Protein AF-0000000072124567 (afdb_homodimer)

Radius of gyration: 34.64 Å; Cα contacts (8 Å, |Δi|>4): 2192; chains: 2; bounding box: 107×87×100 Å

Sequence (1128 aa):
MELLCFTRHCIKFMCKLLLFLLVLCLWIPREVVGRTGTTTISNSTDSYSRPSVLRIGALFTFNSVIGRSARPAIMAAIDDVNANTTILPGTKLEVILHDTNCSGFLGTVEALQLMENDVVVAIGPQSSGIAHIISHVVNELHVPLLSFGATDPSLSSLQHPYFIRTTQNDYFQMHAIADLVEYYRWSEVIAIFVDDDNGRNGVSALGDALAKKRAKISYKAAFTPGATKSDISDLLNGVNLMESRVYVLHVNPDSGLEIFSVAKKLGMMTSGYVWISSDWLPSVLDSLENVDTDSGVMNLLQGVITFRHHTPDTNLKKSFISRLKSLKDKDTKNFNSYALYAYDSVWLAAHALDVFLNEGGNTSFSSDPVLHNRNGSMLHLSSLRVSNGGQQFLQTILRTNFTGISGQIQFDMDKNLIHPAYDILNIGGFGSRRIGYWSNHSGLSVIAPEVLYQKPPNTSTSNQQLYSVIWPGETTKIPRGWVFPNNGKPLRIAVPNRVSYLEFVSKDKNPPGVKGYCIDVFEAAINLLPYPVPRQYILFGNGDTNPDYNDLAYQVSQNVSFKVMELLCFTRHCIKFMCKLLLFLLVLCLWIPREVVGRTGTTTISNSTDSYSRPSVLRIGALFTFNSVIGRSARPAIMAAIDDVNANTTILPGTKLEVILHDTNCSGFLGTVEALQLMENDVVVAIGPQSSGIAHIISHVVNELHVPLLSFGATDPSLSSLQHPYFIRTTQNDYFQMHAIADLVEYYRWSEVIAIFVDDDNGRNGVSALGDALAKKRAKISYKAAFTPGATKSDISDLLNGVNLMESRVYVLHVNPDSGLEIFSVAKKLGMMTSGYVWISSDWLPSVLDSLENVDTDSGVMNLLQGVITFRHHTPDTNLKKSFISRLKSLKDKDTKNFNSYALYAYDSVWLAAHALDVFLNEGGNTSFSSDPVLHNRNGSMLHLSSLRVSNGGQQFLQTILRTNFTGISGQIQFDMDKNLIHPAYDILNIGGFGSRRIGYWSNHSGLSVIAPEVLYQKPPNTSTSNQQLYSVIWPGETTKIPRGWVFPNNGKPLRIAVPNRVSYLEFVSKDKNPPGVKGYCIDVFEAAINLLPYPVPRQYILFGNGDTNPDYNDLAYQVSQNVSFKV

Solvent-accessible surface area (backbone atoms only — not comparable to full-atom values): 60325 Å² total; per-residue (Å²): 141,83,65,103,68,93,72,96,79,89,94,85,76,96,81,84,92,93,82,86,94,90,71,96,77,82,89,67,86,81,65,90,69,79,82,73,77,72,72,75,70,73,72,68,70,69,68,80,72,76,57,58,64,45,43,32,31,35,39,31,32,52,94,40,80,59,25,37,23,22,52,62,26,38,54,51,32,48,52,52,47,61,68,35,74,82,50,40,62,79,32,40,71,40,77,47,80,38,65,21,72,84,29,58,42,43,27,47,53,42,46,55,52,49,43,53,66,62,38,66,34,35,38,33,25,49,43,37,65,41,38,61,58,41,38,35,50,28,48,75,27,30,26,31,28,40,14,27,44,38,30,33,52,74,77,35,39,82,81,27,70,35,51,36,38,54,37,68,50,39,52,55,54,25,41,47,50,32,50,51,36,47,73,68,41,38,51,42,29,31,38,37,27,33,60,46,65,39,27,49,43,39,51,50,42,27,40,56,36,16,49,78,62,73,21,39,65,75,39,82,47,68,41,54,81,84,59,49,72,67,55,50,46,55,50,50,55,56,51,68,62,43,36,47,30,24,36,39,40,42,49,54,59,84,58,46,62,56,52,35,52,47,32,49,76,70,61,58,54,29,70,50,34,41,46,38,35,39,46,34,56,48,40,49,54,39,35,40,75,48,50,63,74,39,49,70,62,37,65,53,38,41,21,29,32,32,34,31,78,50,51,61,93,43,69,64,32,52,53,48,53,54,52,58,56,65,48,79,95,57,85,45,69,31,60,28,70,44,16,38,23,27,23,37,48,49,49,48,49,46,57,23,48,36,54,33,53,74,70,65,54,50,88,53,70,41,77,41,69,83,43,46,77,51,70,87,40,75,37,40,57,52,63,43,42,26,38,73,24,22,68,62,46,43,52,39,44,57,66,39,70,52,76,49,51,49,32,76,46,38,48,44,97,69,42,36,48,72,75,50,38,28,34,33,30,35,25,44,74,59,44,70,42,75,30,28,29,33,29,88,49,42,33,39,21,73,60,59,62,80,67,50,68,78,46,79,75,50,65,52,75,87,64,51,41,64,54,85,59,52,29,15,60,79,35,67,69,79,54,61,26,59,46,79,34,92,82,59,78,54,39,32,30,58,36,59,19,36,65,62,62,47,66,40,34,21,80,34,92,49,90,69,36,55,38,30,50,56,49,50,52,45,51,53,50,48,67,65,40,61,52,90,70,55,62,37,68,37,73,34,55,85,46,78,46,68,56,61,60,70,57,48,53,47,47,30,68,69,36,79,60,33,48,123,142,88,68,94,67,89,78,81,80,91,85,76,74,86,63,65,83,69,70,82,86,67,90,78,82,73,93,70,70,81,82,70,89,58,86,66,73,73,71,76,67,74,68,66,66,65,62,80,68,75,55,58,65,45,42,32,31,35,39,31,32,50,93,40,80,60,25,37,22,21,52,60,27,39,53,50,32,48,52,50,47,60,69,37,74,83,53,40,62,79,33,40,71,40,78,49,80,37,65,20,71,83,29,59,41,43,28,48,52,43,47,56,52,49,45,54,66,63,37,68,35,34,37,35,25,51,43,36,63,41,36,60,57,42,38,34,49,27,48,74,28,30,25,31,27,39,14,27,43,38,30,33,52,75,78,35,39,82,82,27,69,35,49,37,40,54,36,67,51,38,52,56,53,24,40,47,52,33,51,51,37,48,74,67,43,38,49,43,29,30,39,36,26,33,61,45,64,37,27,50,40,38,50,50,43,28,38,56,37,15,50,77,62,72,21,38,66,75,39,81,47,66,43,52,82,85,59,49,71,66,56,50,45,54,51,50,56,57,51,68,64,43,36,47,29,25,34,37,41,42,53,54,61,85,58,47,62,56,52,35,53,49,33,48,76,71,62,57,54,28,70,51,32,40,46,38,35,39,48,34,56,48,38,50,55,38,35,39,76,49,49,64,74,39,48,70,62,35,64,54,38,42,20,30,32,32,35,33,82,50,52,64,94,43,72,64,31,52,54,48,53,53,51,59,55,64,49,83,95,56,85,46,69,31,59,28,71,43,17,39,23,27,24,38,46,50,48,48,52,46,56,22,47,36,54,34,53,75,71,65,55,50,88,53,69,41,77,40,70,83,42,48,77,52,72,86,42,75,39,40,60,51,61,43,45,26,40,74,24,20,67,62,46,45,53,39,46,57,66,40,70,51,76,48,52,50,32,76,45,37,49,45,98,67,42,37,49,72,74,50,37,29,33,32,31,36,24,43,76,59,45,71,40,75,32,28,29,32,30,89,48,43,34,40,22,71,58,59,63,81,69,50,70,78,45,80,75,49,64,52,76,88,66,50,41,64,53,86,57,51,29,13,60,77,35,67,70,79,53,61,26,58,45,79,35,92,82,62,77,54,40,31,28,60,36,59,19,37,64,61,64,46,65,40,35,22,81,32,93,51,90,70,36,56,39,31,50,56,48,50,52,46,50,53,50,47,67,65,40,63,52,91,69,55,63,37,67,38,73,34,55,85,44,78,46,68,55,60,60,70,57,48,54,48,49,32,70,69,35,79,59,35,48,122

Foldseek 3Di:
DDDDDDDDDDDDDDDDDDDDDDDDDDDDDDDDPPDPPPPVPPCPVPVLDQDQEAEEEEEEACPDLLNLQAVLLLVVLLVVQQVDCPFSHNYHYHYDYYHCNPDLVSLLVRLLVRLLVLHQAYEDYQDQSSCVSSLVVCQVQLHAYEHLHNQQQVCWCVVRVSYFYLYHHLLVVLLLVLLVCLLLQPAEEAEEEEPDRRGVRSQVSNQVNNVVSNHHYPYYQYDYVVDDLVRLLVSCVVCVLFWFQAYEYYYALVCVLSNLVSCVVVVSLAPQHAAEYEARVQSNCQQAQFLLVPQVSLVSQAQYKYKHWDFDDDPQLVVVQVVSCPDDPGPTNGHGPSNQSSNVSSVLLRNLVRVCVVVVAASDWAFDPVQCVVVVDPVCSRSRTHGPRSVVSSVSSQCDWDAGRRGTRHQDPRSRGPWTKIFMWTRHDSGIDTFFMATPQERTGNDDSVVCVVDHGHPDSVHHDTHFTQHRNRDRDRRLRTDPNPPHDAQEEEFELALPDQQAWHADPDPLGIDHDVVVVVVVVCVVNSHHRRYHYDYDDPNPHTDDVVVVVVVCVVVVSYDD/DDDPPPPDDDDDPPPDPPDDPDDDDDDDDDDDPCPPPPPVPVCPVVVLPQDQEAEEEEEEACPDLANLFAVLLLVVLLVVQQVDCPFSHNYHYHYDYYHCNPDLVSLLVRLLVRLLVLHQAYEDYQDQSSCVSSLVVCQVQLHAYEHLHNQQQVCWCVVRVSYFYLYHHLLVVLLLVLLVCLLLQHAEEAEEEEPDRRGVRSQVSNQVNNVVSNHHYPYYQYDYVVDDLVRLLVSCVVCVLFWFQAYEYYYALVCVLSNLVSCVVVVSLAPQHAAEYEARVQSNCQQAQFLLVPQVSLVSQAQYKYKHWDFDDDPQLVVVQVVSCPDDPGPTNGHGPSNQSSNVSSVLLRNLVRVCVVVVAASDWAFDPVQCVVVVDPVCSRSRTHGPRSVVSSVSSQCDWDAGRRGTRHQDPRSRGPWTKIFMWTRHDSGIDTFFMATPQEGTGNDDSVVCVVDHGHPDSVHHDTHFTQHRNRDRDRRLRTDPNPPDDAQEEEFELALPPVQAWHADPDPLGIDHDVVVVVVVVCVVNSHHRRYHYDYDDPNPHTDDVVVVVVVCVVVVSYDD

Structure (mmCIF, N/CA/C/O backbone):
data_AF-0000000072124567-model_v1
#
loop_
_entity.id
_entity.type
_entity.pdbx_description
1 polymer 'Receptor ligand binding region domain-containing protein'
#
loop_
_atom_site.group_PDB
_atom_site.id
_atom_site.type_symbol
_atom_site.label_atom_id
_atom_site.label_alt_id
_atom_site.label_comp_id
_atom_site.label_asym_id
_atom_site.label_entity_id
_atom_site.label_seq_id
_atom_site.pdbx_PDB_ins_code
_atom_site.Cartn_x
_atom_site.Cartn_y
_atom_site.Cartn_z
_atom_site.occupancy
_atom_site.B_iso_or_equiv
_atom_site.auth_seq_id
_atom_site.auth_comp_id
_atom_site.auth_asym_id
_atom_site.auth_atom_id
_atom_site.pdbx_PDB_model_num
ATOM 1 N N . MET A 1 1 ? 46.89 -39.138 -3.639 1 16.43 1 MET A N 1
ATOM 2 C CA . MET A 1 1 ? 47.393 -39.684 -2.382 1 16.43 1 MET A CA 1
ATOM 3 C C . MET A 1 1 ? 47.116 -38.73 -1.224 1 16.43 1 MET A C 1
ATOM 5 O O . MET A 1 1 ? 46.472 -39.107 -0.244 1 16.43 1 MET A O 1
ATOM 9 N N . GLU A 1 2 ? 48.194 -38.157 -0.522 1 16.54 2 GLU A N 1
ATOM 10 C CA . GLU A 1 2 ? 48.633 -38.026 0.864 1 16.54 2 GLU A CA 1
ATOM 11 C C . GLU A 1 2 ? 48.093 -36.747 1.496 1 16.54 2 GLU A C 1
ATOM 13 O O . GLU A 1 2 ? 47.553 -36.775 2.604 1 16.54 2 GLU A O 1
ATOM 18 N N . LEU A 1 3 ? 48.699 -35.616 1.32 1 15.12 3 LEU A N 1
ATOM 19 C CA . LEU A 1 3 ? 49.259 -34.847 2.426 1 15.12 3 LEU A CA 1
ATOM 20 C C . LEU A 1 3 ? 48.177 -34.029 3.122 1 15.12 3 LEU A C 1
ATOM 22 O O . LEU A 1 3 ? 48.172 -33.916 4.35 1 15.12 3 LEU A O 1
ATOM 26 N N . LEU A 1 4 ? 47.629 -3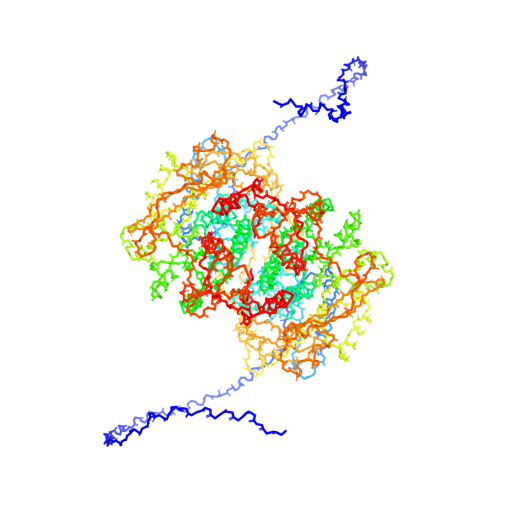2.968 2.535 1 17.35 4 LEU A N 1
ATOM 27 C CA . LEU A 1 4 ? 47.739 -31.829 3.44 1 17.35 4 LEU A CA 1
ATOM 28 C C . LEU A 1 4 ? 46.756 -31.958 4.599 1 17.35 4 LEU A C 1
ATOM 30 O O . LEU A 1 4 ? 45.541 -31.916 4.395 1 17.35 4 LEU A O 1
ATOM 34 N N . CYS A 1 5 ? 47.017 -32.64 5.953 1 16.54 5 CYS A N 1
ATOM 35 C CA . CYS A 1 5 ? 46.976 -33.235 7.284 1 16.54 5 CYS A CA 1
ATOM 36 C C . CYS A 1 5 ? 46.584 -32.2 8.332 1 16.54 5 CYS A C 1
ATOM 38 O O . CYS A 1 5 ? 46.611 -32.483 9.531 1 16.54 5 CYS A O 1
ATOM 40 N N . PHE A 1 6 ? 46.841 -30.904 8.171 1 16.57 6 PHE A N 1
ATOM 41 C CA . PHE A 1 6 ? 47.163 -30.209 9.412 1 16.57 6 PHE A CA 1
ATOM 42 C C . PHE A 1 6 ? 46.03 -30.35 10.421 1 16.57 6 PHE A C 1
ATOM 44 O O . PHE A 1 6 ? 44.859 -30.18 10.075 1 16.57 6 PHE A O 1
ATOM 51 N N . THR A 1 7 ? 46.134 -30.816 11.907 1 15.72 7 THR A N 1
ATOM 52 C CA . THR A 1 7 ? 46.004 -31.362 13.253 1 15.72 7 THR A CA 1
ATOM 53 C C . THR A 1 7 ? 45.479 -30.303 14.219 1 15.72 7 THR A C 1
ATOM 55 O O . THR A 1 7 ? 45.523 -30.49 15.437 1 15.72 7 THR A O 1
ATOM 58 N N . ARG A 1 8 ? 45.104 -29.106 13.975 1 15.57 8 ARG A N 1
ATOM 59 C CA . ARG A 1 8 ? 45.133 -28.245 15.152 1 15.57 8 ARG A CA 1
ATOM 60 C C . ARG A 1 8 ? 44.343 -28.862 16.302 1 15.57 8 ARG A C 1
ATOM 62 O O . ARG A 1 8 ? 43.242 -29.377 16.099 1 15.57 8 ARG A O 1
ATOM 69 N N . HIS A 1 9 ? 44.602 -28.89 17.898 1 15.75 9 HIS A N 1
ATOM 70 C CA . HIS A 1 9 ? 44.976 -29.188 19.276 1 15.75 9 HIS A CA 1
ATOM 71 C C . HIS A 1 9 ? 43.856 -28.818 20.243 1 15.75 9 HIS A C 1
ATOM 73 O O . HIS A 1 9 ? 43.607 -29.534 21.215 1 15.75 9 HIS A O 1
ATOM 79 N N . CYS A 1 10 ? 43.401 -27.52 20.552 1 15.09 10 CYS A N 1
ATOM 80 C CA . CYS A 1 10 ? 43.382 -27.044 21.931 1 15.09 10 CYS A CA 1
ATOM 81 C C . CYS A 1 10 ? 42.261 -27.709 22.722 1 15.09 10 CYS A C 1
ATOM 83 O O . CYS A 1 10 ? 41.368 -28.328 22.14 1 15.09 10 CYS A O 1
ATOM 85 N N . ILE A 1 11 ? 41.317 -26.816 23.547 1 16.1 11 ILE A N 1
ATOM 86 C CA . ILE A 1 11 ? 41.094 -26.662 24.981 1 16.1 11 ILE A CA 1
ATOM 87 C C . ILE A 1 11 ? 40.031 -27.654 25.447 1 16.1 11 ILE A C 1
ATOM 89 O O . ILE A 1 11 ? 38.938 -27.714 24.881 1 16.1 11 ILE A O 1
ATOM 93 N N . LYS A 1 12 ? 40.13 -28.522 26.633 1 16.34 12 LYS A N 1
ATOM 94 C CA . LYS A 1 12 ? 40.015 -29.647 27.557 1 16.34 12 LYS A CA 1
ATOM 95 C C . LYS A 1 12 ? 38.877 -29.428 28.55 1 16.34 12 LYS A C 1
ATOM 97 O O . LYS A 1 12 ? 38.172 -30.372 28.911 1 16.34 12 LYS A O 1
ATOM 102 N N . PHE A 1 13 ? 38.777 -28.305 29.531 1 15.36 13 PHE A N 1
ATOM 103 C CA . PHE A 1 13 ? 38.77 -28.509 30.974 1 15.36 13 PHE A CA 1
ATOM 104 C C . PHE A 1 13 ? 37.391 -28.948 31.452 1 15.36 13 PHE A C 1
ATOM 106 O O . PHE A 1 13 ? 37.275 -29.865 32.268 1 15.36 13 PHE A O 1
ATOM 113 N N . MET A 1 14 ? 36.361 -27.925 31.814 1 16.5 14 MET A N 1
ATOM 114 C CA . MET A 1 14 ? 35.71 -27.863 33.12 1 16.5 14 MET A CA 1
ATOM 115 C C . MET A 1 14 ? 34.815 -29.078 33.34 1 16.5 14 MET A C 1
ATOM 117 O O . MET A 1 14 ? 33.867 -29.3 32.585 1 16.5 14 MET A O 1
ATOM 121 N N . CYS A 1 15 ? 35.113 -29.982 34.264 1 15.76 15 CYS A N 1
ATOM 122 C CA . CYS A 1 15 ? 35.055 -31.296 34.895 1 15.76 15 CYS A CA 1
ATOM 123 C C . CYS A 1 15 ? 33.717 -31.508 35.593 1 15.76 15 CYS A C 1
ATOM 125 O O . CYS A 1 15 ? 32.672 -31.114 35.072 1 15.76 15 CYS A O 1
ATOM 127 N N . LYS A 1 16 ? 33.679 -31.789 37.093 1 15.43 16 LYS A N 1
ATOM 128 C CA . LYS A 1 16 ? 33.516 -32.931 37.988 1 15.43 16 LYS A CA 1
ATOM 129 C C . LYS A 1 16 ? 32.213 -32.832 38.775 1 15.43 16 LYS A C 1
ATOM 131 O O . LYS A 1 16 ? 31.596 -33.85 39.095 1 15.43 16 LYS A O 1
ATOM 136 N N . LEU A 1 17 ? 32.076 -31.732 39.706 1 16.52 17 LEU A N 1
ATOM 137 C CA . LEU A 1 17 ? 31.865 -31.948 41.134 1 16.52 17 LEU A CA 1
ATOM 138 C C . LEU A 1 17 ? 30.569 -32.711 41.383 1 16.52 17 LEU A C 1
ATOM 140 O O . LEU A 1 17 ? 29.566 -32.478 40.704 1 16.52 17 LEU A O 1
ATOM 144 N N . LEU A 1 18 ? 30.272 -33.335 42.796 1 16.7 18 LEU A N 1
ATOM 145 C CA . LEU A 1 18 ? 30.085 -34.442 43.729 1 16.7 18 LEU A CA 1
ATOM 146 C C . LEU A 1 18 ? 28.616 -34.585 44.114 1 16.7 18 LEU A C 1
ATOM 148 O O . LEU A 1 18 ? 27.817 -33.676 43.88 1 16.7 18 LEU A O 1
ATOM 152 N N . LEU A 1 19 ? 28.236 -34.934 45.582 1 16 19 LEU A N 1
ATOM 153 C CA . LEU A 1 19 ? 27.745 -35.986 46.465 1 16 19 LEU A CA 1
ATOM 154 C C . LEU A 1 19 ? 26.337 -35.668 46.959 1 16 19 LEU A C 1
ATOM 156 O O . LEU A 1 19 ? 25.464 -36.539 46.959 1 16 19 LEU A O 1
ATOM 160 N N . PHE A 1 20 ? 26.117 -34.748 47.967 1 16.13 20 PHE A N 1
ATOM 161 C CA . PHE A 1 20 ? 25.648 -35.085 49.306 1 16.13 20 PHE A CA 1
ATOM 162 C C . PHE A 1 20 ? 24.145 -35.342 49.304 1 16.13 20 PHE A C 1
ATOM 164 O O . PHE A 1 20 ? 23.443 -34.938 48.375 1 16.13 20 PHE A O 1
ATOM 171 N N . LEU A 1 21 ? 23.345 -34.743 50.429 1 17.23 21 LEU A N 1
ATOM 172 C CA . LEU A 1 21 ? 22.664 -35.198 51.636 1 17.23 21 LEU A CA 1
ATOM 173 C C . LEU A 1 21 ? 21.204 -35.53 51.345 1 17.23 21 LEU A C 1
ATOM 175 O O . LEU A 1 21 ? 20.622 -35.005 50.394 1 17.23 21 LEU A O 1
ATOM 179 N N . LEU A 1 22 ? 20.346 -36.079 52.492 1 16.52 22 LEU A N 1
ATOM 180 C CA . LEU A 1 22 ? 19.524 -37.082 53.16 1 16.52 22 LEU A CA 1
ATOM 181 C C . LEU A 1 22 ? 18.041 -36.774 52.986 1 16.52 22 LEU A C 1
ATOM 183 O O . LEU A 1 22 ? 17.273 -37.628 52.536 1 16.52 22 LEU A O 1
ATOM 187 N N . VAL A 1 23 ? 17.246 -36.321 54.159 1 16.61 23 VAL A N 1
ATOM 188 C CA . VAL A 1 23 ? 16.284 -37.016 55.008 1 16.61 23 VAL A CA 1
ATOM 189 C C . VAL A 1 23 ? 14.864 -36.608 54.622 1 16.61 23 VAL A C 1
ATOM 191 O O . VAL A 1 23 ? 13.929 -37.404 54.739 1 16.61 23 VAL A O 1
ATOM 194 N N . LEU A 1 24 ? 14.506 -35.325 54.433 1 17.84 24 LEU A N 1
ATOM 195 C CA . LEU A 1 24 ? 13.343 -34.981 55.242 1 17.84 24 LEU A CA 1
ATOM 196 C C . LEU A 1 24 ? 12.092 -35.681 54.721 1 17.84 24 LEU A C 1
ATOM 198 O O . LEU A 1 24 ? 11.709 -35.496 53.563 1 17.84 24 LEU A O 1
ATOM 202 N N . CYS A 1 25 ? 11.501 -36.696 55.526 1 16.86 25 CYS A N 1
ATOM 203 C CA . CYS A 1 25 ? 10.602 -37.837 55.661 1 16.86 25 CYS A CA 1
ATOM 204 C C . CYS A 1 25 ? 9.192 -37.476 55.21 1 16.86 25 CYS A C 1
ATOM 206 O O . CYS A 1 25 ? 8.604 -38.172 54.381 1 16.86 25 CYS A O 1
ATOM 208 N N . LEU A 1 26 ? 8.254 -37.021 56.247 1 17.19 26 LEU A N 1
ATOM 209 C CA . LEU A 1 26 ? 7.193 -37.834 56.831 1 17.19 26 LEU A CA 1
ATOM 210 C C . LEU A 1 26 ? 5.894 -37.675 56.047 1 17.19 26 LEU A C 1
ATOM 212 O O . LEU A 1 26 ? 5.277 -38.668 55.653 1 17.19 26 LEU A O 1
ATOM 216 N N . TRP A 1 27 ? 4.92 -36.728 56.596 1 19.31 27 TRP A N 1
ATOM 217 C CA . TRP A 1 27 ? 3.6 -37.092 57.1 1 19.31 27 TRP A CA 1
ATOM 218 C C . TRP A 1 27 ? 2.593 -37.204 55.959 1 19.31 27 TRP A C 1
ATOM 220 O O . TRP A 1 27 ? 2.642 -36.428 55.002 1 19.31 27 TRP A O 1
ATOM 230 N N . ILE A 1 28 ? 1.787 -38.368 55.957 1 20.28 28 ILE A N 1
ATOM 231 C CA . ILE A 1 28 ? 0.811 -39.223 55.291 1 20.28 28 ILE A CA 1
ATOM 232 C C . ILE A 1 28 ? -0.52 -38.486 55.165 1 20.28 28 ILE A C 1
ATOM 234 O O . ILE A 1 28 ? -1.494 -39.034 54.643 1 20.28 28 ILE A O 1
ATOM 238 N N . PRO A 1 29 ? -0.691 -37.139 55.367 1 20.97 29 PRO A N 1
ATOM 239 C CA . PRO A 1 29 ? -2.066 -37.186 55.87 1 20.97 29 PRO A CA 1
ATOM 240 C C . PRO A 1 29 ? -3.01 -37.942 54.938 1 20.97 29 PRO A C 1
ATOM 242 O O . PRO A 1 29 ? -2.804 -37.954 53.722 1 20.97 29 PRO A O 1
ATOM 245 N N . ARG A 1 30 ? -3.866 -38.753 55.635 1 17.59 30 ARG A N 1
ATOM 246 C CA . ARG A 1 30 ? -4.845 -39.809 55.398 1 17.59 30 ARG A CA 1
ATOM 247 C C . ARG A 1 30 ? -5.845 -39.398 54.322 1 17.59 30 ARG A C 1
ATOM 249 O O . ARG A 1 30 ? -5.98 -40.076 53.302 1 17.59 30 ARG A O 1
ATOM 256 N N . GLU A 1 31 ? -7.107 -39.346 54.794 1 18.64 31 GLU A N 1
ATOM 257 C CA . GLU A 1 31 ? -8.261 -40.211 54.566 1 18.64 31 GLU A CA 1
ATOM 258 C C . GLU A 1 31 ? -9.208 -39.607 53.533 1 18.64 31 GLU A C 1
ATOM 260 O O . GLU A 1 31 ? -10.051 -40.309 52.971 1 18.64 31 GLU A O 1
ATOM 265 N N . VAL A 1 32 ? -9.316 -38.24 53.348 1 19.5 32 VAL A N 1
ATOM 266 C CA . VAL A 1 32 ? -10.744 -37.964 53.24 1 19.5 32 VAL A CA 1
ATOM 267 C C . VAL A 1 32 ? -11.334 -38.739 52.064 1 19.5 32 VAL A C 1
ATOM 269 O O . VAL A 1 32 ? -10.816 -38.673 50.947 1 19.5 32 VAL A O 1
ATOM 272 N N . VAL A 1 33 ? -12.198 -39.753 52.328 1 20.56 33 VAL A N 1
ATOM 273 C CA . VAL A 1 33 ? -13.028 -40.77 51.691 1 20.56 33 VAL A CA 1
ATOM 274 C C . VAL A 1 33 ? -13.997 -40.109 50.713 1 20.56 33 VAL A C 1
ATOM 276 O O . VAL A 1 33 ? -14.874 -40.771 50.154 1 20.56 33 VAL A O 1
ATOM 279 N N . GLY A 1 34 ? -13.927 -38.754 50.492 1 19.98 34 GLY A N 1
ATOM 280 C CA . GLY A 1 34 ? -15.254 -38.382 50.029 1 19.98 34 GLY A CA 1
ATOM 281 C C . GLY A 1 34 ? -15.786 -39.299 48.943 1 19.98 34 GLY A C 1
ATOM 282 O O . GLY A 1 34 ? -15.012 -39.954 48.242 1 19.98 34 GLY A O 1
ATOM 283 N N . ARG A 1 35 ? -17.178 -39.565 49.024 1 18.65 35 ARG A N 1
ATOM 284 C CA . ARG A 1 35 ? -18.243 -40.329 48.381 1 18.65 35 ARG A CA 1
ATOM 285 C C . ARG A 1 35 ? -18.203 -40.155 46.866 1 18.65 35 ARG A C 1
ATOM 287 O O . ARG A 1 35 ? -18.198 -39.028 46.366 1 18.65 35 ARG A O 1
ATOM 294 N N . THR A 1 36 ? -17.886 -41.225 46.175 1 20.73 36 THR A N 1
ATOM 295 C CA . THR A 1 36 ? -17.746 -41.637 44.782 1 20.73 36 THR A CA 1
ATOM 296 C C . THR A 1 36 ? -19.074 -41.507 44.043 1 20.73 36 THR A C 1
ATOM 298 O O . THR A 1 36 ? -19.809 -42.486 43.899 1 20.73 36 THR A O 1
ATOM 301 N N . GLY A 1 37 ? -20.069 -40.615 44.64 1 22.98 37 GLY A N 1
ATOM 302 C CA . GLY A 1 37 ? -21.248 -40.985 43.874 1 22.98 37 GLY A CA 1
ATOM 303 C C . GLY A 1 37 ? -20.999 -41.03 42.378 1 22.98 37 GLY A C 1
ATOM 304 O O . GLY A 1 37 ? -20.312 -40.165 41.832 1 22.98 37 GLY A O 1
ATOM 305 N N . THR A 1 38 ? -21.003 -42.229 41.897 1 20.98 38 THR A N 1
ATOM 306 C CA . THR A 1 38 ? -20.822 -42.648 40.512 1 20.98 38 THR A CA 1
ATOM 307 C C . THR A 1 38 ? -21.862 -41.993 39.608 1 20.98 38 THR A C 1
ATOM 309 O O . THR A 1 38 ? -23.037 -42.365 39.634 1 20.98 38 THR A O 1
ATOM 312 N N . THR A 1 39 ? -22.191 -40.653 39.77 1 25.35 39 THR A N 1
ATOM 313 C CA . THR A 1 39 ? -23.138 -40.299 38.719 1 25.35 39 THR A CA 1
ATOM 314 C C . THR A 1 39 ? -22.646 -40.788 37.36 1 25.35 39 THR A C 1
ATOM 316 O O . THR A 1 39 ? -21.528 -40.473 36.948 1 25.35 39 THR A O 1
ATOM 319 N N . THR A 1 40 ? -23.15 -41.948 37.013 1 23.88 40 THR A N 1
ATOM 320 C CA . THR A 1 40 ? -23.005 -42.465 35.656 1 23.88 40 THR A CA 1
ATOM 321 C C . THR A 1 40 ? -23.238 -41.361 34.629 1 23.88 40 THR A C 1
ATOM 323 O O . THR A 1 40 ? -24.345 -40.829 34.522 1 23.88 40 THR A O 1
ATOM 326 N N . ILE A 1 41 ? -22.3 -40.517 34.429 1 24.31 41 ILE A N 1
ATOM 327 C CA . ILE A 1 41 ? -22.335 -39.66 33.249 1 24.31 41 ILE A CA 1
ATOM 328 C C . ILE A 1 41 ? -22.575 -40.508 32.003 1 24.31 41 ILE A C 1
ATOM 330 O O . ILE A 1 41 ? -21.751 -41.357 31.654 1 24.31 41 ILE A O 1
ATOM 334 N N . SER A 1 42 ? -23.842 -40.932 31.859 1 26.33 42 SER A N 1
ATOM 335 C CA . SER A 1 42 ? -24.108 -41.465 30.526 1 26.33 42 SER A CA 1
ATOM 336 C C . SER A 1 42 ? -23.357 -40.678 29.457 1 26.33 42 SER A C 1
ATOM 338 O O . SER A 1 42 ? -23.458 -39.451 29.397 1 26.33 42 SER A O 1
ATOM 340 N N . ASN A 1 43 ? -22.184 -41.067 29.21 1 28.28 43 ASN A N 1
ATOM 341 C CA . ASN A 1 43 ? -21.418 -40.7 28.025 1 28.28 43 ASN A CA 1
ATOM 342 C C . ASN A 1 43 ? -22.279 -40.739 26.765 1 28.28 43 ASN A C 1
ATOM 344 O O . ASN A 1 43 ? -22.449 -41.798 26.158 1 28.28 43 ASN A O 1
ATOM 348 N N . SER A 1 44 ? -23.54 -40.246 26.818 1 29.91 44 SER A N 1
ATOM 349 C CA . SER A 1 44 ? -24.064 -40.074 25.467 1 29.91 44 SER A CA 1
ATOM 350 C C . SER A 1 44 ? -22.971 -39.623 24.504 1 29.91 44 SER A C 1
ATOM 352 O O . SER A 1 44 ? -22.346 -38.58 24.709 1 29.91 44 SER A O 1
ATOM 354 N N . THR A 1 45 ? -22.105 -40.511 24.202 1 32.98 45 THR A N 1
ATOM 355 C CA . THR A 1 45 ? -21.38 -40.255 22.962 1 32.98 45 THR A CA 1
ATOM 356 C C . THR A 1 45 ? -22.229 -39.43 21.999 1 32.98 45 THR A C 1
ATOM 358 O O . THR A 1 45 ? -23.156 -39.953 21.377 1 32.98 45 THR A O 1
ATOM 361 N N . ASP A 1 46 ? -22.828 -38.402 22.382 1 35.85 46 ASP A N 1
ATOM 362 C CA . ASP A 1 46 ? -23.332 -37.492 21.358 1 35.85 46 ASP A CA 1
ATOM 363 C C . ASP A 1 46 ? -22.51 -37.6 20.075 1 35.85 46 ASP A C 1
ATOM 365 O O . ASP A 1 46 ? -21.333 -37.234 20.053 1 35.85 46 ASP A O 1
ATOM 369 N N . SER A 1 47 ? -22.459 -38.694 19.446 1 41.01 47 SER A N 1
ATOM 370 C CA . SER A 1 47 ? -22.001 -38.817 18.067 1 41.01 47 SER A CA 1
ATOM 371 C C . SER A 1 47 ? -22.111 -37.488 17.326 1 41.01 47 SER A C 1
ATOM 373 O O . SER A 1 47 ? -23.211 -36.959 17.152 1 41.01 47 SER A O 1
ATOM 375 N N . TYR A 1 48 ? -21.371 -36.528 17.576 1 49.51 48 TYR A N 1
ATOM 376 C CA . TYR A 1 48 ? -21.304 -35.308 16.78 1 49.51 48 TYR A CA 1
ATOM 377 C C . TYR A 1 48 ? -21.585 -35.599 15.311 1 49.51 48 TYR A C 1
ATOM 379 O O . TYR A 1 48 ? -20.794 -36.267 14.641 1 49.51 48 TYR A O 1
ATOM 387 N N . SER A 1 49 ? -22.857 -35.964 14.909 1 65.93 49 SER A N 1
ATOM 388 C CA . SER A 1 49 ? -23.376 -36.276 13.582 1 65.93 49 SER A CA 1
ATOM 389 C C . SER A 1 49 ? -22.941 -35.233 12.558 1 65.93 49 SER A C 1
ATOM 391 O O . SER A 1 49 ? -23.014 -34.031 12.82 1 65.93 49 SER A O 1
ATOM 393 N N . ARG A 1 50 ? -22.055 -35.596 11.585 1 85.57 50 ARG A N 1
ATOM 394 C CA . ARG A 1 50 ? -21.654 -34.797 10.432 1 85.57 50 ARG A CA 1
ATOM 395 C C . ARG A 1 50 ? -22.86 -34.119 9.789 1 85.57 50 ARG A C 1
ATOM 397 O O . ARG A 1 50 ? -23.916 -34.736 9.636 1 85.57 50 ARG A O 1
ATOM 404 N N . PRO A 1 51 ? -22.802 -32.821 9.629 1 92.85 51 PRO A N 1
ATOM 405 C CA . PRO A 1 51 ? -23.901 -32.167 8.915 1 92.85 51 PRO A CA 1
ATOM 406 C C . PRO A 1 51 ? -24.145 -32.765 7.531 1 92.85 51 PRO A C 1
ATOM 408 O O . PRO A 1 51 ? -23.2 -33.196 6.865 1 92.85 51 PRO A O 1
ATOM 411 N N . SER A 1 52 ? -25.349 -32.791 7.169 1 94.6 52 SER A N 1
ATOM 412 C CA . SER A 1 52 ? -25.696 -33.336 5.861 1 94.6 52 SER A CA 1
ATOM 413 C C . SER A 1 52 ? -25.28 -32.39 4.74 1 94.6 52 SER A C 1
ATOM 415 O O . SER A 1 52 ? -24.997 -32.829 3.623 1 94.6 52 SER A O 1
ATOM 417 N N . VAL A 1 53 ? -25.293 -31.069 5.065 1 96.24 53 VAL A N 1
ATOM 418 C CA . VAL A 1 53 ? -24.928 -30.067 4.068 1 96.24 53 VAL A CA 1
ATOM 419 C C . VAL A 1 53 ? -23.985 -29.039 4.69 1 96.24 53 VAL A C 1
ATOM 421 O O . VAL A 1 53 ? -24.17 -28.634 5.84 1 96.24 53 VAL A O 1
ATOM 424 N N . LEU A 1 54 ? -22.998 -28.739 4.035 1 96.73 54 LEU A N 1
ATOM 425 C CA . LEU A 1 54 ? -22.118 -27.621 4.359 1 96.73 54 LEU A CA 1
ATOM 426 C C . LEU A 1 54 ? -22.093 -26.603 3.224 1 96.73 54 LEU A C 1
ATOM 428 O O . LEU A 1 54 ? -22.079 -26.977 2.049 1 96.73 54 LEU A O 1
ATOM 432 N N . ARG A 1 55 ? -22.18 -25.342 3.577 1 97.37 55 ARG A N 1
ATOM 433 C CA . ARG A 1 55 ? -22.172 -24.268 2.589 1 97.37 55 ARG A CA 1
ATOM 434 C C . ARG A 1 55 ? -20.805 -23.595 2.524 1 97.37 55 ARG A C 1
ATOM 436 O O . ARG A 1 55 ? -20.217 -23.27 3.558 1 97.37 55 ARG A O 1
ATOM 443 N N . ILE A 1 56 ? -20.293 -23.461 1.321 1 97.94 56 ILE A N 1
ATOM 444 C CA . ILE A 1 56 ? -19.102 -22.654 1.078 1 97.94 56 ILE A CA 1
ATOM 445 C C . ILE A 1 56 ? -19.456 -21.468 0.185 1 97.94 56 ILE A C 1
ATOM 447 O O . ILE A 1 56 ? -20.43 -21.52 -0.57 1 97.94 56 ILE A O 1
ATOM 451 N N . GLY A 1 57 ? -18.785 -20.426 0.411 1 98.03 57 GLY A N 1
ATOM 452 C CA . GLY A 1 57 ? -18.989 -19.244 -0.411 1 98.03 57 GLY A CA 1
ATOM 453 C C . GLY A 1 57 ? -17.913 -19.056 -1.464 1 98.03 57 GLY A C 1
ATOM 454 O O . GLY A 1 57 ? -16.751 -19.404 -1.24 1 98.03 57 GLY A O 1
ATOM 455 N N . ALA A 1 58 ? -18.279 -18.576 -2.616 1 98.02 58 ALA A N 1
ATOM 456 C CA . ALA A 1 58 ? -17.347 -18.126 -3.647 1 98.02 58 ALA A CA 1
ATOM 457 C C . ALA A 1 58 ? -17.665 -16.701 -4.091 1 98.02 58 ALA A C 1
ATOM 459 O O . ALA A 1 58 ? -18.805 -16.396 -4.449 1 98.02 58 ALA A O 1
ATOM 460 N N . LEU A 1 59 ? -16.736 -15.876 -3.973 1 96.91 59 LEU A N 1
ATOM 461 C CA . LEU A 1 59 ? -16.917 -14.462 -4.283 1 96.91 59 LEU A CA 1
ATOM 462 C C . LEU A 1 59 ? -15.768 -13.942 -5.14 1 96.91 59 LEU A C 1
ATOM 464 O O . LEU A 1 59 ? -14.63 -13.853 -4.673 1 96.91 59 LEU A O 1
ATOM 468 N N . PHE A 1 60 ? -15.998 -13.645 -6.381 1 96.66 60 PHE A N 1
ATOM 469 C CA . PHE A 1 60 ? -15.004 -13.157 -7.329 1 96.66 60 PHE A CA 1
ATOM 470 C C . PHE A 1 60 ? -15.676 -12.523 -8.54 1 96.66 60 PHE A C 1
ATOM 472 O O . PHE A 1 60 ? -16.905 -12.47 -8.618 1 96.66 60 PHE A O 1
ATOM 479 N N . THR A 1 61 ? -14.939 -11.889 -9.392 1 94.93 61 THR A N 1
ATOM 480 C CA . THR A 1 61 ? -15.478 -11.263 -10.595 1 94.93 61 THR A CA 1
ATOM 481 C C . THR A 1 61 ? -15.667 -12.295 -11.703 1 94.93 61 THR A C 1
ATOM 483 O O . THR A 1 61 ? -14.691 -12.805 -12.257 1 94.93 61 THR A O 1
ATOM 486 N N . PHE A 1 62 ? -16.911 -12.509 -12.086 1 94.49 62 PHE A N 1
ATOM 487 C CA . PHE A 1 62 ? -17.217 -13.577 -13.031 1 94.49 62 PHE A CA 1
ATOM 488 C C . PHE A 1 62 ? -16.717 -13.224 -14.427 1 94.49 62 PHE A C 1
ATOM 490 O O . PHE A 1 62 ? -16.068 -14.04 -15.084 1 94.49 62 PHE A O 1
ATOM 497 N N . ASN A 1 63 ? -17.068 -11.988 -14.841 1 91.43 63 ASN A N 1
ATOM 498 C CA . ASN A 1 63 ? -16.725 -11.574 -16.197 1 91.43 63 ASN A CA 1
ATOM 499 C C . ASN A 1 63 ? -15.357 -10.9 -16.249 1 91.43 63 ASN A C 1
ATOM 501 O O . ASN A 1 63 ? -15.266 -9.686 -16.438 1 91.43 63 ASN A O 1
ATOM 505 N N . SER A 1 64 ? -14.349 -11.622 -16.059 1 91.41 64 SER A N 1
ATOM 506 C CA . SER A 1 64 ? -12.943 -11.241 -16.143 1 91.41 64 SER A CA 1
ATOM 507 C C . SER A 1 64 ? -12.098 -12.372 -16.719 1 91.41 64 SER A C 1
ATOM 509 O O . SER A 1 64 ? -12.557 -13.512 -16.814 1 91.41 64 SER A O 1
ATOM 511 N N . VAL A 1 65 ? -10.933 -12.04 -17.128 1 90.74 65 VAL A N 1
ATOM 512 C CA . VAL A 1 65 ? -10.015 -13.035 -17.671 1 90.74 65 VAL A CA 1
ATOM 513 C C . VAL A 1 65 ? -9.831 -14.171 -16.667 1 90.74 65 VAL A C 1
ATOM 515 O O . VAL A 1 65 ? -9.904 -15.347 -17.03 1 90.74 65 VAL A O 1
ATOM 518 N N . ILE A 1 66 ? -9.667 -13.863 -15.421 1 93.41 66 ILE A N 1
ATOM 519 C CA . ILE A 1 66 ? -9.412 -14.853 -14.381 1 93.41 66 ILE A CA 1
ATOM 520 C C . ILE A 1 66 ? -10.723 -15.524 -13.976 1 93.41 66 ILE A C 1
ATOM 522 O O . ILE A 1 66 ? -10.777 -16.745 -13.81 1 93.41 66 ILE A O 1
ATOM 526 N N . GLY A 1 67 ? -11.799 -14.737 -13.844 1 94.35 67 GLY A N 1
ATOM 527 C CA . GLY A 1 67 ? -13.079 -15.26 -13.392 1 94.35 67 GLY A CA 1
ATOM 528 C C . GLY A 1 67 ? -13.679 -16.275 -14.345 1 94.35 67 GLY A C 1
ATOM 529 O O . GLY A 1 67 ? -14.259 -17.274 -13.912 1 94.35 67 GLY A O 1
ATOM 530 N N . ARG A 1 68 ? -13.523 -16.095 -15.642 1 93.6 68 ARG A N 1
ATOM 531 C CA . ARG A 1 68 ? -14.068 -16.992 -16.656 1 93.6 68 ARG A CA 1
ATOM 532 C C . ARG A 1 68 ? -13.384 -18.354 -16.607 1 93.6 68 ARG A C 1
ATOM 534 O O . ARG A 1 68 ? -13.979 -19.367 -16.978 1 93.6 68 ARG A O 1
ATOM 541 N N . SER A 1 69 ? -12.176 -18.322 -16.122 1 94.31 69 SER A N 1
ATOM 542 C CA . SER A 1 69 ? -11.436 -19.57 -15.965 1 94.31 69 SER A CA 1
ATOM 543 C C . SER A 1 69 ? -11.74 -20.228 -14.623 1 94.31 69 SER A C 1
ATOM 545 O O . SER A 1 69 ? -11.849 -21.453 -14.537 1 94.31 69 SER A O 1
ATOM 547 N N . ALA A 1 70 ? -11.899 -19.433 -13.623 1 96.08 70 ALA A N 1
ATOM 548 C CA . ALA A 1 70 ? -12.014 -19.929 -12.254 1 96.08 70 ALA A CA 1
ATOM 549 C C . ALA A 1 70 ? -13.394 -20.532 -12.004 1 96.08 70 ALA A C 1
ATOM 551 O O . ALA A 1 70 ? -13.523 -21.523 -11.281 1 96.08 70 ALA A O 1
ATOM 552 N N . ARG A 1 71 ? -14.437 -19.96 -12.572 1 96.5 71 ARG A N 1
ATOM 553 C CA . ARG A 1 71 ? -15.802 -20.359 -12.242 1 96.5 71 ARG A CA 1
ATOM 554 C C . ARG A 1 71 ? -16.054 -21.814 -12.62 1 96.5 71 ARG A C 1
ATOM 556 O O . ARG A 1 71 ? -16.469 -22.616 -11.781 1 96.5 71 ARG A O 1
ATOM 563 N N . PRO A 1 72 ? -15.766 -22.24 -13.883 1 95.98 72 PRO A N 1
ATOM 564 C CA . PRO A 1 72 ? -15.972 -23.653 -14.21 1 95.98 72 PRO A CA 1
ATOM 565 C C . PRO A 1 72 ? -15.099 -24.586 -13.374 1 95.98 72 PRO A C 1
ATOM 567 O O . PRO A 1 72 ? -15.505 -25.71 -13.07 1 95.98 72 PRO A O 1
ATOM 570 N N . ALA A 1 73 ? -13.934 -24.122 -12.995 1 96.96 73 ALA A N 1
ATOM 571 C CA . ALA A 1 73 ? -13.034 -24.941 -12.188 1 96.96 73 ALA A CA 1
ATOM 572 C C . ALA A 1 73 ? -13.603 -25.167 -10.79 1 96.96 73 ALA A C 1
ATOM 574 O O . ALA A 1 73 ? -13.527 -26.275 -10.254 1 96.96 73 ALA A O 1
ATOM 575 N N . ILE A 1 74 ? -14.16 -24.117 -10.196 1 97.77 74 ILE A N 1
ATOM 576 C CA . ILE A 1 74 ? -14.767 -24.212 -8.873 1 97.77 74 ILE A CA 1
ATOM 577 C C . ILE A 1 74 ? -15.959 -25.165 -8.92 1 97.77 74 ILE A C 1
ATOM 579 O O . ILE A 1 74 ? -16.092 -26.046 -8.067 1 97.77 74 ILE A O 1
ATOM 583 N N . MET A 1 75 ? -16.775 -25.036 -9.909 1 96.82 75 MET A N 1
ATOM 584 C CA . MET A 1 75 ? -17.952 -25.89 -10.04 1 96.82 75 MET A CA 1
ATOM 585 C C . MET A 1 75 ? -17.548 -27.345 -10.254 1 96.82 75 MET A C 1
ATOM 587 O O . MET A 1 75 ? -18.148 -28.252 -9.675 1 96.82 75 MET A O 1
ATOM 591 N N . ALA A 1 76 ? -16.55 -27.536 -11.097 1 96.48 76 ALA A N 1
ATOM 592 C CA . ALA A 1 76 ? -16.054 -28.891 -11.327 1 96.48 76 ALA A CA 1
ATOM 593 C C . ALA A 1 76 ? -15.534 -29.511 -10.033 1 96.48 76 ALA A C 1
ATOM 595 O O . ALA A 1 76 ? -15.738 -30.702 -9.783 1 96.48 76 ALA A O 1
ATOM 596 N N . ALA A 1 77 ? -14.821 -28.708 -9.253 1 98.02 77 ALA A N 1
ATOM 597 C CA . ALA A 1 77 ? -14.28 -29.209 -7.992 1 98.02 77 ALA A CA 1
ATOM 598 C C . ALA A 1 77 ? -15.4 -29.604 -7.034 1 98.02 77 ALA A C 1
ATOM 600 O O . ALA A 1 77 ? -15.309 -30.627 -6.352 1 98.02 77 ALA A O 1
ATOM 601 N N . ILE A 1 78 ? -16.459 -28.793 -6.948 1 98.06 78 ILE A N 1
ATOM 602 C CA . ILE A 1 78 ? -17.602 -29.09 -6.092 1 98.06 78 ILE A CA 1
ATOM 603 C C . ILE A 1 78 ? -18.224 -30.422 -6.507 1 98.06 78 ILE A C 1
ATOM 605 O O . ILE A 1 78 ? -18.514 -31.269 -5.659 1 98.06 78 ILE A O 1
ATOM 609 N N . ASP A 1 79 ? -18.385 -30.625 -7.775 1 97.02 79 ASP A N 1
ATOM 610 C CA . ASP A 1 79 ? -18.941 -31.868 -8.299 1 97.02 79 ASP A CA 1
ATOM 611 C C . ASP A 1 79 ? -18.049 -33.058 -7.951 1 97.02 79 ASP A C 1
ATOM 613 O O . ASP A 1 79 ? -18.543 -34.115 -7.552 1 97.02 79 ASP A O 1
ATOM 617 N N . ASP A 1 80 ? -16.807 -32.849 -8.132 1 97.33 80 ASP A N 1
ATOM 618 C CA . ASP A 1 80 ? -15.862 -33.929 -7.861 1 97.33 80 ASP A CA 1
ATOM 619 C C . ASP A 1 80 ? -15.868 -34.305 -6.382 1 97.33 80 ASP A C 1
ATOM 621 O O . ASP A 1 80 ? -15.819 -35.488 -6.037 1 97.33 80 ASP A O 1
ATOM 625 N N . VAL A 1 81 ? -15.875 -33.319 -5.523 1 97.92 81 VAL A N 1
ATOM 626 C CA . VAL A 1 81 ? -15.904 -33.57 -4.086 1 97.92 81 VAL A CA 1
ATOM 627 C C . VAL A 1 81 ? -17.178 -34.329 -3.721 1 97.92 81 VAL A C 1
ATOM 629 O O . VAL A 1 81 ? -17.132 -35.307 -2.97 1 97.92 81 VAL A O 1
ATOM 632 N N . ASN A 1 82 ? -18.309 -33.915 -4.219 1 98.05 82 ASN A N 1
ATOM 633 C CA . ASN A 1 82 ? -19.596 -34.522 -3.898 1 98.05 82 ASN A CA 1
ATOM 634 C C . ASN A 1 82 ? -19.708 -35.933 -4.468 1 98.05 82 ASN A C 1
ATOM 636 O O . ASN A 1 82 ? -20.488 -36.748 -3.972 1 98.05 82 ASN A O 1
ATOM 640 N N . ALA A 1 83 ? -18.935 -36.207 -5.51 1 97.01 83 ALA A N 1
ATOM 641 C CA . ALA A 1 83 ? -18.925 -37.538 -6.112 1 97.01 83 ALA A CA 1
ATOM 642 C C . ALA A 1 83 ? -17.938 -38.456 -5.396 1 97.01 83 ALA A C 1
ATOM 644 O O . ALA A 1 83 ? -17.989 -39.677 -5.555 1 97.01 83 ALA A O 1
ATOM 645 N N . ASN A 1 84 ? -17.033 -37.835 -4.678 1 95.33 84 ASN A N 1
ATOM 646 C CA . ASN A 1 84 ? -16.011 -38.597 -3.968 1 95.33 84 ASN A CA 1
ATOM 647 C C . ASN A 1 84 ? -16.579 -39.273 -2.724 1 95.33 84 ASN A C 1
ATOM 649 O O . ASN A 1 84 ? -17.289 -38.643 -1.938 1 95.33 84 ASN A O 1
ATOM 653 N N . THR A 1 85 ? -16.296 -40.498 -2.47 1 93.54 85 THR A N 1
ATOM 654 C CA . THR A 1 85 ? -16.883 -41.247 -1.364 1 93.54 85 THR A CA 1
ATOM 655 C C . THR A 1 85 ? -15.941 -41.267 -0.164 1 93.54 85 THR A C 1
ATOM 657 O O . THR A 1 85 ? -16.33 -41.683 0.93 1 93.54 85 THR A O 1
ATOM 660 N N . THR A 1 86 ? -14.749 -40.802 -0.365 1 95.61 86 THR A N 1
ATOM 661 C CA . THR A 1 86 ? -13.757 -40.893 0.701 1 95.61 86 THR A CA 1
ATOM 662 C C . THR A 1 86 ? -13.63 -39.562 1.436 1 95.61 86 THR A C 1
ATOM 664 O O . THR A 1 86 ? -13.266 -39.529 2.613 1 95.61 86 THR A O 1
ATOM 667 N N . ILE A 1 87 ? -13.933 -38.505 0.753 1 96.04 87 ILE A N 1
ATOM 668 C CA . ILE A 1 87 ? -13.85 -37.175 1.345 1 96.04 87 ILE A CA 1
ATOM 669 C C . ILE A 1 87 ? -15.256 -36.639 1.608 1 96.04 87 ILE A C 1
ATOM 671 O O . ILE A 1 87 ? -16.081 -36.569 0.694 1 96.04 87 ILE A O 1
ATOM 675 N N . LEU A 1 88 ? -15.519 -36.271 2.882 1 96.11 88 LEU A N 1
ATOM 676 C CA . LEU A 1 88 ? -16.794 -35.717 3.325 1 96.11 88 LEU A CA 1
ATOM 677 C C . LEU A 1 88 ? -17.933 -36.698 3.066 1 96.11 88 LEU A C 1
ATOM 679 O O . LEU A 1 88 ? -18.944 -36.337 2.459 1 96.11 88 LEU A O 1
ATOM 683 N N . PRO A 1 89 ? -17.632 -37.909 3.497 1 93.94 89 PRO A N 1
ATOM 684 C CA . PRO A 1 89 ? -18.726 -38.861 3.293 1 93.94 89 PRO A CA 1
ATOM 685 C C . PRO A 1 89 ? -20.016 -38.435 3.99 1 93.94 89 PRO A C 1
ATOM 687 O O . PRO A 1 89 ? -19.996 -38.076 5.17 1 93.94 89 PRO A O 1
ATOM 690 N N . GLY A 1 90 ? -21.093 -38.46 3.223 1 92.52 90 GLY A N 1
ATOM 691 C CA . GLY A 1 90 ? -22.395 -38.165 3.8 1 92.52 90 GLY A CA 1
ATOM 692 C C . GLY A 1 90 ? -22.677 -36.679 3.909 1 92.52 90 GLY A C 1
ATOM 693 O O . GLY A 1 90 ? -23.737 -36.276 4.393 1 92.52 90 GLY A O 1
ATOM 694 N N . THR A 1 91 ? -21.75 -35.89 3.627 1 95.43 91 THR A N 1
ATOM 695 C CA . THR A 1 91 ? -21.921 -34.442 3.66 1 95.43 91 THR A CA 1
ATOM 696 C C . THR A 1 91 ? -21.836 -33.855 2.254 1 95.43 91 THR A C 1
ATOM 698 O O . THR A 1 91 ? -20.864 -34.093 1.534 1 95.43 91 THR A O 1
ATOM 701 N N . LYS A 1 92 ? -22.82 -33.135 1.842 1 97.09 92 LYS A N 1
ATOM 702 C CA . LYS A 1 92 ? -22.829 -32.461 0.546 1 97.09 92 LYS A CA 1
ATOM 703 C C . LYS A 1 92 ? -22.293 -31.038 0.663 1 97.09 92 LYS A C 1
ATOM 705 O O . LYS A 1 92 ? -22.657 -30.305 1.586 1 97.09 92 LYS A O 1
ATOM 710 N N . LEU A 1 93 ? -21.446 -30.689 -0.259 1 97.17 93 LEU A N 1
ATOM 711 C CA . LEU A 1 93 ? -20.943 -29.321 -0.328 1 97.17 93 LEU A CA 1
ATOM 712 C C . LEU A 1 93 ? -21.802 -28.473 -1.261 1 97.17 93 LEU A C 1
ATOM 714 O O . LEU A 1 93 ? -22.027 -28.845 -2.414 1 97.17 93 LEU A O 1
ATOM 718 N N . GLU A 1 94 ? -22.306 -27.403 -0.763 1 97.61 94 GLU A N 1
ATOM 719 C CA . GLU A 1 94 ? -23.06 -26.435 -1.554 1 97.61 94 GLU A CA 1
ATOM 720 C C . GLU A 1 94 ? -22.301 -25.118 -1.685 1 97.61 94 GLU A C 1
ATOM 722 O O . GLU A 1 94 ? -21.725 -24.628 -0.711 1 97.61 94 GLU A O 1
ATOM 727 N N . VAL A 1 95 ? -22.309 -24.586 -2.921 1 97.91 95 VAL A N 1
ATOM 728 C CA . VAL A 1 95 ? -21.562 -23.352 -3.138 1 97.91 95 VAL A CA 1
ATOM 729 C C . VAL A 1 95 ? -22.53 -22.199 -3.39 1 97.91 95 VAL A C 1
ATOM 731 O O . VAL A 1 95 ? -23.523 -22.358 -4.105 1 97.91 95 VAL A O 1
ATOM 734 N N . ILE A 1 96 ? -22.384 -21.134 -2.686 1 97.01 96 ILE A N 1
ATOM 735 C CA . ILE A 1 96 ? -23.081 -19.877 -2.935 1 97.01 96 ILE A CA 1
ATOM 736 C C . ILE A 1 96 ? -22.164 -18.92 -3.693 1 97.01 96 ILE A C 1
ATOM 738 O O . ILE A 1 96 ? -21.099 -18.546 -3.195 1 97.01 96 ILE A O 1
ATOM 742 N N . LEU A 1 97 ? -22.589 -18.538 -4.899 1 96.34 97 LEU A N 1
ATOM 743 C CA . LEU A 1 97 ? -21.76 -17.729 -5.786 1 96.34 97 LEU A CA 1
ATOM 744 C C . LEU A 1 97 ? -22.175 -16.263 -5.731 1 96.34 97 LEU A C 1
ATOM 746 O O . LEU A 1 97 ? -23.365 -15.947 -5.8 1 96.34 97 LEU A O 1
ATOM 750 N N . HIS A 1 98 ? -21.204 -15.387 -5.529 1 94.46 98 HIS A N 1
ATOM 751 C CA . HIS A 1 98 ? -21.431 -13.948 -5.587 1 94.46 98 HIS A CA 1
ATOM 752 C C . HIS A 1 98 ? -20.441 -13.271 -6.528 1 94.46 98 HIS A C 1
ATOM 754 O O . HIS A 1 98 ? -19.253 -13.599 -6.527 1 94.46 98 HIS A O 1
ATOM 760 N N . ASP A 1 99 ? -20.917 -12.369 -7.356 1 94.21 99 ASP A N 1
ATOM 761 C CA . ASP A 1 99 ? -20.106 -11.606 -8.3 1 94.21 99 ASP A CA 1
ATOM 762 C C . ASP A 1 99 ? -19.728 -10.244 -7.723 1 94.21 99 ASP A C 1
ATOM 764 O O . ASP A 1 99 ? -20.601 -9.428 -7.421 1 94.21 99 ASP A O 1
ATOM 768 N N . THR A 1 100 ? -18.47 -9.978 -7.644 1 92.61 100 THR A N 1
ATOM 769 C CA . THR A 1 100 ? -18.019 -8.711 -7.079 1 92.61 100 THR A CA 1
ATOM 770 C C . THR A 1 100 ? -18.012 -7.616 -8.142 1 92.61 100 THR A C 1
ATOM 772 O O . THR A 1 100 ? -17.911 -6.431 -7.819 1 92.61 100 THR A O 1
ATOM 775 N N . ASN A 1 101 ? -18.023 -8.045 -9.44 1 88.18 101 ASN A N 1
ATOM 776 C CA . ASN A 1 101 ? -18.031 -7.13 -10.577 1 88.18 101 ASN A CA 1
ATOM 777 C C . ASN A 1 101 ? -16.861 -6.153 -10.518 1 88.18 101 ASN A C 1
ATOM 779 O O . ASN A 1 101 ? -17.019 -4.969 -10.821 1 88.18 101 ASN A O 1
ATOM 783 N N . CYS A 1 102 ? -15.792 -6.582 -9.891 1 81.9 102 CYS A N 1
ATOM 784 C CA . CYS A 1 102 ? -14.534 -5.854 -9.775 1 81.9 102 CYS A CA 1
ATOM 785 C C . CYS A 1 102 ? -14.744 -4.505 -9.097 1 81.9 102 CYS A C 1
ATOM 787 O O . CYS A 1 102 ? -14.09 -3.521 -9.447 1 81.9 102 CYS A O 1
ATOM 789 N N . SER A 1 103 ? -15.71 -4.461 -8.275 1 86.5 103 SER A N 1
ATOM 790 C CA . SER A 1 103 ? -16.032 -3.253 -7.524 1 86.5 103 SER A CA 1
ATOM 791 C C . SER A 1 103 ? -15.756 -3.437 -6.035 1 86.5 103 SER A C 1
ATOM 793 O O . SER A 1 103 ? -16.202 -4.415 -5.432 1 86.5 103 SER A O 1
ATOM 795 N N . GLY A 1 104 ? -15.031 -2.474 -5.551 1 86.75 104 GLY A N 1
ATOM 796 C CA . GLY A 1 104 ? -14.805 -2.523 -4.115 1 86.75 104 GLY A CA 1
ATOM 797 C C . GLY A 1 104 ? -16.086 -2.453 -3.306 1 86.75 104 GLY A C 1
ATOM 798 O O . GLY A 1 104 ? -16.232 -3.156 -2.304 1 86.75 104 GLY A O 1
ATOM 799 N N . PHE A 1 105 ? -17.04 -1.649 -3.706 1 88.95 105 PHE A N 1
ATOM 800 C CA . PHE A 1 105 ? -18.318 -1.503 -3.02 1 88.95 105 PHE A CA 1
ATOM 801 C C . PHE A 1 105 ? -19.141 -2.781 -3.129 1 88.95 105 PHE A C 1
ATOM 803 O O . PHE A 1 105 ? -19.625 -3.302 -2.122 1 88.95 105 PHE A O 1
ATOM 810 N N . LEU A 1 106 ? -19.26 -3.304 -4.322 1 89.55 106 LEU A N 1
ATOM 811 C CA . LEU A 1 106 ? -20.032 -4.53 -4.499 1 89.55 106 LEU A CA 1
ATOM 812 C C . LEU A 1 106 ? -19.35 -5.706 -3.808 1 89.55 106 LEU A C 1
ATOM 814 O O . LEU A 1 106 ? -20.022 -6.611 -3.306 1 89.55 106 LEU A O 1
ATOM 818 N N . GLY A 1 107 ? -17.964 -5.649 -3.858 1 91.21 107 GLY A N 1
ATOM 819 C CA . GLY A 1 107 ? -17.244 -6.657 -3.096 1 91.21 107 GLY A CA 1
ATOM 820 C C . GLY A 1 107 ? -17.639 -6.692 -1.632 1 91.21 107 GLY A C 1
ATOM 821 O O . GLY A 1 107 ? -17.82 -7.769 -1.058 1 91.21 107 GLY A O 1
ATOM 822 N N . THR A 1 108 ? -17.788 -5.549 -1.066 1 89.33 108 THR A N 1
ATOM 823 C CA . THR A 1 108 ? -18.205 -5.431 0.327 1 89.33 108 THR A CA 1
ATOM 824 C C . THR A 1 108 ? -19.625 -5.957 0.512 1 89.33 108 THR A C 1
ATOM 826 O O . THR A 1 108 ? -19.876 -6.787 1.388 1 89.33 108 THR A O 1
ATOM 829 N N . VAL A 1 109 ? -20.493 -5.495 -0.304 1 87.64 109 VAL A N 1
ATOM 830 C CA . VAL A 1 109 ? -21.907 -5.844 -0.216 1 87.64 109 VAL A CA 1
ATOM 831 C C . VAL A 1 109 ? -22.08 -7.35 -0.4 1 87.64 109 VAL A C 1
ATOM 833 O O . VAL A 1 109 ? -22.783 -8 0.378 1 87.64 109 VAL A O 1
ATOM 836 N N . GLU A 1 110 ? -21.443 -7.862 -1.401 1 91.1 110 GLU A N 1
ATOM 837 C CA . GLU A 1 110 ? -21.548 -9.288 -1.694 1 91.1 110 GLU A CA 1
ATOM 838 C C . GLU A 1 110 ? -20.922 -10.127 -0.584 1 91.1 110 GLU A C 1
ATOM 840 O O . GLU A 1 110 ? -21.385 -11.233 -0.299 1 91.1 110 GLU A O 1
ATOM 845 N N . ALA A 1 111 ? -19.819 -9.614 -0.02 1 92.12 111 ALA A N 1
ATOM 846 C CA . ALA A 1 111 ? -19.201 -10.325 1.096 1 92.12 111 ALA A CA 1
ATOM 847 C C . ALA A 1 111 ? -20.151 -10.405 2.288 1 92.12 111 ALA A C 1
ATOM 849 O O . ALA A 1 111 ? -20.279 -11.458 2.917 1 92.12 111 ALA A O 1
ATOM 850 N N . LEU A 1 112 ? -20.774 -9.281 2.61 1 89.11 112 LEU A N 1
ATOM 851 C CA . LEU A 1 112 ? -21.72 -9.259 3.72 1 89.11 112 LEU A CA 1
ATOM 852 C C . LEU A 1 112 ? -22.889 -10.203 3.457 1 89.11 112 LEU A C 1
ATOM 854 O O . LEU A 1 112 ? -23.313 -10.937 4.352 1 89.11 112 LEU A O 1
ATOM 858 N N . GLN A 1 113 ? -23.397 -10.204 2.244 1 88.91 113 GL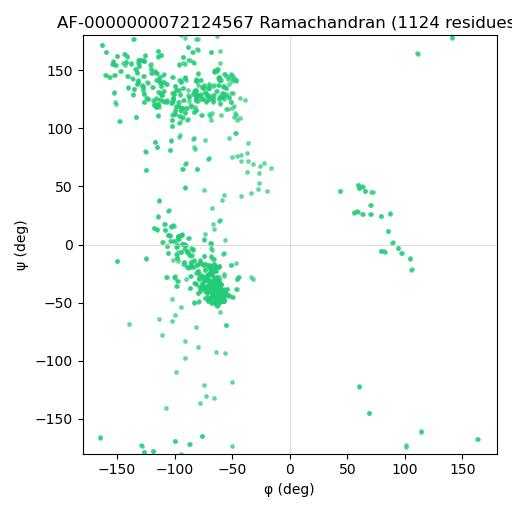N A N 1
ATOM 859 C CA . GLN A 1 113 ? -24.495 -11.095 1.884 1 88.91 113 GLN A CA 1
ATOM 860 C C . GLN A 1 113 ? -24.072 -12.558 1.983 1 88.91 113 GLN A C 1
ATOM 862 O O . GLN A 1 113 ? -24.854 -13.407 2.416 1 88.91 113 GLN A O 1
ATOM 867 N N . LEU A 1 114 ? -22.885 -12.815 1.523 1 92.12 114 LEU A N 1
ATOM 868 C CA . LEU A 1 114 ? -22.36 -14.175 1.583 1 92.12 114 LEU A CA 1
ATOM 869 C C . LEU A 1 114 ? -22.307 -14.674 3.023 1 92.12 114 LEU A C 1
ATOM 871 O O . LEU A 1 114 ? -22.644 -15.828 3.298 1 92.12 114 LEU A O 1
ATOM 875 N N . MET A 1 115 ? -21.92 -13.828 3.941 1 90.77 115 MET A N 1
ATOM 876 C CA . MET A 1 115 ? -21.756 -14.207 5.342 1 90.77 115 MET A CA 1
ATOM 877 C C . MET A 1 115 ? -23.108 -14.465 5.998 1 90.77 115 MET A C 1
ATOM 879 O O . MET A 1 115 ? -23.197 -15.214 6.973 1 90.77 115 MET A O 1
ATOM 883 N N . GLU A 1 116 ? -24.135 -13.844 5.45 1 87.77 116 GLU A N 1
ATOM 884 C CA . GLU A 1 116 ? -25.484 -14.069 5.961 1 87.77 116 GLU A CA 1
ATOM 885 C C . GLU A 1 116 ? -25.92 -15.516 5.75 1 87.77 116 GLU A C 1
ATOM 887 O O . GLU A 1 116 ? -26.814 -16.007 6.442 1 87.77 116 GLU A O 1
ATOM 892 N N . ASN A 1 117 ? -25.302 -16.183 4.864 1 90.62 117 ASN A N 1
ATOM 893 C CA . ASN A 1 117 ? -25.707 -17.538 4.503 1 90.62 117 ASN A CA 1
ATOM 894 C C . ASN A 1 117 ? -24.942 -18.585 5.307 1 90.62 117 ASN A C 1
ATOM 896 O O . ASN A 1 117 ? -24.964 -19.77 4.97 1 90.62 117 ASN A O 1
ATOM 900 N N . ASP A 1 118 ? -24.171 -18.229 6.308 1 91.93 118 ASP A N 1
ATOM 901 C CA . ASP A 1 118 ? -23.459 -19.114 7.225 1 91.93 118 ASP A CA 1
ATOM 902 C C . ASP A 1 118 ? -22.492 -20.024 6.47 1 91.93 118 ASP A C 1
ATOM 904 O O . ASP A 1 118 ? -22.519 -21.245 6.64 1 91.93 118 ASP A O 1
ATOM 908 N N . VAL A 1 119 ? -21.715 -19.472 5.689 1 96.65 119 VAL A N 1
ATOM 909 C CA . VAL A 1 119 ? -20.695 -20.231 4.973 1 96.65 119 VAL A CA 1
ATOM 910 C C . VAL A 1 119 ? -19.53 -20.542 5.91 1 96.65 119 VAL A C 1
ATOM 912 O O . VAL A 1 119 ? -19.155 -19.712 6.741 1 96.65 119 VAL A O 1
ATOM 915 N N . VAL A 1 120 ? -18.991 -21.707 5.785 1 97.48 120 VAL A N 1
ATOM 916 C CA . VAL A 1 120 ? -17.933 -22.133 6.697 1 97.48 120 VAL A CA 1
ATOM 917 C C . VAL A 1 120 ? -16.575 -21.7 6.15 1 97.48 120 VAL A C 1
ATOM 919 O O . VAL A 1 120 ? -15.587 -21.655 6.888 1 97.48 120 VAL A O 1
ATOM 922 N N . VAL A 1 121 ? -16.475 -21.417 4.868 1 98.46 121 VAL A N 1
ATOM 923 C CA . VAL A 1 121 ? -15.266 -20.945 4.201 1 98.46 121 VAL A CA 1
ATOM 924 C C . VAL A 1 121 ? -15.64 -20.192 2.926 1 98.46 121 VAL A C 1
ATOM 926 O O . VAL A 1 121 ? -16.677 -20.467 2.317 1 98.46 121 VAL A O 1
ATOM 929 N N . ALA A 1 122 ? -14.885 -19.173 2.643 1 98.24 122 ALA A N 1
ATOM 930 C CA . ALA A 1 122 ? -15.091 -18.42 1.409 1 98.24 122 ALA A CA 1
ATOM 931 C C . ALA A 1 122 ? -13.915 -18.599 0.453 1 98.24 122 ALA A C 1
ATOM 933 O O . ALA A 1 122 ? -12.759 -18.637 0.882 1 98.24 122 ALA A O 1
ATOM 934 N N . ILE A 1 123 ? -14.196 -18.735 -0.825 1 98.44 123 ILE A N 1
ATOM 935 C CA . ILE A 1 123 ? -13.201 -18.872 -1.883 1 98.44 123 ILE A CA 1
ATOM 936 C C . ILE A 1 123 ? -13.185 -17.609 -2.742 1 98.44 123 ILE A C 1
ATOM 938 O O . ILE A 1 123 ? -14.234 -17.143 -3.192 1 98.44 123 ILE A O 1
ATOM 942 N N . GLY A 1 124 ? -11.988 -17.079 -2.994 1 95.77 124 GLY A N 1
ATOM 943 C CA . GLY A 1 124 ? -11.802 -15.796 -3.653 1 95.77 124 GLY A CA 1
ATOM 944 C C . GLY A 1 124 ? -11.492 -14.669 -2.687 1 95.77 124 GLY A C 1
ATOM 945 O O . GLY A 1 124 ? -11.172 -14.913 -1.521 1 95.77 124 GLY A O 1
ATOM 946 N N . PRO A 1 125 ? -11.424 -13.476 -3.137 1 94.17 125 PRO A N 1
ATOM 947 C CA . PRO A 1 125 ? -11.564 -13.005 -4.517 1 94.17 125 PRO A CA 1
ATOM 948 C C . PRO A 1 125 ? -10.28 -13.167 -5.328 1 94.17 125 PRO A C 1
ATOM 950 O O . PRO A 1 125 ? -9.289 -13.7 -4.823 1 94.17 125 PRO A O 1
ATOM 953 N N . GLN A 1 126 ? -10.341 -12.81 -6.629 1 93.82 126 GLN A N 1
ATOM 954 C CA . GLN A 1 126 ? -9.153 -12.848 -7.476 1 93.82 126 GLN A CA 1
ATOM 955 C C . GLN A 1 126 ? -8.438 -11.5 -7.481 1 93.82 126 GLN A C 1
ATOM 957 O O . GLN A 1 126 ? -7.296 -11.399 -7.934 1 93.82 126 GLN A O 1
ATOM 962 N N . SER A 1 127 ? -9.079 -10.481 -7.038 1 90.91 127 SER A N 1
ATOM 963 C CA . SER A 1 127 ? -8.519 -9.134 -7.005 1 90.91 127 SER A CA 1
ATOM 964 C C . SER A 1 127 ? -7.939 -8.811 -5.632 1 90.91 127 SER A C 1
ATOM 966 O O . SER A 1 127 ? -8.603 -9 -4.611 1 90.91 127 SER A O 1
ATOM 968 N N . SER A 1 128 ? -6.732 -8.277 -5.659 1 92.31 128 SER A N 1
ATOM 969 C CA . SER A 1 128 ? -6.077 -7.917 -4.406 1 92.31 128 SER A CA 1
ATOM 970 C C . SER A 1 128 ? -6.818 -6.787 -3.699 1 92.31 128 SER A C 1
ATOM 972 O O . SER A 1 128 ? -6.953 -6.798 -2.474 1 92.31 128 SER A O 1
ATOM 974 N N . GLY A 1 129 ? -7.251 -5.818 -4.47 1 89.41 129 GLY A N 1
ATOM 975 C CA . GLY A 1 129 ? -8.006 -4.725 -3.878 1 89.41 129 GLY A CA 1
ATOM 976 C C . GLY A 1 129 ? -9.248 -5.188 -3.141 1 89.41 129 GLY A C 1
ATOM 977 O O . GLY A 1 129 ? -9.525 -4.73 -2.031 1 89.41 129 GLY A O 1
ATOM 978 N N . ILE A 1 130 ? -9.973 -6.103 -3.717 1 92.91 130 ILE A N 1
ATOM 979 C CA . ILE A 1 130 ? -11.189 -6.633 -3.111 1 92.91 130 ILE A CA 1
ATOM 980 C C . ILE A 1 130 ? -10.829 -7.527 -1.927 1 92.91 130 ILE A C 1
ATOM 982 O O . ILE A 1 130 ? -11.536 -7.544 -0.917 1 92.91 130 ILE A O 1
ATOM 986 N N . ALA A 1 131 ? -9.744 -8.268 -2.054 1 95.02 131 ALA A N 1
ATOM 987 C CA . ALA A 1 131 ? -9.286 -9.124 -0.963 1 95.02 131 ALA A CA 1
ATOM 988 C C . ALA A 1 131 ? -8.998 -8.306 0.292 1 95.02 131 ALA A C 1
ATOM 990 O O . ALA A 1 131 ? -9.32 -8.729 1.405 1 95.02 131 ALA A O 1
ATOM 991 N N . HIS A 1 132 ? -8.388 -7.153 0.114 1 91.38 132 HIS A N 1
ATOM 992 C CA . HIS A 1 132 ? -8.115 -6.273 1.245 1 91.38 132 HIS A CA 1
ATOM 993 C C . HIS A 1 132 ? -9.4 -5.902 1.977 1 91.38 132 HIS A C 1
ATOM 995 O O . HIS A 1 132 ? -9.453 -5.947 3.208 1 91.38 132 HIS A O 1
ATOM 1001 N N . ILE A 1 133 ? -10.398 -5.627 1.25 1 89.98 133 ILE A N 1
ATOM 1002 C CA . ILE A 1 133 ? -11.66 -5.158 1.812 1 89.98 133 ILE A CA 1
ATOM 1003 C C . ILE A 1 133 ? -12.381 -6.316 2.498 1 89.98 133 ILE A C 1
ATOM 1005 O O . ILE A 1 133 ? -12.806 -6.196 3.65 1 89.98 133 ILE A O 1
ATOM 1009 N N . ILE A 1 134 ? -12.438 -7.447 1.843 1 93.95 134 ILE A N 1
ATOM 1010 C CA . ILE A 1 134 ? -13.203 -8.593 2.321 1 93.95 134 ILE A CA 1
ATOM 1011 C C . ILE A 1 134 ? -12.504 -9.213 3.528 1 93.95 134 ILE A C 1
ATOM 1013 O O . ILE A 1 134 ? -13.152 -9.818 4.386 1 93.95 134 ILE A O 1
ATOM 1017 N N . SER A 1 135 ? -11.216 -9.05 3.609 1 94.43 135 SER A N 1
ATOM 1018 C CA . SER A 1 135 ? -10.448 -9.603 4.72 1 94.43 135 SER A CA 1
ATOM 1019 C C . SER A 1 135 ? -10.904 -9.017 6.052 1 94.43 135 SER A C 1
ATOM 1021 O O . SER A 1 135 ? -10.88 -9.701 7.078 1 94.43 135 SER A O 1
ATOM 1023 N N . HIS A 1 136 ? -11.372 -7.781 6.04 1 90.44 136 HIS A N 1
ATOM 1024 C CA . HIS A 1 136 ? -11.879 -7.177 7.267 1 90.44 136 HIS A CA 1
ATOM 1025 C C . HIS A 1 136 ? -13.186 -7.829 7.704 1 90.44 136 HIS A C 1
ATOM 1027 O O . HIS A 1 136 ? -13.428 -8.004 8.9 1 90.44 136 HIS A O 1
ATOM 1033 N N . VAL A 1 137 ? -13.998 -8.2 6.745 1 91.65 137 VAL A N 1
ATOM 1034 C CA . VAL A 1 137 ? -15.289 -8.822 7.021 1 91.65 137 VAL A CA 1
ATOM 1035 C C . VAL A 1 137 ? -15.077 -10.23 7.571 1 91.65 137 VAL A C 1
ATOM 1037 O O . VAL A 1 137 ? -15.613 -10.578 8.626 1 91.65 137 VAL A O 1
ATOM 1040 N N . VAL A 1 138 ? -14.215 -10.982 6.906 1 95.41 138 VAL A N 1
ATOM 1041 C CA . VAL A 1 138 ? -14.056 -12.387 7.266 1 95.41 138 VAL A CA 1
ATOM 1042 C C . VAL A 1 138 ? -13.277 -12.501 8.574 1 95.41 138 VAL A C 1
ATOM 1044 O O . VAL A 1 138 ? -13.483 -13.439 9.347 1 95.41 138 VAL A O 1
ATOM 1047 N N . ASN A 1 139 ? -12.396 -11.537 8.784 1 92.66 139 ASN A N 1
ATOM 1048 C CA . ASN A 1 139 ? -11.681 -11.518 10.055 1 92.66 139 ASN A CA 1
ATOM 1049 C C . ASN A 1 139 ? -12.635 -11.336 11.232 1 92.66 139 ASN A C 1
ATOM 1051 O O . ASN A 1 139 ? -12.539 -12.052 12.231 1 92.66 139 ASN A O 1
ATOM 1055 N N . GLU A 1 140 ? -13.519 -10.424 11.112 1 90.97 140 GLU A N 1
ATOM 1056 C CA . GLU A 1 140 ? -14.459 -10.128 12.189 1 90.97 140 GLU A CA 1
ATOM 1057 C C . GLU A 1 140 ? -15.43 -11.285 12.408 1 90.97 140 GLU A C 1
ATOM 1059 O O . GLU A 1 140 ? -15.832 -11.558 13.541 1 90.97 140 GLU A O 1
ATOM 1064 N N . LEU A 1 141 ? -15.808 -11.984 11.376 1 93.92 141 LEU A N 1
ATOM 1065 C CA . LEU A 1 141 ? -16.831 -13.021 11.465 1 93.92 141 LEU A CA 1
ATOM 1066 C C . LEU A 1 141 ? -16.197 -14.403 11.572 1 93.92 141 LEU A C 1
ATOM 1068 O O . LEU A 1 141 ? -16.902 -15.414 11.601 1 93.92 141 LEU A O 1
ATOM 1072 N N . HIS A 1 142 ? -14.881 -14.507 11.521 1 95.9 142 HIS A N 1
ATOM 1073 C CA . HIS A 1 142 ? -14.085 -15.707 11.749 1 95.9 142 HIS A CA 1
ATOM 1074 C C . HIS A 1 142 ? -14.356 -16.759 10.678 1 95.9 142 HIS A C 1
ATOM 1076 O O . HIS A 1 142 ? -14.606 -17.924 10.995 1 95.9 142 HIS A O 1
ATOM 1082 N N . VAL A 1 143 ? -14.368 -16.329 9.501 1 97.38 143 VAL A N 1
ATOM 1083 C CA . VAL A 1 143 ? -14.535 -17.221 8.358 1 97.38 143 VAL A CA 1
ATOM 1084 C C . VAL A 1 143 ? -13.266 -17.218 7.51 1 97.38 143 VAL A C 1
ATOM 1086 O O . VAL A 1 143 ? -12.88 -16.183 6.962 1 97.38 143 VAL A O 1
ATOM 1089 N N . PRO A 1 144 ? -12.609 -18.353 7.326 1 98.1 144 PRO A N 1
ATOM 1090 C CA . PRO A 1 144 ? -11.418 -18.384 6.473 1 98.1 144 PRO A CA 1
ATOM 1091 C C . PRO A 1 144 ? -11.719 -17.999 5.026 1 98.1 144 PRO A C 1
ATOM 1093 O O . PRO A 1 144 ? -12.761 -18.379 4.486 1 98.1 144 PRO A O 1
ATOM 1096 N N . LEU A 1 145 ? -10.835 -17.195 4.489 1 98 145 LEU A N 1
ATOM 1097 C CA . LEU A 1 145 ? -10.909 -16.751 3.102 1 98 145 LEU A CA 1
ATOM 1098 C C . LEU A 1 145 ? -9.74 -17.303 2.292 1 98 145 LEU A C 1
ATOM 1100 O O . LEU A 1 145 ? -8.588 -16.932 2.524 1 98 145 LEU A O 1
ATOM 1104 N N . LEU A 1 146 ? -10.027 -18.202 1.374 1 98.28 146 LEU A N 1
ATOM 1105 C CA . LEU A 1 146 ? -9.026 -18.779 0.484 1 98.28 146 LEU A CA 1
ATOM 1106 C C . LEU A 1 146 ? -8.995 -18.041 -0.851 1 98.28 146 LEU A C 1
ATOM 1108 O O . LEU A 1 146 ? -9.935 -18.141 -1.642 1 98.28 146 LEU A O 1
ATOM 1112 N N . SER A 1 147 ? -7.964 -17.357 -1.056 1 97.79 147 SER A N 1
ATOM 1113 C CA . SER A 1 147 ? -7.899 -16.602 -2.303 1 97.79 147 SER A CA 1
ATOM 1114 C C . SER A 1 147 ? -7.016 -17.304 -3.329 1 97.79 147 SER A C 1
ATOM 1116 O O . SER A 1 147 ? -5.825 -17.513 -3.091 1 97.79 147 SER A O 1
ATOM 1118 N N . PHE A 1 148 ? -7.53 -17.55 -4.499 1 98.02 148 PHE A N 1
ATOM 1119 C CA . PHE A 1 148 ? -6.809 -18.236 -5.564 1 98.02 148 PHE A CA 1
ATOM 1120 C C . PHE A 1 148 ? -6.197 -17.235 -6.537 1 98.02 148 PHE A C 1
ATOM 1122 O O . PHE A 1 148 ? -5.592 -17.624 -7.537 1 98.02 148 PHE A O 1
ATOM 1129 N N . GLY A 1 149 ? -6.323 -15.934 -6.19 1 95.95 149 GLY A N 1
ATOM 1130 C CA . GLY A 1 149 ? -5.887 -15.022 -7.236 1 95.95 149 GLY A CA 1
ATOM 1131 C C . GLY A 1 149 ? -5.348 -13.711 -6.698 1 95.95 149 GLY A C 1
ATOM 1132 O O . GLY A 1 149 ? -4.774 -12.916 -7.445 1 95.95 149 GLY A O 1
ATOM 1133 N N . ALA A 1 150 ? -5.56 -13.372 -5.423 1 95.25 150 ALA A N 1
ATOM 1134 C CA . ALA A 1 150 ? -4.987 -12.16 -4.843 1 95.25 150 ALA A CA 1
ATOM 1135 C C . ALA A 1 150 ? -3.504 -12.346 -4.535 1 95.25 150 ALA A C 1
ATOM 1137 O O . ALA A 1 150 ? -3.145 -12.985 -3.544 1 95.25 150 ALA A O 1
ATOM 1138 N N . THR A 1 151 ? -2.646 -11.644 -5.287 1 96.07 151 THR A N 1
ATOM 1139 C CA . THR A 1 151 ? -1.221 -11.952 -5.251 1 96.07 151 THR A CA 1
ATOM 1140 C C . THR A 1 151 ? -0.442 -10.832 -4.567 1 96.07 151 THR A C 1
ATOM 1142 O O . THR A 1 151 ? 0.785 -10.894 -4.466 1 96.07 151 THR A O 1
ATOM 1145 N N . ASP A 1 152 ? -1.146 -9.809 -4.084 1 95.16 152 ASP A N 1
ATOM 1146 C CA . ASP A 1 152 ? -0.532 -8.644 -3.454 1 95.16 152 ASP A CA 1
ATOM 1147 C C . ASP A 1 152 ? 0.31 -9.052 -2.247 1 95.16 152 ASP A C 1
ATOM 1149 O O . ASP A 1 152 ? -0.204 -9.648 -1.298 1 95.16 152 ASP A O 1
ATOM 1153 N N . PRO A 1 153 ? 1.592 -8.638 -2.196 1 93.87 153 PRO A N 1
ATOM 1154 C CA . PRO A 1 153 ? 2.469 -9.043 -1.094 1 93.87 153 PRO A CA 1
ATOM 1155 C C . PRO A 1 153 ? 2.012 -8.495 0.256 1 93.87 153 PRO A C 1
ATOM 1157 O O . PRO A 1 153 ? 2.398 -9.021 1.303 1 93.87 153 PRO A O 1
ATOM 1160 N N . SER A 1 154 ? 1.222 -7.517 0.242 1 91.11 154 SER A N 1
ATOM 1161 C CA . SER A 1 154 ? 0.864 -6.862 1.496 1 91.11 154 SER A CA 1
ATOM 1162 C C . SER A 1 154 ? -0.271 -7.599 2.2 1 91.11 154 SER A C 1
ATOM 1164 O O . SER A 1 154 ? -0.573 -7.32 3.362 1 91.11 154 SER A O 1
ATOM 1166 N N . LEU A 1 155 ? -0.943 -8.482 1.531 1 92.03 155 LEU A N 1
ATOM 1167 C CA . LEU A 1 155 ? -1.938 -9.321 2.189 1 92.03 155 LEU A CA 1
ATOM 1168 C C . LEU A 1 155 ? -1.269 -10.336 3.11 1 92.03 155 LEU A C 1
ATOM 1170 O O . LEU A 1 155 ? -1.16 -11.515 2.765 1 92.03 155 LEU A O 1
ATOM 1174 N N . SER A 1 156 ? -0.785 -9.827 4.251 1 79.91 156 SER A N 1
ATOM 1175 C CA . SER A 1 156 ? 0.024 -10.634 5.158 1 79.91 156 SER A CA 1
ATOM 1176 C C . SER A 1 156 ? -0.849 -11.387 6.156 1 79.91 156 SER A C 1
ATOM 1178 O O . SER A 1 156 ? -1.938 -10.927 6.508 1 79.91 156 SER A O 1
ATOM 1180 N N . SER A 1 157 ? -0.274 -12.374 6.655 1 73.8 157 SER A N 1
ATOM 1181 C CA . SER A 1 157 ? -0.973 -13.239 7.599 1 73.8 157 SER A CA 1
ATOM 1182 C C . SER A 1 157 ? -1.172 -12.546 8.943 1 73.8 157 SER A C 1
ATOM 1184 O O . SER A 1 157 ? -2.123 -12.845 9.667 1 73.8 157 SER A O 1
ATOM 1186 N N . LEU A 1 158 ? -0.355 -11.712 9.182 1 74.34 158 LEU A N 1
ATOM 1187 C CA . LEU A 1 158 ? -0.434 -11.04 10.474 1 74.34 158 LEU A CA 1
ATOM 1188 C C . LEU A 1 158 ? -1.555 -10.007 10.482 1 74.34 158 LEU A C 1
ATOM 1190 O O . LEU A 1 158 ? -2.28 -9.879 11.472 1 74.34 158 LEU A O 1
ATOM 1194 N N . GLN A 1 159 ? -1.729 -9.347 9.391 1 79.19 159 GLN A N 1
ATOM 1195 C CA . GLN A 1 159 ? -2.758 -8.317 9.294 1 79.19 159 GLN A CA 1
ATOM 1196 C C . GLN A 1 159 ? -4.12 -8.929 8.981 1 79.19 159 GLN A C 1
ATOM 1198 O O . GLN A 1 159 ? -5.154 -8.402 9.398 1 79.19 159 GLN A O 1
ATOM 1203 N N . HIS A 1 160 ? -4.032 -9.954 8.257 1 89.81 160 HIS A N 1
ATOM 1204 C CA . HIS A 1 160 ? -5.249 -10.629 7.822 1 89.81 160 HIS A CA 1
ATOM 1205 C C . HIS A 1 160 ? -5.225 -12.106 8.2 1 89.81 160 HIS A C 1
ATOM 1207 O O . HIS A 1 160 ? -5.052 -12.97 7.337 1 89.81 160 HIS A O 1
ATOM 1213 N N . PRO A 1 161 ? -5.531 -12.398 9.407 1 90.53 161 PRO A N 1
ATOM 1214 C CA . PRO A 1 161 ? -5.311 -13.751 9.923 1 90.53 161 PRO A CA 1
ATOM 1215 C C . PRO A 1 161 ? -6.187 -14.795 9.234 1 90.53 161 PRO A C 1
ATOM 1217 O O . PRO A 1 161 ? -5.803 -15.964 9.141 1 90.53 161 PRO A O 1
ATOM 1220 N N . TYR A 1 162 ? -7.344 -14.447 8.793 1 96.2 162 TYR A N 1
ATOM 1221 C CA . TYR A 1 162 ? -8.255 -15.429 8.216 1 96.2 162 TYR A CA 1
ATOM 1222 C C . TYR A 1 162 ? -8.095 -15.5 6.702 1 96.2 162 TYR A C 1
ATOM 1224 O O . TYR A 1 162 ? -8.813 -16.242 6.029 1 96.2 162 TYR A O 1
ATOM 1232 N N . PHE A 1 163 ? -7.165 -14.689 6.167 1 96.43 163 PHE A N 1
ATOM 1233 C CA . PHE A 1 163 ? -6.844 -14.72 4.745 1 96.43 163 PHE A CA 1
ATOM 1234 C C . PHE A 1 163 ? -5.762 -15.754 4.456 1 96.43 163 PHE A C 1
ATOM 1236 O O . PHE A 1 163 ? -4.692 -15.728 5.067 1 96.43 163 PHE A O 1
ATOM 1243 N N . ILE A 1 164 ? -6.009 -16.662 3.515 1 97.07 164 ILE A N 1
ATOM 1244 C CA . ILE A 1 164 ? -5.048 -17.664 3.067 1 97.07 164 ILE A CA 1
ATOM 1245 C C . ILE A 1 164 ? -4.862 -17.562 1.555 1 97.07 164 ILE A C 1
ATOM 1247 O O . ILE A 1 164 ? -5.833 -17.631 0.798 1 97.07 164 ILE A O 1
ATOM 1251 N N . ARG A 1 165 ? -3.654 -17.436 1.19 1 96.35 165 ARG A N 1
ATOM 1252 C CA . ARG A 1 165 ? -3.342 -17.336 -0.232 1 96.35 165 ARG A CA 1
ATOM 1253 C C . ARG A 1 165 ? -3.075 -18.712 -0.832 1 96.35 165 ARG A C 1
ATOM 1255 O O . ARG A 1 165 ? -2.082 -19.36 -0.496 1 96.35 165 ARG A O 1
ATOM 1262 N N . THR A 1 166 ? -3.909 -19.128 -1.696 1 97.37 166 THR A N 1
ATOM 1263 C CA . THR A 1 166 ? -3.766 -20.45 -2.296 1 97.37 166 THR A CA 1
ATOM 1264 C C . THR A 1 166 ? -3.155 -20.348 -3.69 1 97.37 166 THR A C 1
ATOM 1266 O O . THR A 1 166 ? -3.341 -21.238 -4.522 1 97.37 166 THR A O 1
ATOM 1269 N N . THR A 1 167 ? -2.569 -19.243 -3.981 1 96.6 167 THR A N 1
ATOM 1270 C CA . THR A 1 167 ? -1.8 -18.991 -5.194 1 96.6 167 THR A CA 1
ATOM 1271 C C . THR A 1 167 ? -0.43 -18.409 -4.855 1 96.6 167 THR A C 1
ATOM 1273 O O . THR A 1 167 ? -0.02 -18.411 -3.693 1 96.6 167 THR A O 1
ATOM 1276 N N . GLN A 1 168 ? 0.29 -18.01 -5.859 1 95.8 168 GLN A N 1
ATOM 1277 C CA . GLN A 1 168 ? 1.645 -17.52 -5.629 1 95.8 168 GLN A CA 1
ATOM 1278 C C . GLN A 1 168 ? 1.635 -16.062 -5.181 1 95.8 168 GLN A C 1
ATOM 1280 O O . GLN A 1 168 ? 0.841 -15.26 -5.678 1 95.8 168 GLN A O 1
ATOM 1285 N N . ASN A 1 169 ? 2.466 -15.718 -4.264 1 96.48 169 ASN A N 1
ATOM 1286 C CA . ASN A 1 169 ? 2.685 -14.37 -3.751 1 96.48 169 ASN A CA 1
ATOM 1287 C C . ASN A 1 169 ? 3.595 -13.561 -4.672 1 96.48 169 ASN A C 1
ATOM 1289 O O . ASN A 1 169 ? 4.698 -13.999 -5.003 1 96.48 169 ASN A O 1
ATOM 1293 N N . ASP A 1 170 ? 3.169 -12.348 -5.046 1 97 170 ASP A N 1
ATOM 1294 C CA . ASP A 1 170 ? 3.956 -11.499 -5.935 1 97 170 ASP A CA 1
ATOM 1295 C C . ASP A 1 170 ? 5.303 -11.146 -5.309 1 97 170 ASP A C 1
ATOM 1297 O O . ASP A 1 170 ? 6.214 -10.688 -6.001 1 97 170 ASP A O 1
ATOM 1301 N N . TYR A 1 171 ? 5.381 -11.299 -4.032 1 96.56 171 TYR A N 1
ATOM 1302 C CA . TYR A 1 171 ? 6.691 -11.172 -3.404 1 96.56 171 TYR A CA 1
ATOM 1303 C C . TYR A 1 171 ? 7.729 -12.019 -4.131 1 96.56 171 TYR A C 1
ATOM 1305 O O . TYR A 1 171 ? 8.818 -11.537 -4.452 1 96.56 171 TYR A O 1
ATOM 1313 N N . PHE A 1 172 ? 7.376 -13.2 -4.437 1 97.88 172 PHE A N 1
ATOM 1314 C CA . PHE A 1 172 ? 8.292 -14.123 -5.096 1 97.88 172 PHE A CA 1
ATOM 1315 C C . PHE A 1 172 ? 8.447 -13.773 -6.571 1 97.88 172 PHE A C 1
ATOM 1317 O O . PHE A 1 172 ? 9.528 -13.934 -7.142 1 97.88 172 PHE A O 1
ATOM 1324 N N . GLN A 1 173 ? 7.36 -13.326 -7.167 1 98.18 173 GLN A N 1
ATOM 1325 C CA . GLN A 1 173 ? 7.455 -12.932 -8.569 1 98.18 173 GLN A CA 1
ATOM 1326 C C . GLN A 1 173 ? 8.429 -11.771 -8.75 1 98.18 173 GLN A C 1
ATOM 1328 O O . GLN A 1 173 ? 9.199 -11.745 -9.712 1 98.18 173 GLN A O 1
ATOM 1333 N N . MET A 1 174 ? 8.379 -10.832 -7.86 1 98.49 174 MET A N 1
ATOM 1334 C CA . MET A 1 174 ? 9.255 -9.668 -7.952 1 98.49 174 MET A CA 1
ATOM 1335 C C . MET A 1 174 ? 10.706 -10.056 -7.685 1 98.49 174 MET A C 1
ATOM 1337 O O . MET A 1 174 ? 11.625 -9.474 -8.263 1 98.49 174 MET A O 1
ATOM 1341 N N . HIS A 1 175 ? 10.934 -11.057 -6.855 1 97.49 175 HIS A N 1
ATOM 1342 C CA . HIS A 1 175 ? 12.281 -11.59 -6.684 1 97.49 175 HIS A CA 1
ATOM 1343 C C . HIS A 1 175 ? 12.759 -12.297 -7.948 1 97.49 175 HIS A C 1
ATOM 1345 O O . HIS A 1 175 ? 13.939 -12.224 -8.297 1 97.49 175 HIS A O 1
ATOM 1351 N N . ALA A 1 176 ? 11.839 -12.991 -8.582 1 98.43 176 ALA A N 1
ATOM 1352 C CA . ALA A 1 176 ? 12.179 -13.624 -9.854 1 98.43 176 ALA A CA 1
ATOM 1353 C C . ALA A 1 176 ? 12.601 -12.585 -10.888 1 98.43 176 ALA A C 1
ATOM 1355 O O . ALA A 1 176 ? 13.588 -12.776 -11.603 1 98.43 176 ALA A O 1
ATOM 1356 N N . ILE A 1 177 ? 11.861 -11.525 -10.972 1 98.69 177 ILE A N 1
ATOM 1357 C CA . ILE A 1 177 ? 12.17 -10.449 -11.908 1 98.69 177 ILE A CA 1
ATOM 1358 C C . ILE A 1 177 ? 13.517 -9.825 -11.551 1 98.69 177 ILE A C 1
ATOM 1360 O O . ILE A 1 177 ? 14.333 -9.546 -12.433 1 98.69 177 ILE A O 1
ATOM 1364 N N . ALA A 1 178 ? 13.747 -9.594 -10.28 1 97.62 178 ALA A N 1
ATOM 1365 C CA . ALA A 1 178 ? 15.024 -9.037 -9.841 1 97.62 178 ALA A CA 1
ATOM 1366 C C . ALA A 1 178 ? 16.182 -9.956 -10.218 1 97.62 178 ALA A C 1
ATOM 1368 O O . ALA A 1 178 ? 17.248 -9.487 -10.624 1 97.62 178 ALA A O 1
ATOM 1369 N N . ASP A 1 179 ? 15.983 -11.282 -10.079 1 97.15 179 ASP A N 1
ATOM 1370 C CA . ASP A 1 179 ? 17.008 -12.242 -10.476 1 97.15 179 ASP A CA 1
ATOM 1371 C C . ASP A 1 179 ? 17.298 -12.149 -11.973 1 97.15 179 ASP A C 1
ATOM 1373 O O . ASP A 1 179 ? 18.448 -12.28 -12.397 1 97.15 179 ASP A O 1
ATOM 1377 N N . LEU A 1 180 ? 16.242 -11.958 -12.745 1 98.05 180 LEU A N 1
ATOM 1378 C CA . LEU A 1 180 ? 16.416 -11.806 -14.186 1 98.05 180 LEU A CA 1
ATOM 1379 C C . LEU A 1 180 ? 17.212 -10.546 -14.507 1 98.05 180 LEU A C 1
ATOM 1381 O O . LEU A 1 180 ? 18.086 -10.564 -15.378 1 98.05 180 LEU A O 1
ATOM 1385 N N . VAL A 1 181 ? 16.869 -9.477 -13.84 1 96.66 181 VAL A N 1
ATOM 1386 C CA . VAL A 1 181 ? 17.557 -8.204 -14.024 1 96.66 181 VAL A CA 1
ATOM 1387 C C . VAL A 1 181 ? 19.039 -8.364 -13.691 1 96.66 181 VAL A C 1
ATOM 1389 O O . VAL A 1 181 ? 19.903 -7.874 -14.423 1 96.66 181 VAL A O 1
ATOM 1392 N N . GLU A 1 182 ? 19.289 -9.043 -12.62 1 92.95 182 GLU A N 1
ATOM 1393 C CA . GLU A 1 182 ? 20.67 -9.309 -12.228 1 92.95 182 GLU A CA 1
ATOM 1394 C C . GLU A 1 182 ? 21.373 -10.197 -13.25 1 92.95 182 GLU A C 1
ATOM 1396 O O . GLU A 1 182 ? 22.538 -9.969 -13.582 1 92.95 182 GLU A O 1
ATOM 1401 N N . TYR A 1 183 ? 20.707 -11.214 -13.708 1 94.58 183 TYR A N 1
ATOM 1402 C CA . TYR A 1 183 ? 21.248 -12.176 -14.662 1 94.58 183 TYR A CA 1
ATOM 1403 C C . TYR A 1 183 ? 21.776 -11.472 -15.906 1 94.58 183 TYR A C 1
ATOM 1405 O O . TYR A 1 183 ? 22.826 -11.842 -16.437 1 94.58 183 TYR A O 1
ATOM 1413 N N . TYR A 1 184 ? 21.049 -10.422 -16.341 1 94.47 184 TYR A N 1
ATOM 1414 C CA . TYR A 1 184 ? 21.446 -9.707 -17.549 1 94.47 184 TYR A CA 1
ATOM 1415 C C . TYR A 1 184 ? 22.23 -8.447 -17.203 1 94.47 184 TYR A C 1
ATOM 1417 O O . TYR A 1 184 ? 22.519 -7.628 -18.079 1 94.47 184 TYR A O 1
ATOM 1425 N N . ARG A 1 185 ? 22.43 -8.19 -15.929 1 87 185 ARG A N 1
ATOM 1426 C CA . ARG A 1 185 ? 23.308 -7.148 -15.408 1 87 185 ARG A CA 1
ATOM 1427 C C . ARG A 1 185 ? 22.737 -5.761 -15.685 1 87 185 ARG A C 1
ATOM 1429 O O . ARG A 1 185 ? 23.469 -4.848 -16.072 1 87 185 ARG A O 1
ATOM 1436 N N . TRP A 1 186 ? 21.431 -5.688 -15.654 1 91.11 186 TRP A N 1
ATOM 1437 C CA . TRP A 1 186 ? 20.788 -4.379 -15.702 1 91.11 186 TRP A CA 1
ATOM 1438 C C . TRP A 1 186 ? 20.775 -3.728 -14.323 1 91.11 186 TRP A C 1
ATOM 1440 O O . TRP A 1 186 ? 20.579 -4.406 -13.311 1 91.11 186 TRP A O 1
ATOM 1450 N N . SER A 1 187 ? 20.975 -2.448 -14.222 1 83.23 187 SER A N 1
ATOM 1451 C CA . SER A 1 187 ? 21.119 -1.782 -12.931 1 83.23 187 SER A CA 1
ATOM 1452 C C . SER A 1 187 ? 19.88 -0.961 -12.591 1 83.23 187 SER A C 1
ATOM 1454 O O . SER A 1 187 ? 19.631 -0.659 -11.422 1 83.23 187 SER A O 1
ATOM 1456 N N . GLU A 1 188 ? 19.208 -0.519 -13.672 1 88.72 188 GLU A N 1
ATOM 1457 C CA . GLU A 1 188 ? 18.048 0.343 -13.466 1 88.72 188 GLU A CA 1
ATOM 1458 C C . GLU A 1 188 ? 16.857 -0.125 -14.298 1 88.72 188 GLU A C 1
ATOM 1460 O O . GLU A 1 188 ? 17.022 -0.549 -15.444 1 88.72 188 GLU A O 1
ATOM 1465 N N . VAL A 1 189 ? 15.766 -0.081 -13.681 1 96.08 189 VAL A N 1
ATOM 1466 C CA . VAL A 1 189 ? 14.557 -0.443 -14.414 1 96.08 189 VAL A CA 1
ATOM 1467 C C . VAL A 1 189 ? 13.486 0.625 -14.204 1 96.08 189 VAL A C 1
ATOM 1469 O O . VAL A 1 189 ? 13.564 1.414 -13.26 1 96.08 189 VAL A O 1
ATOM 1472 N N . ILE A 1 190 ? 12.601 0.747 -15.15 1 96.69 190 ILE A N 1
ATOM 1473 C CA . ILE A 1 190 ? 11.395 1.553 -15.006 1 96.69 190 ILE A CA 1
ATOM 1474 C C . ILE A 1 190 ? 10.197 0.646 -14.733 1 96.69 190 ILE A C 1
ATOM 1476 O O . ILE A 1 190 ? 9.971 -0.328 -15.455 1 96.69 190 ILE A O 1
ATOM 1480 N N . ALA A 1 191 ? 9.497 0.882 -13.64 1 98.16 191 ALA A N 1
ATOM 1481 C CA . ALA A 1 191 ? 8.301 0.108 -13.316 1 98.16 191 ALA A CA 1
ATOM 1482 C C . ALA A 1 191 ? 7.042 0.809 -13.819 1 98.16 191 ALA A C 1
ATOM 1484 O O . ALA A 1 191 ? 6.773 1.955 -13.451 1 98.16 191 ALA A O 1
ATOM 1485 N N . ILE A 1 192 ? 6.345 0.209 -14.69 1 97.83 192 ILE A N 1
ATOM 1486 C CA . ILE A 1 192 ? 5.042 0.676 -15.151 1 97.83 192 ILE A CA 1
ATOM 1487 C C . ILE A 1 192 ? 3.936 -0.144 -14.49 1 97.83 192 ILE A C 1
ATOM 1489 O O . ILE A 1 192 ? 3.906 -1.371 -14.614 1 97.83 192 ILE A O 1
ATOM 1493 N N . PHE A 1 193 ? 3.01 0.504 -13.759 1 96.11 193 PHE A N 1
ATOM 1494 C CA . PHE A 1 193 ? 2.056 -0.264 -12.969 1 96.11 193 PHE A CA 1
ATOM 1495 C C . PHE A 1 193 ? 0.762 0.518 -12.773 1 96.11 193 PHE A C 1
ATOM 1497 O O . PHE A 1 193 ? 0.725 1.731 -12.987 1 96.11 193 PHE A O 1
ATOM 1504 N N . VAL A 1 194 ? -0.253 -0.213 -12.509 1 92.49 194 VAL A N 1
ATOM 1505 C CA . VAL A 1 194 ? -1.522 0.406 -12.142 1 92.49 194 VAL A CA 1
ATOM 1506 C C . VAL A 1 194 ? -1.455 0.907 -10.701 1 92.49 194 VAL A C 1
ATOM 1508 O O . VAL A 1 194 ? -0.969 0.202 -9.813 1 92.49 194 VAL A O 1
ATOM 1511 N N . ASP A 1 195 ? -1.951 2.111 -10.509 1 88.78 195 ASP A N 1
ATOM 1512 C CA . ASP A 1 195 ? -1.853 2.743 -9.197 1 88.78 195 ASP A CA 1
ATOM 1513 C C . ASP A 1 195 ? -2.945 2.233 -8.259 1 88.78 195 ASP A C 1
ATOM 1515 O O . ASP A 1 195 ? -3.767 3.012 -7.772 1 88.78 195 ASP A O 1
ATOM 1519 N N . ASP A 1 196 ? -2.969 1.054 -7.899 1 87.94 196 ASP A N 1
ATOM 1520 C CA . ASP A 1 196 ? -3.793 0.415 -6.878 1 87.94 196 ASP A CA 1
ATOM 1521 C C . ASP A 1 196 ? -2.932 -0.355 -5.879 1 87.94 196 ASP A C 1
ATOM 1523 O O . ASP A 1 196 ? -1.702 -0.276 -5.922 1 87.94 196 ASP A O 1
ATOM 1527 N N . ASP A 1 197 ? -3.549 -0.995 -4.933 1 86.63 197 ASP A N 1
ATOM 1528 C CA . ASP A 1 197 ? -2.806 -1.671 -3.874 1 86.63 197 ASP A CA 1
ATOM 1529 C C . ASP A 1 197 ? -1.847 -2.71 -4.452 1 86.63 197 ASP A C 1
ATOM 1531 O O . ASP A 1 197 ? -0.685 -2.783 -4.046 1 86.63 197 ASP A O 1
ATOM 1535 N N . ASN A 1 198 ? -2.338 -3.478 -5.306 1 91.47 198 ASN A N 1
ATOM 1536 C CA . ASN A 1 198 ? -1.516 -4.525 -5.903 1 91.47 198 ASN A CA 1
ATOM 1537 C C . ASN A 1 198 ? -0.312 -3.941 -6.638 1 91.47 198 ASN A C 1
ATOM 1539 O O . ASN A 1 198 ? 0.803 -4.449 -6.513 1 91.47 198 ASN A O 1
ATOM 1543 N N . GLY A 1 199 ? -0.58 -2.946 -7.466 1 93.32 199 GLY A N 1
ATOM 1544 C CA . GLY A 1 199 ? 0.499 -2.304 -8.2 1 93.32 199 GLY A CA 1
ATOM 1545 C C . GLY A 1 199 ? 1.541 -1.672 -7.298 1 93.32 199 GLY A C 1
ATOM 1546 O O . GLY A 1 199 ? 2.74 -1.911 -7.462 1 93.32 199 GLY A O 1
ATOM 1547 N N . ARG A 1 200 ? 1.14 -0.906 -6.346 1 91.64 200 ARG A N 1
ATOM 1548 C CA . ARG A 1 200 ? 2.051 -0.195 -5.454 1 91.64 200 ARG A CA 1
ATOM 1549 C C . ARG A 1 200 ? 2.88 -1.172 -4.627 1 91.64 200 ARG A C 1
ATOM 1551 O O . ARG A 1 200 ? 4.098 -1.018 -4.513 1 91.64 200 ARG A O 1
ATOM 1558 N N . ASN A 1 201 ? 2.187 -2.126 -4.079 1 93.88 201 ASN A N 1
ATOM 1559 C CA . ASN A 1 201 ? 2.883 -3.063 -3.203 1 93.88 201 ASN A CA 1
ATOM 1560 C C . ASN A 1 201 ? 3.798 -3.995 -3.992 1 93.88 201 ASN A C 1
ATOM 1562 O O . ASN A 1 201 ? 4.86 -4.387 -3.505 1 93.88 201 ASN A O 1
ATOM 1566 N N . GLY A 1 202 ? 3.336 -4.338 -5.188 1 96.22 202 GLY A N 1
ATOM 1567 C CA . GLY A 1 202 ? 4.223 -5.089 -6.062 1 96.22 202 GLY A CA 1
ATOM 1568 C C . GLY A 1 202 ? 5.496 -4.339 -6.408 1 96.22 202 GLY A C 1
ATOM 1569 O O . GLY A 1 202 ? 6.592 -4.896 -6.325 1 96.22 202 GLY A O 1
ATOM 1570 N N . VAL A 1 203 ? 5.366 -3.111 -6.757 1 95.99 203 VAL A N 1
ATOM 1571 C CA . VAL A 1 203 ? 6.508 -2.289 -7.142 1 95.99 203 VAL A CA 1
ATOM 1572 C C . VAL A 1 203 ? 7.413 -2.062 -5.933 1 95.99 203 VAL A C 1
ATOM 1574 O O . VAL A 1 203 ? 8.638 -2.009 -6.068 1 95.99 203 VAL A O 1
ATOM 1577 N N . SER A 1 204 ? 6.794 -1.896 -4.775 1 92.84 204 SER A N 1
ATOM 1578 C CA . SER A 1 204 ? 7.592 -1.787 -3.558 1 92.84 204 SER A CA 1
ATOM 1579 C C . SER A 1 204 ? 8.423 -3.045 -3.328 1 92.84 204 SER A C 1
ATOM 1581 O O . SER A 1 204 ? 9.61 -2.96 -3.004 1 92.84 204 SER A O 1
ATOM 1583 N N . ALA A 1 205 ? 7.828 -4.188 -3.483 1 94.84 205 ALA A N 1
ATOM 1584 C CA . ALA A 1 205 ? 8.544 -5.453 -3.335 1 94.84 205 ALA A CA 1
ATOM 1585 C C . ALA A 1 205 ? 9.665 -5.572 -4.363 1 94.84 205 ALA A C 1
ATOM 1587 O O . ALA A 1 205 ? 10.744 -6.085 -4.058 1 94.84 205 ALA A O 1
ATOM 1588 N N . LEU A 1 206 ? 9.365 -5.11 -5.56 1 97.66 206 LEU A N 1
ATOM 1589 C CA . LEU A 1 206 ? 10.393 -5.119 -6.594 1 97.66 206 LEU A CA 1
ATOM 1590 C C . LEU A 1 206 ? 11.576 -4.245 -6.192 1 97.66 206 LEU A C 1
ATOM 1592 O O . LEU A 1 206 ? 12.731 -4.647 -6.348 1 97.66 206 LEU A O 1
ATOM 1596 N N . GLY A 1 207 ? 11.223 -3.059 -5.781 1 93.61 207 GLY A N 1
ATOM 1597 C CA . GLY A 1 207 ? 12.282 -2.173 -5.324 1 93.61 207 GLY A CA 1
ATOM 1598 C C . GLY A 1 207 ? 13.17 -2.802 -4.267 1 93.61 207 GLY A C 1
ATOM 1599 O O . GLY A 1 207 ? 14.397 -2.696 -4.336 1 93.61 207 GLY A O 1
ATOM 1600 N N . ASP A 1 208 ? 12.583 -3.475 -3.306 1 89.5 208 ASP A N 1
ATOM 1601 C CA . ASP A 1 208 ? 13.327 -4.137 -2.239 1 89.5 208 ASP A CA 1
ATOM 1602 C C . ASP A 1 208 ? 14.191 -5.268 -2.792 1 89.5 208 ASP A C 1
ATOM 1604 O O . ASP A 1 208 ? 15.339 -5.44 -2.377 1 89.5 208 ASP A O 1
ATOM 1608 N N . ALA A 1 209 ? 13.615 -5.999 -3.671 1 94.63 209 ALA A N 1
ATOM 1609 C CA . ALA A 1 209 ? 14.344 -7.118 -4.263 1 94.63 209 ALA A CA 1
ATOM 1610 C C . ALA A 1 209 ? 15.538 -6.626 -5.076 1 94.63 209 ALA A C 1
ATOM 1612 O O . ALA A 1 209 ? 16.621 -7.213 -5.017 1 94.63 209 ALA A O 1
ATOM 1613 N N . LEU A 1 210 ? 15.317 -5.564 -5.835 1 92.95 210 LEU A N 1
ATOM 1614 C CA . LEU A 1 210 ? 16.374 -5.001 -6.669 1 92.95 210 LEU A CA 1
ATOM 1615 C C . LEU A 1 210 ? 17.507 -4.45 -5.811 1 92.95 210 LEU A C 1
ATOM 1617 O O . LEU A 1 210 ? 18.68 -4.572 -6.172 1 92.95 210 LEU A O 1
ATOM 1621 N N . ALA A 1 211 ? 17.092 -3.889 -4.73 1 82.89 211 ALA A N 1
ATOM 1622 C CA . ALA A 1 211 ? 18.096 -3.316 -3.837 1 82.89 211 ALA A CA 1
ATOM 1623 C C . ALA A 1 211 ? 19.074 -4.384 -3.354 1 82.89 211 ALA A C 1
ATOM 1625 O O . ALA A 1 211 ? 20.268 -4.116 -3.198 1 82.89 211 ALA A O 1
ATOM 1626 N N . LYS A 1 212 ? 18.603 -5.549 -3.171 1 81.38 212 LYS A N 1
ATOM 1627 C CA . LYS A 1 212 ? 19.437 -6.661 -2.723 1 81.38 212 LYS A CA 1
ATOM 1628 C C . LYS A 1 212 ? 20.399 -7.104 -3.821 1 81.38 212 LYS A C 1
ATOM 1630 O O . LYS A 1 212 ? 21.377 -7.804 -3.552 1 81.38 212 LYS A O 1
ATOM 1635 N N . LYS A 1 213 ? 20.056 -6.689 -5.044 1 82.33 213 LYS A N 1
ATOM 1636 C CA . LYS A 1 213 ? 20.855 -7.065 -6.207 1 82.33 213 LYS A CA 1
ATOM 1637 C C . LYS A 1 213 ? 21.637 -5.871 -6.746 1 82.33 213 LYS A C 1
ATOM 1639 O O . LYS A 1 213 ? 22.085 -5.883 -7.895 1 82.33 213 LYS A O 1
ATOM 1644 N N . ARG A 1 214 ? 21.693 -4.835 -6.018 1 75.72 214 ARG A N 1
ATOM 1645 C CA . ARG A 1 214 ? 22.398 -3.61 -6.384 1 75.72 214 ARG A CA 1
ATOM 1646 C C . ARG A 1 214 ? 21.782 -2.974 -7.626 1 75.72 214 ARG A C 1
ATOM 1648 O O . ARG A 1 214 ? 22.498 -2.451 -8.482 1 75.72 214 ARG A O 1
ATOM 1655 N N . ALA A 1 215 ? 20.564 -3.21 -7.872 1 86.33 215 ALA A N 1
ATOM 1656 C CA . ALA A 1 215 ? 19.748 -2.564 -8.897 1 86.33 215 ALA A CA 1
ATOM 1657 C C . ALA A 1 215 ? 18.63 -1.738 -8.269 1 86.33 215 ALA A C 1
ATOM 1659 O O . ALA A 1 215 ? 18.421 -1.786 -7.054 1 86.33 215 ALA A O 1
ATOM 1660 N N . LYS A 1 216 ? 18.004 -0.891 -9.095 1 87.87 216 LYS A N 1
ATOM 1661 C CA . LYS A 1 216 ? 16.97 -0.036 -8.519 1 87.87 216 LYS A CA 1
ATOM 1662 C C . LYS A 1 216 ? 15.899 0.303 -9.551 1 87.87 216 LYS A C 1
ATOM 1664 O O . LYS A 1 216 ? 16.104 0.113 -10.752 1 87.87 216 LYS A O 1
ATOM 1669 N N . ILE A 1 217 ? 14.804 0.738 -9.039 1 93.1 217 ILE A N 1
ATOM 1670 C CA . ILE A 1 217 ? 13.798 1.372 -9.884 1 93.1 217 ILE A CA 1
ATOM 1671 C C . ILE A 1 217 ? 14.154 2.842 -10.097 1 93.1 217 ILE A C 1
ATOM 1673 O O . ILE A 1 217 ? 14.179 3.625 -9.145 1 93.1 217 ILE A O 1
ATOM 1677 N N . SER A 1 218 ? 14.451 3.141 -11.334 1 86.94 218 SER A N 1
ATOM 1678 C CA . SER A 1 218 ? 14.849 4.516 -11.617 1 86.94 218 SER A CA 1
ATOM 1679 C C . SER A 1 218 ? 13.636 5.437 -11.7 1 86.94 218 SER A C 1
ATOM 1681 O O . SER A 1 218 ? 13.743 6.638 -11.443 1 86.94 218 SER A O 1
ATOM 1683 N N . TYR A 1 219 ? 12.523 4.826 -12.112 1 91.46 219 TYR A N 1
ATOM 1684 C CA . TYR A 1 219 ? 11.3 5.613 -12.228 1 91.46 219 TYR A CA 1
ATOM 1685 C C . TYR A 1 219 ? 10.067 4.735 -12.047 1 91.46 219 TYR A C 1
ATOM 1687 O O . TYR A 1 219 ? 10.005 3.624 -12.579 1 91.46 219 TYR A O 1
ATOM 1695 N N . LYS A 1 220 ? 9.202 5.204 -11.193 1 94.62 220 LYS A N 1
ATOM 1696 C CA . LYS A 1 220 ? 7.906 4.559 -11.007 1 94.62 220 LYS A CA 1
ATOM 1697 C C . LYS A 1 220 ? 6.829 5.235 -11.851 1 94.62 220 LYS A C 1
ATOM 1699 O O . LYS A 1 220 ? 6.348 6.316 -11.505 1 94.62 220 LYS A O 1
ATOM 1704 N N . ALA A 1 221 ? 6.425 4.592 -12.932 1 95.61 221 ALA A N 1
ATOM 1705 C CA . ALA A 1 221 ? 5.425 5.12 -13.857 1 95.61 221 ALA A CA 1
ATOM 1706 C C . ALA A 1 221 ? 4.039 4.566 -13.541 1 95.61 221 ALA A C 1
ATOM 1708 O O . ALA A 1 221 ? 3.626 3.551 -14.106 1 95.61 221 ALA A O 1
ATOM 1709 N N . ALA A 1 222 ? 3.319 5.273 -12.76 1 92.78 222 ALA A N 1
ATOM 1710 C CA . ALA A 1 222 ? 1.993 4.835 -12.334 1 92.78 222 ALA A CA 1
ATOM 1711 C C . ALA A 1 222 ? 0.907 5.418 -13.233 1 92.78 222 ALA A C 1
ATOM 1713 O O . ALA A 1 222 ? 1.016 6.559 -13.688 1 92.78 222 ALA A O 1
ATOM 1714 N N . PHE A 1 223 ? -0.097 4.626 -13.514 1 91.42 223 PHE A N 1
ATOM 1715 C CA . PHE A 1 223 ? -1.297 5.167 -14.143 1 91.42 223 PHE A CA 1
ATOM 1716 C C . PHE A 1 223 ? -2.549 4.703 -13.408 1 91.42 223 PHE A C 1
ATOM 1718 O O . PHE A 1 223 ? -2.523 3.692 -12.703 1 91.42 223 PHE A O 1
ATOM 1725 N N . THR A 1 224 ? -3.626 5.377 -13.541 1 85.86 224 THR A N 1
ATOM 1726 C CA . THR A 1 224 ? -4.854 5.114 -12.798 1 85.86 224 THR A CA 1
ATOM 1727 C C . THR A 1 224 ? -5.617 3.943 -13.412 1 85.86 224 THR A C 1
ATOM 1729 O O . THR A 1 224 ? -5.553 3.72 -14.622 1 85.86 224 THR A O 1
ATOM 1732 N N . PRO A 1 225 ? -6.296 3.203 -12.477 1 80.11 225 PRO A N 1
ATOM 1733 C CA . PRO A 1 225 ? -7.192 2.195 -13.05 1 80.11 225 PRO A CA 1
ATOM 1734 C C . PRO A 1 225 ? -8.194 2.79 -14.036 1 80.11 225 PRO A C 1
ATOM 1736 O O . PRO A 1 225 ? -8.801 3.827 -13.755 1 80.11 225 PRO A O 1
ATOM 1739 N N . GLY A 1 226 ? -8.324 2.269 -15.209 1 79.27 226 GLY A N 1
ATOM 1740 C CA . GLY A 1 226 ? -9.245 2.777 -16.212 1 79.27 226 GLY A CA 1
ATOM 1741 C C . GLY A 1 226 ? -8.663 3.907 -17.04 1 79.27 226 GLY A C 1
ATOM 1742 O O . GLY A 1 226 ? -9.389 4.595 -17.76 1 79.27 226 GLY A O 1
ATOM 1743 N N . ALA A 1 227 ? -7.41 4.081 -16.903 1 87.05 227 ALA A N 1
ATOM 1744 C CA . ALA A 1 227 ? -6.741 5.129 -17.669 1 87.05 227 ALA A CA 1
ATOM 1745 C C . ALA A 1 227 ? -7.081 5.026 -19.153 1 87.05 227 ALA A C 1
ATOM 1747 O O . ALA A 1 227 ? -7.202 3.924 -19.693 1 87.05 227 ALA A O 1
ATOM 1748 N N . THR A 1 228 ? -7.173 6.173 -19.811 1 89.3 228 THR A N 1
ATOM 1749 C CA . THR A 1 228 ? -7.45 6.228 -21.242 1 89.3 228 THR A CA 1
ATOM 1750 C C . THR A 1 228 ? -6.183 5.953 -22.049 1 89.3 228 THR A C 1
ATOM 1752 O O . THR A 1 228 ? -5.079 5.955 -21.501 1 89.3 228 THR A O 1
ATOM 1755 N N . LYS A 1 229 ? -6.391 5.741 -23.291 1 91.01 229 LYS A N 1
ATOM 1756 C CA . LYS A 1 229 ? -5.26 5.536 -24.192 1 91.01 229 LYS A CA 1
ATOM 1757 C C . LYS A 1 229 ? -4.353 6.763 -24.224 1 91.01 229 LYS A C 1
ATOM 1759 O O . LYS A 1 229 ? -3.132 6.635 -24.333 1 91.01 229 LYS A O 1
ATOM 1764 N N . SER A 1 230 ? -4.998 7.91 -24.136 1 92.37 230 SER A N 1
ATOM 1765 C CA . SER A 1 230 ? -4.229 9.15 -24.133 1 92.37 230 SER A CA 1
ATOM 1766 C C . SER A 1 230 ? -3.357 9.257 -22.886 1 92.37 230 SER A C 1
ATOM 1768 O O . SER A 1 230 ? -2.202 9.68 -22.964 1 92.37 230 SER A O 1
ATOM 1770 N N . ASP A 1 231 ? -3.894 8.86 -21.764 1 92.59 231 ASP A N 1
ATOM 1771 C CA . ASP A 1 231 ? -3.125 8.855 -20.523 1 92.59 231 ASP A CA 1
ATOM 1772 C C . ASP A 1 231 ? -1.913 7.932 -20.632 1 92.59 231 ASP A C 1
ATOM 1774 O O . ASP A 1 231 ? -0.818 8.282 -20.186 1 92.59 231 ASP A O 1
ATOM 1778 N N . ILE A 1 232 ? -2.137 6.802 -21.211 1 94.4 232 ILE A N 1
ATOM 1779 C CA . ILE A 1 232 ? -1.085 5.804 -21.371 1 94.4 232 ILE A CA 1
ATOM 1780 C C . ILE A 1 232 ? -0.021 6.326 -22.333 1 94.4 232 ILE A C 1
ATOM 1782 O O . ILE A 1 232 ? 1.177 6.161 -22.092 1 94.4 232 ILE A O 1
ATOM 1786 N N . SER A 1 233 ? -0.471 6.953 -23.416 1 94.85 233 SER A N 1
ATOM 1787 C CA . SER A 1 233 ? 0.461 7.519 -24.387 1 94.85 233 SER A CA 1
ATOM 1788 C C . SER A 1 233 ? 1.357 8.572 -23.744 1 94.85 233 SER A C 1
ATOM 1790 O O . SER A 1 233 ? 2.569 8.584 -23.968 1 94.85 233 SER A O 1
ATOM 1792 N N . ASP A 1 234 ? 0.728 9.444 -22.97 1 94.24 234 ASP A N 1
ATOM 1793 C CA . ASP A 1 234 ? 1.495 10.484 -22.291 1 94.24 234 ASP A CA 1
ATOM 1794 C C . ASP A 1 234 ? 2.521 9.876 -21.338 1 94.24 234 ASP A C 1
ATOM 1796 O O . ASP A 1 234 ? 3.662 10.338 -21.268 1 94.24 234 ASP A O 1
ATOM 1800 N N . LEU A 1 235 ? 2.097 8.886 -20.665 1 95.43 235 LEU A N 1
ATOM 1801 C CA . LEU A 1 235 ? 2.977 8.206 -19.721 1 95.43 235 LEU A CA 1
ATOM 1802 C C . LEU A 1 235 ? 4.165 7.578 -20.441 1 95.43 235 LEU A C 1
ATOM 1804 O O . LEU A 1 235 ? 5.311 7.738 -20.014 1 95.43 235 LEU A O 1
ATOM 1808 N N . LEU A 1 236 ? 3.949 6.846 -21.526 1 96.66 236 LEU A N 1
ATOM 1809 C CA . LEU A 1 236 ? 5.001 6.145 -22.254 1 96.66 236 LEU A CA 1
ATOM 1810 C C . LEU A 1 236 ? 5.941 7.133 -22.936 1 96.66 236 LEU A C 1
ATOM 1812 O O . LEU A 1 236 ? 7.142 6.876 -23.049 1 96.66 236 LEU A O 1
ATOM 1816 N N . ASN A 1 237 ? 5.401 8.257 -23.397 1 92.6 237 ASN A N 1
ATOM 1817 C CA . ASN A 1 237 ? 6.265 9.305 -23.93 1 92.6 237 ASN A CA 1
ATOM 1818 C C . ASN A 1 237 ? 7.25 9.809 -22.879 1 92.6 237 ASN A C 1
ATOM 1820 O O . ASN A 1 237 ? 8.422 10.039 -23.18 1 92.6 237 ASN A O 1
ATOM 1824 N N . GLY A 1 238 ? 6.71 9.955 -21.701 1 91.32 238 GLY A N 1
ATOM 1825 C CA . GLY A 1 238 ? 7.558 10.409 -20.609 1 91.32 238 GLY A CA 1
ATOM 1826 C C . GLY A 1 238 ? 8.68 9.441 -20.283 1 91.32 238 GLY A C 1
ATOM 1827 O O . GLY A 1 238 ? 9.829 9.851 -20.109 1 91.32 238 GLY A O 1
ATOM 1828 N N . VAL A 1 239 ? 8.34 8.157 -20.214 1 94.01 239 VAL A N 1
ATOM 1829 C CA . VAL A 1 239 ? 9.346 7.182 -19.808 1 94.01 239 VAL A CA 1
ATOM 1830 C C . VAL A 1 239 ? 10.312 6.926 -20.963 1 94.01 239 VAL A C 1
ATOM 1832 O O . VAL A 1 239 ? 11.466 6.547 -20.743 1 94.01 239 VAL A O 1
ATOM 1835 N N . ASN A 1 240 ? 9.84 7.105 -22.197 1 91.02 240 ASN A N 1
ATOM 1836 C CA . ASN A 1 240 ? 10.691 6.911 -23.367 1 91.02 240 ASN A CA 1
ATOM 1837 C C . ASN A 1 240 ? 11.811 7.945 -23.423 1 91.02 240 ASN A C 1
ATOM 1839 O O . ASN A 1 240 ? 12.794 7.765 -24.145 1 91.02 240 ASN A O 1
ATOM 1843 N N . LEU A 1 241 ? 11.704 9.046 -22.681 1 85.7 241 LEU A N 1
ATOM 1844 C CA . LEU A 1 241 ? 12.711 10.101 -22.646 1 85.7 241 LEU A CA 1
ATOM 1845 C C . LEU A 1 241 ? 13.762 9.813 -21.579 1 85.7 241 LEU A C 1
ATOM 1847 O O . LEU A 1 241 ? 14.795 10.485 -21.522 1 85.7 241 LEU A O 1
ATOM 1851 N N . MET A 1 242 ? 13.496 8.771 -20.825 1 84.84 242 MET A N 1
ATOM 1852 C CA . MET A 1 242 ? 14.428 8.437 -19.752 1 84.84 242 MET A CA 1
ATOM 1853 C C . MET A 1 242 ? 15.535 7.518 -20.258 1 84.84 242 MET A C 1
ATOM 1855 O O . MET A 1 242 ? 15.44 6.975 -21.36 1 84.84 242 MET A O 1
ATOM 1859 N N . GLU A 1 243 ? 16.515 7.317 -19.482 1 81.19 243 GLU A N 1
ATOM 1860 C CA . GLU A 1 243 ? 17.703 6.576 -19.894 1 81.19 243 GLU A CA 1
ATOM 1861 C C . GLU A 1 243 ? 17.448 5.072 -19.881 1 81.19 243 GLU A C 1
ATOM 1863 O O . GLU A 1 243 ? 17.899 4.352 -20.774 1 81.19 243 GLU A O 1
ATOM 1868 N N . SER A 1 244 ? 16.76 4.644 -18.906 1 90.21 244 SER A N 1
ATOM 1869 C CA . SER A 1 244 ? 16.552 3.206 -18.762 1 90.21 244 SER A CA 1
ATOM 1870 C C . SER A 1 244 ? 15.614 2.672 -19.839 1 90.21 244 SER A C 1
ATOM 1872 O O . SER A 1 244 ? 14.619 3.316 -20.178 1 90.21 244 SER A O 1
ATOM 1874 N N . ARG A 1 245 ? 15.984 1.538 -20.443 1 93.83 245 ARG A N 1
ATOM 1875 C CA . ARG A 1 245 ? 15.175 0.895 -21.473 1 93.83 245 ARG A CA 1
ATOM 1876 C C . ARG A 1 245 ? 14.676 -0.469 -21.006 1 93.83 245 ARG A C 1
ATOM 1878 O O . ARG A 1 245 ? 14.284 -1.305 -21.822 1 93.83 245 ARG A O 1
ATOM 1885 N N . VAL A 1 246 ? 14.803 -0.737 -19.723 1 97.24 246 VAL A N 1
ATOM 1886 C CA . VAL A 1 246 ? 14.26 -1.96 -19.139 1 97.24 246 VAL A CA 1
ATOM 1887 C C . VAL A 1 246 ? 12.956 -1.65 -18.409 1 97.24 246 VAL A C 1
ATOM 1889 O O . VAL A 1 246 ? 12.959 -0.967 -17.382 1 97.24 246 VAL A O 1
ATOM 1892 N N . TYR A 1 247 ? 11.877 -2.14 -18.942 1 98.38 247 TYR A N 1
ATOM 1893 C CA . TYR A 1 247 ? 10.552 -1.841 -18.412 1 98.38 247 TYR A CA 1
ATOM 1894 C C . TYR A 1 247 ? 9.94 -3.07 -17.749 1 98.38 247 TYR A C 1
ATOM 1896 O O . TYR A 1 247 ? 9.843 -4.133 -18.367 1 98.38 247 TYR A O 1
ATOM 1904 N N . VAL A 1 248 ? 9.574 -2.963 -16.512 1 98.65 248 VAL A N 1
ATOM 1905 C CA . VAL A 1 248 ? 8.798 -3.983 -15.814 1 98.65 248 VAL A CA 1
ATOM 1906 C C . VAL A 1 248 ? 7.327 -3.576 -15.774 1 98.65 248 VAL A C 1
ATOM 1908 O O . VAL A 1 248 ? 6.978 -2.541 -15.202 1 98.65 248 VAL A O 1
ATOM 1911 N N . LEU A 1 249 ? 6.522 -4.339 -16.417 1 98.18 249 LEU A N 1
ATOM 1912 C CA . LEU A 1 249 ? 5.101 -4.035 -16.541 1 98.18 249 LEU A CA 1
ATOM 1913 C C . LEU A 1 249 ? 4.277 -4.887 -15.581 1 98.18 249 LEU A C 1
ATOM 1915 O O . LEU A 1 249 ? 4.149 -6.098 -15.772 1 98.18 249 LEU A O 1
ATOM 1919 N N . HIS A 1 250 ? 3.744 -4.288 -14.497 1 97.38 250 HIS A N 1
ATOM 1920 C CA . HIS A 1 250 ? 2.918 -4.93 -13.481 1 97.38 250 HIS A CA 1
ATOM 1921 C C . HIS A 1 250 ? 1.519 -4.326 -13.444 1 97.38 250 HIS A C 1
ATOM 1923 O O . HIS A 1 250 ? 1.26 -3.394 -12.68 1 97.38 250 HIS A O 1
ATOM 1929 N N . VAL A 1 251 ? 0.647 -4.903 -14.279 1 94.28 251 VAL A N 1
ATOM 1930 C CA . VAL A 1 251 ? -0.679 -4.332 -14.49 1 94.28 251 VAL A CA 1
ATOM 1931 C C . VAL A 1 251 ? -1.728 -5.441 -14.469 1 94.28 251 VAL A C 1
ATOM 1933 O O . VAL A 1 251 ? -1.412 -6.598 -14.183 1 94.28 251 VAL A O 1
ATOM 1936 N N . ASN A 1 252 ? -2.944 -5.064 -14.577 1 85.57 252 ASN A N 1
ATOM 1937 C CA . ASN A 1 252 ? -4.026 -6.029 -14.742 1 85.57 252 ASN A CA 1
ATOM 1938 C C . ASN A 1 252 ? -4.189 -6.443 -16.202 1 85.57 252 ASN A C 1
ATOM 1940 O O . ASN A 1 252 ? -3.815 -5.698 -17.108 1 85.57 252 ASN A O 1
ATOM 1944 N N . PRO A 1 253 ? -4.747 -7.544 -16.438 1 79.78 253 PRO A N 1
ATOM 1945 C CA . PRO A 1 253 ? -4.89 -8.064 -17.799 1 79.78 253 PRO A CA 1
ATOM 1946 C C . PRO A 1 253 ? -5.637 -7.104 -18.722 1 79.78 253 PRO A C 1
ATOM 1948 O O . PRO A 1 253 ? -5.35 -7.044 -19.921 1 79.78 253 PRO A O 1
ATOM 1951 N N . ASP A 1 254 ? -6.495 -6.266 -18.278 1 73.63 254 ASP A N 1
ATOM 1952 C CA . ASP A 1 254 ? -7.336 -5.419 -19.118 1 73.63 254 ASP A CA 1
ATOM 1953 C C . ASP A 1 254 ? -6.539 -4.249 -19.691 1 73.63 254 ASP A C 1
ATOM 1955 O O . ASP A 1 254 ? -6.769 -3.833 -20.828 1 73.63 254 ASP A O 1
ATOM 1959 N N . SER A 1 255 ? -5.571 -3.756 -18.942 1 80.56 255 SER A N 1
ATOM 1960 C CA . SER A 1 255 ? -4.849 -2.554 -19.347 1 80.56 255 SER A CA 1
ATOM 1961 C C . SER A 1 255 ? -3.536 -2.905 -20.039 1 80.56 255 SER A C 1
ATOM 1963 O O . SER A 1 255 ? -2.96 -2.074 -20.745 1 80.56 255 SER A O 1
ATOM 1965 N N . GLY A 1 256 ? -3.059 -4.095 -19.96 1 89.19 256 GLY A N 1
ATOM 1966 C CA . GLY A 1 256 ? -1.707 -4.441 -20.368 1 89.19 256 GLY A CA 1
ATOM 1967 C C . GLY A 1 256 ? -1.512 -4.418 -21.872 1 89.19 256 GLY A C 1
ATOM 1968 O O . GLY A 1 256 ? -0.53 -3.862 -22.368 1 89.19 256 GLY A O 1
ATOM 1969 N N . LEU A 1 257 ? -2.441 -4.927 -22.636 1 89.9 257 LEU A N 1
ATOM 1970 C CA . LEU A 1 257 ? -2.307 -5.016 -24.086 1 89.9 257 LEU A CA 1
ATOM 1971 C C . LEU A 1 257 ? -2.349 -3.631 -24.722 1 89.9 257 LEU A C 1
ATOM 1973 O O . LEU A 1 257 ? -1.69 -3.389 -25.736 1 89.9 257 LEU A O 1
ATOM 1977 N N . GLU A 1 258 ? -3.106 -2.727 -24.092 1 91.81 258 GLU A N 1
ATOM 1978 C CA . GLU A 1 258 ? -3.151 -1.352 -24.58 1 91.81 258 GLU A CA 1
ATOM 1979 C C . GLU A 1 258 ? -1.79 -0.674 -24.449 1 91.81 258 GLU A C 1
ATOM 1981 O O . GLU A 1 258 ? -1.396 0.112 -25.313 1 91.81 258 GLU A O 1
ATOM 1986 N N . ILE A 1 259 ? -1.12 -0.995 -23.436 1 95.53 259 ILE A N 1
ATOM 1987 C CA . ILE A 1 259 ? 0.209 -0.432 -23.224 1 95.53 259 ILE A CA 1
ATOM 1988 C C . ILE A 1 259 ? 1.139 -0.866 -24.355 1 95.53 259 ILE A C 1
ATOM 1990 O O . ILE A 1 259 ? 1.865 -0.045 -24.92 1 95.53 259 ILE A O 1
ATOM 1994 N N . PHE A 1 260 ? 1.118 -2.101 -24.725 1 94.92 260 PHE A N 1
ATOM 1995 C CA . PHE A 1 260 ? 1.982 -2.606 -25.785 1 94.92 260 PHE A CA 1
ATOM 1996 C C . PHE A 1 260 ? 1.583 -2.021 -27.135 1 94.92 260 PHE A C 1
ATOM 1998 O O . PHE A 1 260 ? 2.437 -1.785 -27.992 1 94.92 260 PHE A O 1
ATOM 2005 N N . SER A 1 261 ? 0.255 -1.835 -27.329 1 93.54 261 SER A N 1
ATOM 2006 C CA . SER A 1 261 ? -0.205 -1.196 -28.557 1 93.54 261 SER A CA 1
ATOM 2007 C C . SER A 1 261 ? 0.37 0.209 -28.698 1 93.54 261 SER A C 1
ATOM 2009 O O . SER A 1 261 ? 0.868 0.578 -29.764 1 93.54 261 SER A O 1
ATOM 2011 N N . VAL A 1 262 ? 0.301 0.95 -27.646 1 95.64 262 VAL A N 1
ATOM 2012 C CA . VAL A 1 262 ? 0.829 2.311 -27.655 1 95.64 262 VAL A CA 1
ATOM 2013 C C . VAL A 1 262 ? 2.351 2.274 -27.774 1 95.64 262 VAL A C 1
ATOM 2015 O O . VAL A 1 262 ? 2.942 3.077 -28.499 1 95.64 262 VAL A O 1
ATOM 2018 N N . ALA A 1 263 ? 3.02 1.34 -27.064 1 96.46 263 ALA A N 1
ATOM 2019 C CA . ALA A 1 263 ? 4.473 1.202 -27.117 1 96.46 263 ALA A CA 1
ATOM 2020 C C . ALA A 1 263 ? 4.947 0.93 -28.542 1 96.46 263 ALA A C 1
ATOM 2022 O O . ALA A 1 263 ? 5.966 1.471 -28.978 1 96.46 263 ALA A O 1
ATOM 2023 N N . LYS A 1 264 ? 4.253 0.096 -29.241 1 94.9 264 LYS A N 1
ATOM 2024 C CA . LYS A 1 264 ? 4.589 -0.213 -30.628 1 94.9 264 LYS A CA 1
ATOM 2025 C C . LYS A 1 264 ? 4.488 1.029 -31.508 1 94.9 264 LYS A C 1
ATOM 2027 O O . LYS A 1 264 ? 5.381 1.3 -32.314 1 94.9 264 LYS A O 1
ATOM 2032 N N . LYS A 1 265 ? 3.448 1.782 -31.303 1 94.64 265 LYS A N 1
ATOM 2033 C CA . LYS A 1 265 ? 3.232 3.002 -32.074 1 94.64 265 LYS A CA 1
ATOM 2034 C C . LYS A 1 265 ? 4.333 4.024 -31.806 1 94.64 265 LYS A C 1
ATOM 2036 O O . LYS A 1 265 ? 4.711 4.786 -32.699 1 94.64 265 LYS A O 1
ATOM 2041 N N . LEU A 1 266 ? 4.865 3.983 -30.614 1 95.35 266 LEU A N 1
ATOM 2042 C CA . LEU A 1 266 ? 5.878 4.953 -30.215 1 95.35 266 LEU A CA 1
ATOM 2043 C C . LEU A 1 266 ? 7.278 4.442 -30.537 1 95.35 266 LEU A C 1
ATOM 2045 O O . LEU A 1 266 ? 8.273 5.073 -30.174 1 95.35 266 LEU A O 1
ATOM 2049 N N . GLY A 1 267 ? 7.394 3.21 -31.113 1 93.91 267 GLY A N 1
ATOM 2050 C CA . GLY A 1 267 ? 8.682 2.657 -31.498 1 93.91 267 GLY A CA 1
ATOM 2051 C C . GLY A 1 267 ? 9.457 2.079 -30.329 1 93.91 267 GLY A C 1
ATOM 2052 O O . GLY A 1 267 ? 10.687 2 -30.371 1 93.91 267 GLY A O 1
ATOM 2053 N N . MET A 1 268 ? 8.697 1.684 -29.274 1 95.79 268 MET A N 1
ATOM 2054 C CA . MET A 1 268 ? 9.35 1.196 -28.062 1 95.79 268 MET A CA 1
ATOM 2055 C C . MET A 1 268 ? 9.459 -0.325 -28.078 1 95.79 268 MET A C 1
ATOM 2057 O O . MET A 1 268 ? 9.811 -0.937 -27.067 1 95.79 268 MET A O 1
ATOM 2061 N N . MET A 1 269 ? 9.113 -0.939 -29.22 1 95.92 269 MET A N 1
ATOM 2062 C CA . MET A 1 269 ? 9.187 -2.391 -29.35 1 95.92 269 MET A CA 1
ATOM 2063 C C . MET A 1 269 ? 10.254 -2.794 -30.362 1 95.92 269 MET A C 1
ATOM 2065 O O . MET A 1 269 ? 10.061 -3.736 -31.132 1 95.92 269 MET A O 1
ATOM 2069 N N . THR A 1 270 ? 11.353 -2.076 -30.381 1 94.12 270 THR A N 1
ATOM 2070 C CA . THR A 1 270 ? 12.467 -2.326 -31.289 1 94.12 270 THR A CA 1
ATOM 2071 C C . THR A 1 270 ? 13.734 -2.664 -30.509 1 94.12 270 THR A C 1
ATOM 2073 O O . THR A 1 270 ? 13.71 -2.745 -29.28 1 94.12 270 THR A O 1
ATOM 2076 N N . SER A 1 271 ? 14.804 -2.857 -31.209 1 92.37 271 SER A N 1
ATOM 2077 C CA . SER A 1 271 ? 16.073 -3.253 -30.608 1 92.37 271 SER A CA 1
ATOM 2078 C C . SER A 1 271 ? 16.499 -2.275 -29.519 1 92.37 271 SER A C 1
ATOM 2080 O O . SER A 1 271 ? 16.337 -1.062 -29.669 1 92.37 271 SER A O 1
ATOM 2082 N N . GLY A 1 272 ? 16.918 -2.785 -28.451 1 90.1 272 GLY A N 1
ATOM 2083 C CA . GLY A 1 272 ? 17.402 -1.966 -27.351 1 90.1 272 GLY A CA 1
ATOM 2084 C C . GLY A 1 272 ? 16.429 -1.891 -26.19 1 90.1 272 GLY A C 1
ATOM 2085 O O . GLY A 1 272 ? 16.81 -1.524 -25.077 1 90.1 272 GLY A O 1
ATOM 2086 N N . TYR A 1 273 ? 15.214 -2.159 -26.506 1 95.54 273 TYR A N 1
ATOM 2087 C CA . TYR A 1 273 ? 14.193 -2.131 -25.465 1 95.54 273 TYR A CA 1
ATOM 2088 C C . TYR A 1 273 ? 14.034 -3.503 -24.82 1 95.54 273 TYR A C 1
ATOM 2090 O O . TYR A 1 273 ? 14.166 -4.53 -25.49 1 95.54 273 TYR A O 1
ATOM 2098 N N . VAL A 1 274 ? 13.784 -3.516 -23.543 1 97.85 274 VAL A N 1
ATOM 2099 C CA . VAL A 1 274 ? 13.482 -4.729 -22.79 1 97.85 274 VAL A CA 1
ATOM 2100 C C . VAL A 1 274 ? 12.13 -4.584 -22.097 1 97.85 274 VAL A C 1
ATOM 2102 O O . VAL A 1 274 ? 11.893 -3.608 -21.381 1 97.85 274 VAL A O 1
ATOM 2105 N N . TRP A 1 275 ? 11.268 -5.506 -22.351 1 98.47 275 TRP A N 1
ATOM 2106 C CA . TRP A 1 275 ? 9.969 -5.543 -21.687 1 98.47 275 TRP A CA 1
ATOM 2107 C C . TRP A 1 275 ? 9.811 -6.823 -20.872 1 98.47 275 TRP A C 1
ATOM 2109 O O . TRP A 1 275 ? 9.89 -7.927 -21.416 1 98.47 275 TRP A O 1
ATOM 2119 N N . ILE A 1 276 ? 9.614 -6.658 -19.586 1 98.71 276 ILE A N 1
ATOM 2120 C CA . ILE A 1 276 ? 9.367 -7.751 -18.652 1 98.71 276 ILE A CA 1
ATOM 2121 C C . ILE A 1 276 ? 7.966 -7.615 -18.058 1 98.71 276 ILE A C 1
ATOM 2123 O O . ILE A 1 276 ? 7.648 -6.606 -17.426 1 98.71 276 ILE A O 1
ATOM 2127 N N . SER A 1 277 ? 7.141 -8.551 -18.279 1 97.95 277 SER A N 1
ATOM 2128 C CA . SER A 1 277 ? 5.776 -8.493 -17.767 1 97.95 277 SER A CA 1
ATOM 2129 C C . SER A 1 277 ? 5.563 -9.506 -16.646 1 97.95 277 SER A C 1
ATOM 2131 O O . SER A 1 277 ? 6.155 -10.587 -16.659 1 97.95 277 SER A O 1
ATOM 2133 N N . SER A 1 278 ? 4.718 -9.135 -15.685 1 97.14 278 SER A N 1
ATOM 2134 C CA . SER A 1 278 ? 4.319 -10.067 -14.636 1 97.14 278 SER A CA 1
ATOM 2135 C C . SER A 1 278 ? 3.298 -11.075 -15.151 1 97.14 278 SER A C 1
ATOM 2137 O O . SER A 1 278 ? 3.163 -11.266 -16.362 1 97.14 278 SER A O 1
ATOM 2139 N N . ASP A 1 279 ? 2.656 -11.742 -14.313 1 96.04 279 ASP A N 1
ATOM 2140 C CA . ASP A 1 279 ? 1.866 -12.929 -14.629 1 96.04 279 ASP A CA 1
ATOM 2141 C C . ASP A 1 279 ? 0.565 -12.551 -15.333 1 96.04 279 ASP A C 1
ATOM 2143 O O . ASP A 1 279 ? -0.117 -13.412 -15.892 1 96.04 279 ASP A O 1
ATOM 2147 N N . TRP A 1 280 ? 0.223 -11.271 -15.385 1 94.7 280 TRP A N 1
ATOM 2148 C CA . TRP A 1 280 ? -1.016 -10.887 -16.053 1 94.7 280 TRP A CA 1
ATOM 2149 C C . TRP A 1 280 ? -0.988 -11.286 -17.525 1 94.7 280 TRP A C 1
ATOM 2151 O O . TRP A 1 280 ? -2.013 -11.678 -18.088 1 94.7 280 TRP A O 1
ATOM 2161 N N . LEU A 1 281 ? 0.114 -11.184 -18.201 1 95.51 281 LEU A N 1
ATOM 2162 C CA . LEU A 1 281 ? 0.21 -11.411 -19.639 1 95.51 281 LEU A CA 1
ATOM 2163 C C . LEU A 1 281 ? -0.032 -12.879 -19.974 1 95.51 281 LEU A C 1
ATOM 2165 O O . LEU A 1 281 ? -0.882 -13.197 -20.808 1 95.51 281 LEU A O 1
ATOM 2169 N N . PRO A 1 282 ? 0.647 -13.798 -19.307 1 94.65 282 PRO A N 1
ATOM 2170 C CA . PRO A 1 282 ? 0.316 -15.196 -19.596 1 94.65 282 PRO A CA 1
ATOM 2171 C C . PRO A 1 282 ? -1.133 -15.541 -19.26 1 94.65 282 PRO A C 1
ATOM 2173 O O . PRO A 1 282 ? -1.737 -16.393 -19.916 1 94.65 282 PRO A O 1
ATOM 2176 N N . SER A 1 283 ? -1.709 -14.929 -18.259 1 93.41 283 SER A N 1
ATOM 2177 C CA . SER A 1 283 ? -3.115 -15.174 -17.952 1 93.41 283 SER A CA 1
ATOM 2178 C C . SER A 1 283 ? -4.009 -14.815 -19.133 1 93.41 283 SER A C 1
ATOM 2180 O O . SER A 1 283 ? -4.975 -15.523 -19.426 1 93.41 283 SER A O 1
ATOM 2182 N N . VAL A 1 284 ? -3.692 -13.735 -19.81 1 91.81 284 VAL A N 1
ATOM 2183 C CA . VAL A 1 284 ? -4.436 -13.318 -20.993 1 91.81 284 VAL A CA 1
ATOM 2184 C C . VAL A 1 284 ? -4.144 -14.271 -22.15 1 91.81 284 VAL A C 1
ATOM 2186 O O . VAL A 1 284 ? -5.066 -14.757 -22.81 1 91.81 284 VAL A O 1
ATOM 2189 N N . LEU A 1 285 ? -2.899 -14.583 -22.359 1 91.24 285 LEU A N 1
ATOM 2190 C CA . LEU A 1 285 ? -2.49 -15.404 -23.493 1 91.24 285 LEU A CA 1
ATOM 2191 C C . LEU A 1 285 ? -3.055 -16.815 -23.375 1 91.24 285 LEU A C 1
ATOM 2193 O O . LEU A 1 285 ? -3.502 -17.394 -24.367 1 91.24 285 LEU A O 1
ATOM 2197 N N . ASP A 1 286 ? -3 -17.342 -22.163 1 90.98 286 ASP A N 1
ATOM 2198 C CA . ASP A 1 286 ? -3.495 -18.697 -21.938 1 90.98 286 ASP A CA 1
ATOM 2199 C C . ASP A 1 286 ? -5.008 -18.768 -22.127 1 90.98 286 ASP A C 1
ATOM 2201 O O . ASP A 1 286 ? -5.561 -19.846 -22.356 1 90.98 286 ASP A O 1
ATOM 2205 N N . SER A 1 287 ? -5.663 -17.633 -21.966 1 88.71 287 SER A N 1
ATOM 2206 C CA . SER A 1 287 ? -7.119 -17.606 -22.061 1 88.71 287 SER A CA 1
ATOM 2207 C C . SER A 1 287 ? -7.576 -17.399 -23.501 1 88.71 287 SER A C 1
ATOM 2209 O O . SER A 1 287 ? -8.769 -17.493 -23.799 1 88.71 287 SER A O 1
ATOM 2211 N N . LEU A 1 288 ? -6.619 -17.123 -24.32 1 83.34 288 LEU A N 1
ATOM 2212 C CA . LEU A 1 288 ? -6.958 -16.884 -25.719 1 83.34 288 LEU A CA 1
ATOM 2213 C C . LEU A 1 288 ? -7.116 -18.201 -26.472 1 83.34 288 LEU A C 1
ATOM 2215 O O . LEU A 1 288 ? -6.451 -19.188 -26.152 1 83.34 288 LEU A O 1
ATOM 2219 N N . GLU A 1 289 ? -8.166 -18.439 -27.285 1 67.21 289 GLU A N 1
ATOM 2220 C CA . GLU A 1 289 ? -8.468 -19.651 -28.041 1 67.21 289 GLU A CA 1
ATOM 2221 C C . GLU A 1 289 ? -7.303 -20.042 -28.945 1 67.21 289 GLU A C 1
ATOM 2223 O O . GLU A 1 289 ? -6.86 -21.193 -28.933 1 67.21 289 GLU A O 1
ATOM 2228 N N . ASN A 1 290 ? -7.017 -19.251 -30.011 1 61.5 290 ASN A N 1
ATOM 2229 C CA . ASN A 1 290 ? -5.972 -19.552 -30.984 1 61.5 290 ASN A CA 1
ATOM 2230 C C . ASN A 1 290 ? -4.859 -18.507 -30.952 1 61.5 290 ASN A C 1
ATOM 2232 O O . ASN A 1 290 ? -5.023 -17.404 -31.475 1 61.5 290 ASN A O 1
ATOM 2236 N N . VAL A 1 291 ? -3.941 -18.742 -29.993 1 53.88 291 VAL A N 1
ATOM 2237 C CA . VAL A 1 291 ? -2.833 -17.793 -29.954 1 53.88 291 VAL A CA 1
ATOM 2238 C C . VAL A 1 291 ? -2.299 -17.564 -31.366 1 53.88 291 VAL A C 1
ATOM 2240 O O . VAL A 1 291 ? -1.933 -16.442 -31.724 1 53.88 291 VAL A O 1
ATOM 2243 N N . ASP A 1 292 ? -2.271 -18.704 -32.139 1 50.16 292 ASP A N 1
ATOM 2244 C CA . ASP A 1 292 ? -1.781 -18.605 -33.51 1 50.16 292 ASP A CA 1
ATOM 2245 C C . ASP A 1 292 ? -2.627 -17.63 -34.327 1 50.16 292 ASP A C 1
ATOM 2247 O O . ASP A 1 292 ? -2.107 -16.924 -35.193 1 50.16 292 ASP A O 1
ATOM 2251 N N . THR A 1 293 ? -3.907 -17.675 -34.097 1 48.82 293 THR A N 1
ATOM 2252 C CA . THR A 1 293 ? -4.802 -16.918 -34.965 1 48.82 293 THR A CA 1
ATOM 2253 C C . THR A 1 293 ? -4.935 -15.477 -34.48 1 48.82 293 THR A C 1
ATOM 2255 O O . THR A 1 293 ? -5.44 -14.617 -35.205 1 48.82 293 THR A O 1
ATOM 2258 N N . ASP A 1 294 ? -4.525 -15.324 -33.175 1 62.5 294 ASP A N 1
ATOM 2259 C CA . ASP A 1 294 ? -4.694 -13.95 -32.713 1 62.5 294 ASP A CA 1
ATOM 2260 C C . ASP A 1 294 ? -3.437 -13.124 -32.974 1 62.5 294 ASP A C 1
ATOM 2262 O O . ASP A 1 294 ? -2.847 -12.57 -32.044 1 62.5 294 ASP A O 1
ATOM 2266 N N . SER A 1 295 ? -3.029 -13.261 -34.219 1 64.72 295 SER A N 1
ATOM 2267 C CA . SER A 1 295 ? -1.825 -12.688 -34.811 1 64.72 295 SER A CA 1
ATOM 2268 C C . SER A 1 295 ? -1.65 -11.229 -34.405 1 64.72 295 SER A C 1
ATOM 2270 O O . SER A 1 295 ? -0.527 -10.769 -34.189 1 64.72 295 SER A O 1
ATOM 2272 N N . GLY A 1 296 ? -2.76 -10.621 -34.143 1 78.45 296 GLY A N 1
ATOM 2273 C CA . GLY A 1 296 ? -2.662 -9.211 -33.801 1 78.45 296 GLY A CA 1
ATOM 2274 C C . GLY A 1 296 ? -2.053 -8.97 -32.432 1 78.45 296 GLY A C 1
ATOM 2275 O O . GLY A 1 296 ? -1.175 -8.118 -32.279 1 78.45 296 GLY A O 1
ATOM 2276 N N . VAL A 1 297 ? -2.42 -9.817 -31.465 1 84.54 297 VAL A N 1
ATOM 2277 C CA . VAL A 1 297 ? -1.914 -9.669 -30.104 1 84.54 297 VAL A CA 1
ATOM 2278 C C . VAL A 1 297 ? -0.45 -10.098 -30.048 1 84.54 297 VAL A C 1
ATOM 2280 O O . VAL A 1 297 ? 0.382 -9.41 -29.45 1 84.54 297 VAL A O 1
ATOM 2283 N N . MET A 1 298 ? -0.121 -11.136 -30.741 1 87.6 298 MET A N 1
ATOM 2284 C CA . MET A 1 298 ? 1.24 -11.664 -30.708 1 87.6 298 MET A CA 1
ATOM 2285 C C . MET A 1 298 ? 2.216 -10.696 -31.368 1 87.6 298 MET A C 1
ATOM 2287 O O . MET A 1 298 ? 3.372 -10.593 -30.952 1 87.6 298 MET A O 1
ATOM 2291 N N . ASN A 1 299 ? 1.725 -10.044 -32.338 1 88.68 299 ASN A N 1
ATOM 2292 C CA . ASN A 1 299 ? 2.568 -9.072 -33.026 1 88.68 299 ASN A CA 1
ATOM 2293 C C . ASN A 1 299 ? 2.96 -7.92 -32.105 1 88.68 299 ASN A C 1
ATOM 2295 O O . ASN A 1 299 ? 4.034 -7.336 -32.257 1 88.68 299 ASN A O 1
ATOM 2299 N N . LEU A 1 300 ? 2.119 -7.656 -31.172 1 90.33 300 LEU A N 1
ATOM 2300 C CA . LEU A 1 300 ? 2.37 -6.566 -30.235 1 90.33 300 LEU A CA 1
ATOM 2301 C C . LEU A 1 300 ? 3.418 -6.967 -29.203 1 90.33 300 LEU A C 1
ATOM 2303 O O . LEU A 1 300 ? 4.052 -6.106 -28.59 1 90.33 300 LEU A O 1
ATOM 2307 N N . LEU A 1 301 ? 3.681 -8.279 -29.073 1 94.8 301 LEU A N 1
ATOM 2308 C CA . LEU A 1 301 ? 4.347 -8.761 -27.868 1 94.8 301 LEU A CA 1
ATOM 2309 C C . LEU A 1 301 ? 5.691 -9.397 -28.207 1 94.8 301 LEU A C 1
ATOM 2311 O O . LEU A 1 301 ? 6.291 -10.075 -27.37 1 94.8 301 LEU A O 1
ATOM 2315 N N . GLN A 1 302 ? 6.17 -9.157 -29.456 1 94.88 302 GLN A N 1
ATOM 2316 C CA . GLN A 1 302 ? 7.408 -9.794 -29.892 1 94.88 302 GLN A CA 1
ATOM 2317 C C . GLN A 1 302 ? 8.579 -9.39 -29.001 1 94.88 302 GLN A C 1
ATOM 2319 O O . GLN A 1 302 ? 8.891 -8.204 -28.877 1 94.88 302 GLN A O 1
ATOM 2324 N N . GLY A 1 303 ? 9.188 -10.379 -28.411 1 97.2 303 GLY A N 1
ATOM 2325 C CA . GLY A 1 303 ? 10.396 -10.144 -27.638 1 97.2 303 GLY A CA 1
ATOM 2326 C C . GLY A 1 303 ? 10.127 -9.932 -26.16 1 97.2 303 GLY A C 1
ATOM 2327 O O . GLY A 1 303 ? 11.061 -9.816 -25.364 1 97.2 303 GLY A O 1
ATOM 2328 N N . VAL A 1 304 ? 8.845 -9.925 -25.727 1 97.77 304 VAL A N 1
ATOM 2329 C CA . VAL A 1 304 ? 8.487 -9.689 -24.332 1 97.77 304 VAL A CA 1
ATOM 2330 C C . VAL A 1 304 ? 8.8 -10.931 -23.5 1 97.77 304 VAL A C 1
ATOM 2332 O O . VAL A 1 304 ? 8.609 -12.059 -23.961 1 97.77 304 VAL A O 1
ATOM 2335 N N . ILE A 1 305 ? 9.372 -10.697 -22.344 1 98.54 305 ILE A N 1
ATOM 2336 C CA . ILE A 1 305 ? 9.559 -11.761 -21.364 1 98.54 305 ILE A CA 1
ATOM 2337 C C . ILE A 1 305 ? 8.459 -11.688 -20.307 1 98.54 305 ILE A C 1
ATOM 2339 O O . ILE A 1 305 ? 8.091 -10.599 -19.86 1 98.54 305 ILE A O 1
ATOM 2343 N N . THR A 1 306 ? 7.9 -12.817 -19.944 1 98.12 306 THR A N 1
ATOM 2344 C CA . THR A 1 306 ? 6.832 -12.818 -18.951 1 98.12 306 THR A CA 1
ATOM 2345 C C . THR A 1 306 ? 6.96 -14.02 -18.02 1 98.12 306 THR A C 1
ATOM 2347 O O . THR A 1 306 ? 7.727 -14.945 -18.294 1 98.12 306 THR A O 1
ATOM 2350 N N . PHE A 1 307 ? 6.307 -13.941 -16.881 1 98.37 307 PHE A N 1
ATOM 2351 C CA . PHE A 1 307 ? 6.381 -14.953 -15.833 1 98.37 307 PHE A CA 1
ATOM 2352 C C . PHE A 1 307 ? 5.03 -15.631 -15.638 1 98.37 307 PHE A C 1
ATOM 2354 O O . PHE A 1 307 ? 4.038 -14.97 -15.323 1 98.37 307 PHE A O 1
ATOM 2361 N N . ARG A 1 308 ? 5.003 -16.866 -15.833 1 97.39 308 ARG A N 1
ATOM 2362 C CA . ARG A 1 308 ? 3.801 -17.67 -15.636 1 97.39 308 ARG A CA 1
ATOM 2363 C C . ARG A 1 308 ? 3.918 -18.532 -14.383 1 97.39 308 ARG A C 1
ATOM 2365 O O . ARG A 1 308 ? 4.969 -19.121 -14.124 1 97.39 308 ARG A O 1
ATOM 2372 N N . HIS A 1 309 ? 2.857 -18.623 -13.608 1 97.52 309 HIS A N 1
ATOM 2373 C CA . HIS A 1 309 ? 2.87 -19.569 -12.498 1 97.52 309 HIS A CA 1
ATOM 2374 C C . HIS A 1 309 ? 3.25 -20.968 -12.971 1 97.52 309 HIS A C 1
ATOM 2376 O O . HIS A 1 309 ? 2.644 -21.499 -13.904 1 97.52 309 HIS A O 1
ATOM 2382 N N . HIS A 1 310 ? 4.229 -21.485 -12.313 1 97.73 310 HIS A N 1
ATOM 2383 C CA . HIS A 1 310 ? 4.607 -22.846 -12.675 1 97.73 310 HIS A CA 1
ATOM 2384 C C . HIS A 1 310 ? 3.698 -23.868 -12.001 1 97.73 310 HIS A C 1
ATOM 2386 O O . HIS A 1 310 ? 3.516 -23.835 -10.782 1 97.73 310 HIS A O 1
ATOM 2392 N N . THR A 1 311 ? 3.139 -24.733 -12.758 1 96.56 311 THR A N 1
ATOM 2393 C CA . THR A 1 311 ? 2.419 -25.914 -12.293 1 96.56 311 THR A CA 1
ATOM 2394 C C . THR A 1 311 ? 2.967 -27.176 -12.954 1 96.56 311 THR A C 1
ATOM 2396 O O . THR A 1 311 ? 3.19 -27.202 -14.166 1 96.56 311 THR A O 1
ATOM 2399 N N . PRO A 1 312 ? 3.281 -28.168 -12.156 1 95.71 312 PRO A N 1
ATOM 2400 C CA . PRO A 1 312 ? 3.862 -29.383 -12.732 1 95.71 312 PRO A CA 1
ATOM 2401 C C . PRO A 1 312 ? 2.972 -30.014 -13.8 1 95.71 312 PRO A C 1
ATOM 2403 O O . PRO A 1 312 ? 1.744 -29.972 -13.689 1 95.71 312 PRO A O 1
ATOM 2406 N N . ASP A 1 313 ? 3.622 -30.608 -14.783 1 93.52 313 ASP A N 1
ATOM 2407 C CA . ASP A 1 313 ? 2.902 -31.308 -15.843 1 93.52 313 ASP A CA 1
ATOM 2408 C C . ASP A 1 313 ? 2.543 -32.73 -15.417 1 93.52 313 ASP A C 1
ATOM 2410 O O . ASP A 1 313 ? 3.279 -33.675 -15.708 1 93.52 313 ASP A O 1
ATOM 2414 N N . THR A 1 314 ? 1.385 -32.9 -14.852 1 95.23 314 THR A N 1
ATOM 2415 C CA . THR A 1 314 ? 0.925 -34.194 -14.363 1 95.23 314 THR A CA 1
ATOM 2416 C C . THR A 1 314 ? -0.243 -34.706 -15.202 1 95.23 314 THR A C 1
ATOM 2418 O O . THR A 1 314 ? -0.881 -33.935 -15.921 1 95.23 314 THR A O 1
ATOM 2421 N N . ASN A 1 315 ? -0.493 -35.968 -15.084 1 94.85 315 ASN A N 1
ATOM 2422 C CA . ASN A 1 315 ? -1.641 -36.55 -15.77 1 94.85 315 ASN A CA 1
ATOM 2423 C C . ASN A 1 315 ? -2.957 -36.02 -15.208 1 94.85 315 ASN A C 1
ATOM 2425 O O . ASN A 1 315 ? -3.926 -35.842 -15.948 1 94.85 315 ASN A O 1
ATOM 2429 N N . LEU A 1 316 ? -2.936 -35.786 -13.957 1 94.12 316 LEU A N 1
ATOM 2430 C CA . LEU A 1 316 ? -4.116 -35.229 -13.304 1 94.12 316 LEU A CA 1
ATOM 2431 C C . LEU A 1 316 ? -4.461 -33.86 -13.88 1 94.12 316 LEU A C 1
ATOM 2433 O O . LEU A 1 316 ? -5.627 -33.577 -14.162 1 94.12 316 LEU A O 1
ATOM 2437 N N . LYS A 1 317 ? -3.487 -33.03 -13.995 1 95.76 317 LYS A N 1
ATOM 2438 C CA . LYS A 1 317 ? -3.681 -31.694 -14.552 1 95.76 317 LYS A CA 1
ATOM 2439 C C . LYS A 1 317 ? -4.161 -31.765 -15.998 1 95.76 317 LYS A C 1
ATOM 2441 O O . LYS A 1 317 ? -5.108 -31.074 -16.378 1 95.76 317 LYS A O 1
ATOM 2446 N N . LYS A 1 318 ? -3.539 -32.606 -16.807 1 94.58 318 LYS A N 1
ATOM 2447 C CA . LYS A 1 318 ? -3.892 -32.74 -18.218 1 94.58 318 LYS A CA 1
ATOM 2448 C C . LYS A 1 318 ? -5.335 -33.21 -18.381 1 94.58 318 LYS A C 1
ATOM 2450 O O . LYS A 1 318 ? -6.071 -32.689 -19.221 1 94.58 318 LYS A O 1
ATOM 2455 N N . SER A 1 319 ? -5.652 -34.215 -17.59 1 95.06 319 SER A N 1
ATOM 2456 C CA . SER A 1 319 ? -7.011 -34.745 -17.64 1 95.06 319 SER A CA 1
ATOM 2457 C C . SER A 1 319 ? -8.033 -33.683 -17.249 1 95.06 319 SER A C 1
ATOM 2459 O O . SER A 1 319 ? -9.111 -33.603 -17.842 1 95.06 319 SER A O 1
ATOM 2461 N N . PHE A 1 320 ? -7.692 -32.983 -16.256 1 95.06 320 PHE A N 1
ATOM 2462 C CA . PHE A 1 320 ? -8.597 -31.943 -15.779 1 95.06 320 PHE A CA 1
ATOM 2463 C C . PHE A 1 320 ? -8.783 -30.861 -16.836 1 95.06 320 PHE A C 1
ATOM 2465 O O . PHE A 1 320 ? -9.909 -30.443 -17.113 1 95.06 320 PHE A O 1
ATOM 2472 N N . ILE A 1 321 ? -7.703 -30.35 -17.394 1 92.66 321 ILE A N 1
ATOM 2473 C CA . ILE A 1 321 ? -7.759 -29.298 -18.403 1 92.66 321 ILE A CA 1
ATOM 2474 C C . ILE A 1 321 ? -8.58 -29.774 -19.599 1 92.66 321 ILE A C 1
ATOM 2476 O O . ILE A 1 321 ? -9.38 -29.015 -20.153 1 92.66 321 ILE A O 1
ATOM 2480 N N . SER A 1 322 ? -8.381 -31.005 -19.995 1 91.98 322 SER A N 1
ATOM 2481 C CA . SER A 1 322 ? -9.142 -31.571 -21.104 1 91.98 322 SER A CA 1
ATOM 2482 C C . SER A 1 322 ? -10.634 -31.603 -20.792 1 91.98 322 SER A C 1
ATOM 2484 O O . SER A 1 322 ? -11.462 -31.319 -21.661 1 91.98 322 SER A O 1
ATOM 2486 N N . ARG A 1 323 ? -10.918 -31.936 -19.599 1 93.43 323 ARG A N 1
ATOM 2487 C CA . ARG A 1 323 ? -12.31 -31.97 -19.161 1 93.43 323 ARG A CA 1
ATOM 2488 C C . ARG A 1 323 ? -12.933 -30.579 -19.212 1 93.43 323 ARG A C 1
ATOM 2490 O O . ARG A 1 323 ? -14.064 -30.417 -19.676 1 93.43 323 ARG A O 1
ATOM 2497 N N . LEU A 1 324 ? -12.243 -29.635 -18.71 1 91.9 324 LEU A N 1
ATOM 2498 C CA . LEU A 1 324 ? -12.762 -28.271 -18.717 1 91.9 324 LEU A CA 1
ATOM 2499 C C . LEU A 1 324 ? -12.989 -27.783 -20.143 1 91.9 324 LEU A C 1
ATOM 2501 O O . LEU A 1 324 ? -13.966 -27.082 -20.416 1 91.9 324 LEU A O 1
ATOM 2505 N N . LYS A 1 325 ? -12.051 -28.118 -20.983 1 88.22 325 LYS A N 1
ATOM 2506 C CA . LYS A 1 325 ? -12.14 -27.685 -22.374 1 88.22 325 LYS A CA 1
ATOM 2507 C C . LYS A 1 325 ? -13.352 -28.304 -23.066 1 88.22 325 LYS A C 1
ATOM 2509 O O . LYS A 1 325 ? -13.9 -27.723 -24.005 1 88.22 325 LYS A O 1
ATOM 2514 N N . SER A 1 326 ? -13.817 -29.399 -22.545 1 88.37 326 SER A N 1
ATOM 2515 C CA . SER A 1 326 ? -14.915 -30.127 -23.171 1 88.37 326 SER A CA 1
ATOM 2516 C C . SER A 1 326 ? -16.266 -29.635 -22.663 1 88.37 326 SER A C 1
ATOM 2518 O O . SER A 1 326 ? -17.31 -29.998 -23.208 1 88.37 326 SER A O 1
ATOM 2520 N N . LEU A 1 327 ? -16.156 -28.78 -21.696 1 87.78 327 LEU A N 1
ATOM 2521 C CA . LEU A 1 327 ? -17.408 -28.243 -21.174 1 87.78 327 LEU A CA 1
ATOM 2522 C C . LEU A 1 327 ? -18.118 -27.398 -22.226 1 87.78 327 LEU A C 1
ATOM 2524 O O . LEU A 1 327 ? -17.471 -26.665 -22.979 1 87.78 327 LEU A O 1
ATOM 2528 N N . LYS A 1 328 ? -19.4 -27.503 -22.392 1 78.2 328 LYS A N 1
ATOM 2529 C CA . LYS A 1 328 ? -20.172 -26.802 -23.415 1 78.2 328 LYS A CA 1
ATOM 2530 C C . LYS A 1 328 ? -20.458 -25.363 -22.997 1 78.2 328 LYS A C 1
ATOM 2532 O O . LYS A 1 328 ? -20.349 -24.442 -23.809 1 78.2 328 LYS A O 1
ATOM 2537 N N . ASP A 1 329 ? -20.957 -25.164 -21.786 1 72.72 329 ASP A N 1
ATOM 2538 C CA . ASP A 1 329 ? -21.416 -23.851 -21.344 1 72.72 329 ASP A CA 1
ATOM 2539 C C . ASP A 1 329 ? -20.302 -23.093 -20.625 1 72.72 329 ASP A C 1
ATOM 2541 O O . ASP A 1 329 ? -20.341 -22.934 -19.403 1 72.72 329 ASP A O 1
ATOM 2545 N N . LYS A 1 330 ? -19.245 -22.798 -21.514 1 74.59 330 LYS A N 1
ATOM 2546 C CA . LYS A 1 330 ? -18.153 -22.085 -20.857 1 74.59 330 LYS A CA 1
ATOM 2547 C C . LYS A 1 330 ? -17.968 -20.693 -21.454 1 74.59 330 LYS A C 1
ATOM 2549 O O . LYS A 1 330 ? -18.256 -20.473 -22.632 1 74.59 330 LYS A O 1
ATOM 2554 N N . ASP A 1 331 ? -17.527 -19.8 -20.588 1 78.36 331 ASP A N 1
ATOM 2555 C CA . ASP A 1 331 ? -17.343 -18.401 -20.96 1 78.36 331 ASP A CA 1
ATOM 2556 C C . ASP A 1 331 ? -15.975 -18.177 -21.599 1 78.36 331 ASP A C 1
ATOM 2558 O O . ASP A 1 331 ? -15.673 -17.076 -22.064 1 78.36 331 ASP A O 1
ATOM 2562 N N . THR A 1 332 ? -15.092 -19.264 -21.537 1 80.44 332 THR A N 1
ATOM 2563 C CA . THR A 1 332 ? -13.769 -19.175 -22.146 1 80.44 332 THR A CA 1
ATOM 2564 C C . THR A 1 332 ? -13.387 -20.497 -22.806 1 80.44 332 THR A C 1
ATOM 2566 O O . THR A 1 332 ? -13.792 -21.567 -22.345 1 80.44 332 THR A O 1
ATOM 2569 N N . LYS A 1 333 ? -12.693 -20.387 -23.874 1 80.39 333 LYS A N 1
ATOM 2570 C CA . LYS A 1 333 ? -12.311 -21.583 -24.62 1 80.39 333 LYS A CA 1
ATOM 2571 C C . LYS A 1 333 ? -11.087 -22.25 -24 1 80.39 333 LYS A C 1
ATOM 2573 O O . LYS A 1 333 ? -10.937 -23.472 -24.072 1 80.39 333 LYS A O 1
ATOM 2578 N N . ASN A 1 334 ? -10.203 -21.43 -23.46 1 88.59 334 ASN A N 1
ATOM 2579 C CA . ASN A 1 334 ? -9.001 -21.923 -22.796 1 88.59 334 ASN A CA 1
ATOM 2580 C C . ASN A 1 334 ? -8.878 -21.372 -21.378 1 88.59 334 ASN A C 1
ATOM 2582 O O . ASN A 1 334 ? -9.578 -20.426 -21.012 1 88.59 334 ASN A O 1
ATOM 2586 N N . PHE A 1 335 ? -8.038 -22.049 -20.598 1 92.47 335 PHE A N 1
ATOM 2587 C CA . PHE A 1 335 ? -8.001 -21.745 -19.172 1 92.47 335 PHE A CA 1
ATOM 2588 C C . PHE A 1 335 ? -6.594 -21.352 -18.738 1 92.47 335 PHE A C 1
ATOM 2590 O O . PHE A 1 335 ? -5.61 -21.916 -19.221 1 92.47 335 PHE A O 1
ATOM 2597 N N . ASN A 1 336 ? -6.529 -20.357 -17.889 1 93.56 336 ASN A N 1
ATOM 2598 C CA . ASN A 1 336 ? -5.243 -19.946 -17.335 1 93.56 336 ASN A CA 1
ATOM 2599 C C . ASN A 1 336 ? -4.97 -20.618 -15.993 1 93.56 336 ASN A C 1
ATOM 2601 O O . ASN A 1 336 ? -5.784 -21.409 -15.513 1 93.56 336 ASN A O 1
ATOM 2605 N N . SER A 1 337 ? -3.856 -20.328 -15.4 1 94.81 337 SER A N 1
ATOM 2606 C CA . SER A 1 337 ? -3.357 -21.056 -14.239 1 94.81 337 SER A CA 1
ATOM 2607 C C . SER A 1 337 ? -4.256 -20.845 -13.025 1 94.81 337 SER A C 1
ATOM 2609 O O . SER A 1 337 ? -4.29 -21.679 -12.118 1 94.81 337 SER A O 1
ATOM 2611 N N . TYR A 1 338 ? -5.021 -19.786 -12.992 1 96.67 338 TYR A N 1
ATOM 2612 C CA . TYR A 1 338 ? -5.863 -19.494 -11.838 1 96.67 338 TYR A CA 1
ATOM 2613 C C . TYR A 1 338 ? -7.004 -20.498 -11.727 1 96.67 338 TYR A C 1
ATOM 2615 O O . TYR A 1 338 ? -7.553 -20.706 -10.642 1 96.67 338 TYR A O 1
ATOM 2623 N N . ALA A 1 339 ? -7.363 -21.102 -12.843 1 96.93 339 ALA A N 1
ATOM 2624 C CA . ALA A 1 339 ? -8.35 -22.177 -12.797 1 96.93 339 ALA A CA 1
ATOM 2625 C C . ALA A 1 339 ? -7.852 -23.343 -11.948 1 96.93 339 ALA A C 1
ATOM 2627 O O . ALA A 1 339 ? -8.623 -23.949 -11.201 1 96.93 339 ALA A O 1
ATOM 2628 N N . LEU A 1 340 ? -6.587 -23.64 -12.094 1 98.12 340 LEU A N 1
ATOM 2629 C CA . LEU A 1 340 ? -5.992 -24.736 -11.337 1 98.12 340 LEU A CA 1
ATOM 2630 C C . LEU A 1 340 ? -5.99 -24.428 -9.844 1 98.12 340 LEU A C 1
ATOM 2632 O O . LEU A 1 340 ? -6.331 -25.288 -9.028 1 98.12 340 LEU A O 1
ATOM 2636 N N . TYR A 1 341 ? -5.641 -23.193 -9.52 1 98.32 341 TYR A N 1
ATOM 2637 C CA . TYR A 1 341 ? -5.613 -22.782 -8.121 1 98.32 341 TYR A CA 1
ATOM 2638 C C . TYR A 1 341 ? -7.02 -22.733 -7.538 1 98.32 341 TYR A C 1
ATOM 2640 O O . TYR A 1 341 ? -7.224 -23.052 -6.364 1 98.32 341 TYR A O 1
ATOM 2648 N N . ALA A 1 342 ? -7.945 -22.28 -8.347 1 98.51 342 ALA A N 1
ATOM 2649 C CA . ALA A 1 342 ? -9.331 -22.252 -7.888 1 98.51 342 ALA A CA 1
ATOM 2650 C C . ALA A 1 342 ? -9.836 -23.659 -7.583 1 98.51 342 ALA A C 1
ATOM 2652 O O . ALA A 1 342 ? -10.455 -23.891 -6.541 1 98.51 342 ALA A O 1
ATOM 2653 N N . TYR A 1 343 ? -9.582 -24.612 -8.474 1 98.44 343 TYR A N 1
ATOM 2654 C CA . TYR A 1 343 ? -9.947 -26.013 -8.296 1 98.44 343 TYR A CA 1
ATOM 2655 C C . TYR A 1 343 ? -9.339 -26.577 -7.017 1 98.44 343 TYR A C 1
ATOM 2657 O O . TYR A 1 343 ? -10.035 -27.201 -6.214 1 98.44 343 TYR A O 1
ATOM 2665 N N . ASP A 1 344 ? -8.107 -26.324 -6.821 1 98.65 344 ASP A N 1
ATOM 2666 C CA . ASP A 1 344 ? -7.388 -26.866 -5.673 1 98.65 344 ASP A CA 1
ATOM 2667 C C . ASP A 1 344 ? -7.837 -26.195 -4.377 1 98.65 344 ASP A C 1
ATOM 2669 O O . ASP A 1 344 ? -7.762 -26.795 -3.303 1 98.65 344 ASP A O 1
ATOM 2673 N N . SER A 1 345 ? -8.27 -24.933 -4.447 1 98.72 345 SER A N 1
ATOM 2674 C CA . SER A 1 345 ? -8.779 -24.258 -3.258 1 98.72 345 SER A CA 1
ATOM 2675 C C . SER A 1 345 ? -10.021 -24.957 -2.715 1 98.72 345 SER A C 1
ATOM 2677 O O . SER A 1 345 ? -10.193 -25.072 -1.5 1 98.72 345 SER A O 1
ATOM 2679 N N . VAL A 1 346 ? -10.879 -25.41 -3.602 1 98.75 346 VAL A N 1
ATOM 2680 C CA . VAL A 1 346 ? -12.062 -26.154 -3.183 1 98.75 346 VAL A CA 1
ATOM 2681 C C . VAL A 1 346 ? -11.643 -27.479 -2.551 1 98.75 346 VAL A C 1
ATOM 2683 O O . VAL A 1 346 ? -12.165 -27.867 -1.503 1 98.75 346 VAL A O 1
ATOM 2686 N N . TRP A 1 347 ? -10.724 -28.125 -3.146 1 98.62 347 TRP A N 1
ATOM 2687 C CA . TRP A 1 347 ? -10.255 -29.402 -2.617 1 98.62 347 TRP A CA 1
ATOM 2688 C C . TRP A 1 347 ? -9.556 -29.212 -1.275 1 98.62 347 TRP A C 1
ATOM 2690 O O . TRP A 1 347 ? -9.659 -30.064 -0.389 1 98.62 347 TRP A O 1
ATOM 2700 N N . LEU A 1 348 ? -8.792 -28.128 -1.16 1 98.69 348 LEU A N 1
ATOM 2701 C CA . LEU A 1 348 ? -8.186 -27.809 0.128 1 98.69 348 LEU A CA 1
ATOM 2702 C C . LEU A 1 348 ? -9.251 -27.671 1.211 1 98.69 348 LEU A C 1
ATOM 2704 O O . LEU A 1 348 ? -9.113 -28.235 2.299 1 98.69 348 LEU A O 1
ATOM 2708 N N . ALA A 1 349 ? -10.273 -26.93 0.935 1 98.58 349 ALA A N 1
ATOM 2709 C CA . ALA A 1 349 ? -11.382 -26.766 1.87 1 98.58 349 ALA A CA 1
ATOM 2710 C C . ALA A 1 349 ? -12.008 -28.113 2.22 1 98.58 349 ALA A C 1
ATOM 2712 O O . ALA A 1 349 ? -12.289 -28.389 3.389 1 98.58 349 ALA A O 1
ATOM 2713 N N . ALA A 1 350 ? -12.221 -28.983 1.232 1 98.46 350 ALA A N 1
ATOM 2714 C CA . ALA A 1 350 ? -12.863 -30.28 1.434 1 98.46 350 ALA A CA 1
ATOM 2715 C C . ALA A 1 350 ? -12.021 -31.173 2.342 1 98.46 350 ALA A C 1
ATOM 2717 O O . ALA A 1 350 ? -12.54 -31.771 3.287 1 98.46 350 ALA A O 1
ATOM 2718 N N . HIS A 1 351 ? -10.714 -31.254 2.021 1 98.42 351 HIS A N 1
ATOM 2719 C CA . HIS A 1 351 ? -9.819 -32.051 2.852 1 98.42 351 HIS A CA 1
ATOM 2720 C C . HIS A 1 351 ? -9.794 -31.537 4.287 1 98.42 351 HIS A C 1
ATOM 2722 O O . HIS A 1 351 ? -9.871 -32.322 5.235 1 98.42 351 HIS A O 1
ATOM 2728 N N . ALA A 1 352 ? -9.712 -30.241 4.427 1 98.52 352 ALA A N 1
ATOM 2729 C CA . ALA A 1 352 ? -9.64 -29.634 5.753 1 98.52 352 ALA A CA 1
ATOM 2730 C C . ALA A 1 352 ? -10.948 -29.828 6.516 1 98.52 352 ALA A C 1
ATOM 2732 O O . ALA A 1 352 ? -10.938 -30.095 7.72 1 98.52 352 ALA A O 1
ATOM 2733 N N . LEU A 1 353 ? -12.075 -29.662 5.821 1 98.09 353 LEU A N 1
ATOM 2734 C CA . LEU A 1 353 ? -13.377 -29.853 6.45 1 98.09 353 LEU A CA 1
ATOM 2735 C C . LEU A 1 353 ? -13.547 -31.293 6.922 1 98.09 353 LEU A C 1
ATOM 2737 O O . LEU A 1 353 ? -14.127 -31.54 7.981 1 98.09 353 LEU A O 1
ATOM 2741 N N . ASP A 1 354 ? -13.099 -32.229 6.126 1 97.68 354 ASP A N 1
ATOM 2742 C CA . ASP A 1 354 ? -13.187 -33.637 6.501 1 97.68 354 ASP A CA 1
ATOM 2743 C C . ASP A 1 354 ? -12.462 -33.9 7.819 1 97.68 354 ASP A C 1
ATOM 2745 O O . ASP A 1 354 ? -13.023 -34.513 8.73 1 97.68 354 ASP A O 1
ATOM 2749 N N . VAL A 1 355 ? -11.249 -33.423 7.94 1 97.35 355 VAL A N 1
ATOM 2750 C CA . VAL A 1 355 ? -10.453 -33.581 9.152 1 97.35 355 VAL A CA 1
ATOM 2751 C C . VAL A 1 355 ? -11.114 -32.83 10.306 1 97.35 355 VAL A C 1
ATOM 2753 O O . VAL A 1 355 ? -11.213 -33.353 11.419 1 97.35 355 VAL A O 1
ATOM 2756 N N . PHE A 1 356 ? -11.559 -31.652 10.043 1 97.53 356 PHE A N 1
ATOM 2757 C CA . PHE A 1 356 ? -12.182 -30.777 11.029 1 97.53 356 PHE A CA 1
ATOM 2758 C C . PHE A 1 356 ? -13.41 -31.441 11.641 1 97.53 356 PHE A C 1
ATOM 2760 O O . PHE A 1 356 ? -13.573 -31.45 12.863 1 97.53 356 PHE A O 1
ATOM 2767 N N . LEU A 1 357 ? -14.244 -32.047 10.815 1 96.62 357 LEU A N 1
ATOM 2768 C CA . LEU A 1 357 ? -15.459 -32.708 11.28 1 96.62 357 LEU A CA 1
ATOM 2769 C C . LEU A 1 357 ? -15.125 -33.989 12.037 1 96.62 357 LEU A C 1
ATOM 2771 O O . LEU A 1 357 ? -15.768 -34.308 13.04 1 96.62 357 LEU A O 1
ATOM 2775 N N . ASN A 1 358 ? -14.15 -34.659 11.603 1 95.54 358 ASN A N 1
ATOM 2776 C CA . ASN A 1 358 ? -13.728 -35.889 12.264 1 95.54 358 ASN A CA 1
ATOM 2777 C C . ASN A 1 358 ? -13.152 -35.611 13.65 1 95.54 358 ASN A C 1
ATOM 2779 O O . ASN A 1 358 ? -13.222 -36.463 14.538 1 95.54 358 ASN A O 1
ATOM 2783 N N . GLU A 1 359 ? -12.694 -34.36 13.825 1 95.18 359 GLU A N 1
ATOM 2784 C CA . GLU A 1 359 ? -12.113 -33.979 15.109 1 95.18 359 GLU A CA 1
ATOM 2785 C C . GLU A 1 359 ? -13.139 -33.276 15.993 1 95.18 359 GLU A C 1
ATOM 2787 O O . GLU A 1 359 ? -12.791 -32.721 17.037 1 95.18 359 GLU A O 1
ATOM 2792 N N . GLY A 1 360 ? -14.345 -33.233 15.57 1 92.86 360 GLY A N 1
ATOM 2793 C CA . GLY A 1 360 ? -15.412 -32.654 16.371 1 92.86 360 GLY A CA 1
ATOM 2794 C C . GLY A 1 360 ? -15.561 -31.157 16.175 1 92.86 360 GLY A C 1
ATOM 2795 O O . GLY A 1 360 ? -16.022 -30.451 17.074 1 92.86 360 GLY A O 1
ATOM 2796 N N . GLY A 1 361 ? -15.153 -30.703 15.017 1 93.95 361 GLY A N 1
ATOM 2797 C CA . GLY A 1 361 ? -15.239 -29.28 14.729 1 93.95 361 GLY A CA 1
ATOM 2798 C C . GLY A 1 361 ? -16.657 -28.744 14.788 1 93.95 361 GLY A C 1
ATOM 2799 O O . GLY A 1 361 ? -17.601 -29.425 14.382 1 93.95 361 GLY A O 1
ATOM 2800 N N . ASN A 1 362 ? -16.812 -27.52 15.316 1 92.31 362 ASN A N 1
ATOM 2801 C CA . ASN A 1 362 ? -18.095 -26.842 15.466 1 92.31 362 ASN A CA 1
ATOM 2802 C C . ASN A 1 362 ? -18.438 -26.012 14.232 1 92.31 362 ASN A C 1
ATOM 2804 O O . ASN A 1 362 ? -17.736 -25.052 13.909 1 92.31 362 ASN A O 1
ATOM 2808 N N . THR A 1 363 ? -19.508 -26.333 13.548 1 93.72 363 THR A N 1
ATOM 2809 C CA . THR A 1 363 ? -19.883 -25.624 12.329 1 93.72 363 THR A CA 1
ATOM 2810 C C . THR A 1 363 ? -21.031 -24.656 12.599 1 93.72 363 THR A C 1
ATOM 2812 O O . THR A 1 363 ? -21.686 -24.186 11.666 1 93.72 363 THR A O 1
ATOM 2815 N N . SER A 1 364 ? -21.311 -24.356 13.854 1 93.41 364 SER A N 1
ATOM 2816 C CA . SER A 1 364 ? -22.406 -23.463 14.219 1 93.41 364 SER A CA 1
ATOM 2817 C C . SER A 1 364 ? -21.975 -22.002 14.148 1 93.41 364 SER A C 1
ATOM 2819 O O . SER A 1 364 ? -20.789 -21.706 13.994 1 93.41 364 SER A O 1
ATOM 2821 N N . PHE A 1 365 ? -22.917 -21.094 14.169 1 93.76 365 PHE A N 1
ATOM 2822 C CA . PHE A 1 365 ? -22.727 -19.649 14.136 1 93.76 365 PHE A CA 1
ATOM 2823 C C . PHE A 1 365 ? -23.469 -18.979 15.287 1 93.76 365 PHE A C 1
ATOM 2825 O O . PHE A 1 365 ? -24.516 -19.462 15.722 1 93.76 365 PHE A O 1
ATOM 2832 N N . SER A 1 366 ? -22.888 -17.887 15.839 1 92.54 366 SER A N 1
ATOM 2833 C CA . SER A 1 366 ? -23.513 -17.126 16.916 1 92.54 366 SER A CA 1
ATOM 2834 C C . SER A 1 366 ? -23.595 -15.643 16.569 1 92.54 366 SER A C 1
ATOM 2836 O O . SER A 1 366 ? -22.857 -15.16 15.708 1 92.54 366 SER A O 1
ATOM 2838 N N . SER A 1 367 ? -24.496 -14.998 17.231 1 84.89 367 SER A N 1
ATOM 2839 C CA . SER A 1 367 ? -24.652 -13.562 17.024 1 84.89 367 SER A CA 1
ATOM 2840 C C . SER A 1 367 ? -23.464 -12.79 17.59 1 84.89 367 SER A C 1
ATOM 2842 O O . SER A 1 367 ? -22.919 -13.156 18.633 1 84.89 367 SER A O 1
ATOM 2844 N N . ASP A 1 368 ? -23.024 -11.826 16.846 1 77.92 368 ASP A N 1
ATOM 2845 C CA . ASP A 1 368 ? -21.969 -10.926 17.301 1 77.92 368 ASP A CA 1
ATOM 2846 C C . ASP A 1 368 ? -22.547 -9.763 18.105 1 77.92 368 ASP A C 1
ATOM 2848 O O . ASP A 1 368 ? -23.383 -9.01 17.602 1 77.92 368 ASP A O 1
ATOM 2852 N N . PRO A 1 369 ? -22.19 -9.595 19.306 1 69.78 369 PRO A N 1
ATOM 2853 C CA . PRO A 1 369 ? -22.745 -8.526 20.139 1 69.78 369 PRO A CA 1
ATOM 2854 C C . PRO A 1 369 ? -22.473 -7.135 19.571 1 69.78 369 PRO A C 1
ATOM 2856 O O . PRO A 1 369 ? -23.296 -6.229 19.727 1 69.78 369 PRO A O 1
ATOM 2859 N N . VAL A 1 370 ? -21.378 -6.954 18.962 1 70.71 370 VAL A N 1
ATOM 2860 C CA . VAL A 1 370 ? -21.011 -5.653 18.412 1 70.71 370 VAL A CA 1
ATOM 2861 C C . VAL A 1 370 ? -21.994 -5.262 17.312 1 70.71 370 VAL A C 1
ATOM 2863 O O . VAL A 1 370 ? -22.345 -4.087 17.173 1 70.71 370 VAL A O 1
ATOM 2866 N N . LEU A 1 371 ? -22.471 -6.206 16.602 1 72.99 371 LEU A N 1
ATOM 2867 C CA . LEU A 1 371 ? -23.381 -5.975 15.485 1 72.99 371 LEU A CA 1
ATOM 2868 C C . LEU A 1 371 ? -24.825 -5.891 15.969 1 72.99 371 LEU A C 1
ATOM 2870 O O . LEU A 1 371 ? -25.665 -5.258 15.325 1 72.99 371 LEU A O 1
ATOM 2874 N N . HIS A 1 372 ? -25.16 -6.491 17.011 1 62.27 372 HIS A N 1
ATOM 2875 C CA . HIS A 1 372 ? -26.525 -6.565 17.52 1 62.27 372 HIS A CA 1
ATOM 2876 C C . HIS A 1 372 ? -26.987 -5.215 18.056 1 62.27 372 HIS A C 1
ATOM 2878 O O . HIS A 1 372 ? -28.176 -4.891 17.993 1 62.27 372 HIS A O 1
ATOM 2884 N N . ASN A 1 373 ? -26.133 -4.534 18.594 1 56.68 373 ASN A N 1
ATOM 2885 C CA . ASN A 1 373 ? -26.509 -3.266 19.21 1 56.68 373 ASN A CA 1
ATOM 2886 C C . ASN A 1 373 ? -26.785 -2.193 18.16 1 56.68 373 ASN A C 1
ATOM 2888 O O . ASN A 1 373 ? -27.105 -1.053 18.501 1 56.68 373 ASN A O 1
ATOM 2892 N N . ARG A 1 374 ? -26.725 -2.579 16.907 1 56.6 374 ARG A N 1
ATOM 2893 C CA . ARG A 1 374 ? -26.917 -1.584 15.857 1 56.6 374 ARG A CA 1
ATOM 2894 C C . ARG A 1 374 ? -28.297 -1.719 15.222 1 56.6 374 ARG A C 1
ATOM 2896 O O . ARG A 1 374 ? -28.459 -1.485 14.022 1 56.6 374 ARG A O 1
ATOM 2903 N N . ASN A 1 375 ? -29.321 -2.19 15.952 1 48.73 375 ASN A N 1
ATOM 2904 C CA . ASN A 1 375 ? -30.707 -2.508 15.623 1 48.73 375 ASN A CA 1
ATOM 2905 C C . ASN A 1 375 ? -31.394 -1.348 14.908 1 48.73 375 ASN A C 1
ATOM 2907 O O . ASN A 1 375 ? -32.363 -1.552 14.174 1 48.73 375 ASN A O 1
ATOM 2911 N N . GLY A 1 376 ? -30.934 -0.201 14.937 1 50.91 376 GLY A N 1
ATOM 2912 C CA . GLY A 1 376 ? -31.719 0.85 14.311 1 50.91 376 GLY A CA 1
ATOM 2913 C C . GLY A 1 376 ? -31.414 1.023 12.835 1 50.91 376 GLY A C 1
ATOM 2914 O O . GLY A 1 376 ? -32.022 1.86 12.164 1 50.91 376 GLY A O 1
ATOM 2915 N N . SER A 1 377 ? -30.562 0.115 12.305 1 58.41 377 SER A N 1
ATOM 2916 C CA . SER A 1 377 ? -30.181 0.315 10.911 1 58.41 377 SER A CA 1
ATOM 2917 C C . SER A 1 377 ? -31.063 -0.503 9.973 1 58.41 377 SER A C 1
ATOM 2919 O O . SER A 1 377 ? -31.524 -1.587 10.335 1 58.41 377 SER A O 1
ATOM 2921 N N . MET A 1 378 ? -31.574 0.138 9.028 1 59.29 378 MET A N 1
ATOM 2922 C CA . MET A 1 378 ? -32.335 -0.526 7.973 1 59.29 378 MET A CA 1
ATOM 2923 C C . MET A 1 378 ? -31.492 -1.594 7.285 1 59.29 378 MET A C 1
ATOM 2925 O O . MET A 1 378 ? -32.024 -2.443 6.567 1 59.29 378 MET A O 1
ATOM 2929 N N . LEU A 1 379 ? -30.23 -1.677 7.585 1 64.69 379 LEU A N 1
ATOM 2930 C CA . LEU A 1 379 ? -29.355 -2.611 6.886 1 64.69 379 LEU A CA 1
ATOM 2931 C C . LEU A 1 379 ? -29.405 -3.991 7.534 1 64.69 379 LEU A C 1
ATOM 2933 O O . LEU A 1 379 ? -28.988 -4.981 6.928 1 64.69 379 LEU A O 1
ATOM 2937 N N . HIS A 1 380 ? -30.125 -4.192 8.623 1 70.87 380 HIS A N 1
ATOM 2938 C CA . HIS A 1 380 ? -30.303 -5.45 9.339 1 70.87 380 HIS A CA 1
ATOM 2939 C C . HIS A 1 380 ? -28.979 -6.192 9.486 1 70.87 380 HIS A C 1
ATOM 2941 O O . HIS A 1 380 ? -28.893 -7.383 9.179 1 70.87 380 HIS A O 1
ATOM 2947 N N . LEU A 1 381 ? -27.968 -5.564 9.849 1 72.3 381 LEU A N 1
ATOM 2948 C CA . LEU A 1 381 ? -26.633 -6.133 9.995 1 72.3 381 LEU A CA 1
ATOM 2949 C C . LEU A 1 381 ? -26.583 -7.108 11.166 1 72.3 381 LEU A C 1
ATOM 2951 O O . LEU A 1 381 ? -25.642 -7.897 11.283 1 72.3 381 LEU A O 1
ATOM 2955 N N . SER A 1 382 ? -27.635 -7.126 11.972 1 71.21 382 SER A N 1
ATOM 2956 C CA . SER A 1 382 ? -27.768 -8.061 13.084 1 71.21 382 SER A CA 1
ATOM 2957 C C . SER A 1 382 ? -27.886 -9.498 12.587 1 71.21 382 SER A C 1
ATOM 2959 O O . SER A 1 382 ? -27.725 -10.443 13.362 1 71.21 382 SER A O 1
ATOM 2961 N N . SER A 1 383 ? -28.109 -9.649 11.315 1 76.03 383 SER A N 1
ATOM 2962 C CA . SER A 1 383 ? -28.224 -10.98 10.727 1 76.03 383 SER A CA 1
ATOM 2963 C C . SER A 1 383 ? -26.853 -11.615 10.525 1 76.03 383 SER A C 1
ATOM 2965 O O . SER A 1 383 ? -26.749 -12.823 10.302 1 76.03 383 SER A O 1
ATOM 2967 N N . LEU A 1 384 ? -25.849 -10.817 10.589 1 85.57 384 LEU A N 1
ATOM 2968 C CA . LEU A 1 384 ? -24.501 -11.357 10.45 1 85.57 384 LEU A CA 1
ATOM 2969 C C . LEU A 1 384 ? -24.086 -12.114 11.707 1 85.57 384 LEU A C 1
ATOM 2971 O O . LEU A 1 384 ? -24.335 -11.655 12.824 1 85.57 384 LEU A O 1
ATOM 2975 N N . ARG A 1 385 ? -23.565 -13.351 11.544 1 90.42 385 ARG A N 1
ATOM 2976 C CA . ARG A 1 385 ? -23.176 -14.212 12.656 1 90.42 385 ARG A CA 1
ATOM 2977 C C . ARG A 1 385 ? -21.7 -14.585 12.57 1 90.42 385 ARG A C 1
ATOM 2979 O O . ARG A 1 385 ? -21.09 -14.485 11.503 1 90.42 385 ARG A O 1
ATOM 2986 N N . VAL A 1 386 ? -21.134 -14.89 13.686 1 93.55 386 VAL A N 1
ATOM 2987 C CA . VAL A 1 386 ? -19.724 -15.246 13.807 1 93.55 386 VAL A CA 1
ATOM 2988 C C . VAL A 1 386 ? -19.576 -16.765 13.849 1 93.55 386 VAL A C 1
ATOM 2990 O O . VAL A 1 386 ? -20.352 -17.453 14.517 1 93.55 386 VAL A O 1
ATOM 2993 N N . SER A 1 387 ? -18.669 -17.27 13.077 1 96.12 387 SER A N 1
ATOM 2994 C CA . SER A 1 387 ? -18.407 -18.705 13.089 1 96.12 387 SER A CA 1
ATOM 2995 C C . SER A 1 387 ? -17.758 -19.138 14.399 1 96.12 387 SER A C 1
ATOM 2997 O O . SER A 1 387 ? -16.703 -18.624 14.775 1 96.12 387 SER A O 1
ATOM 2999 N N . ASN A 1 388 ? -18.316 -20.141 15.07 1 95.47 388 ASN A N 1
ATOM 3000 C CA . ASN A 1 388 ? -17.787 -20.609 16.347 1 95.47 388 ASN A CA 1
ATOM 3001 C C . ASN A 1 388 ? -16.56 -21.496 16.154 1 95.47 388 ASN A C 1
ATOM 3003 O O . ASN A 1 388 ? -15.709 -21.586 17.04 1 95.47 388 ASN A O 1
ATOM 3007 N N . GLY A 1 389 ? -16.461 -22.116 15.04 1 96.54 389 GLY A N 1
ATOM 3008 C CA . GLY A 1 389 ? -15.345 -23.011 14.779 1 96.54 389 GLY A CA 1
ATOM 3009 C C . GLY A 1 389 ? -14.323 -22.427 13.822 1 96.54 389 GLY A C 1
ATOM 3010 O O . GLY A 1 389 ? -13.406 -23.124 13.384 1 96.54 389 GLY A O 1
ATOM 3011 N N . GLY A 1 390 ? -14.467 -21.159 13.482 1 97.1 390 GLY A N 1
ATOM 3012 C CA . GLY A 1 390 ? -13.661 -20.55 12.436 1 97.1 390 GLY A CA 1
ATOM 3013 C C . GLY A 1 390 ? -12.171 -20.619 12.713 1 97.1 390 GLY A C 1
ATOM 3014 O O . GLY A 1 390 ? -11.382 -20.928 11.818 1 97.1 390 GLY A O 1
ATOM 3015 N N . GLN A 1 391 ? -11.74 -20.384 13.896 1 96.45 391 GLN A N 1
ATOM 3016 C CA . GLN A 1 391 ? -10.327 -20.381 14.26 1 96.45 391 GLN A CA 1
ATOM 3017 C C . GLN A 1 391 ? -9.734 -21.784 14.178 1 96.45 391 GLN A C 1
ATOM 3019 O O . GLN A 1 391 ? -8.631 -21.969 13.659 1 96.45 391 GLN A O 1
ATOM 3024 N N . GLN A 1 392 ? -10.451 -22.72 14.708 1 97.61 392 GLN A N 1
ATOM 3025 C CA . GLN A 1 392 ? -9.99 -24.102 14.636 1 97.61 392 GLN A CA 1
ATOM 3026 C C . GLN A 1 392 ? -9.917 -24.583 13.19 1 97.61 392 GLN A C 1
ATOM 3028 O O . GLN A 1 392 ? -8.983 -25.295 12.813 1 97.61 392 GLN A O 1
ATOM 3033 N N . PHE A 1 393 ? -10.947 -24.28 12.483 1 98.24 393 PHE A N 1
ATOM 3034 C CA . PHE A 1 393 ? -10.958 -24.678 11.08 1 98.24 393 PHE A CA 1
ATOM 3035 C C . PHE A 1 393 ? -9.785 -24.057 10.332 1 98.24 393 PHE A C 1
ATOM 3037 O O . PHE A 1 393 ? -9.145 -24.718 9.512 1 98.24 393 PHE A O 1
ATOM 3044 N N . LEU A 1 394 ? -9.5 -22.753 10.595 1 97.86 394 LEU A N 1
ATOM 3045 C CA . LEU A 1 394 ? -8.351 -22.075 10.004 1 97.86 394 LEU A CA 1
ATOM 3046 C C . LEU A 1 394 ? -7.064 -22.846 10.278 1 97.86 394 LEU A C 1
ATOM 3048 O O . LEU A 1 394 ? -6.254 -23.051 9.372 1 97.86 394 LEU A O 1
ATOM 3052 N N . GLN A 1 395 ? -6.865 -23.315 11.438 1 97.31 395 GLN A N 1
ATOM 3053 C CA . GLN A 1 395 ? -5.676 -24.078 11.805 1 97.31 395 GLN A CA 1
ATOM 3054 C C . GLN A 1 395 ? -5.615 -25.401 11.047 1 97.31 395 GLN A C 1
ATOM 3056 O O . GLN A 1 395 ? -4.538 -25.841 10.642 1 97.31 395 GLN A O 1
ATOM 3061 N N . THR A 1 396 ? -6.767 -25.98 10.905 1 98.44 396 THR A N 1
ATOM 3062 C CA . THR A 1 396 ? -6.821 -27.232 10.157 1 98.44 396 THR A CA 1
ATOM 3063 C C . THR A 1 396 ? -6.421 -27.011 8.701 1 98.44 396 THR A C 1
ATOM 3065 O O . THR A 1 396 ? -5.703 -27.826 8.119 1 98.44 396 THR A O 1
ATOM 3068 N N . ILE A 1 397 ? -6.893 -25.906 8.113 1 98.28 397 ILE A N 1
ATOM 3069 C CA . ILE A 1 397 ? -6.533 -25.575 6.739 1 98.28 397 ILE A CA 1
ATOM 3070 C C . ILE A 1 397 ? -5.018 -25.429 6.622 1 98.28 397 ILE A C 1
ATOM 3072 O O . ILE A 1 397 ? -4.402 -25.985 5.71 1 98.28 397 ILE A O 1
ATOM 3076 N N . LEU A 1 398 ? -4.392 -24.757 7.54 1 97.16 398 LEU A N 1
ATOM 3077 C CA . LEU A 1 398 ? -2.972 -24.43 7.483 1 97.16 398 LEU A CA 1
ATOM 3078 C C . LEU A 1 398 ? -2.118 -25.68 7.663 1 97.16 398 LEU A C 1
ATOM 3080 O O . LEU A 1 398 ? -0.978 -25.731 7.196 1 97.16 398 LEU A O 1
ATOM 3084 N N . ARG A 1 399 ? -2.733 -26.719 8.211 1 97.18 399 ARG A N 1
ATOM 3085 C CA . ARG A 1 399 ? -2.002 -27.964 8.423 1 97.18 399 ARG A CA 1
ATOM 3086 C C . ARG A 1 399 ? -2.283 -28.961 7.305 1 97.18 399 ARG A C 1
ATOM 3088 O O . ARG A 1 399 ? -1.605 -29.985 7.194 1 97.18 399 ARG A O 1
ATOM 3095 N N . THR A 1 400 ? -3.215 -28.674 6.551 1 97.53 400 THR A N 1
ATOM 3096 C CA . THR A 1 400 ? -3.592 -29.586 5.476 1 97.53 400 THR A CA 1
ATOM 3097 C C . THR A 1 400 ? -2.519 -29.616 4.392 1 97.53 400 THR A C 1
ATOM 3099 O O . THR A 1 400 ? -1.978 -28.573 4.018 1 97.53 400 THR A O 1
ATOM 3102 N N . ASN A 1 401 ? -2.203 -30.785 3.974 1 95.87 401 ASN A N 1
ATOM 3103 C CA . ASN A 1 401 ? -1.232 -31.008 2.909 1 95.87 401 ASN A CA 1
ATOM 3104 C C . ASN A 1 401 ? -1.716 -32.064 1.92 1 95.87 401 ASN A C 1
ATOM 3106 O O . ASN A 1 401 ? -2.188 -33.129 2.324 1 95.87 401 ASN A O 1
ATOM 3110 N N . PHE A 1 402 ? -1.702 -31.8 0.646 1 96.33 402 PHE A N 1
ATOM 3111 C CA . PHE A 1 402 ? -2.037 -32.758 -0.401 1 96.33 402 PHE A CA 1
ATOM 3112 C C . PHE A 1 402 ? -1.459 -32.319 -1.741 1 96.33 402 PHE A C 1
ATOM 3114 O O . PHE A 1 402 ? -0.982 -31.19 -1.878 1 96.33 402 PHE A O 1
ATOM 3121 N N . THR A 1 403 ? -1.435 -33.175 -2.665 1 95.7 403 THR A N 1
ATOM 3122 C CA . THR A 1 403 ? -1.004 -32.856 -4.021 1 95.7 403 THR A CA 1
ATOM 3123 C C . THR A 1 403 ? -2.208 -32.632 -4.932 1 95.7 403 THR A C 1
ATOM 3125 O O . THR A 1 403 ? -2.985 -33.557 -5.181 1 95.7 403 THR A O 1
ATOM 3128 N N . GLY A 1 404 ? -2.394 -31.423 -5.371 1 96.54 404 GLY A N 1
ATOM 3129 C CA . GLY A 1 404 ? -3.464 -31.081 -6.295 1 96.54 404 GLY A CA 1
ATOM 3130 C C . GLY A 1 404 ? -2.996 -30.964 -7.733 1 96.54 404 GLY A C 1
ATOM 3131 O O . GLY A 1 404 ? -1.902 -31.417 -8.074 1 96.54 404 GLY A O 1
ATOM 3132 N N . ILE A 1 405 ? -3.836 -30.451 -8.59 1 97.17 405 ILE A N 1
ATOM 3133 C CA . ILE A 1 405 ? -3.542 -30.325 -10.013 1 97.17 405 ILE A CA 1
ATOM 3134 C C . ILE A 1 405 ? -2.534 -29.199 -10.234 1 97.17 405 ILE A C 1
ATOM 3136 O O . ILE A 1 405 ? -1.856 -29.158 -11.264 1 97.17 405 ILE A O 1
ATOM 3140 N N . SER A 1 406 ? -2.406 -28.222 -9.26 1 96.96 406 SER A N 1
ATOM 3141 C CA . SER A 1 406 ? -1.438 -27.135 -9.367 1 96.96 406 SER A CA 1
ATOM 3142 C C . SER A 1 406 ? -0.121 -27.5 -8.691 1 96.96 406 SER A C 1
ATOM 3144 O O . SER A 1 406 ? 0.821 -26.705 -8.685 1 96.96 406 SER A O 1
ATOM 3146 N N . GLY A 1 407 ? -0.033 -28.678 -8.139 1 94.82 407 GLY A N 1
ATOM 3147 C CA . GLY A 1 407 ? 1.149 -29.108 -7.409 1 94.82 407 GLY A CA 1
ATOM 3148 C C . GLY A 1 407 ? 0.893 -29.319 -5.929 1 94.82 407 GLY A C 1
ATOM 3149 O O . GLY A 1 407 ? -0.244 -29.557 -5.518 1 94.82 407 GLY A O 1
ATOM 3150 N N . GLN A 1 408 ? 1.939 -29.329 -5.133 1 95.27 408 GLN A N 1
ATOM 3151 C CA . GLN A 1 408 ? 1.835 -29.543 -3.693 1 95.27 408 GLN A CA 1
ATOM 3152 C C . GLN A 1 408 ? 1.192 -28.343 -3.004 1 95.27 408 GLN A C 1
ATOM 3154 O O . GLN A 1 408 ? 1.626 -27.205 -3.195 1 95.27 408 GLN A O 1
ATOM 3159 N N . ILE A 1 409 ? 0.111 -28.602 -2.255 1 97.46 409 ILE A N 1
ATOM 3160 C CA . ILE A 1 409 ? -0.571 -27.579 -1.47 1 97.46 409 ILE A CA 1
ATOM 3161 C C . ILE A 1 409 ? -0.19 -27.719 0.002 1 97.46 409 ILE A C 1
ATOM 3163 O O . ILE A 1 409 ? -0.649 -28.637 0.684 1 97.46 409 ILE A O 1
ATOM 3167 N N . GLN A 1 410 ? 0.664 -26.908 0.435 1 97.28 410 GLN A N 1
ATOM 3168 C CA . GLN A 1 410 ? 1.159 -26.784 1.802 1 97.28 410 GLN A CA 1
ATOM 3169 C C . GLN A 1 410 ? 1.608 -25.356 2.098 1 97.28 410 GLN A C 1
ATOM 3171 O O . GLN A 1 410 ? 2.139 -24.672 1.22 1 97.28 410 GLN A O 1
ATOM 3176 N N . PHE A 1 411 ? 1.41 -24.947 3.325 1 96.66 411 PHE A N 1
ATOM 3177 C CA . PHE A 1 411 ? 1.65 -23.545 3.647 1 96.66 411 PHE A CA 1
ATOM 3178 C C . PHE A 1 411 ? 2.838 -23.403 4.591 1 96.66 411 PHE A C 1
ATOM 3180 O O . PHE A 1 411 ? 3.09 -24.282 5.417 1 96.66 411 PHE A O 1
ATOM 3187 N N . ASP A 1 412 ? 3.56 -22.373 4.401 1 93.46 412 ASP A N 1
ATOM 3188 C CA . ASP A 1 412 ? 4.606 -22.027 5.359 1 93.46 412 ASP A CA 1
ATOM 3189 C C . ASP A 1 412 ? 4.05 -21.166 6.491 1 93.46 412 ASP A C 1
ATOM 3191 O O . ASP A 1 412 ? 2.834 -20.999 6.612 1 93.46 412 ASP A O 1
ATOM 3195 N N . MET A 1 413 ? 4.863 -20.652 7.304 1 87.14 413 MET A N 1
ATOM 3196 C CA . MET A 1 413 ? 4.445 -19.922 8.498 1 87.14 413 MET A CA 1
ATOM 3197 C C . MET A 1 413 ? 3.787 -18.598 8.124 1 87.14 413 MET A C 1
ATOM 3199 O O . MET A 1 413 ? 2.994 -18.054 8.895 1 87.14 413 MET A O 1
ATOM 3203 N N . ASP A 1 414 ? 4.07 -18.102 6.955 1 87.76 414 ASP A N 1
ATOM 3204 C CA . ASP A 1 414 ? 3.496 -16.839 6.499 1 87.76 414 ASP A CA 1
ATOM 3205 C C . ASP A 1 414 ? 2.263 -17.078 5.631 1 87.76 414 ASP A C 1
ATOM 3207 O O . ASP A 1 414 ? 1.747 -16.149 5.006 1 87.76 414 ASP A O 1
ATOM 3211 N N . LYS A 1 415 ? 1.76 -18.376 5.512 1 93.08 415 LYS A N 1
ATOM 3212 C CA . LYS A 1 415 ? 0.551 -18.801 4.814 1 93.08 415 LYS A CA 1
ATOM 3213 C C . LYS A 1 415 ? 0.716 -18.676 3.302 1 93.08 415 LYS A C 1
ATOM 3215 O O . LYS A 1 415 ? -0.24 -18.357 2.592 1 93.08 415 LYS A O 1
ATOM 3220 N N . ASN A 1 416 ? 1.998 -18.765 2.887 1 94.35 416 ASN A N 1
ATOM 3221 C CA . ASN A 1 416 ? 2.278 -18.909 1.463 1 94.35 416 ASN A CA 1
ATOM 3222 C C . ASN A 1 416 ? 2.475 -20.372 1.076 1 94.35 416 ASN A C 1
ATOM 3224 O O . ASN A 1 416 ? 2.839 -21.197 1.915 1 94.35 416 ASN A O 1
ATOM 3228 N N . LEU A 1 417 ? 2.231 -20.64 -0.16 1 95.72 417 LEU A N 1
ATOM 3229 C CA . LEU A 1 417 ? 2.593 -21.961 -0.663 1 95.72 417 LEU A CA 1
ATOM 3230 C C . LEU A 1 417 ? 4.098 -22.188 -0.562 1 95.72 417 LEU A C 1
ATOM 3232 O O . LEU A 1 417 ? 4.886 -21.273 -0.812 1 95.72 417 LEU A O 1
ATOM 3236 N N . ILE A 1 418 ? 4.572 -23.313 -0.272 1 94.21 418 ILE A N 1
ATOM 3237 C CA . ILE A 1 418 ? 5.95 -23.591 0.118 1 94.21 418 ILE A CA 1
ATOM 3238 C C . ILE A 1 418 ? 6.834 -23.666 -1.125 1 94.21 418 ILE A C 1
ATOM 3240 O O . ILE A 1 418 ? 8.061 -23.591 -1.028 1 94.21 418 ILE A O 1
ATOM 3244 N N . HIS A 1 419 ? 6.292 -23.839 -2.335 1 94.17 419 HIS A N 1
ATOM 3245 C CA . HIS A 1 419 ? 7.089 -23.998 -3.545 1 94.17 419 HIS A CA 1
ATOM 3246 C C . HIS A 1 419 ? 6.697 -22.972 -4.603 1 94.17 419 HIS A C 1
ATOM 3248 O O . HIS A 1 419 ? 6.243 -23.337 -5.69 1 94.17 419 HIS A O 1
ATOM 3254 N N . PRO A 1 420 ? 6.916 -21.717 -4.278 1 96.33 420 PRO A N 1
ATOM 3255 C CA . PRO A 1 420 ? 6.644 -20.736 -5.332 1 96.33 420 PRO A CA 1
ATOM 3256 C C . PRO A 1 420 ? 7.595 -20.868 -6.519 1 96.33 420 PRO A C 1
ATOM 3258 O O . PRO A 1 420 ? 8.808 -20.992 -6.332 1 96.33 420 PRO A O 1
ATOM 3261 N N . ALA A 1 421 ? 7.102 -20.942 -7.696 1 98.09 421 ALA A N 1
ATOM 3262 C CA . ALA A 1 421 ? 7.902 -21.1 -8.908 1 98.09 421 ALA A CA 1
ATOM 3263 C C . ALA A 1 421 ? 7.199 -20.483 -10.114 1 98.09 421 ALA A C 1
ATOM 3265 O O . ALA A 1 421 ? 5.973 -20.347 -10.123 1 98.09 421 ALA A O 1
ATOM 3266 N N . TYR A 1 422 ? 7.978 -20.102 -11.093 1 98.56 422 TYR A N 1
ATOM 3267 C CA . TYR A 1 422 ? 7.472 -19.469 -12.306 1 98.56 422 TYR A CA 1
ATOM 3268 C C . TYR A 1 422 ? 8.152 -20.041 -13.544 1 98.56 422 TYR A C 1
ATOM 3270 O O . TYR A 1 422 ? 9.343 -20.358 -13.515 1 98.56 422 TYR A O 1
ATOM 3278 N N . ASP A 1 423 ? 7.373 -20.171 -14.599 1 98.46 423 ASP A N 1
ATOM 3279 C CA . ASP A 1 423 ? 7.933 -20.334 -15.938 1 98.46 423 ASP A CA 1
ATOM 3280 C C . ASP A 1 423 ? 8.325 -18.985 -16.536 1 98.46 423 ASP A C 1
ATOM 3282 O O . ASP A 1 423 ? 7.576 -18.011 -16.429 1 98.46 423 ASP A O 1
ATOM 3286 N N . ILE A 1 424 ? 9.47 -18.941 -17.048 1 98.77 424 ILE A N 1
ATOM 3287 C CA . ILE A 1 424 ? 9.874 -17.737 -17.766 1 98.77 424 ILE A CA 1
ATOM 3288 C C . ILE A 1 424 ? 9.644 -17.928 -19.264 1 98.77 424 ILE A C 1
ATOM 3290 O O . ILE A 1 424 ? 10.242 -18.81 -19.883 1 98.77 424 ILE A O 1
ATOM 3294 N N . LEU A 1 425 ? 8.781 -17.058 -19.82 1 98.07 425 LEU A N 1
ATOM 3295 C CA . LEU A 1 425 ? 8.386 -17.199 -21.218 1 98.07 425 LEU A CA 1
ATOM 3296 C C . LEU A 1 425 ? 8.898 -16.026 -22.048 1 98.07 425 LEU A C 1
ATOM 3298 O O . LEU A 1 425 ? 8.954 -14.894 -21.562 1 98.07 425 LEU A O 1
ATOM 3302 N N . ASN A 1 426 ? 9.3 -16.279 -23.173 1 98.02 426 ASN A N 1
ATOM 3303 C CA . ASN A 1 426 ? 9.665 -15.3 -24.192 1 98.02 426 ASN A CA 1
ATOM 3304 C C . ASN A 1 426 ? 8.727 -15.365 -25.394 1 98.02 426 ASN A C 1
ATOM 3306 O O . ASN A 1 426 ? 8.583 -16.418 -26.018 1 98.02 426 ASN A O 1
ATOM 3310 N N . ILE A 1 427 ? 8.088 -14.23 -25.638 1 95.63 427 ILE A N 1
ATOM 3311 C CA . ILE A 1 427 ? 7.101 -14.205 -26.712 1 95.63 427 ILE A CA 1
ATOM 3312 C C . ILE A 1 427 ? 7.8 -13.974 -28.05 1 95.63 427 ILE A C 1
ATOM 3314 O O . ILE A 1 427 ? 8.632 -13.072 -28.176 1 95.63 427 ILE A O 1
ATOM 3318 N N . GLY A 1 428 ? 7.497 -14.815 -29.003 1 89.98 428 GLY A N 1
ATOM 3319 C CA . GLY A 1 428 ? 8.063 -14.716 -30.339 1 89.98 428 GLY A CA 1
ATOM 3320 C C . GLY A 1 428 ? 7.248 -15.449 -31.388 1 89.98 428 GLY A C 1
ATOM 3321 O O . GLY A 1 428 ? 6.682 -16.509 -31.113 1 89.98 428 GLY A O 1
ATOM 3322 N N . GLY A 1 429 ? 7.281 -14.866 -32.471 1 83.68 429 GLY A N 1
ATOM 3323 C CA . GLY A 1 429 ? 6.482 -15.477 -33.521 1 83.68 429 GLY A CA 1
ATOM 3324 C C . GLY A 1 429 ? 5.007 -15.557 -33.179 1 83.68 429 GLY A C 1
ATOM 3325 O O . GLY A 1 429 ? 4.392 -14.549 -32.822 1 83.68 429 GLY A O 1
ATOM 3326 N N . PHE A 1 430 ? 4.453 -16.814 -33.195 1 81.34 430 P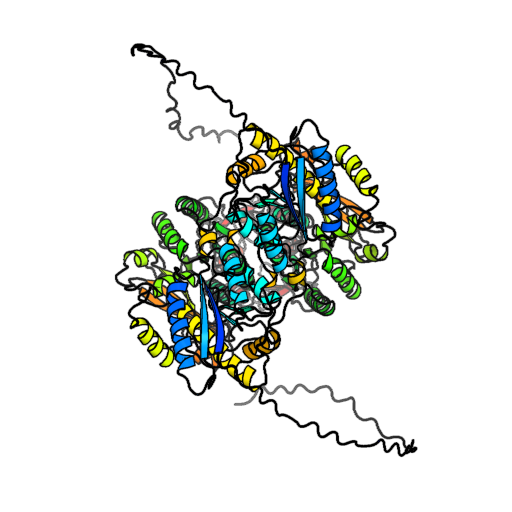HE A N 1
ATOM 3327 C CA . PHE A 1 430 ? 3.025 -16.973 -32.949 1 81.34 430 PHE A CA 1
ATOM 3328 C C . PHE A 1 430 ? 2.778 -17.607 -31.586 1 81.34 430 PHE A C 1
ATOM 3330 O O . PHE A 1 430 ? 1.674 -18.078 -31.305 1 81.34 430 PHE A O 1
ATOM 3337 N N . GLY A 1 431 ? 3.83 -17.521 -30.795 1 87.04 431 GLY A N 1
ATOM 3338 C CA . GLY A 1 431 ? 3.62 -18.12 -29.486 1 87.04 431 GLY A CA 1
ATOM 3339 C C . GLY A 1 431 ? 4.668 -17.712 -28.468 1 87.04 431 GLY A C 1
ATOM 3340 O O . GLY A 1 431 ? 5.259 -16.636 -28.575 1 87.04 431 GLY A O 1
ATOM 3341 N N . SER A 1 432 ? 4.614 -18.494 -27.407 1 91.81 432 SER A N 1
ATOM 3342 C CA . SER A 1 432 ? 5.594 -18.264 -26.351 1 91.81 432 SER A CA 1
ATOM 3343 C C . SER A 1 432 ? 6.525 -19.461 -26.19 1 91.81 432 SER A C 1
ATOM 3345 O O . SER A 1 432 ? 6.136 -20.598 -26.467 1 91.81 432 SER A O 1
ATOM 3347 N N . ARG A 1 433 ? 7.72 -19.178 -25.957 1 94.6 433 ARG A N 1
ATOM 3348 C CA . ARG A 1 433 ? 8.726 -20.198 -25.682 1 94.6 433 ARG A CA 1
ATOM 3349 C C . ARG A 1 433 ? 9.238 -20.091 -24.25 1 94.6 433 ARG A C 1
ATOM 3351 O O . ARG A 1 433 ? 9.558 -18.997 -23.78 1 94.6 433 ARG A O 1
ATOM 3358 N N . ARG A 1 434 ? 9.262 -21.208 -23.596 1 97.17 434 ARG A N 1
ATOM 3359 C CA . ARG A 1 434 ? 9.83 -21.214 -22.252 1 97.17 434 ARG A CA 1
ATOM 3360 C C . ARG A 1 434 ? 11.353 -21.151 -22.301 1 97.17 434 ARG A C 1
ATOM 3362 O O . ARG A 1 434 ? 11.994 -21.987 -22.942 1 97.17 434 ARG A O 1
ATOM 3369 N N . ILE A 1 435 ? 11.954 -20.234 -21.666 1 98.23 435 ILE A N 1
ATOM 3370 C CA . ILE A 1 435 ? 13.405 -20.088 -21.706 1 98.23 435 ILE A CA 1
ATOM 3371 C C . ILE A 1 435 ? 14.008 -20.561 -20.385 1 98.23 435 ILE A C 1
ATOM 3373 O O . ILE A 1 435 ? 15.232 -20.625 -20.242 1 98.23 435 ILE A O 1
ATOM 3377 N N . GLY A 1 436 ? 13.17 -20.864 -19.419 1 98.46 436 GLY A N 1
ATOM 3378 C CA . GLY A 1 436 ? 13.623 -21.393 -18.143 1 98.46 436 GLY A CA 1
ATOM 3379 C C . GLY A 1 436 ? 12.576 -21.291 -17.049 1 98.46 436 GLY A C 1
ATOM 3380 O O . GLY A 1 436 ? 11.386 -21.141 -17.334 1 98.46 436 GLY A O 1
ATOM 3381 N N . TYR A 1 437 ? 13.06 -21.512 -15.813 1 98.43 437 TYR A N 1
ATOM 3382 C CA . TYR A 1 437 ? 12.24 -21.471 -14.608 1 98.43 437 TYR A CA 1
ATOM 3383 C C . TYR A 1 437 ? 12.878 -20.586 -13.544 1 98.43 437 TYR A C 1
ATOM 3385 O O . TYR A 1 437 ? 14.056 -20.234 -13.646 1 98.43 437 TYR A O 1
ATOM 3393 N N . TRP A 1 438 ? 12.052 -20.165 -12.68 1 98.25 438 TRP A N 1
ATOM 3394 C CA . TRP A 1 438 ? 12.521 -19.603 -11.418 1 98.25 438 TRP A CA 1
ATOM 3395 C C . TRP A 1 438 ? 11.838 -20.279 -10.233 1 98.25 438 TRP A C 1
ATOM 3397 O O . TRP A 1 438 ? 10.637 -20.558 -10.278 1 98.25 438 TRP A O 1
ATOM 3407 N N . SER A 1 439 ? 12.554 -20.614 -9.187 1 97.44 439 SER A N 1
ATOM 3408 C CA . SER A 1 439 ? 11.998 -21.023 -7.901 1 97.44 439 SER A CA 1
ATOM 3409 C C . SER A 1 439 ? 12.758 -20.386 -6.742 1 97.44 439 SER A C 1
ATOM 3411 O O . SER A 1 439 ? 13.898 -19.947 -6.907 1 97.44 439 SER A O 1
ATOM 3413 N N . ASN A 1 440 ? 12.034 -20.285 -5.647 1 93.98 440 ASN A N 1
ATOM 3414 C CA . ASN A 1 440 ? 12.702 -19.749 -4.466 1 93.98 440 ASN A CA 1
ATOM 3415 C C . ASN A 1 440 ? 13.78 -20.698 -3.951 1 93.98 440 ASN A C 1
ATOM 3417 O O . ASN A 1 440 ? 14.618 -20.308 -3.136 1 93.98 440 ASN A O 1
ATOM 3421 N N . HIS A 1 441 ? 13.873 -21.87 -4.578 1 93.69 441 HIS A N 1
ATOM 3422 C CA . HIS A 1 441 ? 14.803 -22.917 -4.168 1 93.69 441 HIS A CA 1
ATOM 3423 C C . HIS A 1 441 ? 16.07 -22.892 -5.016 1 93.69 441 HIS A C 1
ATOM 3425 O O . HIS A 1 441 ? 17.171 -23.101 -4.502 1 93.69 441 HIS A O 1
ATOM 3431 N N . SER A 1 442 ? 15.967 -22.577 -6.277 1 93.9 442 SER A N 1
ATOM 3432 C CA . SER A 1 442 ? 17.087 -22.762 -7.193 1 93.9 442 SER A CA 1
ATOM 3433 C C . SER A 1 442 ? 17.43 -21.464 -7.916 1 93.9 442 SER A C 1
ATOM 3435 O O . SER A 1 442 ? 18.489 -21.355 -8.538 1 93.9 442 SER A O 1
ATOM 3437 N N . GLY A 1 443 ? 16.563 -20.455 -7.81 1 95.51 443 GLY A N 1
ATOM 3438 C CA . GLY A 1 443 ? 16.739 -19.316 -8.697 1 95.51 443 GLY A CA 1
ATOM 3439 C C . GLY A 1 443 ? 16.451 -19.641 -10.15 1 95.51 443 GLY A C 1
ATOM 3440 O O . GLY A 1 443 ? 15.52 -20.39 -10.451 1 95.51 443 GLY A O 1
ATOM 3441 N N . LEU A 1 444 ? 17.177 -19.049 -11.076 1 97.9 444 LEU A N 1
ATOM 3442 C CA . LEU A 1 444 ? 16.976 -19.262 -12.505 1 97.9 444 LEU A CA 1
ATOM 3443 C C . LEU A 1 444 ? 17.584 -20.59 -12.947 1 97.9 444 LEU A C 1
ATOM 3445 O O . LEU A 1 444 ? 18.74 -20.882 -12.635 1 97.9 444 LEU A O 1
ATOM 3449 N N . SER A 1 445 ? 16.752 -21.383 -13.652 1 97.52 445 SER A N 1
ATOM 3450 C CA . SER A 1 445 ? 17.225 -22.691 -14.092 1 97.52 445 SER A CA 1
ATOM 3451 C C . SER A 1 445 ? 16.485 -23.155 -15.343 1 97.52 445 SER A C 1
ATOM 3453 O O . SER A 1 445 ? 15.348 -22.745 -15.585 1 97.52 445 SER A O 1
ATOM 3455 N N . VAL A 1 446 ? 17.081 -24.03 -16.137 1 97.25 446 VAL A N 1
ATOM 3456 C CA . VAL A 1 446 ? 16.43 -24.632 -17.296 1 97.25 446 VAL A CA 1
ATOM 3457 C C . VAL A 1 446 ? 15.817 -25.975 -16.905 1 97.25 446 VAL A C 1
ATOM 3459 O O . VAL A 1 446 ? 15.127 -26.606 -17.708 1 97.25 446 VAL A O 1
ATOM 3462 N N . ILE A 1 447 ? 16.124 -26.354 -15.644 1 96.01 447 ILE A N 1
ATOM 3463 C CA . ILE A 1 447 ? 15.576 -27.598 -15.114 1 96.01 447 ILE A CA 1
ATOM 3464 C C . ILE A 1 447 ? 14.294 -27.307 -14.336 1 96.01 447 ILE A C 1
ATOM 3466 O O . ILE A 1 447 ? 14.227 -26.335 -13.58 1 96.01 447 ILE A O 1
ATOM 3470 N N . ALA A 1 448 ? 13.354 -28.136 -14.483 1 96.23 448 ALA A N 1
ATOM 3471 C CA . ALA A 1 448 ? 12.061 -27.959 -13.827 1 96.23 448 ALA A CA 1
ATOM 3472 C C . ALA A 1 448 ? 12.212 -27.954 -12.309 1 96.23 448 ALA A C 1
ATOM 3474 O O . ALA A 1 448 ? 13.009 -28.715 -11.755 1 96.23 448 ALA A O 1
ATOM 3475 N N . PRO A 1 449 ? 11.408 -27.127 -11.644 1 96.52 449 PRO A N 1
ATOM 3476 C CA . PRO A 1 449 ? 11.542 -26.966 -10.195 1 96.52 449 PRO A CA 1
ATOM 3477 C C . PRO A 1 449 ? 11.355 -28.277 -9.435 1 96.52 449 PRO A C 1
ATOM 3479 O O . PRO A 1 449 ? 12.06 -28.534 -8.456 1 96.52 449 PRO A O 1
ATOM 3482 N N . GLU A 1 450 ? 10.37 -29.143 -9.845 1 94.58 450 GLU A N 1
ATOM 3483 C CA . GLU A 1 450 ? 10.058 -30.353 -9.091 1 94.58 450 GLU A CA 1
ATOM 3484 C C . GLU A 1 450 ? 11.242 -31.315 -9.076 1 94.58 450 GLU A C 1
ATOM 3486 O O . GLU A 1 450 ? 11.394 -32.107 -8.144 1 94.58 450 GLU A O 1
ATOM 3491 N N . VAL A 1 451 ? 12.098 -31.258 -10.121 1 94.38 451 VAL A N 1
ATOM 3492 C CA . VAL A 1 451 ? 13.319 -32.057 -10.162 1 94.38 451 VAL A CA 1
ATOM 3493 C C . VAL A 1 451 ? 14.338 -31.496 -9.173 1 94.38 451 VAL A C 1
ATOM 3495 O O . VAL A 1 451 ? 15.009 -32.253 -8.468 1 94.38 451 VAL A O 1
ATOM 3498 N N . LEU A 1 452 ? 14.415 -30.212 -9.038 1 92.37 452 LEU A N 1
ATOM 3499 C CA . LEU A 1 452 ? 15.433 -29.545 -8.234 1 92.37 452 LEU A CA 1
ATOM 3500 C C . LEU A 1 452 ? 15.066 -29.581 -6.754 1 92.37 452 LEU A C 1
ATOM 3502 O O . LEU A 1 452 ? 15.939 -29.463 -5.891 1 92.37 452 LEU A O 1
ATOM 3506 N N . TYR A 1 453 ? 13.805 -29.731 -6.439 1 91.97 453 TYR A N 1
ATOM 3507 C CA . TYR A 1 453 ? 13.365 -29.816 -5.051 1 91.97 453 TYR A CA 1
ATOM 3508 C C . TYR A 1 453 ? 13.976 -31.029 -4.359 1 91.97 453 TYR A C 1
ATOM 3510 O O . TYR A 1 453 ? 14.013 -31.096 -3.128 1 91.97 453 TYR A O 1
ATOM 3518 N N . GLN A 1 454 ? 14.427 -31.975 -5.143 1 90.8 454 GLN A N 1
ATOM 3519 C CA . GLN A 1 454 ? 15.019 -33.196 -4.605 1 90.8 454 GLN A CA 1
ATOM 3520 C C . GLN A 1 454 ? 16.494 -32.992 -4.272 1 90.8 454 GLN A C 1
ATOM 3522 O O . GLN A 1 454 ? 17.129 -33.867 -3.679 1 90.8 454 GLN A O 1
ATOM 3527 N N . LYS A 1 455 ? 16.998 -31.861 -4.578 1 89.9 455 LYS A N 1
ATOM 3528 C CA . LYS A 1 455 ? 18.39 -31.504 -4.321 1 89.9 455 LYS A CA 1
ATOM 3529 C C . LYS A 1 455 ? 18.489 -30.377 -3.297 1 89.9 455 LYS A C 1
ATOM 3531 O O . LYS A 1 455 ? 17.5 -29.697 -3.018 1 89.9 455 LYS A O 1
ATOM 3536 N N . PRO A 1 456 ? 19.644 -30.164 -2.68 1 86.56 456 PRO A N 1
ATOM 3537 C CA . PRO A 1 456 ? 19.795 -29.025 -1.771 1 86.56 456 PRO A CA 1
ATOM 3538 C C . PRO A 1 456 ? 19.595 -27.682 -2.47 1 86.56 456 PRO A C 1
ATOM 3540 O O . PRO A 1 456 ? 19.988 -27.52 -3.628 1 86.56 456 PRO A O 1
ATOM 3543 N N . PRO A 1 457 ? 18.967 -26.83 -1.732 1 86.24 457 PRO A N 1
ATOM 3544 C CA . PRO A 1 457 ? 18.746 -25.505 -2.315 1 86.24 457 PRO A CA 1
ATOM 3545 C C . PRO A 1 457 ? 20.046 -24.818 -2.729 1 86.24 457 PRO A C 1
ATOM 3547 O O . PRO A 1 457 ? 21.059 -24.938 -2.036 1 86.24 457 PRO A O 1
ATOM 3550 N N . ASN A 1 458 ? 20.136 -24.176 -3.925 1 82.33 458 ASN A N 1
ATOM 3551 C CA . ASN A 1 458 ? 21.288 -23.463 -4.468 1 82.33 458 ASN A CA 1
ATOM 3552 C C . ASN A 1 458 ? 20.859 -22.288 -5.342 1 82.33 458 ASN A C 1
ATOM 3554 O O . ASN A 1 458 ? 20.436 -22.48 -6.483 1 82.33 458 ASN A O 1
ATOM 3558 N N . THR A 1 459 ? 21.034 -21.092 -4.803 1 81.7 459 THR A N 1
ATOM 3559 C CA . THR A 1 459 ? 20.631 -19.904 -5.546 1 81.7 459 THR A CA 1
ATOM 3560 C C . THR A 1 459 ? 21.846 -19.055 -5.91 1 81.7 459 THR A C 1
ATOM 3562 O O . THR A 1 459 ? 21.721 -17.852 -6.147 1 81.7 459 THR A O 1
ATOM 3565 N N . SER A 1 460 ? 22.95 -19.731 -5.954 1 78.18 460 SER A N 1
ATOM 3566 C CA . SER A 1 460 ? 24.181 -19.018 -6.278 1 78.18 460 SER A CA 1
ATOM 3567 C C . SER A 1 460 ? 24.149 -18.481 -7.705 1 78.18 460 SER A C 1
ATOM 3569 O O . SER A 1 460 ? 23.57 -19.105 -8.596 1 78.18 460 SER A O 1
ATOM 3571 N N . THR A 1 461 ? 24.78 -17.424 -7.916 1 77.37 461 THR A N 1
ATOM 3572 C CA . THR A 1 461 ? 24.791 -16.741 -9.205 1 77.37 461 THR A CA 1
ATOM 3573 C C . THR A 1 461 ? 25.44 -17.614 -10.275 1 77.37 461 THR A C 1
ATOM 3575 O O . THR A 1 461 ? 25.063 -17.552 -11.447 1 77.37 461 THR A O 1
ATOM 3578 N N . SER A 1 462 ? 26.319 -18.419 -9.929 1 73.66 462 SER A N 1
ATOM 3579 C CA . SER A 1 462 ? 27.055 -19.246 -10.881 1 73.66 462 SER A CA 1
ATOM 3580 C C . SER A 1 462 ? 26.183 -20.373 -11.423 1 73.66 462 SER A C 1
ATOM 3582 O O . SER A 1 462 ? 26.467 -20.929 -12.486 1 73.66 462 SER A O 1
ATOM 3584 N N . ASN A 1 463 ? 25.163 -20.638 -10.809 1 83.56 463 ASN A N 1
ATOM 3585 C CA . ASN A 1 463 ? 24.312 -21.759 -11.193 1 83.56 463 ASN A CA 1
ATOM 3586 C C . ASN A 1 463 ? 23.099 -21.292 -11.993 1 83.56 463 ASN A C 1
ATOM 3588 O O . ASN A 1 463 ? 22.284 -22.109 -12.426 1 83.56 463 ASN A O 1
ATOM 3592 N N . GLN A 1 464 ? 23.059 -19.988 -12.245 1 90.12 464 GLN A N 1
ATOM 3593 C CA . GLN A 1 464 ? 21.897 -19.451 -12.945 1 90.12 464 GLN A CA 1
ATOM 3594 C C . GLN A 1 464 ? 22.016 -19.662 -14.452 1 90.12 464 GLN A C 1
ATOM 3596 O O . GLN A 1 464 ? 23.058 -19.373 -15.044 1 90.12 464 GLN A O 1
ATOM 3601 N N . GLN A 1 465 ? 21.017 -20.275 -15.054 1 94.13 465 GLN A N 1
ATOM 3602 C CA . GLN A 1 465 ? 21.038 -20.564 -16.484 1 94.13 465 GLN A CA 1
ATOM 3603 C C . GLN A 1 465 ? 19.665 -20.339 -17.111 1 94.13 465 GLN A C 1
ATOM 3605 O O . GLN A 1 465 ? 18.642 -20.703 -16.527 1 94.13 465 GLN A O 1
ATOM 3610 N N . LEU A 1 466 ? 19.618 -19.691 -18.259 1 97.72 466 LEU A N 1
ATOM 3611 C CA . LEU A 1 466 ? 18.436 -19.537 -19.1 1 97.72 466 LEU A CA 1
ATOM 3612 C C . LEU A 1 466 ? 18.77 -19.812 -20.562 1 97.72 466 LEU A C 1
ATOM 3614 O O . LEU A 1 466 ? 19.923 -19.674 -20.977 1 97.72 466 LEU A O 1
ATOM 3618 N N . TYR A 1 467 ? 17.806 -20.282 -21.309 1 97.26 467 TYR A N 1
ATOM 3619 C CA . TYR A 1 467 ? 17.974 -20.343 -22.757 1 97.26 467 TYR A CA 1
ATOM 3620 C C . TYR A 1 467 ? 18.003 -18.945 -23.362 1 97.26 467 TYR A C 1
ATOM 3622 O O . TYR A 1 467 ? 17.627 -17.97 -22.706 1 97.26 467 TYR A O 1
ATOM 3630 N N . SER A 1 468 ? 18.419 -18.901 -24.54 1 95.82 468 SER A N 1
ATOM 3631 C CA . SER A 1 468 ? 18.57 -17.621 -25.225 1 95.82 468 SER A CA 1
ATOM 3632 C C . SER A 1 468 ? 17.221 -16.941 -25.429 1 95.82 468 SER A C 1
ATOM 3634 O O . SER A 1 468 ? 16.198 -17.612 -25.578 1 95.82 468 SER A O 1
ATOM 3636 N N . VAL A 1 469 ? 17.256 -15.634 -25.44 1 97.27 469 VAL A N 1
ATOM 3637 C CA . VAL A 1 469 ? 16.059 -14.809 -25.571 1 97.27 469 VAL A CA 1
ATOM 3638 C C . VAL A 1 469 ? 16.046 -14.13 -26.938 1 97.27 469 VAL A C 1
ATOM 3640 O O . VAL A 1 469 ? 17.096 -13.748 -27.459 1 97.27 469 VAL A O 1
ATOM 3643 N N . ILE A 1 470 ? 14.918 -14.077 -27.525 1 96.51 470 ILE A N 1
ATOM 3644 C CA . ILE A 1 470 ? 14.684 -13.177 -28.65 1 96.51 470 ILE A CA 1
ATOM 3645 C C . ILE A 1 470 ? 14.105 -11.858 -28.144 1 96.51 470 ILE A C 1
ATOM 3647 O O . ILE A 1 470 ? 13.01 -11.831 -27.577 1 96.51 470 ILE A O 1
ATOM 3651 N N . TRP A 1 471 ? 14.85 -10.841 -28.366 1 96.7 471 TRP A N 1
ATOM 3652 C CA . TRP A 1 471 ? 14.476 -9.53 -27.846 1 96.7 471 TRP A CA 1
ATOM 3653 C C . TRP A 1 471 ? 13.671 -8.745 -28.877 1 96.7 471 TRP A C 1
ATOM 3655 O O . TRP A 1 471 ? 13.619 -9.121 -30.051 1 96.7 471 TRP A O 1
ATOM 3665 N N . PRO A 1 472 ? 12.921 -7.66 -28.366 1 95.96 472 PRO A N 1
ATOM 3666 C CA . PRO A 1 472 ? 12.282 -6.793 -29.358 1 95.96 472 PRO A CA 1
ATOM 3667 C C . PRO A 1 472 ? 13.228 -6.391 -30.487 1 95.96 472 PRO A C 1
ATOM 3669 O O . PRO A 1 472 ? 14.412 -6.142 -30.246 1 95.96 472 PRO A O 1
ATOM 3672 N N . GLY A 1 473 ? 12.683 -6.343 -31.69 1 93.07 473 GLY A N 1
ATOM 3673 C CA . GLY A 1 473 ? 13.515 -6.135 -32.864 1 93.07 473 GLY A CA 1
ATOM 3674 C C . GLY A 1 473 ? 14.04 -7.428 -33.46 1 93.07 473 GLY A C 1
ATOM 3675 O O . GLY A 1 473 ? 14.85 -7.405 -34.389 1 93.07 473 GLY A O 1
ATOM 3676 N N . GLU A 1 474 ? 13.661 -8.531 -32.876 1 92.27 474 GLU A N 1
ATOM 3677 C CA . GLU A 1 474 ? 13.973 -9.87 -33.367 1 92.27 474 GLU A CA 1
ATOM 3678 C C . GLU A 1 474 ? 15.478 -10.124 -33.36 1 92.27 474 GLU A C 1
ATOM 3680 O O . GLU A 1 474 ? 16.044 -10.56 -34.364 1 92.27 474 GLU A O 1
ATOM 3685 N N . THR A 1 475 ? 16.093 -9.864 -32.309 1 92.82 475 THR A N 1
ATOM 3686 C CA . THR A 1 475 ? 17.529 -10.062 -32.143 1 92.82 475 THR A CA 1
ATOM 3687 C C . THR A 1 475 ? 17.817 -10.918 -30.912 1 92.82 475 THR A C 1
ATOM 3689 O O . THR A 1 475 ? 16.991 -11.003 -30.001 1 92.82 475 THR A O 1
ATOM 3692 N N . THR A 1 476 ? 18.932 -11.5 -30.902 1 93.84 476 THR A N 1
ATOM 3693 C CA . THR A 1 476 ? 19.351 -12.304 -29.76 1 93.84 476 THR A CA 1
ATOM 3694 C C . THR A 1 476 ? 20.435 -11.585 -28.961 1 93.84 476 THR A C 1
ATOM 3696 O O . THR A 1 476 ? 20.883 -12.082 -27.926 1 93.84 476 THR A O 1
ATOM 3699 N N . LYS A 1 477 ? 20.752 -10.428 -29.496 1 91.15 477 LYS A N 1
ATOM 3700 C CA . LYS A 1 477 ? 21.722 -9.622 -28.761 1 91.15 477 LYS A CA 1
ATOM 3701 C C . LYS A 1 477 ? 21.104 -9.036 -27.495 1 91.15 477 LYS A C 1
ATOM 3703 O O . LYS A 1 477 ? 20.066 -8.374 -27.553 1 91.15 477 LYS A O 1
ATOM 3708 N N . ILE A 1 478 ? 21.744 -9.252 -26.426 1 92.5 478 ILE A N 1
ATOM 3709 C CA . ILE A 1 478 ? 21.234 -8.785 -25.142 1 92.5 478 ILE A CA 1
ATOM 3710 C C . ILE A 1 478 ? 21.241 -7.258 -25.108 1 92.5 478 ILE A C 1
ATOM 3712 O O . ILE A 1 478 ? 22.284 -6.632 -25.311 1 92.5 478 ILE A O 1
ATOM 3716 N N . PRO A 1 479 ? 20.103 -6.678 -24.876 1 92.62 479 PRO A N 1
ATOM 3717 C CA . PRO A 1 479 ? 20.092 -5.219 -24.749 1 92.62 479 PRO A CA 1
ATOM 3718 C C . PRO A 1 479 ? 20.924 -4.723 -23.569 1 92.62 479 PRO A C 1
ATOM 3720 O O . PRO A 1 479 ? 20.961 -5.37 -22.519 1 92.62 479 PRO A O 1
ATOM 3723 N N . ARG A 1 480 ? 21.464 -3.561 -23.635 1 82.57 480 ARG A N 1
ATOM 3724 C CA . ARG A 1 480 ? 22.28 -2.973 -22.577 1 82.57 480 ARG A CA 1
ATOM 3725 C C . ARG A 1 480 ? 21.414 -2.509 -21.411 1 82.57 480 ARG A C 1
ATOM 3727 O O . ARG A 1 480 ? 21.877 -2.455 -20.27 1 82.57 480 ARG A O 1
ATOM 3734 N N . GLY A 1 481 ? 20.194 -2.114 -21.718 1 84.34 481 GLY A N 1
ATOM 3735 C CA . GLY A 1 481 ? 19.262 -1.711 -20.676 1 84.34 481 GLY A CA 1
ATOM 3736 C C . GLY A 1 481 ? 19.204 -0.209 -20.475 1 84.34 481 GLY A C 1
ATOM 3737 O O . GLY A 1 481 ? 18.47 0.279 -19.614 1 84.34 481 GLY A O 1
ATOM 3738 N N . TRP A 1 482 ? 20.072 0.586 -21.119 1 74.39 482 TRP A N 1
ATOM 3739 C CA . TRP A 1 482 ? 20.055 2.042 -21.026 1 74.39 482 TRP A CA 1
ATOM 3740 C C . TRP A 1 482 ? 20.516 2.677 -22.333 1 74.39 482 TRP A C 1
ATOM 3742 O O . TRP A 1 482 ? 21.132 2.013 -23.17 1 74.39 482 TRP A O 1
ATOM 3752 N N . VAL A 1 483 ? 19.948 3.807 -22.508 1 66.99 483 VAL A N 1
ATOM 3753 C CA . VAL A 1 483 ? 20.434 4.627 -23.613 1 66.99 483 VAL A CA 1
ATOM 3754 C C . VAL A 1 483 ? 20.78 6.025 -23.106 1 66.99 483 VAL A C 1
ATOM 3756 O O . VAL A 1 483 ? 20.263 6.464 -22.076 1 66.99 483 VAL A O 1
ATOM 3759 N N . PHE A 1 484 ? 21.872 6.609 -23.429 1 55.85 484 PHE A N 1
ATOM 3760 C CA . PHE A 1 484 ? 22.185 7.993 -23.097 1 55.85 484 PHE A CA 1
ATOM 3761 C C . PHE A 1 484 ? 21.096 8.931 -23.603 1 55.85 484 PHE A C 1
ATOM 3763 O O . PHE A 1 484 ? 20.69 8.849 -24.764 1 55.85 484 PHE A O 1
ATOM 3770 N N . PRO A 1 485 ? 20.543 9.513 -22.527 1 48.7 485 PRO A N 1
ATOM 3771 C CA . PRO A 1 485 ? 19.535 10.434 -23.06 1 48.7 485 PRO A CA 1
ATOM 3772 C C . PRO A 1 485 ? 20.121 11.447 -24.041 1 48.7 485 PRO A C 1
ATOM 3774 O O . PRO A 1 485 ? 21.301 11.792 -23.946 1 48.7 485 PRO A O 1
ATOM 3777 N N . ASN A 1 486 ? 19.656 11.538 -25.132 1 43.55 486 ASN A N 1
ATOM 3778 C CA . ASN A 1 486 ? 20.13 12.555 -26.065 1 43.55 486 ASN A CA 1
ATOM 3779 C C . ASN A 1 486 ? 20.584 13.816 -25.335 1 43.55 486 ASN A C 1
ATOM 3781 O O . ASN A 1 486 ? 21.516 14.492 -25.775 1 43.55 486 ASN A O 1
ATOM 3785 N N . ASN A 1 487 ? 19.998 14.142 -24.145 1 39 487 ASN A N 1
ATOM 3786 C CA . ASN A 1 487 ? 20.302 15.362 -23.405 1 39 487 ASN A CA 1
ATOM 3787 C C . ASN A 1 487 ? 21.215 15.083 -22.214 1 39 487 ASN A C 1
ATOM 3789 O O . ASN A 1 487 ? 21.377 15.935 -21.338 1 39 487 ASN A O 1
ATOM 3793 N N . GLY A 1 488 ? 21.693 13.937 -21.959 1 46.87 488 GLY A N 1
ATOM 3794 C CA . GLY A 1 488 ? 22.454 13.668 -20.75 1 46.87 488 GLY A CA 1
ATOM 3795 C C . GLY A 1 488 ? 23.898 14.124 -20.84 1 46.87 488 GLY A C 1
ATOM 3796 O O . GLY A 1 488 ? 24.467 14.19 -21.932 1 46.87 488 GLY A O 1
ATOM 3797 N N . LYS A 1 489 ? 24.524 14.763 -19.805 1 50.67 489 LYS A N 1
ATOM 3798 C CA . LYS A 1 489 ? 25.903 15.241 -19.755 1 50.67 489 LYS A CA 1
ATOM 3799 C C . LYS A 1 489 ? 26.864 14.11 -19.397 1 50.67 489 LYS A C 1
ATOM 3801 O O . LYS A 1 489 ? 26.624 13.362 -18.448 1 50.67 489 LYS A O 1
ATOM 3806 N N 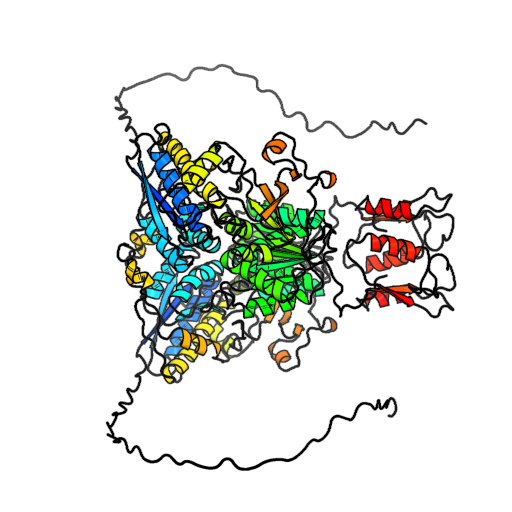. PRO A 1 490 ? 27.717 13.871 -20.308 1 55.58 490 PRO A N 1
ATOM 3807 C CA . PRO A 1 490 ? 28.73 12.852 -20.023 1 55.58 490 PRO A CA 1
ATOM 3808 C C . PRO A 1 490 ? 29.429 13.073 -18.683 1 55.58 490 PRO A C 1
ATOM 3810 O O . PRO A 1 490 ? 29.509 14.207 -18.204 1 55.58 490 PRO A O 1
ATOM 3813 N N . LEU A 1 491 ? 29.709 12.025 -17.937 1 61.91 491 LEU A N 1
ATOM 3814 C CA . LEU A 1 491 ? 30.561 12.097 -16.756 1 61.91 491 LEU A CA 1
ATOM 3815 C C . LEU A 1 491 ? 31.85 12.853 -17.06 1 61.91 491 LEU A C 1
ATOM 3817 O O . LEU A 1 491 ? 32.563 12.517 -18.009 1 61.91 491 LEU A O 1
ATOM 3821 N N . ARG A 1 492 ? 32.157 13.994 -16.393 1 63.69 492 ARG A N 1
ATOM 3822 C CA . ARG A 1 492 ? 33.394 14.747 -16.573 1 63.69 492 ARG A CA 1
ATOM 3823 C C . ARG A 1 492 ? 34.48 14.251 -15.624 1 63.69 492 ARG A C 1
ATOM 3825 O O . ARG A 1 492 ? 34.334 14.34 -14.403 1 63.69 492 ARG A O 1
ATOM 3832 N N . ILE A 1 493 ? 35.361 13.625 -16.07 1 68.46 493 ILE A N 1
ATOM 3833 C CA . ILE A 1 493 ? 36.488 13.096 -15.31 1 68.46 493 ILE A CA 1
ATOM 3834 C C . ILE A 1 493 ? 37.659 14.075 -15.376 1 68.46 493 ILE A C 1
ATOM 3836 O O . ILE A 1 493 ? 38.22 14.31 -16.449 1 68.46 493 ILE A O 1
ATOM 3840 N N . ALA A 1 494 ? 38.011 14.625 -14.238 1 71.38 494 ALA A N 1
ATOM 3841 C CA . ALA A 1 494 ? 39.144 15.545 -14.197 1 71.38 494 ALA A CA 1
ATOM 3842 C C . ALA A 1 494 ? 40.466 14.785 -14.132 1 71.38 494 ALA A C 1
ATOM 3844 O O . ALA A 1 494 ? 40.654 13.928 -13.266 1 71.38 494 ALA A O 1
ATOM 3845 N N . VAL A 1 495 ? 41.217 15.049 -15.001 1 73.01 495 VAL A N 1
ATOM 3846 C CA . VAL A 1 495 ? 42.551 14.465 -15.096 1 73.01 495 VAL A CA 1
ATOM 3847 C C . VAL A 1 495 ? 43.605 15.55 -14.892 1 73.01 495 VAL A C 1
ATOM 3849 O O . VAL A 1 495 ? 43.585 16.581 -15.569 1 73.01 495 VAL A O 1
ATOM 3852 N N . PRO A 1 496 ? 44.382 15.324 -13.814 1 71.45 496 PRO A N 1
ATOM 3853 C CA . PRO A 1 496 ? 45.429 16.335 -13.647 1 71.45 496 PRO A CA 1
ATOM 3854 C C . PRO A 1 496 ? 46.377 16.405 -14.842 1 71.45 496 PRO A C 1
ATOM 3856 O O . PRO A 1 496 ? 46.852 15.372 -15.32 1 71.45 496 PRO A O 1
ATOM 3859 N N . ASN A 1 497 ? 46.466 17.555 -15.286 1 77.89 497 ASN A N 1
ATOM 3860 C CA . ASN A 1 497 ? 47.477 17.83 -16.301 1 77.89 497 ASN A CA 1
ATOM 3861 C C . ASN A 1 497 ? 48.847 18.077 -15.675 1 77.89 497 ASN A C 1
ATOM 3863 O O . ASN A 1 497 ? 49.234 19.225 -15.45 1 77.89 497 ASN A O 1
ATOM 3867 N N . ARG A 1 498 ? 49.453 17.011 -15.41 1 72.82 498 ARG A N 1
ATOM 3868 C CA . ARG A 1 498 ? 50.693 17.071 -14.643 1 72.82 498 ARG A CA 1
ATOM 3869 C C . ARG A 1 498 ? 51.902 17.186 -15.565 1 72.82 498 ARG A C 1
ATOM 3871 O O . ARG A 1 498 ? 51.831 16.818 -16.739 1 72.82 498 ARG A O 1
ATOM 3878 N N . VAL A 1 499 ? 53.027 17.794 -14.942 1 72.19 499 VAL A N 1
ATOM 3879 C CA . VAL A 1 499 ? 54.296 17.89 -15.656 1 72.19 499 VAL A CA 1
ATOM 3880 C C . VAL A 1 499 ? 55.151 16.661 -15.356 1 72.19 499 VAL A C 1
ATOM 3882 O O . VAL A 1 499 ? 56.097 16.362 -16.089 1 72.19 499 VAL A O 1
ATOM 3885 N N . SER A 1 500 ? 54.791 15.949 -14.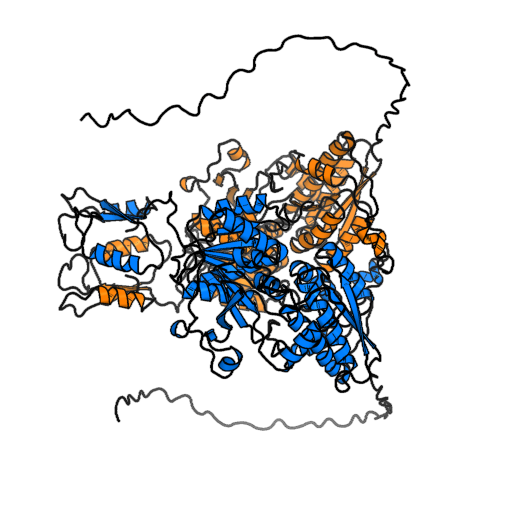286 1 65.69 500 SER A N 1
ATOM 3886 C CA . SER A 1 500 ? 55.543 14.755 -13.911 1 65.69 500 SER A CA 1
ATOM 3887 C C . SER A 1 500 ? 54.653 13.517 -13.914 1 65.69 500 SER A C 1
ATOM 3889 O O . SER A 1 500 ? 53.425 13.629 -13.915 1 65.69 500 SER A O 1
ATOM 3891 N N . TYR A 1 501 ? 55.097 12.365 -14.147 1 64.87 501 TYR A N 1
ATOM 3892 C CA . TYR A 1 501 ? 54.466 11.051 -14.084 1 64.87 501 TYR A CA 1
ATOM 3893 C C . TYR A 1 501 ? 53.479 10.865 -15.231 1 64.87 501 TYR A C 1
ATOM 3895 O O . TYR A 1 501 ? 52.347 10.425 -15.018 1 64.87 501 TYR A O 1
ATOM 3903 N N . LEU A 1 502 ? 53.902 11.211 -16.235 1 71.2 502 LEU A N 1
ATOM 3904 C CA . LEU A 1 502 ? 53.079 11.273 -17.438 1 71.2 502 LEU A CA 1
ATOM 3905 C C . LEU A 1 502 ? 52.614 9.88 -17.851 1 71.2 502 LEU A C 1
ATOM 3907 O O . LEU A 1 502 ? 51.616 9.739 -18.561 1 71.2 502 LEU A O 1
ATOM 3911 N N . GLU A 1 503 ? 53.289 8.921 -17.38 1 68.77 503 GLU A N 1
ATOM 3912 C CA . GLU A 1 503 ? 52.879 7.557 -17.703 1 68.77 503 GLU A CA 1
ATOM 3913 C C . GLU A 1 503 ? 51.578 7.189 -16.995 1 68.77 503 GLU A C 1
ATOM 3915 O O . GLU A 1 503 ? 50.834 6.325 -17.462 1 68.77 503 GLU A O 1
ATOM 3920 N N . PHE A 1 504 ? 51.318 7.771 -15.978 1 71.23 504 PHE A N 1
ATOM 3921 C CA . PHE A 1 504 ? 50.112 7.475 -15.214 1 71.23 504 PHE A CA 1
ATOM 3922 C C . PHE A 1 504 ? 48.913 8.224 -15.783 1 71.23 504 PHE A C 1
ATOM 3924 O O . PHE A 1 504 ? 47.821 7.663 -15.897 1 71.23 504 PHE A O 1
ATOM 3931 N N . VAL A 1 505 ? 49.15 9.497 -15.958 1 75.88 505 VAL A N 1
ATOM 3932 C CA . VAL A 1 505 ? 48.106 10.3 -16.587 1 75.88 505 VAL A CA 1
ATOM 3933 C C . VAL A 1 505 ? 48.736 11.467 -17.344 1 75.88 505 VAL A C 1
ATOM 3935 O O . VAL A 1 505 ? 49.61 12.158 -16.816 1 75.88 505 VAL A O 1
ATOM 3938 N N . SER A 1 506 ? 48.485 11.512 -18.582 1 77.29 506 SER A N 1
ATOM 3939 C CA . SER A 1 506 ? 48.998 12.615 -19.388 1 77.29 506 SER A CA 1
ATOM 3940 C C . SER A 1 506 ? 47.996 13.027 -20.462 1 77.29 506 SER A C 1
ATOM 3942 O O . SER A 1 506 ? 47.083 12.267 -20.791 1 77.29 506 SER A O 1
ATOM 3944 N N . LYS A 1 507 ? 48.136 14.219 -20.828 1 80.84 507 LYS A N 1
ATOM 3945 C CA . LYS A 1 507 ? 47.343 14.71 -21.951 1 80.84 507 LYS A CA 1
ATOM 3946 C C . LYS A 1 507 ? 47.687 13.962 -23.236 1 80.84 507 LYS A C 1
ATOM 3948 O O . LYS A 1 507 ? 48.849 13.625 -23.471 1 80.84 507 LYS A O 1
ATOM 3953 N N . ASP A 1 508 ? 46.591 13.541 -23.915 1 79.78 508 ASP A N 1
ATOM 3954 C CA . ASP A 1 508 ? 46.749 12.871 -25.203 1 79.78 508 ASP A CA 1
ATOM 3955 C C . ASP A 1 508 ? 46.038 13.641 -26.313 1 79.78 508 ASP A C 1
ATOM 3957 O O . ASP A 1 508 ? 45.008 14.275 -26.075 1 79.78 508 ASP A O 1
ATOM 3961 N N . LYS A 1 509 ? 46.611 13.581 -27.573 1 77.79 509 LYS A N 1
ATOM 3962 C CA . LYS A 1 509 ? 46.02 14.27 -28.717 1 77.79 509 LYS A CA 1
ATOM 3963 C C . LYS A 1 509 ? 44.876 13.457 -29.317 1 77.79 509 LYS A C 1
ATOM 3965 O O . LYS A 1 509 ? 43.973 14.015 -29.944 1 77.79 509 LYS A O 1
ATOM 3970 N N . ASN A 1 510 ? 44.943 12.259 -29.101 1 69.09 510 ASN A N 1
ATOM 3971 C CA . ASN A 1 510 ? 43.893 11.383 -29.611 1 69.09 510 ASN A CA 1
ATOM 3972 C C . ASN A 1 510 ? 42.763 11.215 -28.6 1 69.09 510 ASN A C 1
ATOM 3974 O O . ASN A 1 510 ? 42.985 11.315 -27.392 1 69.09 510 ASN A O 1
ATOM 3978 N N . PRO A 1 511 ? 41.539 11.176 -29.181 1 69.3 511 PRO A N 1
ATOM 3979 C CA . PRO A 1 511 ? 40.487 10.807 -28.231 1 69.3 511 PRO A CA 1
ATOM 3980 C C . PRO A 1 511 ? 40.834 9.558 -27.424 1 69.3 511 PRO A C 1
ATOM 3982 O O . PRO A 1 511 ? 41.437 8.622 -27.956 1 69.3 511 PRO A O 1
ATOM 3985 N N . PRO A 1 512 ? 40.627 9.824 -26.074 1 71.97 512 PRO A N 1
ATOM 3986 C CA . PRO A 1 512 ? 39.719 10.75 -25.393 1 71.97 512 PRO A CA 1
ATOM 3987 C C . PRO A 1 512 ? 40.432 11.992 -24.863 1 71.97 512 PRO A C 1
ATOM 3989 O O . PRO A 1 512 ? 39.852 12.758 -24.09 1 71.97 512 PRO A O 1
ATOM 3992 N N . GLY A 1 513 ? 41.655 12.185 -25.168 1 77.41 513 GLY A N 1
ATOM 3993 C CA . GLY A 1 513 ? 42.41 13.378 -24.819 1 77.41 513 GLY A CA 1
ATOM 3994 C C . GLY A 1 513 ? 43.376 13.159 -23.671 1 77.41 513 GLY A C 1
ATOM 3995 O O . GLY A 1 513 ? 44.128 14.064 -23.304 1 77.41 513 GLY A O 1
ATOM 3996 N N . VAL A 1 514 ? 43.171 12.023 -23.055 1 80.53 514 VAL A N 1
ATOM 3997 C CA . VAL A 1 514 ? 44.044 11.654 -21.946 1 80.53 514 VAL A CA 1
ATOM 3998 C C . VAL A 1 514 ? 44.505 10.207 -22.11 1 80.53 514 VAL A C 1
ATOM 4000 O O . VAL A 1 514 ? 43.838 9.408 -22.772 1 80.53 514 VAL A O 1
ATOM 4003 N N . LYS A 1 515 ? 45.694 10.019 -21.633 1 79.49 515 LYS A N 1
ATOM 4004 C CA . LYS A 1 515 ? 46.241 8.666 -21.677 1 79.49 515 LYS A CA 1
ATOM 4005 C C . LYS A 1 515 ? 47.045 8.356 -20.418 1 79.49 515 LYS A C 1
ATOM 4007 O O . LYS A 1 515 ? 47.351 9.257 -19.633 1 79.49 515 LYS A O 1
ATOM 4012 N N . GLY A 1 516 ? 47.181 7.057 -20.126 1 75.87 516 GLY A N 1
ATOM 4013 C CA . GLY A 1 516 ? 47.996 6.601 -19.012 1 75.87 516 GLY A CA 1
ATOM 4014 C C . GLY A 1 516 ? 47.381 5.437 -18.259 1 75.87 516 GLY A C 1
ATOM 4015 O O . GLY A 1 516 ? 46.272 5.002 -18.576 1 75.87 516 GLY A O 1
ATOM 4016 N N . TYR A 1 517 ? 48.133 5.096 -17.374 1 68.93 517 TYR A N 1
ATOM 4017 C CA . TYR A 1 517 ? 47.765 3.918 -16.596 1 68.93 517 TYR A CA 1
ATOM 4018 C C . TYR A 1 517 ? 46.438 4.133 -15.877 1 68.93 517 TYR A C 1
ATOM 4020 O O . TYR A 1 517 ? 45.584 3.244 -15.859 1 68.93 517 TYR A O 1
ATOM 4028 N N . CYS A 1 518 ? 46.283 5.227 -15.303 1 70.85 518 CYS A N 1
ATOM 4029 C CA . CYS A 1 518 ? 45.071 5.52 -14.546 1 70.85 518 CYS A CA 1
ATOM 4030 C C . CYS A 1 518 ? 43.85 5.532 -15.457 1 70.85 518 CYS A C 1
ATOM 4032 O O . CYS A 1 518 ? 42.772 5.083 -15.063 1 70.85 518 CYS A O 1
ATOM 4034 N N . ILE A 1 519 ? 44.096 5.993 -16.563 1 71.92 519 ILE A N 1
ATOM 4035 C CA . ILE A 1 519 ? 43.005 6.061 -17.53 1 71.92 519 ILE A CA 1
ATOM 4036 C C . ILE A 1 519 ? 42.646 4.654 -18.003 1 71.92 519 ILE A C 1
ATOM 4038 O O . ILE A 1 519 ? 41.467 4.304 -18.09 1 71.92 519 ILE A O 1
ATOM 4042 N N . ASP A 1 520 ? 43.649 3.904 -18.194 1 69.05 520 ASP A N 1
ATOM 4043 C CA . ASP A 1 520 ? 43.424 2.53 -18.632 1 69.05 520 ASP A CA 1
ATOM 4044 C C . ASP A 1 520 ? 42.64 1.741 -17.587 1 69.05 520 ASP A C 1
ATOM 4046 O O . ASP A 1 520 ? 41.711 1.004 -17.925 1 69.05 520 ASP A O 1
ATOM 4050 N N . VAL A 1 521 ? 43.118 1.912 -16.396 1 65.04 521 VAL A N 1
ATOM 4051 C CA . VAL A 1 521 ? 42.43 1.216 -15.314 1 65.04 521 VAL A CA 1
ATOM 4052 C C . VAL A 1 521 ? 40.983 1.696 -15.227 1 65.04 521 VAL A C 1
ATOM 4054 O O . VAL A 1 521 ? 40.066 0.892 -15.044 1 65.04 521 VAL A O 1
ATOM 4057 N N . PHE A 1 522 ? 40.839 2.975 -15.331 1 69.63 522 PHE A N 1
ATOM 4058 C CA . PHE A 1 522 ? 39.5 3.548 -15.264 1 69.63 522 PHE A CA 1
ATOM 4059 C C . PHE A 1 522 ? 38.628 3.019 -16.396 1 69.63 522 PHE A C 1
ATOM 4061 O O . PHE A 1 522 ? 37.489 2.606 -16.169 1 69.63 522 PHE A O 1
ATOM 4068 N N . GLU A 1 523 ? 39.19 3.091 -17.48 1 69.1 523 GLU A N 1
ATOM 4069 C CA . GLU A 1 523 ? 38.44 2.617 -18.639 1 69.1 523 GLU A CA 1
ATOM 4070 C C . GLU A 1 523 ? 38.116 1.13 -18.517 1 69.1 523 GLU A C 1
ATOM 4072 O O . GLU A 1 523 ? 37.02 0.697 -18.878 1 69.1 523 GLU A O 1
ATOM 4077 N N . ALA A 1 524 ? 39.096 0.434 -18.03 1 63.43 524 ALA A N 1
ATOM 4078 C CA . ALA A 1 524 ? 38.848 -0.986 -17.799 1 63.43 524 ALA A CA 1
ATOM 4079 C C . ALA A 1 524 ? 37.738 -1.19 -16.771 1 63.43 524 ALA A C 1
ATOM 4081 O O . ALA A 1 524 ? 36.879 -2.059 -16.939 1 63.43 524 ALA A O 1
ATOM 4082 N N . ALA A 1 525 ? 37.833 -0.343 -15.827 1 62.3 525 ALA A N 1
ATOM 4083 C CA . ALA A 1 525 ? 36.823 -0.436 -14.776 1 62.3 525 ALA A CA 1
ATOM 4084 C C . ALA A 1 525 ? 35.44 -0.079 -15.311 1 62.3 525 ALA A C 1
ATOM 4086 O O . ALA A 1 525 ? 34.452 -0.743 -14.987 1 62.3 525 ALA A O 1
ATOM 4087 N N . ILE A 1 526 ? 35.41 0.988 -16.07 1 62.17 526 ILE A N 1
ATOM 4088 C CA . ILE A 1 526 ? 34.146 1.455 -16.63 1 62.17 526 ILE A CA 1
ATOM 4089 C C . ILE A 1 526 ? 33.553 0.377 -17.534 1 62.17 526 ILE A C 1
ATOM 4091 O O . ILE A 1 526 ? 32.335 0.187 -17.568 1 62.17 526 ILE A O 1
ATOM 4095 N N . ASN A 1 527 ? 34.407 -0.226 -18.173 1 57.68 527 ASN A N 1
ATOM 4096 C CA . ASN A 1 527 ? 33.958 -1.253 -19.107 1 57.68 527 ASN A CA 1
ATOM 4097 C C . ASN A 1 527 ? 33.362 -2.453 -18.377 1 57.68 527 ASN A C 1
ATOM 4099 O O . ASN A 1 527 ? 32.692 -3.287 -18.988 1 57.68 527 ASN A O 1
ATOM 4103 N N . LEU A 1 528 ? 33.739 -2.438 -17.15 1 50.73 528 LEU A N 1
ATOM 4104 C CA . LEU A 1 528 ? 33.179 -3.52 -16.347 1 50.73 528 LEU A CA 1
ATOM 4105 C C . LEU A 1 528 ? 31.807 -3.138 -15.802 1 50.73 528 LEU A C 1
ATOM 4107 O O . LEU A 1 528 ? 31.093 -3.985 -15.26 1 50.73 528 LEU A O 1
ATOM 4111 N N . LEU A 1 529 ? 31.66 -1.867 -15.927 1 51.87 529 LEU A N 1
ATOM 4112 C CA . LEU A 1 529 ? 30.356 -1.406 -15.464 1 51.87 529 LEU A CA 1
ATOM 4113 C C . LEU A 1 529 ? 29.254 -1.832 -16.429 1 51.87 529 LEU A C 1
ATOM 4115 O O . LEU A 1 529 ? 29.462 -1.853 -17.644 1 51.87 529 LEU A O 1
ATOM 4119 N N . PRO A 1 530 ? 28.333 -2.366 -15.918 1 43.48 530 PRO A N 1
ATOM 4120 C CA . PRO A 1 530 ? 27.274 -2.893 -16.782 1 43.48 530 PRO A CA 1
ATOM 4121 C C . PRO A 1 530 ? 26.475 -1.792 -17.475 1 43.48 530 PRO A C 1
ATOM 4123 O O . PRO A 1 530 ? 25.465 -2.073 -18.125 1 43.48 530 PRO A O 1
ATOM 4126 N N . TYR A 1 531 ? 26.863 -0.532 -17.222 1 46.3 531 TYR A N 1
ATOM 4127 C CA . TYR A 1 531 ? 26.181 0.58 -17.875 1 46.3 531 TYR A CA 1
ATOM 4128 C C . TYR A 1 531 ? 27.184 1.561 -18.47 1 46.3 531 TYR A C 1
ATOM 4130 O O . TYR A 1 531 ? 28.315 1.671 -17.989 1 46.3 531 TYR A O 1
ATOM 4138 N N . PRO A 1 532 ? 26.802 2.076 -19.759 1 48.91 532 PRO A N 1
ATOM 4139 C CA . PRO A 1 532 ? 27.735 3.039 -20.347 1 48.91 532 PRO A CA 1
ATOM 4140 C C . PRO A 1 532 ? 27.901 4.296 -19.495 1 48.91 532 PRO A C 1
ATOM 4142 O O . PRO A 1 532 ? 26.939 4.758 -18.877 1 48.91 532 PRO A O 1
ATOM 4145 N N . VAL A 1 533 ? 29.026 4.617 -19.17 1 55.33 533 VAL A N 1
ATOM 4146 C CA . VAL A 1 533 ? 29.366 5.86 -18.485 1 55.33 533 VAL A CA 1
ATOM 4147 C C . VAL A 1 533 ? 30.002 6.836 -19.472 1 55.33 533 VAL A C 1
ATOM 4149 O O . VAL A 1 533 ? 31.216 6.808 -19.688 1 55.33 533 VAL A O 1
ATOM 4152 N N . PRO A 1 534 ? 28.997 7.546 -20.278 1 59.42 534 PRO A N 1
ATOM 4153 C CA . PRO A 1 534 ? 29.647 8.597 -21.064 1 59.42 534 PRO A CA 1
ATOM 4154 C C . PRO A 1 534 ? 30.533 9.507 -20.216 1 59.42 534 PRO A C 1
ATOM 4156 O O . PRO A 1 534 ? 30.153 9.881 -19.103 1 59.42 534 PRO A O 1
ATOM 4159 N N . ARG A 1 535 ? 31.706 9.545 -20.601 1 63.21 535 ARG A N 1
ATOM 4160 C CA . ARG A 1 535 ? 32.647 10.338 -19.817 1 63.21 535 ARG A CA 1
ATOM 4161 C C . ARG A 1 535 ? 33.48 11.246 -20.716 1 63.21 535 ARG A C 1
ATOM 4163 O O . ARG A 1 535 ? 33.626 10.98 -21.911 1 63.21 535 ARG A O 1
ATOM 4170 N N . GLN A 1 536 ? 33.657 12.373 -20.175 1 70.8 536 GLN A N 1
ATOM 4171 C CA . GLN A 1 536 ? 34.602 13.316 -20.764 1 70.8 536 GLN A CA 1
ATOM 4172 C C . GLN A 1 536 ? 35.742 13.627 -19.799 1 70.8 536 GLN A C 1
ATOM 4174 O O . GLN A 1 536 ? 35.513 13.839 -18.606 1 70.8 536 GLN A O 1
ATOM 4179 N N . TYR A 1 537 ? 36.884 13.368 -20.284 1 74.14 537 TYR A N 1
ATOM 4180 C CA . TYR A 1 537 ? 38.059 13.724 -19.496 1 74.14 537 TYR A CA 1
ATOM 4181 C C . TYR A 1 537 ? 38.371 15.21 -19.622 1 74.14 537 TYR A C 1
ATOM 4183 O O . TYR A 1 537 ? 38.397 15.754 -20.729 1 74.14 537 TYR A O 1
ATOM 4191 N N . ILE A 1 538 ? 38.508 15.818 -18.47 1 75.43 538 ILE A N 1
ATOM 4192 C CA . ILE A 1 538 ? 38.855 17.234 -18.419 1 75.43 538 ILE A CA 1
ATOM 4193 C C . ILE A 1 538 ? 40.22 17.408 -17.756 1 75.43 538 ILE A C 1
ATOM 4195 O O . ILE A 1 538 ? 40.436 16.942 -16.635 1 75.43 538 ILE A O 1
ATOM 4199 N N . LEU A 1 539 ? 41.102 18.055 -18.413 1 75.11 539 LEU A N 1
ATOM 4200 C CA . LEU A 1 539 ? 42.438 18.294 -17.879 1 75.11 539 LEU A CA 1
ATOM 4201 C C . LEU A 1 539 ? 42.416 19.409 -16.839 1 75.11 539 LEU A C 1
ATOM 4203 O O . LEU A 1 539 ? 41.801 20.455 -17.058 1 75.11 539 LEU A O 1
ATOM 4207 N N . PHE A 1 540 ? 42.916 19.054 -15.741 1 76.23 540 PHE A N 1
ATOM 4208 C CA . PHE A 1 540 ? 43.003 20.01 -14.644 1 76.23 540 PHE A CA 1
ATOM 4209 C C . PHE A 1 540 ? 44.443 20.462 -14.431 1 76.23 540 PHE A C 1
ATOM 4211 O O . PHE A 1 540 ? 45.321 19.643 -14.151 1 76.23 540 PHE A O 1
ATOM 4218 N N . GLY A 1 541 ? 44.59 21.695 -14.516 1 75.24 541 GLY A N 1
ATOM 4219 C CA . GLY A 1 541 ? 45.923 22.261 -14.389 1 75.24 541 GLY A CA 1
ATOM 4220 C C . GLY A 1 541 ? 46.444 22.856 -15.684 1 75.24 541 GLY A C 1
ATOM 4221 O O . GLY A 1 541 ? 45.875 22.625 -16.753 1 75.24 541 GLY A O 1
ATOM 4222 N N . ASN A 1 542 ? 47.479 23.672 -15.649 1 74.24 542 ASN A N 1
ATOM 4223 C CA . ASN A 1 542 ? 48.01 24.404 -16.794 1 74.24 542 ASN A CA 1
ATOM 4224 C C . ASN A 1 542 ? 49.097 23.61 -17.513 1 74.24 542 ASN A C 1
ATOM 4226 O O . ASN A 1 542 ? 49.588 24.031 -18.562 1 74.24 542 ASN A O 1
ATOM 4230 N N . GLY A 1 543 ? 49.467 22.402 -16.973 1 73.15 543 GLY A N 1
ATOM 4231 C CA . GLY A 1 543 ? 50.477 21.572 -17.609 1 73.15 543 GLY A CA 1
ATOM 4232 C C . GLY A 1 543 ? 51.894 22.035 -17.328 1 73.15 543 GLY A C 1
ATOM 4233 O O . GLY A 1 543 ? 52.858 21.382 -17.733 1 73.15 543 GLY A O 1
ATOM 4234 N N . ASP A 1 544 ? 52.047 23.169 -16.651 1 77.25 544 ASP A N 1
ATOM 4235 C CA . ASP A 1 544 ? 53.368 23.704 -16.338 1 77.25 544 ASP A CA 1
ATOM 4236 C C . ASP A 1 544 ? 53.784 23.341 -14.914 1 77.25 544 ASP A C 1
ATOM 4238 O O . ASP A 1 544 ? 54.976 23.238 -14.617 1 77.25 544 ASP A O 1
ATOM 4242 N N . THR A 1 545 ? 52.792 23.237 -14.011 1 75.19 545 THR A N 1
ATOM 4243 C CA . THR A 1 545 ? 53.007 22.806 -12.634 1 75.19 545 THR A CA 1
ATOM 4244 C C . THR A 1 545 ? 52.004 21.724 -12.243 1 75.19 545 THR A C 1
ATOM 4246 O O . THR A 1 545 ? 50.946 21.598 -12.863 1 75.19 545 THR A O 1
ATOM 4249 N N . ASN A 1 546 ? 52.367 20.95 -11.282 1 70.6 546 ASN A N 1
ATOM 4250 C CA . ASN A 1 546 ? 51.426 19.957 -10.774 1 70.6 546 ASN A CA 1
ATOM 4251 C C . ASN A 1 546 ? 50.234 20.615 -10.086 1 70.6 546 ASN A C 1
ATOM 4253 O O . ASN A 1 546 ? 50.404 21.539 -9.289 1 70.6 546 ASN A O 1
ATOM 4257 N N . PRO A 1 547 ? 49.082 20.295 -10.507 1 72.85 547 PRO A N 1
ATOM 4258 C CA . PRO A 1 547 ? 47.896 20.905 -9.901 1 72.85 547 PRO A CA 1
ATOM 4259 C C . PRO A 1 547 ? 47.744 20.557 -8.422 1 72.85 547 PRO A C 1
ATOM 4261 O O . PRO A 1 547 ? 48.282 19.546 -7.964 1 72.85 547 PRO A O 1
ATOM 4264 N N . ASP A 1 548 ? 47.156 21.46 -7.627 1 66.97 548 ASP A N 1
ATOM 4265 C CA . ASP A 1 548 ? 46.866 21.25 -6.212 1 66.97 548 ASP A CA 1
ATOM 4266 C C . ASP A 1 548 ? 45.7 20.282 -6.029 1 66.97 548 ASP A C 1
ATOM 4268 O O . ASP A 1 548 ? 44.576 20.569 -6.445 1 66.97 548 ASP A O 1
ATOM 4272 N N . TYR A 1 549 ? 45.914 19.212 -5.316 1 61.55 549 TYR A N 1
ATOM 4273 C CA . TYR A 1 549 ? 44.951 18.125 -5.177 1 61.55 549 TYR A CA 1
ATOM 4274 C C . TYR A 1 549 ? 43.816 18.519 -4.239 1 61.55 549 TYR A C 1
ATOM 4276 O O . TYR A 1 549 ? 42.684 18.054 -4.395 1 61.55 549 TYR A O 1
ATOM 4284 N N . ASN A 1 550 ? 44.204 19.28 -3.3 1 61.99 550 ASN A N 1
ATOM 4285 C CA . ASN A 1 550 ? 43.134 19.787 -2.449 1 61.99 550 ASN A CA 1
ATOM 4286 C C . ASN A 1 550 ? 42.137 20.627 -3.242 1 61.99 550 ASN A C 1
ATOM 4288 O O . ASN A 1 550 ? 40.929 20.546 -3.011 1 61.99 550 ASN A O 1
ATOM 4292 N N . ASP A 1 551 ? 42.709 21.247 -4.092 1 64.24 551 ASP A N 1
ATOM 4293 C CA . ASP A 1 551 ? 41.863 22.07 -4.951 1 64.24 551 ASP A CA 1
ATOM 4294 C C . ASP A 1 551 ? 41.024 21.205 -5.888 1 64.24 551 ASP A C 1
ATOM 4296 O O . ASP A 1 551 ? 39.842 21.48 -6.103 1 64.24 551 ASP A O 1
ATOM 4300 N N . LEU A 1 552 ? 41.604 20.143 -6.388 1 64.37 552 LEU A N 1
ATOM 4301 C CA . LEU A 1 552 ? 40.887 19.219 -7.26 1 64.37 552 LEU A CA 1
ATOM 4302 C C . LEU A 1 552 ? 39.733 18.555 -6.516 1 64.37 552 LEU A C 1
ATOM 4304 O O . LEU A 1 552 ? 38.604 18.526 -7.011 1 64.37 552 LEU A O 1
ATOM 4308 N N . ALA A 1 553 ? 40.093 18.025 -5.44 1 62.28 553 ALA A N 1
ATOM 4309 C CA . ALA A 1 553 ? 39.067 17.364 -4.639 1 62.28 553 ALA A CA 1
ATOM 4310 C C . ALA A 1 553 ? 37.934 18.326 -4.295 1 62.28 553 ALA A C 1
ATOM 4312 O O . ALA A 1 553 ? 36.76 17.951 -4.332 1 62.28 553 ALA A O 1
ATOM 4313 N N . TYR A 1 554 ? 38.304 19.46 -4.029 1 61.38 554 TYR A N 1
ATOM 4314 C CA . TYR A 1 554 ? 37.318 20.485 -3.708 1 61.38 554 TYR A CA 1
ATOM 4315 C C . TYR A 1 554 ? 36.43 20.783 -4.91 1 61.38 554 TYR A C 1
ATOM 4317 O O . TYR A 1 554 ? 35.207 20.869 -4.78 1 61.38 554 TYR A O 1
ATOM 4325 N N . GLN A 1 555 ? 37.04 20.892 -6.014 1 62.64 555 GLN A N 1
ATOM 4326 C CA . GLN A 1 555 ? 36.285 21.211 -7.221 1 62.64 555 GLN A CA 1
ATOM 4327 C C . GLN A 1 555 ? 35.339 20.073 -7.595 1 62.64 555 GLN A C 1
ATOM 4329 O O . GLN A 1 555 ? 34.209 20.314 -8.023 1 62.64 555 GLN A O 1
ATOM 4334 N N . VAL A 1 556 ? 35.826 18.898 -7.432 1 60.62 556 VAL A N 1
ATOM 4335 C CA . VAL A 1 556 ? 35.006 17.723 -7.708 1 60.62 556 VAL A CA 1
ATOM 4336 C C . VAL A 1 556 ? 33.825 17.678 -6.742 1 60.62 556 VAL A C 1
ATOM 4338 O O . VAL A 1 556 ? 32.704 17.349 -7.137 1 60.62 556 VAL A O 1
ATOM 4341 N N . SER A 1 557 ? 34.157 18.02 -5.578 1 56.52 557 SER A N 1
ATOM 4342 C CA . SER A 1 557 ? 33.1 18.003 -4.572 1 56.52 557 SER A CA 1
ATOM 4343 C C . SER A 1 557 ? 32.039 19.058 -4.866 1 56.52 557 SER A C 1
ATOM 4345 O O . SER A 1 557 ? 30.875 18.895 -4.498 1 56.52 557 SER A O 1
ATOM 4347 N N . GLN A 1 558 ? 32.534 20.135 -5.398 1 53.4 558 GLN A N 1
ATOM 4348 C CA . GLN A 1 558 ? 31.62 21.233 -5.699 1 53.4 558 GLN A CA 1
ATOM 4349 C C . GLN A 1 558 ? 30.836 20.961 -6.979 1 53.4 558 GLN A C 1
ATOM 4351 O O . GLN A 1 558 ? 29.75 21.51 -7.177 1 53.4 558 GLN A O 1
ATOM 4356 N N . ASN A 1 559 ? 31.504 20.341 -7.928 1 49.2 559 ASN A N 1
ATOM 4357 C CA . ASN A 1 559 ? 30.86 20.084 -9.212 1 49.2 559 ASN A CA 1
ATOM 4358 C C . ASN A 1 559 ? 30.429 18.626 -9.341 1 49.2 559 ASN A C 1
ATOM 4360 O O . ASN A 1 559 ? 31.266 17.74 -9.521 1 49.2 559 ASN A O 1
ATOM 4364 N N . VAL A 1 560 ? 29.282 18.303 -8.931 1 45.08 560 VAL A N 1
ATOM 4365 C CA . VAL A 1 560 ? 28.678 16.979 -8.827 1 45.08 560 VAL A CA 1
ATOM 4366 C C . VAL A 1 560 ? 28.937 16.191 -10.109 1 45.08 560 VAL A C 1
ATOM 4368 O O . VAL A 1 560 ? 28.971 14.958 -10.091 1 45.08 560 VAL A O 1
ATOM 4371 N N . SER A 1 561 ? 29.07 16.838 -11.235 1 42.14 561 SER A N 1
ATOM 4372 C CA . SER A 1 561 ? 29.253 16.111 -12.487 1 42.14 561 SER A CA 1
ATOM 4373 C C . SER A 1 561 ? 30.687 15.612 -12.632 1 42.14 561 SER A C 1
ATOM 4375 O O . SER A 1 561 ? 30.99 14.832 -13.538 1 42.14 561 SER A O 1
ATOM 4377 N N . PHE A 1 562 ? 31.625 16.098 -11.812 1 38.62 562 PHE A N 1
ATOM 4378 C CA . PHE A 1 562 ? 33.028 15.72 -11.932 1 38.62 562 PHE A CA 1
ATOM 4379 C C . PHE A 1 562 ? 33.354 14.548 -11.014 1 38.62 562 PHE A C 1
ATOM 4381 O O . PHE A 1 562 ? 32.917 14.516 -9.862 1 38.62 562 PHE A O 1
ATOM 4388 N N . LYS A 1 563 ? 33.596 13.372 -11.513 1 43.61 563 LYS A N 1
ATOM 4389 C CA . LYS A 1 563 ? 34.083 12.25 -10.716 1 43.61 563 LYS A CA 1
ATOM 4390 C C . LYS A 1 563 ? 35.584 12.048 -10.909 1 43.61 563 LYS A C 1
ATOM 4392 O O . LYS A 1 563 ? 36.121 12.335 -11.981 1 43.61 563 LYS A O 1
ATOM 4397 N N . VAL A 1 564 ? 36.334 12.022 -9.791 1 41.26 564 VAL A N 1
ATOM 4398 C CA . VAL A 1 564 ? 37.759 11.718 -9.859 1 41.26 564 VAL A CA 1
ATOM 4399 C C . VAL A 1 564 ? 37.96 10.211 -10.004 1 41.26 564 VAL A C 1
ATOM 4401 O O . VAL A 1 564 ? 37.327 9.423 -9.298 1 41.26 564 VAL A O 1
ATOM 4404 N N . MET B 1 1 ? 42.31 41.109 -25.82 1 17.7 1 MET B N 1
ATOM 4405 C CA . MET B 1 1 ? 42.572 40.122 -26.863 1 17.7 1 MET B CA 1
ATOM 4406 C C . MET B 1 1 ? 41.27 39.537 -27.398 1 17.7 1 MET B C 1
ATOM 4408 O O . MET B 1 1 ? 40.415 39.103 -26.624 1 17.7 1 MET B O 1
ATOM 4412 N N . GLU B 1 2 ? 40.733 39.62 -28.747 1 17.68 2 GLU B N 1
ATOM 4413 C CA . GLU B 1 2 ? 39.663 40.286 -29.484 1 17.68 2 GLU B CA 1
ATOM 4414 C C . GLU B 1 2 ? 38.42 39.404 -29.569 1 17.68 2 GLU B C 1
ATOM 4416 O O . GLU B 1 2 ? 37.299 39.883 -29.387 1 17.68 2 GLU B O 1
ATOM 4421 N N . LEU B 1 3 ? 38.535 38.154 -30.056 1 16.36 3 LEU B N 1
ATOM 4422 C CA . LEU B 1 3 ? 37.921 37.707 -31.302 1 16.36 3 LEU B CA 1
ATOM 4423 C C . LEU B 1 3 ? 36.526 37.146 -31.05 1 16.36 3 LEU B C 1
ATOM 4425 O O . LEU B 1 3 ? 35.794 36.842 -31.996 1 16.36 3 LEU B O 1
ATOM 4429 N N . LEU B 1 4 ? 36.268 36.577 -29.884 1 18.46 4 LEU B N 1
ATOM 4430 C CA . LEU B 1 4 ? 35.438 35.38 -29.96 1 18.46 4 LEU B CA 1
ATOM 4431 C C . LEU B 1 4 ? 33.985 35.744 -30.248 1 18.46 4 LEU B C 1
ATOM 4433 O O . LEU B 1 4 ? 33.214 36.017 -29.325 1 18.46 4 LEU B O 1
ATOM 4437 N N . CYS B 1 5 ? 33.588 36.72 -31.312 1 17.83 5 CYS B N 1
ATOM 4438 C CA . CYS B 1 5 ? 32.564 37.647 -31.778 1 17.83 5 CYS B CA 1
ATOM 4439 C C . CYS B 1 5 ? 31.366 36.896 -32.347 1 17.83 5 CYS B C 1
ATOM 4441 O O . CYS B 1 5 ? 30.449 37.507 -32.898 1 17.83 5 CYS B O 1
ATOM 4443 N N . PHE B 1 6 ? 31.573 35.531 -32.735 1 19.77 6 PHE B N 1
ATOM 4444 C CA . PHE B 1 6 ? 30.892 35.074 -33.94 1 19.77 6 PHE B CA 1
ATOM 4445 C C . PHE B 1 6 ? 29.387 34.993 -33.714 1 19.77 6 PHE B C 1
ATOM 4447 O O . PHE B 1 6 ? 28.93 34.356 -32.762 1 19.77 6 PHE B O 1
ATOM 4454 N N . THR B 1 7 ? 28.414 35.884 -34.332 1 18.39 7 THR B N 1
ATOM 4455 C CA . THR B 1 7 ? 27.145 36.597 -34.417 1 18.39 7 THR B CA 1
ATOM 4456 C C . THR B 1 7 ? 26.039 35.676 -34.924 1 18.39 7 THR B C 1
ATOM 4458 O O . THR B 1 7 ? 24.9 36.108 -35.111 1 18.39 7 THR B O 1
ATOM 4461 N N . ARG B 1 8 ? 26.346 34.449 -35.577 1 18.52 8 ARG B N 1
ATOM 4462 C CA . ARG B 1 8 ? 25.599 34.148 -36.794 1 18.52 8 ARG B CA 1
ATOM 4463 C C . ARG B 1 8 ? 24.183 33.686 -36.467 1 18.52 8 ARG B C 1
ATOM 4465 O O . ARG B 1 8 ? 23.408 33.356 -37.367 1 18.52 8 ARG B O 1
ATOM 4472 N N . HIS B 1 9 ? 23.961 33.057 -35.241 1 17.99 9 HIS B N 1
ATOM 4473 C CA . HIS B 1 9 ? 23.11 31.876 -35.137 1 17.99 9 HIS B CA 1
ATOM 4474 C C . HIS B 1 9 ? 21.671 32.199 -35.524 1 17.99 9 HIS B C 1
ATOM 4476 O O . HIS B 1 9 ? 21.242 33.351 -35.431 1 17.99 9 HIS B O 1
ATOM 4482 N N . CYS B 1 10 ? 20.719 31.115 -35.475 1 17.91 10 CYS B N 1
ATOM 4483 C CA . CYS B 1 10 ? 19.675 30.381 -36.181 1 17.91 10 CYS B CA 1
ATOM 4484 C C . CYS B 1 10 ? 18.333 31.094 -36.065 1 17.91 10 CYS B C 1
ATOM 4486 O O . CYS B 1 10 ? 17.988 31.607 -34.999 1 17.91 10 CYS B O 1
ATOM 4488 N N . ILE B 1 11 ? 17.612 31.283 -37.185 1 18.69 11 ILE B N 1
ATOM 4489 C CA . ILE B 1 11 ? 16.626 31.882 -38.077 1 18.69 11 ILE B CA 1
ATOM 4490 C C . ILE B 1 11 ? 15.233 31.761 -37.463 1 18.69 11 ILE B C 1
ATOM 4492 O O . ILE B 1 11 ? 14.917 30.758 -36.819 1 18.69 11 ILE B O 1
ATOM 4496 N N . LYS B 1 12 ? 14.226 32.609 -37.797 1 19.19 12 LYS B N 1
ATOM 4497 C CA . LYS B 1 12 ? 13.109 33.514 -37.543 1 19.19 12 LYS B CA 1
ATOM 4498 C C . LYS B 1 12 ? 11.772 32.791 -37.681 1 19.19 12 LYS B C 1
ATOM 4500 O O . LYS B 1 12 ? 10.712 33.419 -37.63 1 19.19 12 LYS B O 1
ATOM 4505 N N . PHE B 1 13 ? 11.786 31.422 -38.164 1 18.3 13 PHE B N 1
ATOM 4506 C CA . PHE B 1 13 ? 10.622 31.133 -38.993 1 18.3 13 PHE B CA 1
ATOM 4507 C C . PHE B 1 13 ? 9.335 31.278 -38.19 1 18.3 13 PHE B C 1
ATOM 4509 O O . PHE B 1 13 ? 8.259 31.468 -38.761 1 18.3 13 PHE B O 1
ATOM 4516 N N . MET B 1 14 ? 9.323 30.728 -36.987 1 17.65 14 MET B N 1
ATOM 4517 C CA . MET B 1 14 ? 8.033 30.169 -36.594 1 17.65 14 MET B CA 1
ATOM 4518 C C . MET B 1 14 ? 7.044 31.277 -36.247 1 17.65 14 MET B C 1
ATOM 4520 O O . MET B 1 14 ? 6.079 31.048 -35.515 1 17.65 14 MET B O 1
ATOM 4524 N N . CYS B 1 15 ? 7.489 32.518 -36.566 1 16.74 15 CYS B N 1
ATOM 4525 C CA . CYS B 1 15 ? 6.755 33.55 -35.843 1 16.74 15 CYS B CA 1
ATOM 4526 C C . CYS B 1 15 ? 5.27 33.506 -36.186 1 16.74 15 CYS B C 1
ATOM 4528 O O . CYS B 1 15 ? 4.422 33.723 -35.319 1 16.74 15 CYS B O 1
ATOM 4530 N N . LYS B 1 16 ? 4.968 33.659 -37.496 1 17.83 16 LYS B N 1
ATOM 4531 C CA . LYS B 1 16 ? 4.129 34.789 -37.883 1 17.83 16 LYS B CA 1
ATOM 4532 C C . LYS B 1 16 ? 2.65 34.468 -37.689 1 17.83 16 LYS B C 1
ATOM 4534 O O . LYS B 1 16 ? 1.783 35.245 -38.094 1 17.83 16 LYS B O 1
ATOM 4539 N N . LEU B 1 17 ? 2.378 33.165 -37.612 1 18.89 17 LEU B N 1
ATOM 4540 C CA . LEU B 1 17 ? 1.039 32.955 -38.151 1 18.89 17 LEU B CA 1
ATOM 4541 C C . LEU B 1 17 ? 0 33.722 -37.34 1 18.89 17 LEU B C 1
ATOM 4543 O O . LEU B 1 17 ? -1.145 33.283 -37.216 1 18.89 17 LEU B O 1
ATOM 4547 N N . LEU B 1 18 ? 0.489 34.757 -36.623 1 17.47 18 LEU B N 1
ATOM 4548 C CA . LEU B 1 18 ? -0.437 35.375 -35.68 1 17.47 18 LEU B CA 1
ATOM 4549 C C . LEU B 1 18 ? -1.541 36.127 -36.416 1 17.47 18 LEU B C 1
ATOM 4551 O O . LEU B 1 18 ? -2.282 36.902 -35.806 1 17.47 18 LEU B O 1
ATOM 4555 N N . LEU B 1 19 ? -1.423 36.017 -37.763 1 16.9 19 LEU B N 1
ATOM 4556 C CA . LEU B 1 19 ? -2.03 37.24 -38.276 1 16.9 19 LEU B CA 1
ATOM 4557 C C . LEU B 1 19 ? -3.407 37.463 -37.66 1 16.9 19 LEU B C 1
ATOM 4559 O O . LEU B 1 19 ? -4.053 36.513 -37.211 1 16.9 19 LEU B O 1
ATOM 4563 N N . PHE B 1 20 ? -4.111 38.505 -38.173 1 17.78 20 PHE B N 1
ATOM 4564 C CA . PHE B 1 20 ? -4.918 39.703 -37.967 1 17.78 20 PHE B CA 1
ATOM 4565 C C . PHE B 1 20 ? -6.393 39.345 -37.836 1 17.78 20 PHE B C 1
ATOM 4567 O O . PHE B 1 20 ? -6.91 38.53 -38.602 1 17.78 20 PHE B O 1
ATOM 4574 N N . LEU B 1 21 ? -7.049 39.764 -36.656 1 17.7 21 LEU B N 1
ATOM 4575 C CA . LEU B 1 21 ? -8.287 39.904 -35.896 1 17.7 21 LEU B CA 1
ATOM 4576 C C . LEU B 1 21 ? -9.397 40.483 -36.767 1 17.7 21 LEU B C 1
ATOM 4578 O O . LEU B 1 21 ? -10.519 40.682 -36.297 1 17.7 21 LEU B O 1
ATOM 4582 N N . LEU B 1 22 ? -8.975 41.058 -37.9 1 16.53 22 LEU B N 1
ATOM 4583 C CA . LEU B 1 22 ? -9.794 42.265 -37.949 1 16.53 22 LEU B CA 1
ATOM 4584 C C . LEU B 1 22 ? -11.272 41.914 -38.083 1 16.53 22 LEU B C 1
ATOM 4586 O O . LEU B 1 22 ? -12.108 42.437 -37.343 1 16.53 22 LEU B O 1
ATOM 4590 N N . VAL B 1 23 ? -11.775 41.836 -39.298 1 18.33 23 VAL B N 1
ATOM 4591 C CA . VAL B 1 23 ? -12.812 42.744 -39.776 1 18.33 23 VAL B CA 1
ATOM 4592 C C . VAL B 1 23 ? -14.189 42.187 -39.427 1 18.33 23 VAL B C 1
ATOM 4594 O O . VAL B 1 23 ? -14.488 41.026 -39.717 1 18.33 23 VAL B O 1
ATOM 4597 N N . LEU B 1 24 ? -15.15 43.044 -38.73 1 17.55 24 LEU B N 1
ATOM 4598 C CA . LEU B 1 24 ? -16.411 43.308 -38.045 1 17.55 24 LEU B CA 1
ATOM 4599 C C . LEU B 1 24 ? -17.597 42.93 -38.925 1 17.55 24 LEU B C 1
ATOM 4601 O O . LEU B 1 24 ? -18.712 42.752 -38.429 1 17.55 24 LEU B O 1
ATOM 4605 N N . CYS B 1 25 ? -17.524 43.24 -40.267 1 17.16 25 CYS B N 1
ATOM 4606 C CA . CYS B 1 25 ? -18.669 44.079 -40.604 1 17.16 25 CYS B CA 1
ATOM 4607 C C . CYS B 1 25 ? -19.973 43.301 -40.469 1 17.16 25 CYS B C 1
ATOM 4609 O O . CYS B 1 25 ? -19.959 42.077 -40.327 1 17.16 25 CYS B O 1
ATOM 4611 N N . LEU B 1 26 ? -20.851 43.394 -41.53 1 17.96 26 LEU B N 1
ATOM 4612 C CA . LEU B 1 26 ? -22.133 44.065 -41.722 1 17.96 26 LEU B CA 1
ATOM 4613 C C . LEU B 1 26 ? -23.286 43.071 -41.627 1 17.96 26 LEU B C 1
ATOM 4615 O O . LEU B 1 26 ? -24.297 43.348 -40.979 1 17.96 26 LEU B O 1
ATOM 4619 N N . TRP B 1 27 ? -23.403 42.112 -42.561 1 19.55 27 TRP B N 1
ATOM 4620 C CA . TRP B 1 27 ? -24.737 42.178 -43.149 1 19.55 27 TRP B CA 1
ATOM 4621 C C . TRP B 1 27 ? -25.766 41.512 -42.24 1 19.55 27 TRP B C 1
ATOM 4623 O O . TRP B 1 27 ? -25.52 40.431 -41.702 1 19.55 27 TRP B O 1
ATOM 4633 N N . ILE B 1 28 ? -26.883 42.298 -41.821 1 20.45 28 ILE B N 1
ATOM 4634 C CA . ILE B 1 28 ? -27.999 42.479 -40.9 1 20.45 28 ILE B CA 1
ATOM 4635 C C . ILE B 1 28 ? -29.036 41.38 -41.123 1 20.45 28 ILE B C 1
ATOM 4637 O O . ILE B 1 28 ? -29.679 40.923 -40.175 1 20.45 28 ILE B O 1
ATOM 4641 N N . PRO B 1 29 ? -29.222 40.746 -42.305 1 19.98 29 PRO B N 1
ATOM 4642 C CA . PRO B 1 29 ? -30.659 40.977 -42.467 1 19.98 29 PRO B CA 1
ATOM 4643 C C . PRO B 1 29 ? -31.503 40.146 -41.503 1 19.98 29 PRO B C 1
ATOM 4645 O O . PRO B 1 29 ? -32.687 40.432 -41.308 1 19.98 29 PRO B O 1
ATOM 4648 N N . ARG B 1 30 ? -31.061 38.994 -41.131 1 19.84 30 ARG B N 1
ATOM 4649 C CA . ARG B 1 30 ? -32.23 38.138 -41.31 1 19.84 30 ARG B CA 1
ATOM 4650 C C . ARG B 1 30 ? -33.41 38.645 -40.488 1 19.84 30 ARG B C 1
ATOM 4652 O O . ARG B 1 30 ? -33.228 39.166 -39.386 1 19.84 30 ARG B O 1
ATOM 4659 N N . GLU B 1 31 ? -34.618 38.65 -41.108 1 19.36 31 GLU B N 1
ATOM 4660 C CA . GLU B 1 31 ? -35.996 39.007 -40.782 1 19.36 31 GLU B CA 1
ATOM 4661 C C . GLU B 1 31 ? -36.428 38.386 -39.457 1 19.36 31 GLU B C 1
ATOM 4663 O O . GLU B 1 31 ? -36.001 37.282 -39.114 1 19.36 31 GLU B O 1
ATOM 4668 N N . VAL B 1 32 ? -37.267 39.182 -38.754 1 18.69 32 VAL B N 1
ATOM 4669 C CA . VAL B 1 32 ? -37.823 39.494 -37.441 1 18.69 32 VAL B CA 1
ATOM 4670 C C . VAL B 1 32 ? -38.791 38.393 -37.015 1 18.69 32 VAL B C 1
ATOM 4672 O O . VAL B 1 32 ? -38.958 38.133 -35.821 1 18.69 32 VAL B O 1
ATOM 4675 N N . VAL B 1 33 ? -39.541 37.648 -37.868 1 23.49 33 VAL B N 1
ATOM 4676 C CA . VAL B 1 33 ? -40.927 37.773 -37.429 1 23.49 33 VAL B CA 1
ATOM 4677 C C . VAL B 1 33 ? -41.109 37.071 -36.085 1 23.49 33 VAL B C 1
ATOM 4679 O O . VAL B 1 33 ? -40.824 35.878 -35.957 1 23.49 33 VAL B O 1
ATOM 4682 N N . GLY B 1 34 ? -41.266 37.836 -35.024 1 20.23 34 GLY B N 1
ATOM 4683 C CA . GLY B 1 34 ? -41.341 37.758 -33.573 1 20.23 34 GLY B CA 1
ATOM 4684 C C . GLY B 1 34 ? -42.571 37.022 -33.078 1 20.23 34 GLY B C 1
ATOM 4685 O O . GLY B 1 34 ? -42.885 37.057 -31.887 1 20.23 34 GLY B O 1
ATOM 4686 N N . ARG B 1 35 ? -43.384 36.181 -33.796 1 21.65 35 ARG B N 1
ATOM 4687 C CA . ARG B 1 35 ? -44.651 36.1 -33.077 1 21.65 35 ARG B CA 1
ATOM 4688 C C . ARG B 1 35 ? -44.428 35.73 -31.614 1 21.65 35 ARG B C 1
ATOM 4690 O O . ARG B 1 35 ? -43.891 34.662 -31.314 1 21.65 35 ARG B O 1
ATOM 4697 N N . THR B 1 36 ? -44.289 36.76 -30.711 1 20.97 36 THR B N 1
ATOM 4698 C CA . THR B 1 36 ? -43.975 36.648 -29.29 1 20.97 36 THR B CA 1
ATOM 4699 C C . THR B 1 36 ? -45.125 35.991 -28.532 1 20.97 36 THR B C 1
ATOM 4701 O O . THR B 1 36 ? -46.157 36.621 -28.293 1 20.97 36 THR B O 1
ATOM 4704 N N . GLY B 1 37 ? -45.94 35.042 -29.125 1 23.7 37 GLY B N 1
ATOM 4705 C CA . GLY B 1 37 ? -46.983 34.8 -28.14 1 23.7 37 GLY B CA 1
ATOM 4706 C C . GLY B 1 37 ? -46.45 34.677 -26.725 1 23.7 37 GLY B C 1
ATOM 4707 O O . GLY B 1 37 ? -45.385 34.097 -26.505 1 23.7 37 GLY B O 1
ATOM 4708 N N . THR B 1 38 ? -46.734 35.669 -25.959 1 22.07 38 THR B N 1
ATOM 4709 C CA . THR B 1 38 ? -46.319 35.861 -24.573 1 22.07 38 THR B CA 1
ATOM 4710 C C . THR B 1 38 ? -46.813 34.714 -23.697 1 22.07 38 THR B C 1
ATOM 4712 O O . THR B 1 38 ? -48.014 34.585 -23.452 1 22.07 38 THR B O 1
ATOM 4715 N N . THR B 1 39 ? -46.825 33.459 -24.129 1 25.38 39 THR B N 1
ATOM 4716 C CA . THR B 1 39 ? -47.284 32.624 -23.024 1 25.38 39 THR B CA 1
ATOM 4717 C C . THR B 1 39 ? -46.555 32.985 -21.733 1 25.38 39 THR B C 1
ATOM 4719 O O . THR B 1 39 ? -45.324 33.057 -21.708 1 25.38 39 THR B O 1
ATOM 4722 N N . THR B 1 40 ? -47.161 33.799 -20.973 1 23.38 40 THR B N 1
ATOM 4723 C CA . THR B 1 40 ? -46.673 34.091 -19.63 1 23.38 40 THR B CA 1
ATOM 4724 C C . THR B 1 40 ? -46.215 32.814 -18.931 1 23.38 40 THR B C 1
ATOM 4726 O O . THR B 1 40 ? -47.024 31.923 -18.665 1 23.38 40 THR B O 1
ATOM 4729 N N . ILE B 1 41 ? -45.129 32.259 -19.339 1 23.58 41 ILE B N 1
ATOM 4730 C CA . ILE B 1 41 ? -44.493 31.291 -18.451 1 23.58 41 ILE B CA 1
ATOM 4731 C C . ILE B 1 41 ? -44.445 31.849 -17.031 1 23.58 41 ILE B C 1
ATOM 4733 O O . ILE B 1 41 ? -43.821 32.884 -16.784 1 23.58 41 ILE B O 1
ATOM 4737 N N . SER B 1 42 ? -45.57 31.811 -16.393 1 24.57 42 SER B N 1
ATOM 4738 C CA . SER B 1 42 ? -45.349 32.061 -14.972 1 24.57 42 SER B CA 1
ATOM 4739 C C . SER B 1 42 ? -44.053 31.416 -14.492 1 24.57 42 SER B C 1
ATOM 4741 O O . SER B 1 42 ? -43.833 30.221 -14.701 1 24.57 42 SER B O 1
ATOM 4743 N N . ASN B 1 43 ? -42.961 32.033 -14.764 1 27.13 43 ASN B N 1
ATOM 4744 C CA . ASN B 1 43 ? -41.708 31.796 -14.055 1 27.13 43 ASN B CA 1
ATOM 4745 C C . ASN B 1 43 ? -41.95 31.461 -12.586 1 27.13 43 ASN B C 1
ATOM 4747 O O . ASN B 1 43 ? -42.113 32.36 -11.759 1 27.13 43 ASN B O 1
ATOM 4751 N N . SER B 1 44 ? -42.909 30.608 -12.361 1 28.62 44 SER B N 1
ATOM 4752 C CA . SER B 1 44 ? -42.723 30.163 -10.984 1 28.62 44 SER B CA 1
ATOM 4753 C C . SER B 1 44 ? -41.243 30.023 -10.644 1 28.62 44 SER B C 1
ATOM 4755 O O . SER B 1 44 ? -40.527 29.241 -11.272 1 28.62 44 SER B O 1
ATOM 4757 N N . THR B 1 45 ? -40.531 31.115 -10.704 1 32.33 45 THR B N 1
ATOM 4758 C CA . THR B 1 45 ? -39.315 31.042 -9.902 1 32.33 45 THR B CA 1
ATOM 4759 C C . THR B 1 45 ? -39.429 29.948 -8.844 1 32.33 45 THR B C 1
ATOM 4761 O O . THR B 1 45 ? -40.105 30.127 -7.829 1 32.33 45 THR B O 1
ATOM 4764 N N . ASP B 1 46 ? -39.869 28.86 -9.237 1 35.18 46 ASP B N 1
ATOM 4765 C CA . ASP B 1 46 ? -39.613 27.805 -8.262 1 35.18 46 ASP B CA 1
ATOM 4766 C C . ASP B 1 46 ? -38.384 28.126 -7.416 1 35.18 46 ASP B C 1
ATOM 4768 O O . ASP B 1 46 ? -37.257 28.107 -7.916 1 35.18 46 ASP B O 1
ATOM 4772 N N . SER B 1 47 ? -38.342 29.212 -6.857 1 39.93 47 SER B N 1
ATOM 4773 C CA . SER B 1 47 ? -37.406 29.477 -5.769 1 39.93 47 SER B CA 1
ATOM 4774 C C . SER B 1 47 ? -36.833 28.182 -5.205 1 39.93 47 SER B C 1
ATOM 4776 O O . SER B 1 47 ? -37.569 27.356 -4.66 1 39.93 47 SER B O 1
ATOM 4778 N N . TYR B 1 48 ? -36.076 27.467 -5.96 1 48.74 48 TYR B N 1
ATOM 4779 C CA . TYR B 1 48 ? -35.352 26.352 -5.36 1 48.74 48 TYR B CA 1
ATOM 4780 C C . TYR B 1 48 ? -35.116 26.591 -3.874 1 48.74 48 TYR B C 1
ATOM 4782 O O . TYR B 1 48 ? -34.365 27.494 -3.496 1 48.74 48 TYR B O 1
ATOM 4790 N N . SER B 1 49 ? -36.207 26.594 -3.093 1 65.53 49 SER B N 1
ATOM 4791 C CA . SER B 1 49 ? -36.253 26.805 -1.65 1 65.53 49 SER B CA 1
ATOM 4792 C C . SER B 1 49 ? -35.179 25.991 -0.937 1 65.53 49 SER B C 1
ATOM 4794 O O . SER B 1 49 ? -34.997 24.806 -1.224 1 65.53 49 SER B O 1
ATOM 4796 N N . ARG B 1 50 ? -34.145 26.677 -0.46 1 85.57 50 ARG B N 1
ATOM 4797 C CA . ARG B 1 50 ? -33.125 26.09 0.402 1 85.57 50 ARG B CA 1
ATOM 4798 C C . ARG B 1 50 ? -33.745 25.124 1.406 1 85.57 50 ARG B C 1
ATOM 4800 O O . ARG B 1 50 ? -34.793 25.412 1.987 1 85.57 50 ARG B O 1
ATOM 4807 N N . PRO B 1 51 ? -33.281 23.928 1.404 1 92.86 51 PRO B N 1
ATOM 4808 C CA . PRO B 1 51 ? -33.783 23.023 2.44 1 92.86 51 PRO B CA 1
ATOM 4809 C C . PRO B 1 51 ? -33.649 23.604 3.846 1 92.86 51 PRO B C 1
ATOM 4811 O O . PRO B 1 51 ? -32.695 24.333 4.128 1 92.86 51 PRO B O 1
ATOM 4814 N N . SER B 1 52 ? -34.589 23.305 4.626 1 94.62 52 SER B N 1
ATOM 4815 C CA . SER B 1 52 ? -34.557 23.797 6 1 94.62 52 SER B CA 1
ATOM 4816 C C . SER B 1 52 ? -33.488 23.082 6.819 1 94.62 52 SER B C 1
ATOM 4818 O O . SER B 1 52 ? -32.948 23.646 7.772 1 94.62 52 SER B O 1
ATOM 4820 N N . VAL B 1 53 ? -33.232 21.807 6.431 1 96.24 53 VAL B N 1
ATOM 4821 C CA . VAL B 1 53 ? -32.242 21.014 7.152 1 96.24 53 VAL B CA 1
ATOM 4822 C C . VAL B 1 53 ? -31.351 20.272 6.158 1 96.24 53 VAL B C 1
ATOM 4824 O O . VAL B 1 53 ? -31.832 19.767 5.14 1 96.24 53 VAL B O 1
ATOM 4827 N N . LEU B 1 54 ? -30.155 20.301 6.36 1 96.76 54 LEU B N 1
ATOM 4828 C CA . LEU B 1 54 ? -29.179 19.47 5.662 1 96.76 54 LEU B CA 1
ATOM 4829 C C . LEU B 1 54 ? -28.429 18.574 6.641 1 96.76 54 LEU B C 1
ATOM 4831 O O . LEU B 1 54 ? -28.079 19.006 7.742 1 96.76 54 LEU B O 1
ATOM 4835 N N . ARG B 1 55 ? -28.274 17.326 6.275 1 97.4 55 ARG B N 1
ATOM 4836 C CA . ARG B 1 55 ? -27.579 16.363 7.122 1 97.4 55 ARG B CA 1
ATOM 4837 C C . ARG B 1 55 ? -26.155 16.126 6.628 1 97.4 55 ARG B C 1
ATOM 4839 O O . ARG B 1 55 ? -25.933 15.927 5.432 1 97.4 55 ARG B O 1
ATOM 4846 N N . ILE B 1 56 ? -25.216 16.216 7.539 1 97.95 56 ILE B N 1
ATOM 4847 C CA . ILE B 1 56 ? -23.841 15.812 7.267 1 97.95 56 ILE B CA 1
ATOM 4848 C C . ILE B 1 56 ? -23.466 14.628 8.157 1 97.95 56 ILE B C 1
ATOM 4850 O O . ILE B 1 56 ? -24.05 14.439 9.227 1 97.95 56 ILE B O 1
ATOM 4854 N N . GLY B 1 57 ? -22.657 13.819 7.638 1 98.05 57 GLY B N 1
ATOM 4855 C CA . GLY B 1 57 ? -22.18 12.68 8.406 1 98.05 57 GLY B CA 1
ATOM 4856 C C . GLY B 1 57 ? -20.781 12.877 8.958 1 98.05 57 GLY B C 1
ATOM 4857 O O . GLY B 1 57 ? -19.947 13.535 8.332 1 98.05 57 GLY B O 1
ATOM 4858 N N . ALA B 1 58 ? -20.526 12.382 10.124 1 98.02 58 ALA B N 1
ATOM 4859 C CA . ALA B 1 58 ? -19.185 12.285 10.694 1 98.02 58 ALA B CA 1
ATOM 4860 C C . ALA B 1 58 ? -18.88 10.857 11.139 1 98.02 58 ALA B C 1
ATOM 4862 O O . ALA B 1 58 ? -19.659 10.251 11.878 1 98.02 58 ALA B O 1
ATOM 4863 N N . LEU B 1 59 ? -17.868 10.337 10.63 1 96.93 59 LEU B N 1
ATOM 4864 C CA . LEU B 1 59 ? -17.494 8.951 10.89 1 96.93 59 LEU B CA 1
ATOM 4865 C C . LEU B 1 59 ? -16.009 8.841 11.218 1 96.93 59 LEU B C 1
ATOM 4867 O O . LEU B 1 59 ? -15.16 9.059 10.351 1 96.93 59 LEU B O 1
ATOM 4871 N N . PHE B 1 60 ? -15.656 8.558 12.431 1 96.76 60 PHE B N 1
ATOM 4872 C CA . PHE B 1 60 ? -14.281 8.441 12.9 1 96.76 60 PHE B CA 1
ATOM 4873 C C . PHE B 1 60 ? -14.226 7.711 14.237 1 96.76 60 PHE B C 1
ATOM 4875 O O . PHE B 1 60 ? -15.26 7.309 14.774 1 96.76 60 PHE B O 1
ATOM 4882 N N . THR B 1 61 ? -13.073 7.376 14.708 1 95.02 61 THR B N 1
ATOM 4883 C CA . THR B 1 61 ? -12.904 6.697 15.988 1 95.02 61 THR B CA 1
ATOM 4884 C C . THR B 1 61 ? -12.953 7.695 17.141 1 95.02 61 THR B C 1
ATOM 4886 O O . THR B 1 61 ? -12.04 8.506 17.306 1 95.02 61 THR B O 1
ATOM 4889 N N . PHE B 1 62 ? -13.965 7.557 17.979 1 94.49 62 PHE B N 1
ATOM 4890 C CA . PHE B 1 62 ? -14.185 8.543 19.03 1 94.49 62 PHE B CA 1
ATOM 4891 C C . PHE B 1 62 ? -13.113 8.435 20.107 1 94.49 62 PHE B C 1
ATOM 4893 O O . PHE B 1 62 ? -12.533 9.443 20.517 1 94.49 62 PHE B O 1
ATOM 4900 N N . ASN B 1 63 ? -12.9 7.174 20.539 1 91.41 63 ASN B N 1
ATOM 4901 C CA . ASN B 1 63 ? -11.965 6.962 21.638 1 91.41 63 ASN B CA 1
ATOM 4902 C C . ASN B 1 63 ? -10.546 6.723 21.129 1 91.41 63 ASN B C 1
ATOM 4904 O O . ASN B 1 63 ? -10.036 5.603 21.202 1 91.41 63 ASN B O 1
ATOM 4908 N N . SER B 1 64 ? -9.951 7.698 20.611 1 91.42 64 SER B N 1
ATOM 4909 C CA . SER B 1 64 ? -8.573 7.75 20.134 1 91.42 64 SER B CA 1
ATOM 4910 C C . SER B 1 64 ? -7.942 9.11 20.414 1 91.42 64 SER B C 1
ATOM 4912 O O . SER B 1 64 ? -8.643 10.069 20.743 1 91.42 64 SER B O 1
ATOM 4914 N N . VAL B 1 65 ? -6.661 9.159 20.329 1 90.87 65 VAL B N 1
ATOM 4915 C CA . VAL B 1 65 ? -5.938 10.409 20.541 1 90.87 65 VAL B CA 1
ATOM 4916 C C . VAL B 1 65 ? -6.487 11.488 19.611 1 90.87 65 VAL B C 1
ATOM 4918 O O . VAL B 1 65 ? -6.75 12.614 20.042 1 90.87 65 VAL B O 1
ATOM 4921 N N . ILE B 1 66 ? -6.729 11.161 18.384 1 93.5 66 ILE B N 1
ATOM 4922 C CA . ILE B 1 66 ? -7.188 12.119 17.384 1 93.5 66 ILE B CA 1
ATOM 4923 C C . ILE B 1 66 ? -8.688 12.353 17.544 1 93.5 66 ILE B C 1
ATOM 4925 O O . ILE B 1 66 ? -9.156 13.493 17.48 1 93.5 66 ILE B O 1
ATOM 4929 N N . GLY B 1 67 ? -9.459 11.293 17.781 1 94.35 67 GLY B N 1
ATOM 4930 C CA . GLY B 1 67 ? -10.907 11.391 17.875 1 94.35 67 GLY B CA 1
ATOM 4931 C C . GLY B 1 67 ? -11.373 12.243 19.041 1 94.35 67 GLY B C 1
ATOM 4932 O O . GLY B 1 67 ? -12.337 13 18.917 1 94.35 67 GLY B O 1
ATOM 4933 N N . ARG B 1 68 ? -10.685 12.191 20.175 1 93.56 68 ARG B N 1
ATOM 4934 C CA . ARG B 1 68 ? -11.043 12.948 21.37 1 93.56 68 ARG B CA 1
ATOM 4935 C C . ARG B 1 68 ? -10.861 14.446 21.144 1 93.56 68 ARG B C 1
ATOM 4937 O O . ARG B 1 68 ? -11.54 15.261 21.773 1 93.56 68 ARG B O 1
ATOM 4944 N N . SER B 1 69 ? -9.977 14.737 20.239 1 94.31 69 SER B N 1
ATOM 4945 C CA . SER B 1 69 ? -9.754 16.135 19.886 1 94.31 69 SER B CA 1
ATOM 4946 C C . SER B 1 69 ? -10.722 16.592 18.799 1 94.31 69 SER B C 1
ATOM 4948 O O . SER B 1 69 ? -11.212 17.723 18.832 1 94.31 69 SER B O 1
ATOM 4950 N N . ALA B 1 70 ? -10.999 15.725 17.892 1 96.12 70 ALA B N 1
ATOM 4951 C CA . ALA B 1 70 ? -11.765 16.081 16.7 1 96.12 70 ALA B CA 1
ATOM 4952 C C . ALA B 1 70 ? -13.247 16.237 17.027 1 96.12 70 ALA B C 1
ATOM 4954 O O . ALA B 1 70 ? -13.925 17.1 16.465 1 96.12 70 ALA B O 1
ATOM 4955 N N . ARG B 1 71 ? -13.786 15.426 17.92 1 96.48 71 ARG B N 1
ATOM 4956 C CA . ARG B 1 71 ? -15.225 15.386 18.155 1 96.48 71 ARG B CA 1
ATOM 4957 C C . ARG B 1 71 ? -15.73 16.724 18.685 1 96.48 71 ARG B C 1
ATOM 4959 O O . ARG B 1 71 ? -16.647 17.318 18.114 1 96.48 71 ARG B O 1
ATOM 4966 N N . PRO B 1 72 ? -15.118 17.286 19.765 1 95.96 72 PRO B N 1
ATOM 4967 C CA . PRO B 1 72 ? -15.587 18.594 20.227 1 95.96 72 PRO B CA 1
ATOM 4968 C C . PRO B 1 72 ? -15.411 19.689 19.177 1 95.96 72 PRO B C 1
ATOM 4970 O O . PRO B 1 72 ? -16.211 20.626 19.116 1 95.96 72 PRO B O 1
ATOM 4973 N N . ALA B 1 73 ? -14.395 19.566 18.357 1 96.95 73 ALA B N 1
ATOM 4974 C CA . ALA B 1 73 ? -14.15 20.562 17.316 1 96.95 73 ALA B CA 1
ATOM 4975 C C . ALA B 1 73 ? -15.248 20.528 16.257 1 96.95 73 ALA B C 1
ATOM 4977 O O . ALA B 1 73 ? -15.709 21.576 15.798 1 96.95 73 ALA B O 1
ATOM 4978 N N . ILE B 1 74 ? -15.662 19.327 15.861 1 97.75 74 ILE B N 1
ATOM 4979 C CA . ILE B 1 74 ? -16.726 19.162 14.877 1 97.75 74 ILE B CA 1
ATOM 4980 C C . ILE B 1 74 ? -18.032 19.727 15.43 1 97.75 74 ILE B C 1
ATOM 4982 O O . ILE B 1 74 ? -18.731 20.477 14.744 1 97.75 74 ILE B O 1
ATOM 4986 N N . MET B 1 75 ? -18.328 19.427 16.645 1 96.81 75 MET B N 1
ATOM 4987 C CA . MET B 1 75 ? -19.561 19.906 17.263 1 96.81 75 MET B CA 1
ATOM 4988 C C . MET B 1 75 ? -19.55 21.426 17.392 1 96.81 75 MET B C 1
ATOM 4990 O O . MET B 1 75 ? -20.561 22.082 17.136 1 96.81 75 MET B O 1
ATOM 4994 N N . ALA B 1 76 ? -18.406 21.945 17.8 1 96.45 76 ALA B N 1
ATOM 4995 C CA . ALA B 1 76 ? -18.279 23.396 17.903 1 96.45 76 ALA B CA 1
ATOM 4996 C C . ALA B 1 76 ? -18.497 24.064 16.548 1 96.45 76 ALA B C 1
ATOM 4998 O O . ALA B 1 76 ? -19.119 25.125 16.465 1 96.45 76 ALA B O 1
ATOM 4999 N N . ALA B 1 77 ? -17.934 23.455 15.512 1 98.01 77 ALA B N 1
ATOM 5000 C CA . ALA B 1 77 ? -18.084 24.016 14.172 1 98.01 77 ALA B CA 1
ATOM 5001 C C . ALA B 1 77 ? -19.546 24.009 13.735 1 98.01 77 ALA B C 1
ATOM 5003 O O . ALA B 1 77 ? -20.025 24.971 13.131 1 98.01 77 ALA B O 1
ATOM 5004 N N . ILE B 1 78 ? -20.273 22.926 14.007 1 98.05 78 ILE B N 1
ATOM 5005 C CA . ILE B 1 78 ? -21.688 22.824 13.668 1 98.05 78 ILE B CA 1
ATOM 5006 C C . ILE B 1 78 ? -22.467 23.937 14.366 1 98.05 78 ILE B C 1
ATOM 5008 O O . ILE B 1 78 ? -23.292 24.61 13.743 1 98.05 78 ILE B O 1
ATOM 5012 N N . ASP B 1 79 ? -22.186 24.157 15.612 1 97 79 ASP B N 1
ATOM 5013 C CA . ASP B 1 79 ? -22.839 25.213 16.38 1 97 79 ASP B CA 1
ATOM 5014 C C . ASP B 1 79 ? -22.537 26.588 15.789 1 97 79 ASP B C 1
ATOM 5016 O O . ASP B 1 79 ? -23.431 27.429 15.67 1 97 79 ASP B O 1
ATOM 5020 N N . ASP B 1 80 ? -21.314 26.759 15.474 1 97.32 80 ASP B N 1
ATOM 5021 C CA . ASP B 1 80 ? -20.902 28.05 14.93 1 97.32 80 ASP B CA 1
ATOM 5022 C C . ASP B 1 80 ? -21.578 28.32 13.588 1 97.32 80 ASP B C 1
ATOM 5024 O O . ASP B 1 80 ? -22.012 29.443 13.32 1 97.32 80 ASP B O 1
ATOM 5028 N N . VAL B 1 81 ? -21.626 27.326 12.735 1 97.92 81 VAL B N 1
ATOM 5029 C CA . VAL B 1 81 ? -22.269 27.471 11.434 1 97.92 81 VAL B CA 1
ATOM 5030 C C . VAL B 1 81 ? -23.749 27.799 11.622 1 97.92 81 VAL B C 1
ATOM 5032 O O . VAL B 1 81 ? -24.28 28.699 10.967 1 97.92 81 VAL B O 1
ATOM 5035 N N . ASN B 1 82 ? -24.429 27.105 12.497 1 98.05 82 ASN B N 1
ATOM 5036 C CA . ASN B 1 82 ? -25.858 27.287 12.723 1 98.05 82 ASN B CA 1
ATOM 5037 C C . ASN B 1 82 ? -26.155 28.634 13.377 1 98.05 82 ASN B C 1
ATOM 5039 O O . ASN B 1 82 ? -27.267 29.152 13.265 1 98.05 82 ASN B O 1
ATOM 5043 N N . ALA B 1 83 ? -25.157 29.187 14.056 1 97 83 ALA B N 1
ATOM 5044 C CA . ALA B 1 83 ? -25.31 30.496 14.686 1 97 83 ALA B CA 1
ATOM 5045 C C . ALA B 1 83 ? -24.983 31.618 13.705 1 97 83 ALA B C 1
ATOM 5047 O O . ALA B 1 83 ? -25.326 32.779 13.944 1 97 83 ALA B O 1
ATOM 5048 N N . ASN B 1 84 ? -24.282 31.247 12.679 1 95.31 84 ASN B N 1
ATOM 5049 C CA . ASN B 1 84 ? -23.876 32.231 11.68 1 95.31 84 ASN B CA 1
ATOM 5050 C C . ASN B 1 84 ? -25.044 32.636 10.786 1 95.31 84 ASN B C 1
ATOM 5052 O O . ASN B 1 84 ? -25.78 31.78 10.292 1 95.31 84 ASN B O 1
ATOM 5056 N N . THR B 1 85 ? -25.253 33.872 10.512 1 93.56 85 THR B N 1
ATOM 5057 C CA . THR B 1 85 ? -26.407 34.349 9.759 1 93.56 85 THR B CA 1
ATOM 5058 C C . THR B 1 85 ? -26.04 34.579 8.296 1 93.56 85 THR B C 1
ATOM 5060 O O . THR B 1 85 ? -26.916 34.808 7.459 1 93.56 85 THR B O 1
ATOM 5063 N N . THR B 1 86 ? -24.778 34.481 8.008 1 95.64 86 THR B N 1
ATOM 5064 C CA . THR B 1 86 ? -24.333 34.796 6.655 1 95.64 86 THR B CA 1
ATOM 5065 C C . THR B 1 86 ? -24.114 33.519 5.847 1 95.64 86 THR B C 1
ATOM 5067 O O . THR B 1 86 ? -24.235 33.526 4.621 1 95.64 86 THR B O 1
ATOM 5070 N N . ILE B 1 87 ? -23.801 32.469 6.529 1 96.01 87 ILE B N 1
ATOM 5071 C CA . ILE B 1 87 ? -23.565 31.19 5.87 1 96.01 87 ILE B CA 1
ATOM 5072 C C . ILE B 1 87 ? -24.743 30.252 6.127 1 96.01 87 ILE B C 1
ATOM 5074 O O . ILE B 1 87 ? -25.1 29.995 7.279 1 96.01 87 ILE B O 1
ATOM 5078 N N . LEU B 1 88 ? -25.35 29.75 5.026 1 96.12 88 LEU B N 1
ATOM 5079 C CA . LEU B 1 88 ? -26.475 28.822 5.067 1 96.12 88 LEU B CA 1
ATOM 5080 C C . LEU B 1 88 ? -27.663 29.44 5.795 1 96.12 88 LEU B C 1
ATOM 5082 O O . LEU B 1 88 ? -28.216 28.835 6.716 1 96.12 88 LEU B O 1
ATOM 5086 N N . PRO B 1 89 ? -27.917 30.657 5.356 1 93.98 89 PRO B N 1
ATOM 5087 C CA . PRO B 1 89 ? -29.078 31.257 6.017 1 93.98 89 PRO B CA 1
ATOM 5088 C C . PRO B 1 89 ? -30.35 30.431 5.84 1 93.98 89 PRO B C 1
ATOM 5090 O O . PRO B 1 89 ? -30.674 30.022 4.722 1 93.98 89 PRO B O 1
ATOM 5093 N N . GLY B 1 90 ? -31.014 30.187 6.951 1 92.59 90 GLY B N 1
ATOM 5094 C CA . GLY B 1 90 ? -32.289 29.491 6.897 1 92.59 90 GLY B CA 1
ATOM 5095 C C . GLY B 1 90 ? -32.143 27.983 6.813 1 92.59 90 GLY B C 1
ATOM 5096 O O . GLY B 1 90 ? -33.14 27.261 6.744 1 92.59 90 GLY B O 1
ATOM 5097 N N . THR B 1 91 ? -30.99 27.52 6.684 1 95.46 91 THR B N 1
ATOM 5098 C CA . THR B 1 91 ? -30.73 26.086 6.631 1 95.46 91 THR B CA 1
ATOM 5099 C C . THR B 1 91 ? -29.949 25.632 7.862 1 95.46 91 THR B C 1
ATOM 5101 O O . THR B 1 91 ? -28.89 26.183 8.169 1 95.46 91 THR B O 1
ATOM 5104 N N . LYS B 1 92 ? -30.45 24.681 8.573 1 97.1 92 LYS B N 1
ATOM 5105 C CA . LYS B 1 92 ? -29.77 24.112 9.733 1 97.1 92 LYS B CA 1
ATOM 5106 C C . LYS B 1 92 ? -28.93 22.901 9.338 1 97.1 92 LYS B C 1
ATOM 5108 O O . LYS B 1 92 ? -29.389 22.038 8.587 1 97.1 92 LYS B O 1
ATOM 5113 N N . LEU B 1 93 ? -27.734 22.871 9.839 1 97.2 93 LEU B N 1
ATOM 5114 C CA . LEU B 1 93 ? -26.87 21.714 9.635 1 97.2 93 LEU B CA 1
ATOM 5115 C C . LEU B 1 93 ? -27.027 20.711 10.774 1 97.2 93 LEU B C 1
ATOM 5117 O O . LEU B 1 93 ? -26.898 21.072 11.946 1 97.2 93 LEU B O 1
ATOM 5121 N N . GLU B 1 94 ? -27.347 19.513 10.443 1 97.63 94 GLU B N 1
ATOM 5122 C CA . GLU B 1 94 ? -27.429 18.418 11.405 1 97.63 94 GLU B CA 1
ATOM 5123 C C . GLU B 1 94 ? -26.328 17.389 11.164 1 97.63 94 GLU B C 1
ATOM 5125 O O . GLU B 1 94 ? -26.044 17.031 10.019 1 97.63 94 GLU B O 1
ATOM 5130 N N . VAL B 1 95 ? -25.713 16.951 12.277 1 97.92 95 VAL B N 1
ATOM 5131 C CA . VAL B 1 95 ? -24.611 16.006 12.126 1 97.92 95 VAL B CA 1
ATOM 5132 C C . VAL B 1 95 ? -25.029 14.637 12.657 1 97.92 95 VAL B C 1
ATOM 5134 O O . VAL B 1 95 ? -25.677 14.54 13.702 1 97.92 95 VAL B O 1
ATOM 5137 N N . ILE B 1 96 ? -24.858 13.628 11.891 1 97.04 96 ILE B N 1
ATOM 5138 C CA . ILE B 1 96 ? -25.006 12.238 12.309 1 97.04 96 ILE B CA 1
ATOM 5139 C C . ILE B 1 96 ? -23.633 11.639 12.604 1 97.04 96 ILE B C 1
ATOM 5141 O O . ILE B 1 96 ? -22.777 11.564 11.718 1 97.04 96 ILE B O 1
ATOM 5145 N N . LEU B 1 97 ? -23.437 11.217 13.852 1 96.36 97 LEU B N 1
ATOM 5146 C CA . LEU B 1 97 ? -22.136 10.741 14.309 1 96.36 97 LEU B CA 1
ATOM 5147 C C . LEU B 1 97 ? -22.091 9.217 14.33 1 96.36 97 LEU B C 1
ATOM 5149 O O . LEU B 1 97 ? -23.018 8.571 14.824 1 96.36 97 LEU B O 1
ATOM 5153 N N . HIS B 1 98 ? -21.063 8.658 13.732 1 94.54 98 HIS B N 1
ATOM 5154 C CA . HIS B 1 98 ? -20.819 7.221 13.79 1 94.54 98 HIS B CA 1
ATOM 5155 C C . HIS B 1 98 ? -19.394 6.922 14.243 1 94.54 98 HIS B C 1
ATOM 5157 O O . HIS B 1 98 ? -18.449 7.589 13.815 1 94.54 98 HIS B O 1
ATOM 5163 N N . ASP B 1 99 ? -19.237 5.964 15.133 1 94.21 99 ASP B N 1
ATOM 5164 C CA . ASP B 1 99 ? -17.943 5.531 15.652 1 94.21 99 ASP B CA 1
ATOM 5165 C C . ASP B 1 99 ? -17.432 4.304 14.9 1 94.21 99 ASP B C 1
ATOM 5167 O O . ASP B 1 99 ? -18.074 3.252 14.91 1 94.21 99 ASP B O 1
ATOM 5171 N N . THR B 1 100 ? -16.277 4.408 14.322 1 92.64 100 THR B N 1
ATOM 5172 C CA . THR B 1 100 ? -15.726 3.294 13.558 1 92.64 100 THR B CA 1
ATOM 5173 C C . THR B 1 100 ? -14.999 2.316 14.476 1 92.64 100 THR B C 1
ATOM 5175 O O . THR B 1 100 ? -14.691 1.191 14.075 1 92.64 100 THR B O 1
ATOM 5178 N N . ASN B 1 101 ? -14.637 2.806 15.698 1 88.14 101 ASN B N 1
ATOM 5179 C CA . ASN B 1 101 ? -13.944 2 16.698 1 88.14 101 ASN B CA 1
ATOM 5180 C C . ASN B 1 101 ? -12.653 1.405 16.143 1 88.14 101 ASN B C 1
ATOM 5182 O O . ASN B 1 101 ? -12.332 0.247 16.415 1 88.14 101 ASN B O 1
ATOM 5186 N N . CYS B 1 102 ? -12.085 2.091 15.176 1 81.89 102 CYS B N 1
ATOM 5187 C CA . CYS B 1 102 ? -10.81 1.756 14.551 1 81.89 102 CYS B CA 1
ATOM 5188 C C . CYS B 1 102 ? -10.859 0.368 13.925 1 81.89 102 CYS B C 1
ATOM 5190 O O . CYS B 1 102 ? -9.861 -0.355 13.93 1 81.89 102 CYS B O 1
ATOM 5192 N N . SER B 1 103 ? -12.002 -0.004 13.541 1 86.55 103 SER B N 1
ATOM 5193 C CA . SER B 1 103 ? -12.216 -1.296 12.898 1 86.55 103 SER B CA 1
ATOM 5194 C C . SER B 1 103 ? -12.594 -1.127 11.431 1 86.55 103 SER B C 1
ATOM 5196 O O . SER B 1 103 ? -13.505 -0.363 11.103 1 86.55 103 SER B O 1
ATOM 5198 N N . GLY B 1 104 ? -11.86 -1.862 10.652 1 86.68 104 GLY B N 1
ATOM 5199 C CA . GLY B 1 104 ? -12.22 -1.831 9.243 1 86.68 104 GLY B CA 1
ATOM 5200 C C . GLY B 1 104 ? -13.631 -2.319 8.977 1 86.68 104 GLY B C 1
ATOM 5201 O O . GLY B 1 104 ? -14.347 -1.745 8.154 1 86.68 104 GLY B O 1
ATOM 5202 N N . PHE B 1 105 ? -14.08 -3.343 9.654 1 88.92 105 PHE B N 1
ATOM 5203 C CA . PHE B 1 105 ? -15.419 -3.897 9.495 1 88.92 105 PHE B CA 1
ATOM 5204 C C . PHE B 1 105 ? -16.474 -2.914 9.989 1 88.92 105 PHE B C 1
ATOM 5206 O O . PHE B 1 105 ? -17.434 -2.615 9.276 1 88.92 105 PHE B O 1
ATOM 5213 N N . LEU B 1 106 ? -16.283 -2.389 11.168 1 89.53 106 LEU B N 1
ATOM 5214 C CA . LEU B 1 106 ? -17.252 -1.438 11.702 1 89.53 106 LEU B CA 1
ATOM 5215 C C . LEU B 1 106 ? -17.261 -0.152 10.882 1 89.53 106 LEU B C 1
ATOM 5217 O O . LEU B 1 106 ? -18.306 0.486 10.731 1 89.53 106 LEU B O 1
ATOM 5221 N N . GLY B 1 107 ? -16.007 0.2 10.398 1 91.28 107 GLY B N 1
ATOM 5222 C CA . GLY B 1 107 ? -15.961 1.332 9.487 1 91.28 107 GLY B CA 1
ATOM 5223 C C . GLY B 1 107 ? -16.874 1.17 8.287 1 91.28 107 GLY B C 1
ATOM 5224 O O . GLY B 1 107 ? -17.567 2.112 7.896 1 91.28 107 GLY B O 1
ATOM 5225 N N . THR B 1 108 ? -16.881 0.01 7.745 1 89.37 108 THR B N 1
ATOM 5226 C CA . THR B 1 108 ? -17.741 -0.302 6.609 1 89.37 108 THR B CA 1
ATOM 5227 C C . THR B 1 108 ? -19.212 -0.23 7.008 1 89.37 108 THR B C 1
ATOM 5229 O O . THR B 1 108 ? -20.009 0.435 6.344 1 89.37 108 THR B O 1
ATOM 5232 N N . VAL B 1 109 ? -19.529 -0.88 8.063 1 87.7 109 VAL B N 1
ATOM 5233 C CA . VAL B 1 109 ? -20.905 -0.967 8.541 1 87.7 109 VAL B CA 1
ATOM 5234 C C . VAL B 1 109 ? -21.427 0.431 8.867 1 87.7 109 VAL B C 1
ATOM 5236 O O . VAL B 1 109 ? -22.53 0.8 8.456 1 87.7 109 VAL B O 1
ATOM 5239 N N . GLU B 1 110 ? -20.64 1.167 9.578 1 91.14 110 GLU B N 1
ATOM 5240 C CA . GLU B 1 110 ? -21.037 2.515 9.974 1 91.14 110 GLU B CA 1
ATOM 5241 C C . GLU B 1 110 ? -21.157 3.434 8.761 1 91.14 110 GLU B C 1
ATOM 5243 O O . GLU B 1 110 ? -21.997 4.336 8.739 1 91.14 110 GLU B O 1
ATOM 5248 N N . ALA B 1 111 ? -20.248 3.227 7.797 1 92.19 111 ALA B N 1
ATOM 5249 C CA . ALA B 1 111 ? -20.338 4.021 6.574 1 92.19 111 ALA B CA 1
ATOM 5250 C C . ALA B 1 111 ? -21.647 3.748 5.838 1 92.19 111 ALA B C 1
ATOM 5252 O O . ALA B 1 111 ? -22.307 4.678 5.368 1 92.19 111 ALA B O 1
ATOM 5253 N N . LEU B 1 112 ? -21.992 2.481 5.711 1 89.13 112 LEU B N 1
ATOM 5254 C CA . LEU B 1 112 ? -23.237 2.115 5.045 1 89.13 112 LEU B CA 1
ATOM 5255 C C . LEU B 1 112 ? -24.439 2.691 5.787 1 89.13 112 LEU B C 1
ATOM 5257 O O . LEU B 1 112 ? -25.365 3.215 5.164 1 89.13 112 LEU B O 1
ATOM 5261 N N . GLN B 1 113 ? -24.427 2.607 7.099 1 88.94 113 GLN B N 1
ATOM 5262 C CA . GLN B 1 113 ? -25.513 3.159 7.901 1 88.94 113 GLN B CA 1
ATOM 5263 C C . GLN B 1 113 ? -25.607 4.672 7.732 1 88.94 113 GLN B C 1
ATOM 5265 O O . GLN B 1 113 ? -26.706 5.229 7.677 1 88.94 113 GLN B O 1
ATOM 5270 N N . LEU B 1 114 ? -24.466 5.291 7.724 1 92.2 114 LEU B N 1
ATOM 5271 C CA . LEU B 1 114 ? -24.426 6.738 7.548 1 92.2 114 LEU B CA 1
ATOM 5272 C C . LEU B 1 114 ? -25.075 7.144 6.229 1 92.2 114 LEU B C 1
ATOM 5274 O O . LEU B 1 114 ? -25.812 8.13 6.173 1 92.2 114 LEU B O 1
ATOM 5278 N N . MET B 1 115 ? -24.833 6.388 5.186 1 90.86 115 MET B N 1
ATOM 5279 C CA . MET B 1 115 ? -25.33 6.714 3.852 1 90.86 115 MET B CA 1
ATOM 5280 C C . MET B 1 115 ? -26.842 6.53 3.774 1 90.86 115 MET B C 1
ATOM 5282 O O . MET B 1 115 ? -27.507 7.163 2.953 1 90.86 115 MET B O 1
ATOM 5286 N N . GLU B 1 116 ? -27.357 5.673 4.638 1 87.87 116 GLU B N 1
ATOM 5287 C CA . GLU B 1 116 ? -28.801 5.466 4.688 1 87.87 116 GLU B CA 1
ATOM 5288 C C . GLU B 1 116 ? -29.525 6.734 5.131 1 87.87 116 GLU B C 1
ATOM 5290 O O . GLU B 1 116 ? -30.716 6.901 4.862 1 87.87 116 GLU B O 1
ATOM 5295 N N . ASN B 1 117 ? -28.844 7.606 5.745 1 90.83 117 ASN B N 1
ATOM 5296 C CA . ASN B 1 117 ? -29.457 8.803 6.312 1 90.83 117 ASN B CA 1
ATOM 5297 C C . ASN B 1 117 ? -29.39 9.979 5.342 1 90.83 117 ASN B C 1
ATOM 5299 O O . ASN B 1 117 ? -29.62 11.125 5.733 1 90.83 117 ASN B O 1
ATOM 5303 N N . ASP B 1 118 ? -28.993 9.802 4.113 1 92.11 118 ASP B N 1
ATOM 5304 C CA . ASP B 1 118 ? -28.973 10.8 3.047 1 92.11 118 ASP B CA 1
ATOM 5305 C C . ASP B 1 118 ? -28.101 11.993 3.428 1 92.11 118 ASP B C 1
ATOM 5307 O O . ASP B 1 118 ? -28.543 13.141 3.353 1 92.11 118 ASP B O 1
ATOM 5311 N N . VAL B 1 119 ? -26.966 11.734 3.814 1 96.73 119 VAL B N 1
ATOM 5312 C CA . VAL B 1 119 ? -26.017 12.797 4.129 1 96.73 119 VAL B CA 1
ATOM 5313 C C . VAL B 1 119 ? -25.443 13.376 2.838 1 96.73 119 VAL B C 1
ATOM 5315 O O . VAL B 1 119 ? -25.192 12.643 1.878 1 96.73 119 VAL B O 1
ATOM 5318 N N . VAL B 1 120 ? -25.256 14.665 2.825 1 97.48 120 VAL B N 1
ATOM 5319 C CA . VAL B 1 120 ? -24.798 15.325 1.607 1 97.48 120 VAL B CA 1
ATOM 5320 C C . VAL B 1 120 ? -23.272 15.339 1.57 1 97.48 120 VAL B C 1
ATOM 5322 O O . VAL B 1 120 ? -22.672 15.541 0.512 1 97.48 120 VAL B O 1
ATOM 5325 N N . VAL B 1 121 ? -22.624 15.167 2.695 1 98.45 121 VAL B N 1
ATOM 5326 C CA . VAL B 1 121 ? -21.171 15.107 2.823 1 98.45 121 VAL B CA 1
ATOM 5327 C C . VAL B 1 121 ? -20.795 14.356 4.098 1 98.45 121 VAL B C 1
ATOM 5329 O O . VAL B 1 121 ? -21.555 14.35 5.07 1 98.45 121 VAL B O 1
ATOM 5332 N N . ALA B 1 122 ? -19.722 13.619 4.012 1 98.25 122 ALA B N 1
ATOM 5333 C CA . ALA B 1 122 ? -19.213 12.914 5.186 1 98.25 122 ALA B CA 1
ATOM 5334 C C . ALA B 1 122 ? -17.869 13.486 5.629 1 98.25 122 ALA B C 1
ATOM 5336 O O . ALA B 1 122 ? -17.029 13.83 4.794 1 98.25 122 ALA B O 1
ATOM 5337 N N . ILE B 1 123 ? -17.671 13.618 6.925 1 98.44 123 ILE B N 1
ATOM 5338 C CA . ILE B 1 123 ? -16.434 14.102 7.53 1 98.44 123 ILE B CA 1
ATOM 5339 C C . ILE B 1 123 ? -15.722 12.951 8.237 1 98.44 123 ILE B C 1
ATOM 5341 O O . ILE B 1 123 ? -16.333 12.222 9.022 1 98.44 123 ILE B O 1
ATOM 5345 N N . GLY B 1 124 ? -14.416 12.821 7.987 1 95.82 124 GLY B N 1
ATOM 5346 C CA . GLY B 1 124 ? -13.625 11.69 8.445 1 95.82 124 GLY B CA 1
ATOM 5347 C C . GLY B 1 124 ? -13.382 10.655 7.363 1 95.82 124 GLY B C 1
ATOM 5348 O O . GLY B 1 124 ? -13.617 10.917 6.182 1 95.82 124 GLY B O 1
ATOM 5349 N N . PRO B 1 125 ? -12.828 9.545 7.69 1 94.23 125 PRO B N 1
ATOM 5350 C CA . PRO B 1 125 ? -12.288 9.133 8.988 1 94.23 125 PRO B CA 1
ATOM 5351 C C . PRO B 1 125 ? -10.9 9.709 9.26 1 94.23 125 PRO B C 1
ATOM 5353 O O . PRO B 1 125 ? -10.376 10.474 8.447 1 94.23 125 PRO B O 1
ATOM 5356 N N . GLN B 1 126 ? -10.36 9.435 10.472 1 93.86 126 GLN B N 1
ATOM 5357 C CA . GLN B 1 126 ? -9.006 9.867 10.801 1 93.86 126 GLN B CA 1
ATOM 5358 C C . GLN B 1 126 ? -7.984 8.788 10.453 1 93.86 126 GLN B C 1
ATOM 5360 O O . GLN B 1 126 ? -6.78 9.052 10.424 1 93.86 126 GLN B O 1
ATOM 5365 N N . SER B 1 127 ? -8.412 7.604 10.231 1 90.97 127 SER B N 1
ATOM 5366 C CA . SER B 1 127 ? -7.541 6.479 9.907 1 90.97 127 SER B CA 1
ATOM 5367 C C . SER B 1 127 ? -7.459 6.26 8.4 1 90.97 127 SER B C 1
ATOM 5369 O O . SER B 1 127 ? -8.485 6.189 7.721 1 90.97 127 SER B O 1
ATOM 5371 N N . SER B 1 128 ? -6.235 6.103 7.934 1 92.32 128 SER B N 1
ATOM 5372 C CA . SER B 1 128 ? -6.031 5.879 6.507 1 92.32 128 SER B CA 1
ATOM 5373 C C . SER B 1 128 ? -6.615 4.54 6.069 1 92.32 128 SER B C 1
ATOM 5375 O O . SER B 1 128 ? -7.199 4.435 4.988 1 92.32 128 SER B O 1
ATOM 5377 N N . GLY B 1 129 ? -6.422 3.536 6.891 1 89.4 129 GLY B N 1
ATOM 5378 C CA . GLY B 1 129 ? -6.985 2.236 6.565 1 89.4 129 GLY B CA 1
ATOM 5379 C C . GLY B 1 129 ? -8.491 2.267 6.382 1 89.4 129 GLY B C 1
ATOM 5380 O O . GLY B 1 129 ? -9.018 1.679 5.435 1 89.4 129 GLY B O 1
ATOM 5381 N N . ILE B 1 130 ? -9.177 2.961 7.236 1 92.93 130 ILE B N 1
ATOM 5382 C CA . ILE B 1 130 ? -10.63 3.071 7.167 1 92.93 130 ILE B CA 1
ATOM 5383 C C . ILE B 1 130 ? -11.025 3.959 5.99 1 92.93 130 ILE B C 1
ATOM 5385 O O . ILE B 1 130 ? -12.033 3.709 5.325 1 92.93 130 ILE B O 1
ATOM 5389 N N . ALA B 1 131 ? -10.24 4.994 5.744 1 95.01 131 ALA B N 1
ATOM 5390 C CA . ALA B 1 131 ? -10.503 5.881 4.613 1 95.01 131 ALA B CA 1
ATOM 5391 C C . ALA B 1 131 ? -10.484 5.11 3.296 1 95.01 131 ALA B C 1
ATOM 5393 O O . ALA B 1 131 ? -11.313 5.353 2.416 1 95.01 131 ALA B O 1
ATOM 5394 N N . HIS B 1 132 ? -9.547 4.2 3.165 1 91.35 132 HIS B N 1
ATOM 5395 C CA . HIS B 1 132 ? -9.475 3.376 1.964 1 91.35 132 HIS B CA 1
ATOM 5396 C C . HIS B 1 132 ? -10.771 2.602 1.748 1 91.35 132 HIS B C 1
ATOM 5398 O O . HIS B 1 132 ? -11.297 2.562 0.633 1 91.35 132 HIS B O 1
ATOM 5404 N N . ILE B 1 133 ? -11.287 2.088 2.778 1 89.91 133 ILE B N 1
ATOM 5405 C CA . ILE B 1 133 ? -12.469 1.237 2.705 1 89.91 133 ILE B CA 1
ATOM 5406 C C . ILE B 1 133 ? -13.703 2.091 2.418 1 89.91 133 ILE B C 1
ATOM 5408 O O . ILE B 1 133 ? -14.48 1.784 1.511 1 89.91 133 ILE B O 1
ATOM 5412 N N . ILE B 1 134 ? -13.838 3.19 3.118 1 93.89 134 ILE B N 1
ATOM 5413 C CA . ILE B 1 134 ? -15.028 4.03 3.04 1 93.89 134 ILE B CA 1
ATOM 5414 C C . ILE B 1 134 ? -15.057 4.76 1.699 1 93.89 134 ILE B C 1
ATOM 5416 O O . ILE B 1 134 ? -16.129 5.102 1.194 1 93.89 134 ILE B O 1
ATOM 5420 N N . SER B 1 135 ? -13.903 4.972 1.124 1 94.38 135 SER B N 1
ATOM 5421 C CA . SER B 1 135 ? -13.815 5.663 -0.158 1 94.38 135 SER B CA 1
ATOM 5422 C C . SER B 1 135 ? -14.554 4.897 -1.251 1 94.38 135 SER B C 1
ATOM 5424 O O . SER B 1 135 ? -15.12 5.501 -2.165 1 94.38 135 SER B O 1
ATOM 5426 N N . HIS B 1 136 ? -14.608 3.581 -1.134 1 90.41 136 HIS B N 1
ATOM 5427 C CA . HIS B 1 136 ? -15.344 2.786 -2.112 1 90.41 136 HIS B CA 1
ATOM 5428 C C . HIS B 1 136 ? -16.847 3.001 -1.976 1 90.41 136 HIS B C 1
ATOM 5430 O O . HIS B 1 136 ? -17.567 3.035 -2.977 1 90.41 136 HIS B O 1
ATOM 5436 N N . VAL B 1 137 ? -17.299 3.169 -0.76 1 91.67 137 VAL B N 1
ATOM 5437 C CA . VAL B 1 137 ? -18.718 3.368 -0.484 1 91.67 137 VAL B CA 1
ATOM 5438 C C . VAL B 1 137 ? -19.154 4.743 -0.986 1 91.67 137 VAL B C 1
ATOM 5440 O O . VAL B 1 137 ? -20.128 4.857 -1.733 1 91.67 137 VAL B O 1
ATOM 5443 N N . VAL B 1 138 ? -18.363 5.748 -0.652 1 95.45 138 VAL B N 1
ATOM 5444 C CA . VAL B 1 138 ? -18.772 7.114 -0.961 1 95.45 138 VAL B CA 1
ATOM 5445 C C . VAL B 1 138 ? -18.619 7.374 -2.458 1 95.45 138 VAL B C 1
ATOM 5447 O O . VAL B 1 138 ? -19.367 8.166 -3.037 1 95.45 138 VAL B O 1
ATOM 5450 N N . ASN B 1 139 ? -17.645 6.698 -3.043 1 92.74 139 ASN B N 1
ATOM 5451 C CA . ASN B 1 139 ? -17.495 6.814 -4.49 1 92.74 139 ASN B CA 1
ATOM 5452 C C . ASN B 1 139 ? -18.725 6.291 -5.225 1 92.74 139 ASN B C 1
ATOM 5454 O O . ASN B 1 139 ? -19.231 6.943 -6.14 1 92.74 139 ASN B O 1
ATOM 5458 N N . GLU B 1 140 ? -19.19 5.177 -4.83 1 91.05 140 GLU B N 1
ATOM 5459 C CA . GLU B 1 140 ? -20.337 4.554 -5.485 1 91.05 140 GLU B CA 1
ATOM 5460 C C . GLU B 1 140 ? -21.611 5.36 -5.25 1 91.05 140 GLU B C 1
ATOM 5462 O O . GLU B 1 140 ? -22.475 5.434 -6.126 1 91.05 140 GLU B O 1
ATOM 5467 N N . LEU B 1 141 ? -21.759 5.976 -4.112 1 93.97 141 LEU B N 1
ATOM 5468 C CA . LEU B 1 141 ? -22.994 6.662 -3.745 1 93.97 141 LEU B CA 1
ATOM 5469 C C . LEU B 1 141 ? -22.881 8.16 -4.007 1 93.97 141 LEU B C 1
ATOM 5471 O O . LEU B 1 141 ? -23.807 8.918 -3.707 1 93.97 141 LEU B O 1
ATOM 5475 N N . HIS B 1 142 ? -21.738 8.649 -4.456 1 95.95 142 HIS B N 1
ATOM 5476 C CA . HIS B 1 142 ? -21.476 10.014 -4.898 1 95.95 142 HIS B CA 1
ATOM 5477 C C . HIS B 1 142 ? -21.613 11.002 -3.745 1 95.95 142 HIS B C 1
ATOM 5479 O O . HIS B 1 142 ? -22.293 12.023 -3.873 1 95.95 142 HIS B O 1
ATOM 5485 N N . VAL B 1 143 ? -21.051 10.655 -2.678 1 97.42 143 VAL B N 1
ATOM 5486 C CA . VAL B 1 143 ? -21.022 11.525 -1.507 1 97.42 143 VAL B CA 1
ATOM 5487 C C . VAL B 1 143 ? -19.584 11.94 -1.207 1 97.42 143 VAL B C 1
ATOM 5489 O O . VAL B 1 143 ? -18.736 11.095 -0.91 1 97.42 143 VAL B O 1
ATOM 5492 N N . PRO B 1 144 ? -19.272 13.226 -1.218 1 98.1 144 PRO B N 1
ATOM 5493 C CA . PRO B 1 144 ? -17.911 13.651 -0.884 1 98.1 144 PRO B CA 1
ATOM 5494 C C . PRO B 1 144 ? -17.511 13.284 0.543 1 98.1 144 PRO B C 1
ATOM 5496 O O . PRO B 1 144 ? -18.331 13.375 1.46 1 98.1 144 PRO B O 1
ATOM 5499 N N . LEU B 1 145 ? -16.291 12.804 0.66 1 97.99 145 LEU B N 1
ATOM 5500 C CA . LEU B 1 145 ? -15.698 12.44 1.942 1 97.99 145 LEU B CA 1
ATOM 5501 C C . LEU B 1 145 ? -14.525 13.356 2.277 1 97.99 145 LEU B C 1
ATOM 5503 O O . LEU B 1 145 ? -13.492 13.32 1.604 1 97.99 145 LEU B O 1
ATOM 5507 N N . LEU B 1 146 ? -14.695 14.193 3.276 1 98.27 146 LEU B N 1
ATOM 5508 C CA . LEU B 1 146 ? -13.645 15.089 3.748 1 98.27 146 LEU B CA 1
ATOM 5509 C C . LEU B 1 146 ? -12.895 14.476 4.925 1 98.27 146 LEU B C 1
ATOM 5511 O O . LEU B 1 146 ? -13.448 14.345 6.019 1 98.27 146 LEU B O 1
ATOM 5515 N N . SER B 1 147 ? -11.712 14.132 4.681 1 97.78 147 SER B N 1
ATOM 5516 C CA . SER B 1 147 ? -10.96 13.506 5.764 1 97.78 147 SER B CA 1
ATOM 5517 C C . SER B 1 147 ? -10.002 14.497 6.417 1 97.78 147 SER B C 1
ATOM 5519 O O . SER B 1 147 ? -9.109 15.032 5.756 1 97.78 147 SER B O 1
ATOM 5521 N N . PHE B 1 148 ? -10.087 14.655 7.706 1 98.05 148 PHE B N 1
ATOM 5522 C CA . PHE B 1 148 ? -9.251 15.586 8.456 1 98.05 148 PHE B CA 1
ATOM 5523 C C . PHE B 1 148 ? -8.051 14.869 9.061 1 98.05 148 PHE B C 1
ATOM 5525 O O . PHE B 1 148 ? -7.248 15.48 9.769 1 98.05 148 PHE B O 1
ATOM 5532 N N . GLY B 1 149 ? -7.921 13.567 8.722 1 96.03 149 GLY B N 1
ATOM 5533 C CA . GLY B 1 149 ? -6.874 12.887 9.468 1 96.03 149 GLY B CA 1
ATOM 5534 C C . GLY B 1 149 ? -6.22 11.762 8.688 1 96.03 149 GLY B C 1
ATOM 5535 O O . GLY B 1 149 ? -5.198 11.218 9.111 1 96.03 149 GLY B O 1
ATOM 5536 N N . ALA B 1 150 ? -6.785 11.293 7.572 1 95.3 150 ALA B N 1
ATOM 5537 C CA . ALA B 1 150 ? -6.147 10.27 6.748 1 95.3 150 ALA B CA 1
ATOM 5538 C C . ALA B 1 150 ? -5.015 10.864 5.914 1 95.3 150 ALA B C 1
ATOM 5540 O O . ALA B 1 150 ? -5.262 11.53 4.907 1 95.3 150 ALA B O 1
ATOM 5541 N N . THR B 1 151 ? -3.775 10.484 6.235 1 96.14 151 THR B N 1
ATOM 5542 C CA . THR B 1 151 ? -2.628 11.193 5.68 1 96.14 151 THR B CA 1
ATOM 5543 C C . THR B 1 151 ? -1.875 10.312 4.688 1 96.14 151 THR B C 1
ATOM 5545 O O . THR B 1 151 ? -0.857 10.726 4.129 1 96.14 151 THR B O 1
ATOM 5548 N N . ASP B 1 152 ? -2.371 9.1 4.446 1 95.17 152 ASP B N 1
ATOM 5549 C CA . ASP B 1 152 ? -1.728 8.128 3.566 1 95.17 152 ASP B CA 1
ATOM 5550 C C . ASP B 1 152 ? -1.566 8.688 2.155 1 95.17 152 ASP B C 1
ATOM 5552 O O . ASP B 1 152 ? -2.551 9.045 1.506 1 95.17 152 ASP B O 1
ATOM 5556 N N . PRO B 1 153 ? -0.343 8.662 1.593 1 93.87 153 PRO B N 1
ATOM 5557 C CA . PRO B 1 153 ? -0.11 9.232 0.264 1 93.87 153 PRO B CA 1
ATOM 5558 C C . PRO B 1 153 ? -0.867 8.493 -0.837 1 93.87 153 PRO B C 1
ATOM 5560 O O . PRO B 1 153 ? -1.082 9.043 -1.92 1 93.87 153 PRO B O 1
ATOM 5563 N N . SER B 1 154 ? -1.272 7.335 -0.578 1 91.13 154 SER B N 1
ATOM 5564 C CA . SER B 1 154 ? -1.874 6.526 -1.633 1 91.13 154 SER B CA 1
ATOM 5565 C C . SER B 1 154 ? -3.352 6.857 -1.808 1 91.13 154 SER B C 1
ATOM 5567 O O . SER B 1 154 ? -3.979 6.428 -2.779 1 91.13 154 SER B O 1
ATOM 5569 N N . LEU B 1 155 ? -3.943 7.554 -0.894 1 91.98 155 LEU B N 1
ATOM 5570 C CA . LEU B 1 155 ? -5.313 8.02 -1.074 1 91.98 155 LEU B CA 1
ATOM 5571 C C . LEU B 1 155 ? -5.378 9.125 -2.123 1 91.98 155 LEU B C 1
ATOM 5573 O O . LEU B 1 155 ? -5.53 10.301 -1.783 1 91.98 155 LEU B O 1
ATOM 5577 N N . SER B 1 156 ? -5.219 8.705 -3.382 1 79.66 156 SER B N 1
ATOM 5578 C CA . SER B 1 156 ? -5.09 9.653 -4.484 1 79.66 156 SER B CA 1
ATOM 5579 C C . SER B 1 156 ? -6.456 10.07 -5.017 1 79.66 156 SER B C 1
ATOM 5581 O O . SER B 1 156 ? -7.416 9.299 -4.952 1 79.66 156 SER B O 1
ATOM 5583 N N . SER B 1 157 ? -6.414 11.153 -5.632 1 73.63 157 SER B N 1
ATOM 5584 C CA . SER B 1 157 ? -7.638 11.732 -6.179 1 73.63 157 SER B CA 1
ATOM 5585 C C . SER B 1 157 ? -8.134 10.939 -7.383 1 73.63 157 SER B C 1
ATOM 5587 O O . SER B 1 157 ? -9.333 10.918 -7.668 1 73.63 157 SER B O 1
ATOM 5589 N N . LEU B 1 158 ? -7.289 10.364 -7.98 1 74.14 158 LEU B N 1
ATOM 5590 C CA . LEU B 1 158 ? -7.666 9.63 -9.183 1 74.14 158 LEU B CA 1
ATOM 5591 C C . LEU B 1 158 ? -8.348 8.314 -8.826 1 74.14 158 LEU B C 1
ATOM 5593 O O . LEU B 1 158 ? -9.332 7.928 -9.461 1 74.14 158 LEU B O 1
ATOM 5597 N N . GLN B 1 159 ? -7.875 7.688 -7.795 1 79.05 159 GLN B N 1
ATOM 5598 C CA . GLN B 1 159 ? -8.441 6.409 -7.379 1 79.05 159 GLN B CA 1
ATOM 5599 C C . GLN B 1 159 ? -9.693 6.612 -6.531 1 79.05 159 GLN B C 1
ATOM 5601 O O . GLN B 1 159 ? -10.607 5.785 -6.556 1 79.05 159 GLN B O 1
ATOM 5606 N N . HIS B 1 160 ? -9.635 7.655 -5.827 1 89.66 160 HIS B N 1
ATOM 5607 C CA . HIS B 1 160 ? -10.733 7.97 -4.92 1 89.66 160 HIS B CA 1
ATOM 5608 C C . HIS B 1 160 ? -11.289 9.364 -5.192 1 89.66 160 HIS B C 1
ATOM 5610 O O . HIS B 1 160 ? -11.061 10.291 -4.411 1 89.66 160 HIS B O 1
ATOM 5616 N N . PRO B 1 161 ? -12.096 9.479 -6.172 1 90.43 161 PRO B N 1
ATOM 5617 C CA . PRO B 1 161 ? -12.496 10.802 -6.657 1 90.43 161 PRO B CA 1
ATOM 5618 C C . PRO B 1 161 ? -13.31 11.585 -5.63 1 90.43 161 PRO B C 1
ATOM 5620 O O . PRO B 1 161 ? -13.279 12.819 -5.623 1 90.43 161 PRO B O 1
ATOM 5623 N N . TYR B 1 162 ? -14.057 10.944 -4.801 1 96.19 162 TYR B N 1
ATOM 5624 C CA . TYR B 1 162 ? -14.927 11.649 -3.866 1 96.19 162 TYR B CA 1
ATOM 5625 C C . TYR B 1 162 ? -14.234 11.857 -2.525 1 96.19 162 TYR B C 1
ATOM 5627 O O . TYR B 1 162 ? -14.831 12.389 -1.587 1 96.19 162 TYR B O 1
ATOM 5635 N N . PHE B 1 163 ? -12.973 11.386 -2.434 1 96.45 163 PHE B N 1
ATOM 5636 C CA . PHE B 1 163 ? -12.16 11.596 -1.243 1 96.45 163 PHE B CA 1
ATOM 5637 C C . PHE B 1 163 ? -11.405 12.917 -1.329 1 96.45 163 PHE B C 1
ATOM 5639 O O . PHE B 1 163 ? -10.696 13.171 -2.305 1 96.45 163 PHE B O 1
ATOM 5646 N N . ILE B 1 164 ? -11.532 13.776 -0.319 1 97.04 164 ILE B N 1
ATOM 5647 C CA . ILE B 1 164 ? -10.811 15.041 -0.214 1 97.04 164 ILE B CA 1
ATOM 5648 C C . ILE B 1 164 ? -10.043 15.089 1.105 1 97.04 164 ILE B C 1
ATOM 5650 O O . ILE B 1 164 ? -10.626 14.913 2.177 1 97.04 164 ILE B O 1
ATOM 5654 N N . ARG B 1 165 ? -8.808 15.339 0.976 1 96.34 165 ARG B N 1
ATOM 5655 C CA . ARG B 1 165 ? -7.965 15.418 2.165 1 96.34 165 ARG B CA 1
ATOM 5656 C C . ARG B 1 165 ? -7.905 16.845 2.699 1 96.34 165 ARG B C 1
ATOM 5658 O O . ARG B 1 165 ? -7.345 17.733 2.052 1 96.34 165 ARG B O 1
ATOM 5665 N N . THR B 1 166 ? -8.438 17.057 3.835 1 97.34 166 THR B N 1
ATOM 5666 C CA . THR B 1 166 ? -8.471 18.396 4.413 1 97.34 166 THR B CA 1
ATOM 5667 C C . THR B 1 166 ? -7.37 18.562 5.456 1 97.34 166 THR B C 1
ATOM 5669 O O . THR B 1 166 ? -7.466 19.419 6.336 1 97.34 166 THR B O 1
ATOM 5672 N N . THR B 1 167 ? -6.427 17.684 5.44 1 96.62 167 THR B N 1
ATOM 5673 C CA . THR B 1 167 ? -5.216 17.739 6.252 1 96.62 167 THR B CA 1
ATOM 5674 C C . THR B 1 167 ? -3.974 17.561 5.384 1 96.62 167 THR B C 1
ATOM 5676 O O . THR B 1 167 ? -4.058 17.602 4.155 1 96.62 167 THR B O 1
ATOM 5679 N N . GLN B 1 168 ? -2.847 17.455 6.015 1 95.86 168 GLN B N 1
ATOM 5680 C CA . GLN B 1 168 ? -1.602 17.368 5.26 1 95.86 168 GLN B CA 1
ATOM 5681 C C . GLN B 1 168 ? -1.354 15.945 4.769 1 95.86 168 GLN B C 1
ATOM 5683 O O . GLN B 1 168 ? -1.627 14.979 5.485 1 95.86 168 GLN B O 1
ATOM 5688 N N . ASN B 1 169 ? -0.854 15.797 3.583 1 96.48 169 ASN B N 1
ATOM 5689 C CA . ASN B 1 169 ? -0.464 14.543 2.948 1 96.48 169 ASN B CA 1
ATOM 5690 C C . ASN B 1 169 ? 0.919 14.089 3.406 1 96.48 169 ASN B C 1
ATOM 5692 O O . ASN B 1 169 ? 1.886 14.848 3.323 1 96.48 169 ASN B O 1
ATOM 5696 N N . ASP B 1 170 ? 1.043 12.833 3.848 1 97.02 170 ASP B N 1
ATOM 5697 C CA . ASP B 1 170 ? 2.318 12.3 4.32 1 97.02 170 ASP B CA 1
ATOM 5698 C C . ASP B 1 170 ? 3.367 12.322 3.211 1 97.02 170 ASP B C 1
ATOM 5700 O O . ASP B 1 170 ? 4.563 12.192 3.478 1 97.02 170 ASP B O 1
ATOM 5704 N N . TYR B 1 171 ? 2.912 12.422 2.013 1 96.55 171 TYR B N 1
ATOM 5705 C CA . TYR B 1 171 ? 3.862 12.647 0.93 1 96.55 171 TYR B CA 1
ATOM 5706 C C . TYR B 1 171 ? 4.802 13.8 1.259 1 96.55 171 TYR B C 1
ATOM 5708 O O . TYR B 1 171 ? 6.02 13.677 1.114 1 96.55 171 TYR B O 1
ATOM 5716 N N . PHE B 1 172 ? 4.262 14.842 1.74 1 97.89 172 PHE B N 1
ATOM 5717 C CA . PHE B 1 172 ? 5.047 16.03 2.054 1 97.89 172 PHE B CA 1
ATOM 5718 C C . PHE B 1 172 ? 5.845 15.828 3.337 1 97.89 172 PHE B C 1
ATOM 5720 O O . PHE B 1 172 ? 6.963 16.331 3.464 1 97.89 172 PHE B O 1
ATOM 5727 N N . GLN B 1 173 ? 5.244 15.116 4.27 1 98.2 173 GLN B N 1
ATOM 5728 C CA . GLN B 1 173 ? 5.974 14.852 5.506 1 98.2 173 GLN B CA 1
ATOM 5729 C C . GLN B 1 173 ? 7.236 14.037 5.236 1 98.2 173 GLN B C 1
ATOM 5731 O O . GLN B 1 173 ? 8.285 14.293 5.831 1 98.2 173 GLN B O 1
ATOM 5736 N N . MET B 1 174 ? 7.125 13.075 4.38 1 98.5 174 MET B N 1
ATOM 5737 C CA . MET B 1 174 ? 8.268 12.223 4.065 1 98.5 174 MET B CA 1
ATOM 5738 C C . MET B 1 174 ? 9.328 12.999 3.29 1 98.5 174 MET B C 1
ATOM 5740 O O . MET B 1 174 ? 10.524 12.745 3.441 1 98.5 174 MET B O 1
ATOM 5744 N N . HIS B 1 175 ? 8.925 13.972 2.489 1 97.53 175 HIS B N 1
ATOM 5745 C CA . HIS B 1 175 ? 9.889 14.863 1.853 1 97.53 175 HIS B CA 1
ATOM 5746 C C . HIS B 1 175 ? 10.582 15.75 2.881 1 97.53 175 HIS B C 1
ATOM 5748 O O . HIS B 1 175 ? 11.772 16.044 2.752 1 97.53 175 HIS B O 1
ATOM 5754 N N . ALA B 1 176 ? 9.809 16.188 3.862 1 98.44 176 ALA B N 1
ATOM 5755 C CA . ALA B 1 176 ? 10.406 16.966 4.945 1 98.44 176 ALA B CA 1
ATOM 5756 C C . ALA B 1 176 ? 11.471 16.157 5.68 1 98.44 176 ALA B C 1
ATOM 5758 O O . ALA B 1 176 ? 12.553 16.668 5.977 1 98.44 176 ALA B O 1
ATOM 5759 N N . ILE B 1 177 ? 11.164 14.93 5.977 1 98.69 177 ILE B N 1
ATOM 5760 C CA . ILE B 1 177 ? 12.103 14.048 6.663 1 98.69 177 ILE B CA 1
ATOM 5761 C C . ILE B 1 177 ? 13.332 13.82 5.786 1 98.69 177 ILE B C 1
ATOM 5763 O O . ILE B 1 177 ? 14.464 13.843 6.275 1 98.69 177 ILE B O 1
ATOM 5767 N N . ALA B 1 178 ? 13.12 13.6 4.509 1 97.62 178 ALA B N 1
ATOM 5768 C CA . ALA B 1 178 ? 14.238 13.41 3.588 1 97.62 178 ALA B CA 1
ATOM 5769 C C . ALA B 1 178 ? 15.131 14.647 3.548 1 97.62 178 ALA B C 1
ATOM 5771 O O . ALA B 1 178 ? 16.358 14.533 3.49 1 97.62 178 ALA B O 1
ATOM 5772 N N . ASP B 1 179 ? 14.518 15.842 3.567 1 97.17 179 ASP B N 1
ATOM 5773 C CA . ASP B 1 179 ? 15.291 17.08 3.6 1 97.17 179 ASP B CA 1
ATOM 5774 C C . ASP B 1 179 ? 16.14 17.165 4.867 1 97.17 179 ASP B C 1
ATOM 5776 O O . ASP B 1 179 ? 17.273 17.649 4.83 1 97.17 179 ASP B O 1
ATOM 5780 N N . LEU B 1 180 ? 15.558 16.72 5.972 1 98.06 180 LEU B N 1
ATOM 5781 C CA . LEU B 1 180 ? 16.301 16.713 7.228 1 98.06 180 LEU B CA 1
ATOM 5782 C C . LEU B 1 180 ? 17.49 15.761 7.151 1 98.06 180 LEU B C 1
ATOM 5784 O O . LEU B 1 180 ? 18.582 16.084 7.624 1 98.06 180 LEU B O 1
ATOM 5788 N N . VAL B 1 181 ? 17.243 14.604 6.605 1 96.62 181 VAL B N 1
ATOM 5789 C CA . VAL B 1 181 ? 18.289 13.599 6.439 1 96.62 181 VAL B CA 1
ATOM 5790 C C . VAL B 1 181 ? 19.417 14.164 5.58 1 96.62 181 VAL B C 1
ATOM 5792 O O . VAL B 1 181 ? 20.595 13.993 5.9 1 96.62 181 VAL B O 1
ATOM 5795 N N . GLU B 1 182 ? 19.033 14.821 4.537 1 92.97 182 GLU B N 1
ATOM 5796 C CA . GLU B 1 182 ? 20.019 15.454 3.666 1 92.97 182 GLU B CA 1
ATOM 5797 C C . GLU B 1 182 ? 20.764 16.568 4.395 1 92.97 182 GLU B C 1
ATOM 5799 O O . GLU B 1 182 ? 21.98 16.71 4.246 1 92.97 182 GLU B O 1
ATOM 5804 N N . TYR B 1 183 ? 20.053 17.368 5.128 1 94.64 183 TYR B N 1
ATOM 5805 C CA . TYR B 1 183 ? 20.608 18.502 5.859 1 94.64 183 TYR B CA 1
ATOM 5806 C C . TYR B 1 183 ? 21.749 18.06 6.768 1 94.64 183 TYR B C 1
ATOM 5808 O O . TYR B 1 183 ? 22.764 18.751 6.881 1 94.64 183 TYR B O 1
ATOM 5816 N N . TYR B 1 184 ? 21.586 16.876 7.384 1 94.48 184 TYR B N 1
ATOM 5817 C CA . TYR B 1 184 ? 22.601 16.384 8.308 1 94.48 184 TYR B CA 1
ATOM 5818 C C . TYR B 1 184 ? 23.527 15.388 7.622 1 94.48 184 TYR B C 1
ATOM 5820 O O . TYR B 1 184 ? 24.348 14.741 8.277 1 94.48 184 TYR B O 1
ATOM 5828 N N . ARG B 1 185 ? 23.289 15.119 6.359 1 86.97 185 ARG B N 1
ATOM 5829 C CA . ARG B 1 185 ? 24.172 14.352 5.486 1 86.97 185 ARG B CA 1
ATOM 5830 C C . ARG B 1 185 ? 24.181 12.877 5.876 1 86.97 185 ARG B C 1
ATOM 5832 O O . ARG B 1 185 ? 25.238 12.244 5.905 1 86.97 185 ARG B O 1
ATOM 5839 N N . TRP B 1 186 ? 23.056 12.422 6.328 1 91.04 186 TRP B N 1
ATOM 5840 C CA . TRP B 1 186 ? 22.893 10.987 6.539 1 91.04 186 TRP B CA 1
ATOM 5841 C C . TRP B 1 186 ? 22.554 10.279 5.231 1 91.04 186 TRP B C 1
ATOM 5843 O O . TRP B 1 186 ? 21.807 10.811 4.406 1 91.04 186 TRP B O 1
ATOM 5853 N N . SER B 1 187 ? 23.052 9.098 5.002 1 83.04 187 SER B N 1
ATOM 5854 C CA . SER B 1 187 ? 22.889 8.423 3.718 1 83.04 187 SER B CA 1
ATOM 5855 C C . SER B 1 187 ? 21.905 7.262 3.825 1 83.04 187 SER B C 1
ATOM 5857 O O . SER B 1 187 ? 21.335 6.831 2.821 1 83.04 187 SER B O 1
ATOM 5859 N N . GLU B 1 188 ? 21.848 6.715 5.051 1 88.66 188 GLU B N 1
ATOM 5860 C CA . GLU B 1 188 ? 21 5.543 5.25 1 88.66 188 GLU B CA 1
ATOM 5861 C C . GLU B 1 188 ? 20.13 5.696 6.495 1 88.66 188 GLU B C 1
ATOM 5863 O O . GLU B 1 188 ? 20.584 6.218 7.515 1 88.66 188 GLU B O 1
ATOM 5868 N N . VAL B 1 189 ? 18.95 5.307 6.333 1 96.06 189 VAL B N 1
ATOM 5869 C CA . VAL B 1 189 ? 18.059 5.346 7.488 1 96.06 189 VAL B CA 1
ATOM 5870 C C . VAL B 1 189 ? 17.347 4.003 7.636 1 96.06 189 VAL B C 1
ATOM 5872 O O . VAL B 1 189 ? 17.285 3.218 6.687 1 96.06 189 VAL B O 1
ATOM 5875 N N . ILE B 1 190 ? 16.96 3.678 8.837 1 96.67 190 ILE B N 1
ATOM 5876 C CA . ILE B 1 190 ? 16.08 2.549 9.116 1 96.67 190 ILE B CA 1
ATOM 5877 C C . ILE B 1 190 ? 14.66 3.051 9.367 1 96.67 190 ILE B C 1
ATOM 5879 O O . ILE B 1 190 ? 14.449 3.958 10.176 1 96.67 190 ILE B O 1
ATOM 5883 N N . ALA B 1 191 ? 13.707 2.564 8.605 1 98.13 191 ALA B N 1
ATOM 5884 C CA . ALA B 1 191 ? 12.308 2.934 8.801 1 98.13 191 ALA B CA 1
ATOM 5885 C C . ALA B 1 191 ? 11.596 1.931 9.704 1 98.13 191 ALA B C 1
ATOM 5887 O O . ALA B 1 191 ? 11.561 0.735 9.406 1 98.13 191 ALA B O 1
ATOM 5888 N N . ILE B 1 192 ? 11.13 2.35 10.804 1 97.76 192 ILE B N 1
ATOM 5889 C CA . ILE B 1 192 ? 10.298 1.553 11.699 1 97.76 192 ILE B CA 1
ATOM 5890 C C . ILE B 1 192 ? 8.837 1.973 11.555 1 97.76 192 ILE B C 1
ATOM 5892 O O . ILE B 1 192 ? 8.498 3.142 11.752 1 97.76 192 ILE B O 1
ATOM 5896 N N . PHE B 1 193 ? 7.938 1.043 11.197 1 96.06 193 PHE B N 1
ATOM 5897 C CA . PHE B 1 193 ? 6.576 1.449 10.872 1 96.06 193 PHE B CA 1
ATOM 5898 C C . PHE B 1 193 ? 5.595 0.312 11.133 1 96.06 193 PHE B C 1
ATOM 5900 O O . PHE B 1 193 ? 6 -0.843 11.278 1 96.06 193 PHE B O 1
ATOM 5907 N N . VAL B 1 194 ? 4.376 0.696 11.313 1 92.47 194 VAL B N 1
ATOM 5908 C CA . VAL B 1 194 ? 3.305 -0.289 11.413 1 92.47 194 VAL B CA 1
ATOM 5909 C C . VAL B 1 194 ? 2.971 -0.833 10.026 1 92.47 194 VAL B C 1
ATOM 5911 O O . VAL B 1 194 ? 2.859 -0.07 9.064 1 92.47 194 VAL B O 1
ATOM 5914 N N . ASP B 1 195 ? 2.819 -2.14 9.966 1 88.65 195 ASP B N 1
ATOM 5915 C CA . ASP B 1 195 ? 2.592 -2.792 8.68 1 88.65 195 ASP B CA 1
ATOM 5916 C C . ASP B 1 195 ? 1.129 -2.677 8.257 1 88.65 195 ASP B C 1
ATOM 5918 O O . ASP B 1 195 ? 0.45 -3.689 8.071 1 88.65 195 ASP B O 1
ATOM 5922 N N . ASP B 1 196 ? 0.634 -1.573 8.012 1 88.05 196 ASP B N 1
ATOM 5923 C CA . ASP B 1 196 ? -0.662 -1.26 7.416 1 88.05 196 ASP B CA 1
ATOM 5924 C C . ASP B 1 196 ? -0.503 -0.334 6.213 1 88.05 196 ASP B C 1
ATOM 5926 O O . ASP B 1 196 ? 0.617 -0.052 5.782 1 88.05 196 ASP B O 1
ATOM 5930 N N . ASP B 1 197 ? -1.591 0.042 5.604 1 86.79 197 ASP B N 1
ATOM 5931 C CA . ASP B 1 197 ? -1.534 0.839 4.383 1 86.79 197 ASP B CA 1
ATOM 5932 C C . ASP B 1 197 ? -0.775 2.144 4.614 1 86.79 197 ASP B C 1
ATOM 5934 O O . ASP B 1 197 ? 0.073 2.527 3.805 1 86.79 197 ASP B O 1
ATOM 5938 N N . ASN B 1 198 ? -1.108 2.789 5.632 1 91.52 198 ASN B N 1
ATOM 5939 C CA . ASN B 1 198 ? -0.463 4.062 5.935 1 91.52 198 ASN B CA 1
ATOM 5940 C C . ASN B 1 198 ? 1.042 3.897 6.125 1 91.52 198 ASN B C 1
ATOM 5942 O O . ASN B 1 198 ? 1.828 4.697 5.614 1 91.52 198 ASN B O 1
ATOM 5946 N N . GLY B 1 199 ? 1.402 2.916 6.936 1 93.33 199 GLY B N 1
ATOM 5947 C CA . GLY B 1 199 ? 2.815 2.66 7.17 1 93.33 199 GLY B CA 1
ATOM 5948 C C . GLY B 1 199 ? 3.575 2.307 5.905 1 93.33 199 GLY B C 1
ATOM 5949 O O . GLY B 1 199 ? 4.622 2.892 5.621 1 93.33 199 GLY B O 1
ATOM 5950 N N . ARG B 1 200 ? 3.088 1.408 5.131 1 91.6 200 ARG B N 1
ATOM 5951 C CA . ARG B 1 200 ? 3.758 0.941 3.922 1 91.6 200 ARG B CA 1
ATOM 5952 C C . ARG B 1 200 ? 3.89 2.065 2.9 1 91.6 200 ARG B C 1
ATOM 5954 O O . ARG B 1 200 ? 4.961 2.264 2.323 1 91.6 200 ARG B O 1
ATOM 5961 N N . ASN B 1 201 ? 2.801 2.745 2.711 1 93.83 201 ASN B N 1
ATOM 5962 C CA . ASN B 1 201 ? 2.808 3.792 1.695 1 93.83 201 ASN B CA 1
ATOM 5963 C C . ASN B 1 201 ? 3.64 4.993 2.135 1 93.83 201 ASN B C 1
ATOM 5965 O O . ASN B 1 201 ? 4.274 5.652 1.308 1 93.83 201 ASN B O 1
ATOM 5969 N N . GLY B 1 202 ? 3.588 5.253 3.438 1 96.21 202 GLY B N 1
ATOM 5970 C CA . GLY B 1 202 ? 4.479 6.278 3.958 1 96.21 202 GLY B CA 1
ATOM 5971 C C . GLY B 1 202 ? 5.946 5.954 3.753 1 96.21 202 GLY B C 1
ATOM 5972 O O . GLY B 1 202 ? 6.716 6.801 3.294 1 96.21 202 GLY B O 1
ATOM 5973 N N . VAL B 1 203 ? 6.32 4.762 4.046 1 95.9 203 VAL B N 1
ATOM 5974 C CA . VAL B 1 203 ? 7.708 4.331 3.92 1 95.9 203 VAL B CA 1
ATOM 5975 C C . VAL B 1 203 ? 8.111 4.309 2.447 1 95.9 203 VAL B C 1
ATOM 5977 O O . VAL B 1 203 ? 9.253 4.624 2.104 1 95.9 203 VAL B O 1
ATOM 5980 N N . SER B 1 204 ? 7.179 3.904 1.603 1 92.78 204 SER B N 1
ATOM 5981 C CA . SER B 1 204 ? 7.449 3.962 0.17 1 92.78 204 SER B CA 1
ATOM 5982 C C . SER B 1 204 ? 7.725 5.392 -0.283 1 92.78 204 SER B C 1
ATOM 5984 O O . SER B 1 204 ? 8.669 5.638 -1.037 1 92.78 204 SER B O 1
ATOM 5986 N N . ALA B 1 205 ? 6.923 6.318 0.155 1 94.85 205 ALA B N 1
ATOM 5987 C CA . ALA B 1 205 ? 7.127 7.726 -0.174 1 94.85 205 ALA B CA 1
ATOM 5988 C C . ALA B 1 205 ? 8.468 8.225 0.358 1 94.85 205 ALA B C 1
ATOM 5990 O O . ALA B 1 205 ? 9.152 9.01 -0.302 1 94.85 205 ALA B O 1
ATOM 5991 N N . LEU B 1 206 ? 8.794 7.768 1.544 1 97.67 206 LEU B N 1
ATOM 5992 C CA . LEU B 1 206 ? 10.087 8.135 2.112 1 97.67 206 LEU B CA 1
ATOM 5993 C C . LEU B 1 206 ? 11.229 7.621 1.242 1 97.67 206 LEU B C 1
ATOM 5995 O O . LEU B 1 206 ? 12.187 8.349 0.974 1 97.67 206 LEU B O 1
ATOM 5999 N N . GLY B 1 207 ? 11.108 6.361 0.924 1 93.62 207 GLY B N 1
ATOM 6000 C CA . GLY B 1 207 ? 12.123 5.795 0.049 1 93.62 207 GLY B CA 1
ATOM 6001 C C . GLY B 1 207 ? 12.321 6.59 -1.227 1 93.62 207 GLY B C 1
ATOM 6002 O O . GLY B 1 207 ? 13.456 6.851 -1.633 1 93.62 207 GLY B O 1
ATOM 6003 N N . ASP B 1 208 ? 11.249 7 -1.852 1 89.52 208 ASP B N 1
ATOM 6004 C CA . ASP B 1 208 ? 11.306 7.786 -3.081 1 89.52 208 ASP B CA 1
ATOM 6005 C C . ASP B 1 208 ? 11.948 9.149 -2.831 1 89.52 208 ASP B C 1
ATOM 6007 O O . ASP B 1 208 ? 12.75 9.62 -3.64 1 89.52 208 ASP B O 1
ATOM 6011 N N . ALA B 1 209 ? 11.557 9.734 -1.76 1 94.67 209 ALA B N 1
ATOM 6012 C CA . ALA B 1 209 ? 12.097 11.049 -1.423 1 94.67 209 ALA B CA 1
ATOM 6013 C C . ALA B 1 209 ? 13.597 10.973 -1.154 1 94.67 209 ALA B C 1
ATOM 6015 O O . ALA B 1 209 ? 14.357 11.843 -1.586 1 94.67 209 ALA B O 1
ATOM 6016 N N . LEU B 1 210 ? 13.998 9.939 -0.431 1 92.88 210 LEU B N 1
ATOM 6017 C CA . LEU B 1 210 ? 15.406 9.759 -0.093 1 92.88 210 LEU B CA 1
ATOM 6018 C C . LEU B 1 210 ? 16.238 9.509 -1.346 1 92.88 210 LEU B C 1
ATOM 6020 O O . LEU B 1 210 ? 17.371 9.986 -1.449 1 92.88 210 LEU B O 1
ATOM 6024 N N . ALA B 1 211 ? 15.634 8.789 -2.218 1 82.8 211 ALA B N 1
ATOM 6025 C CA . ALA B 1 211 ? 16.345 8.479 -3.455 1 82.8 211 ALA B CA 1
ATOM 6026 C C . ALA B 1 211 ? 16.713 9.753 -4.21 1 82.8 211 ALA B C 1
ATOM 6028 O O . ALA B 1 211 ? 17.782 9.833 -4.821 1 82.8 211 ALA B O 1
ATOM 6029 N N . LYS B 1 212 ? 15.888 10.714 -4.139 1 81.11 212 LYS B N 1
ATOM 6030 C CA . LYS B 1 212 ? 16.129 11.992 -4.803 1 81.11 212 LYS B CA 1
ATOM 6031 C C . LYS B 1 212 ? 17.258 12.761 -4.124 1 81.11 212 LYS B C 1
ATOM 6033 O O . LYS B 1 212 ? 17.812 13.699 -4.7 1 81.11 212 LYS B O 1
ATOM 6038 N N . LYS B 1 213 ? 17.539 12.336 -2.886 1 82.23 213 LYS B N 1
ATOM 6039 C CA . LYS B 1 213 ? 18.569 12.998 -2.09 1 82.23 213 LYS B CA 1
ATOM 6040 C C . LYS B 1 213 ? 19.808 12.118 -1.954 1 82.23 213 LYS B C 1
ATOM 6042 O O . LYS B 1 213 ? 20.63 12.328 -1.058 1 82.23 213 LYS B O 1
ATOM 6047 N N . ARG B 1 214 ? 19.889 11.101 -2.714 1 75.47 214 ARG B N 1
ATOM 6048 C CA . ARG B 1 214 ? 21.003 10.159 -2.712 1 75.47 214 ARG B CA 1
ATOM 6049 C C . ARG B 1 214 ? 21.117 9.448 -1.368 1 75.47 214 ARG B C 1
ATOM 6051 O O . ARG B 1 214 ? 22.222 9.212 -0.875 1 75.47 214 ARG B O 1
ATOM 6058 N N . ALA B 1 215 ? 20.064 9.334 -0.665 1 86.36 215 ALA B N 1
ATOM 6059 C CA . ALA B 1 215 ? 19.924 8.54 0.554 1 86.36 215 ALA B CA 1
ATOM 6060 C C . ALA B 1 215 ? 18.948 7.386 0.347 1 86.36 215 ALA B C 1
ATOM 6062 O O . ALA B 1 215 ? 18.296 7.295 -0.696 1 86.36 215 ALA B O 1
ATOM 6063 N N . LYS B 1 216 ? 18.959 6.445 1.296 1 87.62 216 LYS B N 1
ATOM 6064 C CA . LYS B 1 216 ? 18.084 5.292 1.104 1 87.62 216 LYS B CA 1
ATOM 6065 C C . LYS B 1 216 ? 17.629 4.718 2.443 1 87.62 216 LYS B C 1
ATOM 6067 O O . LYS B 1 216 ? 18.208 5.027 3.486 1 87.62 216 LYS B O 1
ATOM 6072 N N . ILE B 1 217 ? 16.599 3.964 2.355 1 93.04 217 ILE B N 1
ATOM 6073 C CA . ILE B 1 217 ? 16.214 3.119 3.48 1 93.04 217 ILE B CA 1
ATOM 6074 C C . ILE B 1 217 ? 17.033 1.831 3.461 1 93.04 217 ILE B C 1
ATOM 6076 O O . ILE B 1 217 ? 16.926 1.032 2.527 1 93.04 217 ILE B O 1
ATOM 6080 N N . SER B 1 218 ? 17.849 1.707 4.48 1 87.01 218 SER B N 1
ATOM 6081 C CA . SER B 1 218 ? 18.707 0.527 4.515 1 87.01 218 SER B CA 1
ATOM 6082 C C . SER B 1 218 ? 17.94 -0.7 4.995 1 87.01 218 SER B C 1
ATOM 6084 O O . SER B 1 218 ? 18.287 -1.831 4.648 1 87.01 218 SER B O 1
ATOM 6086 N N . TYR B 1 219 ? 16.943 -0.419 5.829 1 91.42 219 TYR B N 1
ATOM 6087 C CA . TYR B 1 219 ? 16.141 -1.518 6.353 1 91.42 219 TYR B CA 1
ATOM 6088 C C . TYR B 1 219 ? 14.734 -1.047 6.703 1 91.42 219 TYR B C 1
ATOM 6090 O O . TYR B 1 219 ? 14.558 0.032 7.273 1 91.42 219 TYR B O 1
ATOM 6098 N N . LYS B 1 220 ? 13.788 -1.798 6.225 1 94.5 220 LYS B N 1
ATOM 6099 C CA . LYS B 1 220 ? 12.39 -1.57 6.581 1 94.5 220 LYS B CA 1
ATOM 6100 C C . LYS B 1 220 ? 11.96 -2.477 7.731 1 94.5 220 LYS B C 1
ATOM 6102 O O . LYS B 1 220 ? 11.733 -3.672 7.533 1 94.5 220 LYS B O 1
ATOM 6107 N N . ALA B 1 221 ? 11.84 -1.906 8.912 1 95.55 221 ALA B N 1
ATOM 6108 C CA . ALA B 1 221 ? 11.457 -2.643 10.113 1 95.55 221 ALA B CA 1
ATOM 6109 C C . ALA B 1 221 ? 9.957 -2.531 10.371 1 95.55 221 ALA B C 1
ATOM 6111 O O . ALA B 1 221 ? 9.509 -1.631 11.085 1 95.55 221 ALA B O 1
ATOM 6112 N N . ALA B 1 222 ? 9.219 -3.472 9.904 1 92.69 222 ALA B N 1
ATOM 6113 C CA . ALA B 1 222 ? 7.764 -3.463 10.031 1 92.69 222 ALA B CA 1
ATOM 6114 C C . ALA B 1 222 ? 7.314 -4.284 11.236 1 92.69 222 ALA B C 1
ATOM 6116 O O . ALA B 1 222 ? 7.911 -5.316 11.55 1 92.69 222 ALA B O 1
ATOM 6117 N N . PHE B 1 223 ? 6.308 -3.808 11.912 1 91.32 223 PHE B N 1
ATOM 6118 C CA . PHE B 1 223 ? 5.643 -4.638 12.91 1 91.32 223 PHE B CA 1
ATOM 6119 C C . PHE B 1 223 ? 4.131 -4.598 12.727 1 91.32 223 PHE B C 1
ATOM 6121 O O . PHE B 1 223 ? 3.598 -3.669 12.116 1 91.32 223 PHE B O 1
ATOM 6128 N N . THR B 1 224 ? 3.423 -5.541 13.218 1 85.85 224 THR B N 1
ATOM 6129 C CA . THR B 1 224 ? 1.987 -5.687 13.006 1 85.85 224 THR B CA 1
ATOM 6130 C C . THR B 1 224 ? 1.207 -4.749 13.923 1 85.85 224 THR B C 1
ATOM 6132 O O . THR B 1 224 ? 1.655 -4.44 15.029 1 85.85 224 THR B O 1
ATOM 6135 N N . PRO B 1 225 ? 0.048 -4.305 13.355 1 80.21 225 PRO B N 1
ATOM 6136 C CA . PRO B 1 225 ? -0.817 -3.568 14.279 1 80.21 225 PRO B CA 1
ATOM 6137 C C . PRO B 1 225 ? -1.154 -4.367 15.536 1 80.21 225 PRO B C 1
ATOM 6139 O O . PRO B 1 225 ? -1.49 -5.551 15.448 1 80.21 225 PRO B O 1
ATOM 6142 N N . GLY B 1 226 ? -0.977 -3.825 16.699 1 79.52 226 GLY B N 1
ATOM 6143 C CA . GLY B 1 226 ? -1.264 -4.517 17.946 1 79.52 226 GLY B CA 1
ATOM 6144 C C . GLY B 1 226 ? -0.112 -5.379 18.428 1 79.52 226 GLY B C 1
ATOM 6145 O O . GLY B 1 226 ? -0.283 -6.208 19.324 1 79.52 226 GLY B O 1
ATOM 6146 N N . ALA B 1 227 ? 0.992 -5.196 17.814 1 87.09 227 ALA B N 1
ATOM 6147 C CA . ALA B 1 227 ? 2.172 -5.959 18.21 1 87.09 227 ALA B CA 1
ATOM 6148 C C . ALA B 1 227 ? 2.404 -5.869 19.716 1 87.09 227 ALA B C 1
ATOM 6150 O O . ALA B 1 227 ? 2.18 -4.819 20.323 1 87.09 227 ALA B O 1
ATOM 6151 N N . THR B 1 228 ? 2.914 -6.937 20.296 1 89.22 228 THR B N 1
ATOM 6152 C CA . THR B 1 228 ? 3.224 -6.982 21.721 1 89.22 228 THR B CA 1
ATOM 6153 C C . THR B 1 228 ? 4.561 -6.304 22.005 1 89.22 228 THR B C 1
ATOM 6155 O O . THR B 1 228 ? 5.326 -6.018 21.081 1 89.22 228 THR B O 1
ATOM 6158 N N . LYS B 1 229 ? 4.783 -6.103 23.246 1 90.99 229 LYS B N 1
ATOM 6159 C CA . LYS B 1 229 ? 6.057 -5.526 23.665 1 90.99 229 LYS B CA 1
ATOM 6160 C C . LYS B 1 229 ? 7.223 -6.434 23.283 1 90.99 229 LYS B C 1
ATOM 6162 O O . LYS B 1 229 ? 8.302 -5.952 22.93 1 90.99 229 LYS B O 1
ATOM 6167 N N . SER B 1 230 ? 6.959 -7.72 23.377 1 92.39 230 SER B N 1
ATOM 6168 C CA . SER B 1 230 ? 7.993 -8.683 23.014 1 92.39 230 SER B CA 1
ATOM 6169 C C . SER B 1 230 ? 8.323 -8.605 21.527 1 92.39 230 SER B C 1
ATOM 6171 O O . SER B 1 230 ? 9.491 -8.67 21.14 1 92.39 230 SER B O 1
ATOM 6173 N N . ASP B 1 231 ? 7.313 -8.444 20.719 1 92.45 231 ASP B N 1
ATOM 6174 C CA . ASP B 1 231 ? 7.521 -8.292 19.283 1 92.45 231 ASP B CA 1
ATOM 6175 C C . ASP B 1 231 ? 8.36 -7.053 18.977 1 92.45 231 ASP B C 1
ATOM 6177 O O . ASP B 1 231 ? 9.256 -7.096 18.131 1 92.45 231 ASP B O 1
ATOM 6181 N N . ILE B 1 232 ? 8.054 -6.002 19.659 1 94.36 232 ILE B N 1
ATOM 6182 C CA . ILE B 1 232 ? 8.749 -4.735 19.466 1 94.36 232 ILE B CA 1
ATOM 6183 C C . ILE B 1 232 ? 10.2 -4.867 19.924 1 94.36 232 ILE B C 1
ATOM 6185 O O . ILE B 1 232 ? 11.115 -4.377 19.258 1 94.36 232 ILE B O 1
ATOM 6189 N N . SER B 1 233 ? 10.388 -5.534 21.064 1 94.93 233 SER B N 1
ATOM 6190 C CA . SER B 1 233 ? 11.737 -5.747 21.577 1 94.93 233 SER B CA 1
ATOM 6191 C C . SER B 1 233 ? 12.588 -6.533 20.585 1 94.93 233 SER B C 1
ATOM 6193 O O . SER B 1 233 ? 13.742 -6.18 20.333 1 94.93 233 SER B O 1
ATOM 6195 N N . ASP B 1 234 ? 11.997 -7.597 20.058 1 94.23 234 ASP B N 1
ATOM 6196 C CA . ASP B 1 234 ? 12.718 -8.41 19.083 1 94.23 234 ASP B CA 1
ATOM 6197 C C . ASP B 1 234 ? 13.086 -7.589 17.849 1 94.23 234 ASP B C 1
ATOM 6199 O O . ASP B 1 234 ? 14.198 -7.706 17.329 1 94.23 234 ASP B O 1
ATOM 6203 N N . LEU B 1 235 ? 12.179 -6.802 17.445 1 95.36 235 LEU B N 1
ATOM 6204 C CA . LEU B 1 235 ? 12.401 -5.955 16.278 1 95.36 235 LEU B CA 1
ATOM 6205 C C . LEU B 1 235 ? 13.534 -4.967 16.531 1 95.36 235 LEU B C 1
ATOM 6207 O O . LEU B 1 235 ? 14.428 -4.812 15.696 1 95.36 235 LEU B O 1
ATOM 6211 N N . LEU B 1 236 ? 13.543 -4.266 17.652 1 96.65 236 LEU B N 1
ATOM 6212 C CA . LEU B 1 236 ? 14.538 -3.246 17.968 1 96.65 236 LEU B CA 1
ATOM 6213 C C . LEU B 1 236 ? 15.91 -3.875 18.187 1 96.65 236 LEU B C 1
ATOM 6215 O O . LEU B 1 236 ? 16.933 -3.274 17.851 1 96.65 236 LEU B O 1
ATOM 6219 N N . ASN B 1 237 ? 15.93 -5.076 18.754 1 92.73 237 ASN B N 1
ATOM 6220 C CA . ASN B 1 237 ? 17.195 -5.794 18.86 1 92.73 237 ASN B CA 1
ATOM 6221 C C . ASN B 1 237 ? 17.81 -6.053 17.487 1 92.73 237 ASN B C 1
ATOM 6223 O O . ASN B 1 237 ? 19.021 -5.911 17.308 1 92.73 237 ASN B O 1
ATOM 6227 N N . GLY B 1 238 ? 16.934 -6.423 16.594 1 91.35 238 GLY B N 1
ATOM 6228 C CA . GLY B 1 238 ? 17.397 -6.677 15.239 1 91.35 238 GLY B CA 1
ATOM 6229 C C . GLY B 1 238 ? 17.978 -5.447 14.567 1 91.35 238 GLY B C 1
ATOM 6230 O O . GLY B 1 238 ? 19.042 -5.514 13.949 1 91.35 238 GLY B O 1
ATOM 6231 N N . VAL B 1 239 ? 17.287 -4.322 14.707 1 93.99 239 VAL B N 1
ATOM 6232 C CA . VAL B 1 239 ? 17.735 -3.124 14.005 1 93.99 239 VAL B CA 1
ATOM 6233 C C . VAL B 1 239 ? 18.947 -2.529 14.719 1 93.99 239 VAL B C 1
ATOM 6235 O O . VAL B 1 239 ? 19.764 -1.842 14.101 1 93.99 239 VAL B O 1
ATOM 6238 N N . ASN B 1 240 ? 19.046 -2.766 16.023 1 90.99 240 ASN B N 1
ATOM 6239 C CA . ASN B 1 240 ? 20.181 -2.263 16.791 1 90.99 240 ASN B CA 1
ATOM 6240 C C . ASN B 1 240 ? 21.486 -2.926 16.36 1 90.99 240 ASN B C 1
ATOM 6242 O O . ASN B 1 240 ? 22.571 -2.423 16.659 1 90.99 240 ASN B O 1
ATOM 6246 N N . LEU B 1 241 ? 21.43 -4.05 15.652 1 85.43 241 LEU B N 1
ATOM 6247 C CA . LEU B 1 241 ? 22.607 -4.771 15.18 1 85.43 241 LEU B CA 1
ATOM 6248 C C . LEU B 1 241 ? 23.043 -4.261 13.81 1 85.43 241 LEU B C 1
ATOM 6250 O O . LEU B 1 241 ? 24.12 -4.616 13.325 1 85.43 241 LEU B O 1
ATOM 6254 N N . MET B 1 242 ? 22.232 -3.385 13.277 1 84.59 242 MET B N 1
ATOM 6255 C CA . MET B 1 242 ? 22.549 -2.862 11.952 1 84.59 242 MET B CA 1
ATOM 6256 C C . MET B 1 242 ? 23.445 -1.632 12.052 1 84.59 242 MET B C 1
ATOM 6258 O O . MET B 1 242 ? 23.625 -1.076 13.136 1 84.59 242 MET B O 1
ATOM 6262 N N . GLU B 1 243 ? 23.949 -1.204 10.982 1 81.12 243 GLU B N 1
ATOM 6263 C CA . GLU B 1 243 ? 24.937 -0.13 10.956 1 81.12 243 GLU B CA 1
ATOM 6264 C C . GLU B 1 243 ? 24.274 1.234 11.128 1 81.12 243 GLU B C 1
ATOM 6266 O O . GLU B 1 243 ? 24.806 2.105 11.82 1 81.12 243 GLU B O 1
ATOM 6271 N N . SER B 1 244 ? 23.168 1.39 10.518 1 90.08 244 SER B N 1
ATOM 6272 C CA . SER B 1 244 ? 22.516 2.695 10.547 1 90.08 244 SER B CA 1
ATOM 6273 C C . SER B 1 244 ? 21.947 2.997 11.929 1 90.08 244 SER B C 1
ATOM 6275 O O . SER B 1 244 ? 21.388 2.114 12.583 1 90.08 244 SER B O 1
ATOM 6277 N N . ARG B 1 245 ? 22.172 4.226 12.417 1 93.76 245 ARG B N 1
ATOM 6278 C CA . ARG B 1 245 ? 21.663 4.666 13.712 1 93.76 245 ARG B CA 1
ATOM 6279 C C . ARG B 1 245 ? 20.648 5.793 13.546 1 93.76 245 ARG B C 1
ATOM 6281 O O . ARG B 1 245 ? 20.36 6.521 14.499 1 93.76 245 ARG B O 1
ATOM 6288 N N . VAL B 1 246 ? 20.198 6.014 12.325 1 97.21 246 VAL B N 1
ATOM 6289 C CA . VAL B 1 246 ? 19.144 6.989 12.062 1 97.21 246 VAL B CA 1
ATOM 6290 C C . VAL B 1 246 ? 17.813 6.269 11.86 1 97.21 246 VAL B C 1
ATOM 6292 O O . VAL B 1 246 ? 17.63 5.554 10.872 1 97.21 246 VAL B O 1
ATOM 6295 N N . TYR B 1 247 ? 16.917 6.457 12.784 1 98.35 247 TYR B N 1
ATOM 6296 C CA . TYR B 1 247 ? 15.638 5.755 12.777 1 98.35 247 TYR B CA 1
ATOM 6297 C C . TYR B 1 247 ? 14.493 6.711 12.466 1 98.35 247 TYR B C 1
ATOM 6299 O O . TYR B 1 247 ? 14.333 7.737 13.133 1 98.35 247 TYR B O 1
ATOM 6307 N N . VAL B 1 248 ? 13.734 6.428 11.455 1 98.65 248 VAL B N 1
ATOM 6308 C CA . VAL B 1 248 ? 12.492 7.135 11.162 1 98.65 248 VAL B CA 1
ATOM 6309 C C . VAL B 1 248 ? 11.302 6.316 11.659 1 98.65 248 VAL B C 1
ATOM 6311 O O . VAL B 1 248 ? 11.081 5.191 11.203 1 98.65 248 VAL B O 1
ATOM 6314 N N . LEU B 1 249 ? 10.617 6.848 12.603 1 98.17 249 LEU B N 1
ATOM 6315 C CA . LEU B 1 249 ? 9.503 6.152 13.239 1 98.17 249 LEU B CA 1
ATOM 6316 C C . LEU B 1 249 ? 8.168 6.668 12.713 1 98.17 249 LEU B C 1
ATOM 6318 O O . LEU B 1 249 ? 7.777 7.801 13.005 1 98.17 249 LEU B O 1
ATOM 6322 N N . HIS B 1 250 ? 7.461 5.877 11.88 1 97.35 250 HIS B N 1
ATOM 6323 C CA . HIS B 1 250 ? 6.164 6.19 11.291 1 97.35 250 HIS B CA 1
ATOM 6324 C C . HIS B 1 250 ? 5.097 5.203 11.753 1 97.35 250 HIS B C 1
ATOM 6326 O O . HIS B 1 250 ? 4.855 4.19 11.092 1 97.35 250 HIS B O 1
ATOM 6332 N N . VAL B 1 251 ? 4.477 5.545 12.888 1 94.25 251 VAL B N 1
ATOM 6333 C CA . VAL B 1 251 ? 3.558 4.626 13.55 1 94.25 251 VAL B CA 1
ATOM 6334 C C . VAL B 1 251 ? 2.303 5.376 13.989 1 94.25 251 VAL B C 1
ATOM 6336 O O . VAL B 1 251 ? 2.137 6.557 13.675 1 94.25 251 VAL B O 1
ATOM 6339 N N . ASN B 1 252 ? 1.383 4.662 14.529 1 85.81 252 ASN B N 1
ATOM 6340 C CA . ASN B 1 252 ? 0.209 5.277 15.138 1 85.81 252 ASN B CA 1
ATOM 6341 C C . ASN B 1 252 ? 0.49 5.724 16.57 1 85.81 252 ASN B C 1
ATOM 6343 O O . ASN B 1 252 ? 1.373 5.178 17.234 1 85.81 252 ASN B O 1
ATOM 6347 N N . PRO B 1 253 ? -0.237 6.641 17.041 1 80.19 253 PRO B N 1
ATOM 6348 C CA . PRO B 1 253 ? -0.009 7.183 18.382 1 80.19 253 PRO B CA 1
ATOM 6349 C C . PRO B 1 253 ? -0.059 6.11 19.468 1 80.19 253 PRO B C 1
ATOM 6351 O O . PRO B 1 253 ? 0.636 6.22 20.482 1 80.19 253 PRO B O 1
ATOM 6354 N N . ASP B 1 254 ? -0.711 5.035 19.308 1 73.91 254 ASP B N 1
ATOM 6355 C CA . ASP B 1 254 ? -0.92 4.039 20.355 1 73.91 254 ASP B CA 1
ATOM 6356 C C . ASP B 1 254 ? 0.322 3.171 20.544 1 73.91 254 ASP B C 1
ATOM 6358 O O . ASP B 1 254 ? 0.598 2.706 21.652 1 73.91 254 ASP B O 1
ATOM 6362 N N . SER B 1 255 ? 1.072 2.976 19.492 1 79.76 255 SER B N 1
ATOM 6363 C CA . SER B 1 255 ? 2.197 2.048 19.554 1 79.76 255 SER B CA 1
ATOM 6364 C C . SER B 1 255 ? 3.519 2.792 19.711 1 79.76 255 SER B C 1
ATOM 6366 O O . SER B 1 255 ? 4.532 2.197 20.083 1 79.76 255 SER B O 1
ATOM 6368 N N . GLY B 1 256 ? 3.57 4.065 19.524 1 88.9 256 GLY B N 1
ATOM 6369 C CA . GLY B 1 256 ? 4.82 4.797 19.392 1 88.9 256 GLY B CA 1
ATOM 6370 C C . GLY B 1 256 ? 5.581 4.92 20.698 1 88.9 256 GLY B C 1
ATOM 6371 O O . GLY B 1 256 ? 6.794 4.707 20.738 1 88.9 256 GLY B O 1
ATOM 6372 N N . LEU B 1 257 ? 4.898 5.187 21.791 1 90.02 257 LEU B N 1
ATOM 6373 C CA . LEU B 1 257 ? 5.553 5.404 23.077 1 90.02 257 LEU B CA 1
ATOM 6374 C C . LEU B 1 257 ? 6.162 4.109 23.603 1 90.02 257 LEU B C 1
ATOM 6376 O O . LEU B 1 257 ? 7.199 4.132 24.27 1 90.02 257 LEU B O 1
ATOM 6380 N N . GLU B 1 258 ? 5.521 2.992 23.257 1 91.93 258 GLU B N 1
ATOM 6381 C CA . GLU B 1 258 ? 6.066 1.695 23.649 1 91.93 258 GLU B CA 1
ATOM 6382 C C . GLU B 1 258 ? 7.408 1.433 22.973 1 91.93 258 GLU B C 1
ATOM 6384 O O . GLU B 1 258 ? 8.308 0.845 23.575 1 91.93 258 GLU B O 1
ATOM 6389 N N . ILE B 1 259 ? 7.521 1.872 21.8 1 95.53 259 ILE B N 1
ATOM 6390 C CA . ILE B 1 259 ? 8.772 1.705 21.068 1 95.53 259 ILE B CA 1
ATOM 6391 C C . ILE B 1 259 ? 9.893 2.455 21.784 1 95.53 259 ILE B C 1
ATOM 6393 O O . ILE B 1 259 ? 10.983 1.913 21.983 1 95.53 259 ILE B O 1
ATOM 6397 N N . PHE B 1 260 ? 9.659 3.652 22.204 1 95 260 PHE B N 1
ATOM 6398 C CA . PHE B 1 260 ? 10.675 4.448 22.883 1 95 260 PHE B CA 1
ATOM 6399 C C . PHE B 1 260 ? 11.006 3.854 24.247 1 95 260 PHE B C 1
ATOM 6401 O O . PHE B 1 260 ? 12.15 3.928 24.701 1 95 260 PHE B O 1
ATOM 6408 N N . SER B 1 261 ? 9.965 3.302 24.919 1 93.64 261 SER B N 1
ATOM 6409 C CA . SER B 1 261 ? 10.212 2.631 26.191 1 93.64 261 SER B CA 1
ATOM 6410 C C . SER B 1 261 ? 11.179 1.465 26.022 1 93.64 261 SER B C 1
ATOM 6412 O O . SER B 1 261 ? 12.129 1.321 26.796 1 93.64 261 SER B O 1
ATOM 6414 N N . VAL B 1 262 ? 10.929 0.675 25.035 1 95.66 262 VAL B N 1
ATOM 6415 C CA . VAL B 1 262 ? 11.793 -0.47 24.764 1 95.66 262 VAL B CA 1
ATOM 6416 C C . VAL B 1 262 ? 13.164 0.016 24.299 1 95.66 262 VAL B C 1
ATOM 6418 O O . VAL B 1 262 ? 14.193 -0.534 24.701 1 95.66 262 VAL B O 1
ATOM 6421 N N . ALA B 1 263 ? 13.221 1.059 23.443 1 96.42 263 ALA B N 1
ATOM 6422 C CA . ALA B 1 263 ? 14.477 1.616 22.949 1 96.42 263 ALA B CA 1
ATOM 6423 C C . ALA B 1 263 ? 15.354 2.097 24.102 1 96.42 263 ALA B C 1
ATOM 6425 O O . ALA B 1 263 ? 16.572 1.902 24.087 1 96.42 263 ALA B O 1
ATOM 6426 N N . LYS B 1 264 ? 14.763 2.736 25.053 1 94.94 264 LYS B N 1
ATOM 6427 C CA . LYS B 1 264 ? 15.495 3.212 26.224 1 94.94 264 LYS B CA 1
ATOM 6428 C C . LYS B 1 264 ? 16.097 2.049 27.006 1 94.94 264 LYS B C 1
ATOM 6430 O O . LYS B 1 264 ? 17.265 2.096 27.398 1 94.94 264 LYS B O 1
ATOM 6435 N N . LYS B 1 265 ? 15.315 1.024 27.169 1 94.65 265 LYS B N 1
ATOM 6436 C CA . LYS B 1 265 ? 15.77 -0.159 27.894 1 94.65 265 LYS B CA 1
ATOM 6437 C C . LYS B 1 265 ? 16.933 -0.833 27.171 1 94.65 265 LYS B C 1
ATOM 6439 O O . LYS B 1 265 ? 17.824 -1.397 27.81 1 94.65 265 LYS B O 1
ATOM 6444 N N . LEU B 1 266 ? 16.938 -0.713 25.868 1 95.35 266 LEU B N 1
ATOM 6445 C CA . LEU B 1 266 ? 17.958 -1.372 25.06 1 95.35 266 LEU B CA 1
ATOM 6446 C C . LEU B 1 266 ? 19.164 -0.46 24.858 1 95.35 266 LEU B C 1
ATOM 6448 O O . LEU B 1 266 ? 20.083 -0.797 24.108 1 95.35 266 LEU B O 1
ATOM 6452 N N . GLY B 1 267 ? 19.135 0.791 25.414 1 93.99 267 GLY B N 1
ATOM 6453 C CA . GLY B 1 267 ? 20.255 1.713 25.314 1 93.99 267 GLY B CA 1
ATOM 6454 C C . GLY B 1 267 ? 20.327 2.421 23.975 1 93.99 267 GLY B C 1
ATOM 6455 O O . GLY B 1 267 ? 21.401 2.854 23.552 1 93.99 267 GLY B O 1
ATOM 6456 N N . MET B 1 268 ? 19.145 2.514 23.315 1 95.8 268 MET B N 1
ATOM 6457 C CA . MET B 1 268 ? 19.118 3.097 21.977 1 95.8 268 MET B CA 1
ATOM 6458 C C . MET B 1 268 ? 18.779 4.583 22.038 1 95.8 268 MET B C 1
ATOM 6460 O O . MET B 1 268 ? 18.531 5.21 21.006 1 95.8 268 MET B O 1
ATOM 6464 N N . MET B 1 269 ? 18.729 5.134 23.253 1 95.98 269 MET B N 1
ATOM 6465 C CA . MET B 1 269 ? 18.42 6.551 23.428 1 95.98 269 MET B CA 1
ATOM 6466 C C . MET B 1 269 ? 19.623 7.305 23.984 1 95.98 269 MET B C 1
ATOM 6468 O O . MET B 1 269 ? 19.47 8.189 24.829 1 95.98 269 MET B O 1
ATOM 6472 N N . THR B 1 270 ? 20.805 6.947 23.537 1 94.1 270 THR B N 1
ATOM 6473 C CA . THR B 1 270 ? 22.054 7.564 23.968 1 94.1 270 THR B CA 1
ATOM 6474 C C . THR B 1 270 ? 22.776 8.206 22.786 1 94.1 270 THR B C 1
ATOM 6476 O O . THR B 1 270 ? 22.265 8.204 21.664 1 94.1 270 THR B O 1
ATOM 6479 N N . SER B 1 271 ? 23.929 8.742 23.047 1 92.32 271 SER B N 1
ATOM 6480 C CA . SER B 1 271 ? 24.702 9.451 22.033 1 92.32 271 SER B CA 1
ATOM 6481 C C . SER B 1 271 ? 24.948 8.573 20.811 1 92.32 271 SER B C 1
ATOM 6483 O O . SER B 1 271 ? 25.212 7.376 20.943 1 92.32 271 SER B O 1
ATOM 6485 N N . GLY B 1 272 ? 24.754 9.108 19.686 1 90.16 272 GLY B N 1
ATOM 6486 C CA . GLY B 1 272 ? 24.999 8.397 18.442 1 90.16 272 GLY B CA 1
ATOM 6487 C C . GLY B 1 272 ? 23.725 7.972 17.736 1 90.16 272 GLY B C 1
ATOM 6488 O O . GLY B 1 272 ? 23.744 7.661 16.543 1 90.16 272 GLY B O 1
ATOM 6489 N N . TYR B 1 273 ? 22.699 7.904 18.506 1 95.53 273 TYR B N 1
ATOM 6490 C CA . TYR B 1 273 ? 21.414 7.518 17.934 1 95.53 273 TYR B CA 1
ATOM 6491 C C . TYR B 1 273 ? 20.631 8.742 17.476 1 95.53 273 TYR B C 1
ATOM 6493 O O . TYR B 1 273 ? 20.699 9.801 18.104 1 95.53 273 TYR B O 1
ATOM 6501 N N . VAL B 1 274 ? 19.933 8.6 16.393 1 97.82 274 VAL B N 1
ATOM 6502 C CA . VAL B 1 274 ? 19.03 9.626 15.88 1 97.82 274 VAL B CA 1
ATOM 6503 C C . VAL B 1 274 ? 17.621 9.053 15.743 1 97.82 274 VAL B C 1
ATOM 6505 O O . VAL B 1 274 ? 17.427 8.008 15.117 1 97.82 274 VAL B O 1
ATOM 6508 N N . TRP B 1 275 ? 16.689 9.699 16.358 1 98.45 275 TRP B N 1
ATOM 6509 C CA . TRP B 1 275 ? 15.286 9.318 16.237 1 98.45 275 TRP B CA 1
ATOM 6510 C C . TRP B 1 275 ? 14.467 10.445 15.617 1 98.45 275 TRP B C 1
ATOM 6512 O O . TRP B 1 275 ? 14.425 11.556 16.151 1 98.45 275 TRP B O 1
ATOM 6522 N N . ILE B 1 276 ? 13.858 10.155 14.495 1 98.71 276 ILE B N 1
ATOM 6523 C CA . ILE B 1 276 ? 12.969 11.071 13.789 1 98.71 276 ILE B CA 1
ATOM 6524 C C . ILE B 1 276 ? 11.554 10.499 13.763 1 98.71 276 ILE B C 1
ATOM 6526 O O . ILE B 1 276 ? 11.33 9.403 13.242 1 98.71 276 ILE B O 1
ATOM 6530 N N . SER B 1 277 ? 10.632 11.164 14.334 1 97.98 277 SER B N 1
ATOM 6531 C CA . SER B 1 277 ? 9.256 10.681 14.375 1 97.98 277 SER B CA 1
ATOM 6532 C C . SER B 1 277 ? 8.348 11.521 13.484 1 97.98 277 SER B C 1
ATOM 6534 O O . SER B 1 277 ? 8.557 12.727 13.336 1 97.98 277 SER B O 1
ATOM 6536 N N . SER B 1 278 ? 7.354 10.864 12.891 1 97.14 278 SER B N 1
ATOM 6537 C CA . SER B 1 278 ? 6.338 11.577 12.124 1 97.14 278 SER B CA 1
ATOM 6538 C C . SER B 1 278 ? 5.34 12.273 13.043 1 97.14 278 SER B C 1
ATOM 6540 O O . SER B 1 278 ? 5.624 12.497 14.221 1 97.14 278 SER B O 1
ATOM 6542 N N . ASP B 1 279 ? 4.264 12.663 12.544 1 96.07 279 ASP B N 1
ATOM 6543 C CA . ASP B 1 279 ? 3.341 13.584 13.2 1 96.07 279 ASP B CA 1
ATOM 6544 C C . ASP B 1 279 ? 2.579 12.888 14.325 1 96.07 279 ASP B C 1
ATOM 6546 O O . ASP B 1 279 ? 1.94 13.546 15.149 1 96.07 279 ASP B O 1
ATOM 6550 N N . TRP B 1 280 ? 2.669 11.567 14.432 1 94.76 280 TRP B N 1
ATOM 6551 C CA . TRP B 1 280 ? 1.949 10.881 15.5 1 94.76 280 TRP B CA 1
ATOM 6552 C C . TRP B 1 280 ? 2.418 11.36 16.869 1 94.76 280 TRP B C 1
ATOM 6554 O O . TRP B 1 280 ? 1.619 11.473 17.802 1 94.76 280 TRP B O 1
ATOM 6564 N N . LEU B 1 281 ? 3.674 11.63 17.071 1 95.61 281 LEU B N 1
ATOM 6565 C CA . LEU B 1 281 ? 4.238 11.963 18.375 1 95.61 281 LEU B CA 1
ATOM 6566 C C . LEU B 1 281 ? 3.727 13.315 18.859 1 95.61 281 LEU B C 1
ATOM 6568 O O . LEU B 1 281 ? 3.202 13.424 19.97 1 95.61 281 LEU B O 1
ATOM 6572 N N . PRO B 1 282 ? 3.802 14.347 18.04 1 94.74 282 PRO B N 1
ATOM 6573 C CA . PRO B 1 282 ? 3.214 15.602 18.512 1 94.74 282 PRO B CA 1
ATOM 6574 C C . PRO B 1 282 ? 1.713 15.491 18.77 1 94.74 282 PRO B C 1
ATOM 6576 O O . PRO B 1 282 ? 1.183 16.168 19.655 1 94.74 282 PRO B O 1
ATOM 6579 N N . SER B 1 283 ? 1.007 14.681 18.028 1 93.52 283 SER B N 1
ATOM 6580 C CA . SER B 1 283 ? -0.415 14.488 18.292 1 93.52 283 SER B CA 1
ATOM 6581 C C . SER B 1 283 ? -0.648 13.955 19.702 1 93.52 283 SER B C 1
ATOM 6583 O O . SER B 1 283 ? -1.59 14.371 20.381 1 93.52 283 SER B O 1
ATOM 6585 N N . VAL B 1 284 ? 0.2 13.054 20.15 1 91.93 284 VAL B N 1
ATOM 6586 C CA . VAL B 1 284 ? 0.116 12.51 21.501 1 91.93 284 VAL B CA 1
ATOM 6587 C C . VAL B 1 284 ? 0.532 13.574 22.514 1 91.93 284 VAL B C 1
ATOM 6589 O O . VAL B 1 284 ? -0.168 13.808 23.501 1 91.93 284 VAL B O 1
ATOM 6592 N N . LEU B 1 285 ? 1.612 14.248 22.249 1 91.34 285 LEU B N 1
ATOM 6593 C CA . LEU B 1 285 ? 2.161 15.219 23.189 1 91.34 285 LEU B CA 1
ATOM 6594 C C . LEU B 1 285 ? 1.207 16.394 23.377 1 91.34 285 LEU B C 1
ATOM 6596 O O . LEU B 1 285 ? 1.02 16.874 24.497 1 91.34 285 LEU B O 1
ATOM 6600 N N . ASP B 1 286 ? 0.64 16.837 22.268 1 91.08 286 ASP B N 1
ATOM 6601 C CA . ASP B 1 286 ? -0.274 17.974 22.325 1 91.08 286 ASP B CA 1
ATOM 6602 C C . ASP B 1 286 ? -1.556 17.611 23.07 1 91.08 286 ASP B C 1
ATOM 6604 O O . ASP B 1 286 ? -2.279 18.493 23.538 1 91.08 286 ASP B O 1
ATOM 6608 N N . SER B 1 287 ? -1.856 16.333 23.104 1 88.76 287 SER B N 1
ATOM 6609 C CA . SER B 1 287 ? -3.092 15.887 23.739 1 88.76 287 SER B CA 1
ATOM 6610 C C . SER B 1 287 ? -2.89 15.641 25.23 1 88.76 287 SER B C 1
ATOM 6612 O O . SER B 1 287 ? -3.853 15.408 25.963 1 88.76 287 SER B O 1
ATOM 6614 N N . LEU B 1 288 ? -1.655 15.694 25.611 1 83.39 288 LEU B N 1
ATOM 6615 C CA . LEU B 1 288 ? -1.354 15.448 27.017 1 83.39 288 LEU B CA 1
ATOM 6616 C C . LEU B 1 288 ? -1.595 16.702 27.851 1 83.39 288 LEU B C 1
ATOM 6618 O O . LEU B 1 288 ? -1.42 17.821 27.363 1 83.39 288 LEU B O 1
ATOM 6622 N N . GLU B 1 289 ? -2.276 16.672 29.008 1 67.13 289 GLU B N 1
ATOM 6623 C CA . GLU B 1 289 ? -2.614 17.784 29.89 1 67.13 289 GLU B CA 1
ATOM 6624 C C . GLU B 1 289 ? -1.366 18.56 30.303 1 67.13 289 GLU B C 1
ATOM 6626 O O . GLU B 1 289 ? -1.324 19.787 30.186 1 67.13 289 GLU B O 1
ATOM 6631 N N . ASN B 1 290 ? -0.487 17.96 31.13 1 61.45 290 ASN B N 1
ATOM 6632 C CA . ASN B 1 290 ? 0.708 18.616 31.651 1 61.45 290 ASN B CA 1
ATOM 6633 C C . ASN B 1 290 ? 1.982 17.948 31.142 1 61.45 290 ASN B C 1
ATOM 6635 O O . ASN B 1 290 ? 2.356 16.873 31.615 1 61.45 290 ASN B O 1
ATOM 6639 N N . VAL B 1 291 ? 2.359 18.392 29.923 1 53.66 291 VAL B N 1
ATOM 6640 C CA . VAL B 1 291 ? 3.599 17.812 29.417 1 53.66 291 VAL B CA 1
ATOM 6641 C C . VAL B 1 291 ? 4.663 17.83 30.511 1 53.66 291 VAL B C 1
ATOM 6643 O O . VAL B 1 291 ? 5.449 16.888 30.638 1 53.66 291 VAL B O 1
ATOM 6646 N N . ASP B 1 292 ? 4.633 18.969 31.303 1 50.15 292 ASP B N 1
ATOM 6647 C CA . ASP B 1 292 ? 5.606 19.097 32.384 1 50.15 292 ASP B CA 1
ATOM 6648 C C . ASP B 1 292 ? 5.456 17.961 33.394 1 50.15 292 ASP B C 1
ATOM 6650 O O . ASP B 1 292 ? 6.447 17.487 33.953 1 50.15 292 ASP B O 1
ATOM 6654 N N . THR B 1 293 ? 4.236 17.611 33.663 1 49.02 293 THR B N 1
ATOM 6655 C CA . THR B 1 293 ? 3.996 16.675 34.756 1 49.02 293 THR B CA 1
ATOM 6656 C C . THR B 1 293 ? 4.122 15.233 34.27 1 49.02 293 THR B C 1
ATOM 6658 O O . THR B 1 293 ? 4.202 14.305 35.078 1 49.02 293 THR B O 1
ATOM 6661 N N . ASP B 1 294 ? 4.06 15.152 32.909 1 62.55 294 ASP B N 1
ATOM 6662 C CA . ASP B 1 294 ? 4.137 13.769 32.45 1 62.55 294 ASP B CA 1
ATOM 6663 C C . ASP B 1 294 ? 5.583 13.362 32.175 1 62.55 294 ASP B C 1
ATOM 6665 O O . ASP B 1 294 ? 5.915 12.941 31.065 1 62.55 294 ASP B O 1
ATOM 6669 N N . SER B 1 295 ? 6.363 13.682 33.178 1 64.78 295 SER B N 1
ATOM 6670 C CA . SER B 1 295 ? 7.812 13.517 33.236 1 64.78 295 SER B CA 1
ATOM 6671 C C . SER B 1 295 ? 8.234 12.149 32.713 1 64.78 295 SER B C 1
ATOM 6673 O O . SER B 1 295 ? 9.273 12.021 32.063 1 64.78 295 SER B O 1
ATOM 6675 N N . GLY B 1 296 ? 7.339 11.227 32.856 1 78.76 296 GLY B N 1
ATOM 6676 C CA . GLY B 1 296 ? 7.706 9.888 32.422 1 78.76 296 GLY B CA 1
ATOM 6677 C C . GLY B 1 296 ? 7.793 9.752 30.914 1 78.76 296 GLY B C 1
ATOM 6678 O O . GLY B 1 296 ? 8.755 9.186 30.39 1 78.76 296 GLY B O 1
ATOM 6679 N N . VAL B 1 297 ? 6.859 10.401 30.222 1 84.93 297 VAL B N 1
ATOM 6680 C CA . VAL B 1 297 ? 6.83 10.327 28.765 1 84.93 297 VAL B CA 1
ATOM 6681 C C . VAL B 1 297 ? 7.971 11.156 28.181 1 84.93 297 VAL B C 1
ATOM 6683 O O . VAL B 1 297 ? 8.676 10.702 27.276 1 84.93 297 VAL B O 1
ATOM 6686 N N . MET B 1 298 ? 8.216 12.287 28.747 1 87.93 298 MET B N 1
ATOM 6687 C CA . MET B 1 298 ? 9.247 13.182 28.23 1 87.93 298 MET B CA 1
ATOM 6688 C C . MET B 1 298 ? 10.635 12.578 28.418 1 87.93 298 MET B C 1
ATOM 6690 O O . MET B 1 298 ? 11.526 12.791 27.594 1 87.93 298 MET B O 1
ATOM 6694 N N . ASN B 1 299 ? 10.757 11.862 29.462 1 88.97 299 ASN B N 1
ATOM 6695 C CA . ASN B 1 299 ? 12.039 11.216 29.724 1 88.97 299 ASN B CA 1
ATOM 6696 C C . ASN B 1 299 ? 12.371 10.178 28.656 1 88.97 299 ASN B C 1
ATOM 6698 O O . ASN B 1 299 ? 13.543 9.945 28.354 1 88.97 299 ASN B O 1
ATOM 6702 N N . LEU B 1 300 ? 11.367 9.624 28.098 1 90.66 300 LEU B N 1
ATOM 6703 C CA . LEU B 1 300 ? 11.549 8.601 27.074 1 90.66 300 LEU B CA 1
ATOM 6704 C C . LEU B 1 300 ? 11.967 9.228 25.748 1 90.66 300 LEU B C 1
ATOM 6706 O O . LEU B 1 300 ? 12.547 8.554 24.893 1 90.66 300 LEU B O 1
ATOM 6710 N N . LEU B 1 301 ? 11.76 10.555 25.597 1 94.93 301 LEU B N 1
ATOM 6711 C CA . LEU B 1 301 ? 11.752 11.137 24.26 1 94.93 301 LEU B CA 1
ATOM 6712 C C . LEU B 1 301 ? 12.875 12.157 24.104 1 94.93 301 LEU B C 1
ATOM 6714 O O . LEU B 1 301 ? 12.887 12.931 23.145 1 94.93 301 LEU B O 1
ATOM 6718 N N . GLN B 1 302 ? 13.839 12.139 25.064 1 94.99 302 GLN B N 1
ATOM 6719 C CA . GLN B 1 302 ? 14.906 13.134 25.039 1 94.99 302 GLN B CA 1
ATOM 6720 C C . GLN B 1 302 ? 15.717 13.037 23.75 1 94.99 302 GLN B C 1
ATOM 6722 O O . GLN B 1 302 ? 16.291 11.989 23.448 1 94.99 302 GLN B O 1
ATOM 6727 N N . GLY B 1 303 ? 15.741 14.124 23.029 1 97.25 303 GLY B N 1
ATOM 6728 C CA . GLY B 1 303 ? 16.579 14.206 21.843 1 97.25 303 GLY B CA 1
ATOM 6729 C C . GLY B 1 303 ? 15.847 13.837 20.567 1 97.25 303 GLY B C 1
ATOM 6730 O O . GLY B 1 303 ? 16.4 13.953 19.472 1 97.25 303 GLY B O 1
ATOM 6731 N N . VAL B 1 304 ? 14.564 13.425 20.65 1 97.8 304 VAL B N 1
ATOM 6732 C CA . VAL B 1 304 ? 13.791 13.01 19.484 1 97.8 304 VAL B CA 1
ATOM 6733 C C . VAL B 1 304 ? 13.387 14.236 18.669 1 97.8 304 VAL B C 1
ATOM 6735 O O . VAL B 1 304 ? 13.066 15.286 19.232 1 97.8 304 VAL B O 1
ATOM 6738 N N . ILE B 1 305 ? 13.516 14.113 17.373 1 98.55 305 ILE B N 1
ATOM 6739 C CA . ILE B 1 305 ? 12.999 15.124 16.458 1 98.55 305 ILE B CA 1
ATOM 6740 C C . ILE B 1 305 ? 11.654 14.67 15.894 1 98.55 305 ILE B C 1
ATOM 6742 O O . ILE B 1 305 ? 11.479 13.497 15.559 1 98.55 305 ILE B O 1
ATOM 6746 N N . THR B 1 306 ? 10.701 15.559 15.833 1 98.14 306 THR B N 1
ATOM 6747 C CA . THR B 1 306 ? 9.388 15.189 15.318 1 98.14 306 THR B CA 1
ATOM 6748 C C . THR B 1 306 ? 8.797 16.319 14.481 1 98.14 306 THR B C 1
ATOM 6750 O O . THR B 1 306 ? 9.305 17.442 14.496 1 98.14 306 THR B O 1
ATOM 6753 N N . PHE B 1 307 ? 7.808 15.983 13.671 1 98.41 307 PHE B N 1
ATOM 6754 C CA . PHE B 1 307 ? 7.182 16.908 12.734 1 98.41 307 PHE B CA 1
ATOM 6755 C C . PHE B 1 307 ? 5.723 17.149 13.104 1 98.41 307 PHE B C 1
ATOM 6757 O O . PHE B 1 307 ? 4.923 16.212 13.139 1 98.41 307 PHE B O 1
ATOM 6764 N N . ARG B 1 308 ? 5.418 18.337 13.375 1 97.43 308 ARG B N 1
ATOM 6765 C CA . ARG B 1 308 ? 4.053 18.743 13.696 1 97.43 308 ARG B CA 1
ATOM 6766 C C . ARG B 1 308 ? 3.428 19.523 12.544 1 97.43 308 ARG B C 1
ATOM 6768 O O . ARG B 1 308 ? 4.08 20.378 11.941 1 97.43 308 ARG B O 1
ATOM 6775 N N . HIS B 1 309 ? 2.174 19.249 12.238 1 97.61 309 HIS B N 1
ATOM 6776 C CA . HIS B 1 309 ? 1.487 20.088 11.263 1 97.61 309 HIS B CA 1
ATOM 6777 C C . HIS B 1 309 ? 1.589 21.563 11.636 1 97.61 309 HIS B C 1
ATOM 6779 O O . HIS B 1 309 ? 1.248 21.95 12.756 1 97.61 309 HIS B O 1
ATOM 6785 N N . HIS B 1 310 ? 2.055 22.301 10.686 1 97.78 310 HIS B N 1
ATOM 6786 C CA . HIS B 1 310 ? 2.125 23.733 10.956 1 97.78 310 HIS B CA 1
ATOM 6787 C C . HIS B 1 310 ? 0.774 24.404 10.73 1 97.78 310 HIS B C 1
ATOM 6789 O O . HIS B 1 310 ? 0.166 24.244 9.669 1 97.78 310 HIS B O 1
ATOM 6795 N N . THR B 1 311 ? 0.314 25.117 11.69 1 96.63 311 THR B N 1
ATOM 6796 C CA . THR B 1 311 ? -0.837 26.008 11.595 1 96.63 311 THR B CA 1
ATOM 6797 C C . THR B 1 311 ? -0.476 27.412 12.072 1 96.63 311 THR B C 1
ATOM 6799 O O . THR B 1 311 ? 0.168 27.574 13.11 1 96.63 311 THR B O 1
ATOM 6802 N N . PRO B 1 312 ? -0.785 28.406 11.276 1 95.72 312 PRO B N 1
ATOM 6803 C CA . PRO B 1 312 ? -0.411 29.77 11.659 1 95.72 312 PRO B CA 1
ATOM 6804 C C . PRO B 1 312 ? -0.97 30.175 13.021 1 95.72 312 PRO B C 1
ATOM 6806 O O . PRO B 1 312 ? -2.077 29.767 13.384 1 95.72 312 PRO B O 1
ATOM 6809 N N . ASP B 1 313 ? -0.21 30.991 13.714 1 93.57 313 ASP B N 1
ATOM 6810 C CA . ASP B 1 313 ? -0.643 31.513 15.007 1 93.57 313 ASP B CA 1
ATOM 6811 C C . ASP B 1 313 ? -1.535 32.74 14.833 1 93.57 313 ASP B C 1
ATOM 6813 O O . ASP B 1 313 ? -1.055 33.874 14.881 1 93.57 313 ASP B O 1
ATOM 6817 N N . THR B 1 314 ? -2.815 32.532 14.751 1 95.24 314 THR B N 1
ATOM 6818 C CA . THR B 1 314 ? -3.783 33.604 14.548 1 95.24 314 THR B CA 1
ATOM 6819 C C . THR B 1 314 ? -4.639 33.802 15.795 1 95.24 314 THR B C 1
ATOM 6821 O O . THR B 1 314 ? -4.705 32.923 16.656 1 95.24 314 THR B O 1
ATOM 6824 N N . ASN B 1 315 ? -5.278 34.933 15.851 1 94.88 315 ASN B N 1
ATOM 6825 C CA . ASN B 1 315 ? -6.198 35.196 16.953 1 94.88 315 ASN B CA 1
ATOM 6826 C C . ASN B 1 315 ? -7.412 34.273 16.902 1 94.88 315 ASN B C 1
ATOM 6828 O O . ASN B 1 315 ? -7.932 33.866 17.942 1 94.88 315 ASN B O 1
ATOM 6832 N N . LEU B 1 316 ? -7.79 33.971 15.724 1 94.13 316 LEU B N 1
ATOM 6833 C CA . LEU B 1 316 ? -8.909 33.055 15.534 1 94.13 316 LEU B CA 1
ATOM 6834 C C . LEU B 1 316 ? -8.595 31.683 16.122 1 94.13 316 LEU B C 1
ATOM 6836 O O . LEU B 1 316 ? -9.429 31.092 16.811 1 94.13 316 LEU B O 1
ATOM 6840 N N . LYS B 1 317 ? -7.455 31.186 15.82 1 95.74 317 LYS B N 1
ATOM 6841 C CA . LYS B 1 317 ? -7.025 29.888 16.332 1 95.74 317 LYS B CA 1
ATOM 6842 C C . LYS B 1 317 ? -6.92 29.905 17.854 1 95.74 317 LYS B C 1
ATOM 6844 O O . LYS B 1 317 ? -7.404 28.991 18.525 1 95.74 317 LYS B O 1
ATOM 6849 N N . LYS B 1 318 ? -6.311 30.938 18.414 1 94.59 318 LYS B N 1
ATOM 6850 C CA . LYS B 1 318 ? -6.127 31.049 19.858 1 94.59 318 LYS B CA 1
ATOM 6851 C C . LYS B 1 318 ? -7.469 31.086 20.582 1 94.59 318 LYS B C 1
ATOM 6853 O O . LYS B 1 318 ? -7.646 30.426 21.608 1 94.59 318 LYS B O 1
ATOM 6858 N N . SER B 1 319 ? -8.342 31.896 20.028 1 95.04 319 SER B N 1
ATOM 6859 C CA . SER B 1 319 ? -9.672 32.009 20.618 1 95.04 319 SER B CA 1
ATOM 6860 C C . SER B 1 319 ? -10.406 30.672 20.585 1 95.04 319 SER B C 1
ATOM 6862 O O . SER B 1 319 ? -11.108 30.321 21.536 1 95.04 319 SER B O 1
ATOM 6864 N N . PHE B 1 320 ? -10.276 30.044 19.496 1 95.04 320 PHE B N 1
ATOM 6865 C CA . PHE B 1 320 ? -10.945 28.758 19.341 1 95.04 320 PHE B CA 1
ATOM 6866 C C . PHE B 1 320 ? -10.391 27.737 20.327 1 95.04 320 PHE B C 1
ATOM 6868 O O . PHE B 1 320 ? -11.152 27.026 20.986 1 95.04 320 PHE B O 1
ATOM 6875 N N . ILE B 1 321 ? -9.083 27.602 20.408 1 92.56 321 ILE B N 1
ATOM 6876 C CA . ILE B 1 321 ? -8.441 26.644 21.302 1 92.56 321 ILE B CA 1
ATOM 6877 C C . ILE B 1 321 ? -8.848 26.932 22.745 1 92.56 321 ILE B C 1
ATOM 6879 O O . ILE B 1 321 ? -9.118 26.008 23.516 1 92.56 321 ILE B O 1
ATOM 6883 N N . SER B 1 322 ? -8.883 28.193 23.107 1 91.91 322 SER B N 1
ATOM 6884 C CA . SER B 1 322 ? -9.296 28.579 24.452 1 91.91 322 SER B CA 1
ATOM 6885 C C . SER B 1 322 ? -10.734 28.156 24.731 1 91.91 322 SER B C 1
ATOM 6887 O O . SER B 1 322 ? -11.049 27.697 25.832 1 91.91 322 SER B O 1
ATOM 6889 N N . ARG B 1 323 ? -11.531 28.318 23.755 1 93.34 323 ARG B N 1
ATOM 6890 C CA . ARG B 1 323 ? -12.93 27.919 23.88 1 93.34 323 ARG B CA 1
ATOM 6891 C C . ARG B 1 323 ? -13.053 26.412 24.083 1 93.34 323 ARG B C 1
ATOM 6893 O O . ARG B 1 323 ? -13.821 25.956 24.933 1 93.34 323 ARG B O 1
ATOM 6900 N N . LEU B 1 324 ? -12.366 25.674 23.302 1 91.63 324 LEU B N 1
ATOM 6901 C CA . LEU B 1 324 ? -12.422 24.222 23.423 1 91.63 324 LEU B CA 1
ATOM 6902 C C . LEU B 1 324 ? -11.939 23.773 24.798 1 91.63 324 LEU B C 1
ATOM 6904 O O . LEU B 1 324 ? -12.491 22.835 25.379 1 91.63 324 LEU B O 1
ATOM 6908 N N . LYS B 1 325 ? -10.893 24.415 25.233 1 88.12 325 LYS B N 1
ATOM 6909 C CA . LYS B 1 325 ? -10.317 24.056 26.526 1 88.12 325 LYS B CA 1
ATOM 6910 C C . LYS B 1 325 ? -11.298 24.336 27.661 1 88.12 325 LYS B C 1
ATOM 6912 O O . LYS B 1 325 ? -11.255 23.677 28.703 1 88.12 325 LYS B O 1
ATOM 6917 N N . SER B 1 326 ? -12.227 25.218 27.421 1 88.23 326 SER B N 1
ATOM 6918 C CA . SER B 1 326 ? -13.165 25.631 28.46 1 88.23 326 SER B CA 1
ATOM 6919 C C . SER B 1 326 ? -14.402 24.74 28.474 1 88.23 326 SER B C 1
ATOM 6921 O O . SER B 1 326 ? -15.218 24.815 29.395 1 88.23 326 SER B O 1
ATOM 6923 N N . LEU B 1 327 ? -14.421 23.893 27.488 1 87.59 327 LEU B N 1
ATOM 6924 C CA . LEU B 1 327 ? -15.565 22.989 27.448 1 87.59 327 LEU B CA 1
ATOM 6925 C C . LEU B 1 327 ? -15.545 22.033 28.636 1 87.59 327 LEU B C 1
ATOM 6927 O O . LEU B 1 327 ? -14.479 21.565 29.043 1 87.59 327 LEU B O 1
ATOM 6931 N N . LYS B 1 328 ? -16.629 21.779 29.302 1 77.73 328 LYS B N 1
ATOM 6932 C CA . LYS B 1 328 ? -16.715 20.948 30.5 1 77.73 328 LYS B CA 1
ATOM 6933 C C . LYS B 1 328 ? -16.707 19.465 30.141 1 77.73 328 LYS B C 1
ATOM 6935 O O . LYS B 1 328 ? -16.04 18.665 30.802 1 77.73 328 LYS B O 1
ATOM 6940 N N . ASP B 1 329 ? -17.535 19.057 29.187 1 72.36 329 ASP B N 1
ATOM 6941 C CA . ASP B 1 329 ? -17.726 17.642 28.882 1 72.36 329 ASP B CA 1
ATOM 6942 C C . ASP B 1 329 ? -16.799 17.193 27.756 1 72.36 329 ASP B C 1
ATOM 6944 O O . ASP B 1 329 ? -17.248 16.953 26.633 1 72.36 329 ASP B O 1
ATOM 6948 N N . LYS B 1 330 ? -15.448 17.281 28.166 1 74.18 330 LYS B N 1
ATOM 6949 C CA . LYS B 1 330 ? -14.53 16.874 27.107 1 74.18 330 LYS B CA 1
ATOM 6950 C C . LYS B 1 330 ? -13.734 15.637 27.514 1 74.18 330 LYS B C 1
ATOM 6952 O O . LYS B 1 330 ? -13.478 15.421 28.7 1 74.18 330 LYS B O 1
ATOM 6957 N N . ASP B 1 331 ? -13.416 14.864 26.494 1 78.16 331 ASP B N 1
ATOM 6958 C CA . ASP B 1 331 ? -12.702 13.607 26.693 1 78.16 331 ASP B CA 1
ATOM 6959 C C . ASP B 1 331 ? -11.193 13.835 26.75 1 78.16 331 ASP B C 1
ATOM 6961 O O . ASP B 1 331 ? -10.43 12.906 27.021 1 78.16 331 ASP B O 1
ATOM 6965 N N . THR B 1 332 ? -10.776 15.111 26.398 1 80.13 332 THR B N 1
ATOM 6966 C CA . THR B 1 332 ? -9.358 15.45 26.45 1 80.13 332 THR B CA 1
ATOM 6967 C C . THR B 1 332 ? -9.16 16.865 26.986 1 80.13 332 THR B C 1
ATOM 6969 O O . THR B 1 332 ? -10.001 17.74 26.769 1 80.13 332 THR B O 1
ATOM 6972 N N . LYS B 1 333 ? -8.12 17.028 27.704 1 80.13 333 LYS B N 1
ATOM 697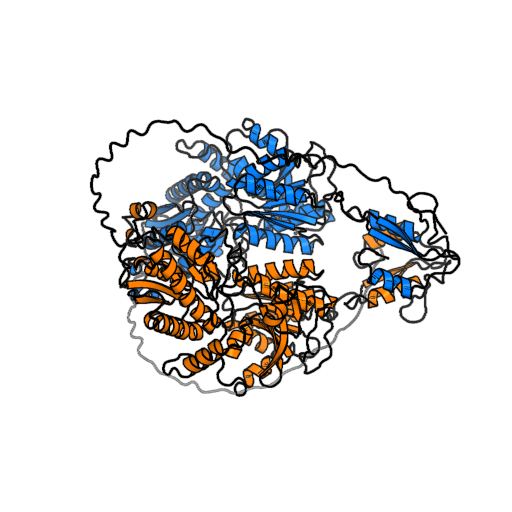3 C CA . LYS B 1 333 ? -7.852 18.329 28.312 1 80.13 333 LYS B CA 1
ATOM 6974 C C . LYS B 1 333 ? -7.206 19.281 27.31 1 80.13 333 LYS B C 1
ATOM 6976 O O . LYS B 1 333 ? -7.405 20.496 27.383 1 80.13 333 LYS B O 1
ATOM 6981 N N . ASN B 1 334 ? -6.389 18.717 26.435 1 88.6 334 ASN B N 1
ATOM 6982 C CA . ASN B 1 334 ? -5.727 19.494 25.392 1 88.6 334 ASN B CA 1
ATOM 6983 C C . ASN B 1 334 ? -5.998 18.917 24.006 1 88.6 334 ASN B C 1
ATOM 6985 O O . ASN B 1 334 ? -6.496 17.797 23.881 1 88.6 334 ASN B O 1
ATOM 6989 N N . PHE B 1 335 ? -5.735 19.763 23.002 1 92.43 335 PHE B N 1
ATOM 6990 C CA . PHE B 1 335 ? -6.153 19.398 21.654 1 92.43 335 PHE B CA 1
ATOM 6991 C C . PHE B 1 335 ? -4.967 19.407 20.697 1 92.43 335 PHE B C 1
ATOM 6993 O O . PHE B 1 335 ? -4.08 20.256 20.808 1 92.43 335 PHE B O 1
ATOM 7000 N N . ASN B 1 336 ? -4.948 18.425 19.826 1 93.64 336 ASN B N 1
ATOM 7001 C CA . ASN B 1 336 ? -3.907 18.371 18.805 1 93.64 336 ASN B CA 1
ATOM 7002 C C . ASN B 1 336 ? -4.369 19.012 17.5 1 93.64 336 ASN B C 1
ATOM 7004 O O . ASN B 1 336 ? -5.494 19.508 17.411 1 93.64 336 ASN B O 1
ATOM 7008 N N . SER B 1 337 ? -3.527 19.026 16.516 1 94.94 337 SER B N 1
ATOM 7009 C CA . SER B 1 337 ? -3.741 19.795 15.294 1 94.94 337 SER B CA 1
ATOM 7010 C C . SER B 1 337 ? -4.93 19.259 14.504 1 94.94 337 SER B C 1
ATOM 7012 O O . SER B 1 337 ? -5.548 19.991 13.729 1 94.94 337 SER B O 1
ATOM 7014 N N . TYR B 1 338 ? -5.307 18.023 14.703 1 96.75 338 TYR B N 1
ATOM 7015 C CA . TYR B 1 338 ? -6.401 17.428 13.942 1 96.75 338 TYR B CA 1
ATOM 7016 C C . TYR B 1 338 ? -7.737 18.048 14.333 1 96.75 338 TYR B C 1
ATOM 7018 O O . TYR B 1 338 ? -8.69 18.029 13.55 1 96.75 338 TYR B O 1
ATOM 7026 N N . ALA B 1 339 ? -7.809 18.584 15.543 1 96.93 339 ALA B N 1
ATOM 7027 C CA . ALA B 1 339 ? -9.007 19.32 15.94 1 96.93 339 ALA B CA 1
ATOM 7028 C C . ALA B 1 339 ? -9.232 20.529 15.036 1 96.93 339 ALA B C 1
ATOM 7030 O O . ALA B 1 339 ? -10.37 20.839 14.675 1 96.93 339 ALA B O 1
ATOM 7031 N N . LEU B 1 340 ? -8.15 21.188 14.708 1 98.13 340 LEU B N 1
ATOM 7032 C CA . LEU B 1 340 ? -8.234 22.363 13.848 1 98.13 340 LEU B CA 1
ATOM 7033 C C . LEU B 1 340 ? -8.71 21.982 12.45 1 98.13 340 LEU B C 1
ATOM 7035 O O . LEU B 1 340 ? -9.569 22.656 11.877 1 98.13 340 LEU B O 1
ATOM 7039 N N . TYR B 1 341 ? -8.168 20.881 11.944 1 98.33 341 TYR B N 1
ATOM 7040 C CA . TYR B 1 341 ? -8.557 20.415 10.618 1 98.33 341 TYR B CA 1
ATOM 7041 C C . TYR B 1 341 ? -9.999 19.923 10.614 1 98.33 341 TYR B C 1
ATOM 7043 O O . TYR B 1 341 ? -10.718 20.096 9.627 1 98.33 341 TYR B O 1
ATOM 7051 N N . ALA B 1 342 ? -10.371 19.268 11.683 1 98.51 342 ALA B N 1
ATOM 7052 C CA . ALA B 1 342 ? -11.754 18.81 11.785 1 98.51 342 ALA B CA 1
ATOM 7053 C C . ALA B 1 342 ? -12.724 19.987 11.778 1 98.51 342 ALA B C 1
ATOM 7055 O O . ALA B 1 342 ? -13.731 19.965 11.067 1 98.51 342 ALA B O 1
ATOM 7056 N N . TYR B 1 343 ? -12.442 21.026 12.562 1 98.43 343 TYR B N 1
ATOM 7057 C CA . TYR B 1 343 ? -13.238 22.247 12.618 1 98.43 343 TYR B CA 1
ATOM 7058 C C . TYR B 1 343 ? -13.353 22.887 11.24 1 98.43 343 TYR B C 1
ATOM 7060 O O . TYR B 1 343 ? -14.452 23.231 10.798 1 98.43 343 TYR B O 1
ATOM 7068 N N . ASP B 1 344 ? -12.271 22.993 10.573 1 98.65 344 ASP B N 1
ATOM 7069 C CA . ASP B 1 344 ? -12.234 23.651 9.27 1 98.65 344 ASP B CA 1
ATOM 7070 C C . ASP B 1 344 ? -12.926 22.803 8.206 1 98.65 344 ASP B C 1
ATOM 7072 O O . ASP B 1 344 ? -13.443 23.335 7.221 1 98.65 344 ASP B O 1
ATOM 7076 N N . SER B 1 345 ? -12.912 21.479 8.369 1 98.72 345 SER B N 1
ATOM 7077 C CA . SER B 1 345 ? -13.612 20.614 7.425 1 98.72 345 SER B CA 1
ATOM 7078 C C . SER B 1 345 ? -15.113 20.884 7.437 1 98.72 345 SER B C 1
ATOM 7080 O O . SER B 1 345 ? -15.76 20.869 6.387 1 98.72 345 SER B O 1
ATOM 7082 N N . VAL B 1 346 ? -15.66 21.116 8.607 1 98.75 346 VAL B N 1
ATOM 7083 C CA . VAL B 1 346 ? -17.075 21.456 8.713 1 98.75 346 VAL B CA 1
ATOM 7084 C C . VAL B 1 346 ? -17.334 22.806 8.047 1 98.75 346 VAL B C 1
ATOM 7086 O O . VAL B 1 346 ? -18.304 22.961 7.302 1 98.75 346 VAL B O 1
ATOM 7089 N N . TRP B 1 347 ? -16.493 23.732 8.282 1 98.62 347 TRP B N 1
ATOM 7090 C CA . TRP B 1 347 ? -16.654 25.056 7.69 1 98.62 347 TRP B CA 1
ATOM 7091 C C . TRP B 1 347 ? -16.496 24.998 6.174 1 98.62 347 TRP B C 1
ATOM 7093 O O . TRP B 1 347 ? -17.172 25.727 5.445 1 98.62 347 TRP B O 1
ATOM 7103 N N . LEU B 1 348 ? -15.544 24.172 5.724 1 98.69 348 LEU B N 1
ATOM 7104 C CA . LEU B 1 348 ? -15.407 23.967 4.286 1 98.69 348 LEU B CA 1
ATOM 7105 C C . LEU B 1 348 ? -16.713 23.46 3.683 1 98.69 348 LEU B C 1
ATOM 7107 O O . LEU B 1 348 ? -17.169 23.973 2.658 1 98.69 348 LEU B O 1
ATOM 7111 N N . ALA B 1 349 ? -17.293 22.473 4.283 1 98.58 349 ALA B N 1
ATOM 7112 C CA . ALA B 1 349 ? -18.574 21.937 3.832 1 98.58 349 ALA B CA 1
ATOM 7113 C C . ALA B 1 349 ? -19.65 23.019 3.825 1 98.58 349 ALA B C 1
ATOM 7115 O O . ALA B 1 349 ? -20.421 23.13 2.869 1 98.58 349 ALA B O 1
ATOM 7116 N N . ALA B 1 350 ? -19.716 23.849 4.87 1 98.46 350 ALA B N 1
ATOM 7117 C CA . ALA B 1 350 ? -20.734 24.889 5.004 1 98.46 350 ALA B CA 1
ATOM 7118 C C . ALA B 1 350 ? -20.6 25.932 3.899 1 98.46 350 ALA B C 1
ATOM 7120 O O . ALA B 1 350 ? -21.589 26.297 3.259 1 98.46 350 ALA B O 1
ATOM 7121 N N . HIS B 1 351 ? -19.355 26.412 3.695 1 98.43 351 HIS B N 1
ATOM 7122 C CA . HIS B 1 351 ? -19.117 27.384 2.634 1 98.43 351 HIS B CA 1
ATOM 7123 C C . HIS B 1 351 ? -19.492 26.814 1.271 1 98.43 351 HIS B C 1
ATOM 7125 O O . HIS B 1 351 ? -20.148 27.485 0.471 1 98.43 351 HIS B O 1
ATOM 7131 N N . ALA B 1 352 ? -19.09 25.59 1.036 1 98.52 352 ALA B N 1
ATOM 7132 C CA . ALA B 1 352 ? -19.355 24.951 -0.25 1 98.52 352 ALA B CA 1
ATOM 7133 C C . ALA B 1 352 ? -20.849 24.71 -0.445 1 98.52 352 ALA B C 1
ATOM 7135 O O . ALA B 1 352 ? -21.375 24.896 -1.545 1 98.52 352 ALA B O 1
ATOM 7136 N N . LEU B 1 353 ? -21.521 24.268 0.621 1 98.1 353 LEU B N 1
ATOM 7137 C CA . LEU B 1 353 ? -22.959 24.033 0.546 1 98.1 353 LEU B CA 1
ATOM 7138 C C . LEU B 1 353 ? -23.707 25.331 0.26 1 98.1 353 LEU B C 1
ATOM 7140 O O . LEU B 1 353 ? -24.692 25.335 -0.481 1 98.1 353 LEU B O 1
ATOM 7144 N N . ASP B 1 354 ? -23.291 26.4 0.881 1 97.67 354 ASP B N 1
ATOM 7145 C CA . ASP B 1 354 ? -23.919 27.697 0.651 1 97.67 354 ASP B CA 1
ATOM 7146 C C . ASP B 1 354 ? -23.86 28.081 -0.826 1 97.67 354 ASP B C 1
ATOM 7148 O O . ASP B 1 354 ? -24.877 28.451 -1.418 1 97.67 354 ASP B O 1
ATOM 7152 N N . VAL B 1 355 ? -22.698 27.97 -1.431 1 97.38 355 VAL B N 1
ATOM 7153 C CA . VAL B 1 355 ? -22.504 28.28 -2.844 1 97.38 355 VAL B CA 1
ATOM 7154 C C . VAL B 1 355 ? -23.304 27.302 -3.701 1 97.38 355 VAL B C 1
ATOM 7156 O O . VAL B 1 355 ? -23.966 27.706 -4.661 1 97.38 355 VAL B O 1
ATOM 7159 N N . PHE B 1 356 ? -23.246 26.063 -3.356 1 97.51 356 PHE B N 1
ATOM 7160 C CA . PHE B 1 356 ? -23.914 24.987 -4.079 1 97.51 356 PHE B CA 1
ATOM 7161 C C . PHE B 1 356 ? -25.417 25.229 -4.141 1 97.51 356 PHE B C 1
ATOM 7163 O O . PHE B 1 356 ? -26.025 25.116 -5.208 1 97.51 356 PHE B O 1
ATOM 7170 N N . LEU B 1 357 ? -26.011 25.611 -3.016 1 96.6 357 LEU B N 1
ATOM 7171 C CA . LEU B 1 357 ? -27.446 25.864 -2.946 1 96.6 357 LEU B CA 1
ATOM 7172 C C . LEU B 1 357 ? -27.811 27.139 -3.698 1 96.6 357 LEU B C 1
ATOM 7174 O O . LEU B 1 357 ? -28.848 27.198 -4.363 1 96.6 357 LEU B O 1
ATOM 7178 N N . ASN B 1 358 ? -26.988 28.093 -3.633 1 95.53 358 ASN B N 1
ATOM 7179 C CA . ASN B 1 358 ? -27.224 29.351 -4.332 1 95.53 358 ASN B CA 1
ATOM 7180 C C . ASN B 1 358 ? -27.162 29.171 -5.846 1 95.53 358 ASN B C 1
ATOM 7182 O O . ASN B 1 358 ? -27.802 29.915 -6.591 1 95.53 358 ASN B O 1
ATOM 7186 N N . GLU B 1 359 ? -26.46 28.087 -6.255 1 95.12 359 GLU B N 1
ATOM 7187 C CA . GLU B 1 359 ? -26.325 27.816 -7.682 1 95.12 359 GLU B CA 1
ATOM 7188 C C . GLU B 1 359 ? -27.356 26.792 -8.149 1 95.12 359 GLU B C 1
ATOM 7190 O O . GLU B 1 359 ? -27.283 26.3 -9.278 1 95.12 359 GLU B O 1
ATOM 7195 N N . GLY B 1 360 ? -28.245 26.436 -7.311 1 92.79 360 GLY B N 1
ATOM 7196 C CA . GLY B 1 360 ? -29.317 25.525 -7.679 1 92.79 360 GLY B CA 1
ATOM 7197 C C . GLY B 1 360 ? -28.936 24.064 -7.527 1 92.79 360 GLY B C 1
ATOM 7198 O O . GLY B 1 360 ? -29.468 23.203 -8.231 1 92.79 360 GLY B O 1
ATOM 7199 N N . GLY B 1 361 ? -28.007 23.811 -6.621 1 93.92 361 GLY B N 1
ATOM 7200 C CA . GLY B 1 361 ? -27.561 22.444 -6.405 1 93.92 361 GLY B CA 1
ATOM 7201 C C . GLY B 1 361 ? -28.674 21.518 -5.954 1 93.92 361 GLY B C 1
ATOM 7202 O O . GLY B 1 361 ? -29.55 21.919 -5.185 1 93.92 361 GLY B O 1
ATOM 7203 N N . ASN B 1 362 ? -28.659 20.277 -6.456 1 92.32 362 ASN B N 1
ATOM 7204 C CA . ASN B 1 362 ? -29.645 19.246 -6.149 1 92.32 362 ASN B CA 1
ATOM 7205 C C . ASN B 1 362 ? -29.238 18.427 -4.927 1 92.32 362 ASN B C 1
ATOM 7207 O O . ASN B 1 362 ? -28.221 17.731 -4.952 1 92.32 362 ASN B O 1
ATOM 7211 N N . THR B 1 363 ? -30.01 18.464 -3.873 1 93.76 363 THR B N 1
ATOM 7212 C CA . THR B 1 363 ? -29.669 17.751 -2.646 1 93.76 363 THR B CA 1
ATOM 7213 C C . THR B 1 363 ? -30.501 16.479 -2.512 1 93.76 363 THR B C 1
ATOM 7215 O O . THR B 1 363 ? -30.594 15.904 -1.425 1 93.76 363 THR B O 1
ATOM 7218 N N . SER B 1 364 ? -31.13 16.033 -3.583 1 93.47 364 SER B N 1
ATOM 7219 C CA . SER B 1 364 ? -31.969 14.84 -3.554 1 93.47 364 SER B CA 1
ATOM 7220 C C . SER B 1 364 ? -31.139 13.575 -3.741 1 93.47 364 SER B C 1
ATOM 7222 O O . SER B 1 364 ? -29.954 13.647 -4.073 1 93.47 364 SER B O 1
ATOM 7224 N N . PHE B 1 365 ? -31.701 12.43 -3.449 1 93.84 365 PHE B N 1
ATOM 7225 C CA . PHE B 1 365 ? -31.101 11.108 -3.577 1 93.84 365 PHE B CA 1
ATOM 7226 C C . PHE B 1 365 ? -31.994 10.185 -4.398 1 93.84 365 PHE B C 1
ATOM 7228 O O . PHE B 1 365 ? -33.22 10.316 -4.374 1 93.84 365 PHE B O 1
ATOM 7235 N N . SER B 1 366 ? -31.386 9.278 -5.191 1 92.55 366 SER B N 1
ATOM 7236 C CA . SER B 1 366 ? -32.123 8.307 -5.993 1 92.55 366 SER B CA 1
ATOM 7237 C C . SER B 1 366 ? -31.633 6.887 -5.729 1 92.55 366 SER B C 1
ATOM 7239 O O . SER B 1 366 ? -30.519 6.69 -5.239 1 92.55 366 SER B O 1
ATOM 7241 N N . SER B 1 367 ? -32.482 5.968 -6.045 1 85.08 367 SER B N 1
ATOM 7242 C CA . SER B 1 367 ? -32.126 4.563 -5.877 1 85.08 367 SER B CA 1
ATOM 7243 C C . SER B 1 367 ? -31.062 4.138 -6.884 1 85.08 367 SER B C 1
ATOM 7245 O O . SER B 1 367 ? -31.074 4.585 -8.033 1 85.08 367 SER B O 1
ATOM 7247 N N . ASP B 1 368 ? -30.121 3.381 -6.409 1 78.6 368 ASP B N 1
ATOM 7248 C CA . ASP B 1 368 ? -29.095 2.804 -7.272 1 78.6 368 ASP B CA 1
ATOM 7249 C C . ASP B 1 368 ? -29.559 1.477 -7.867 1 78.6 368 ASP B C 1
ATOM 7251 O O . ASP B 1 368 ? -29.882 0.54 -7.133 1 78.6 368 ASP B O 1
ATOM 7255 N N . PRO B 1 369 ? -29.659 1.346 -9.131 1 70.24 369 PRO B N 1
ATOM 7256 C CA . PRO B 1 369 ? -30.141 0.111 -9.754 1 70.24 369 PRO B CA 1
ATOM 7257 C C . PRO B 1 369 ? -29.277 -1.1 -9.409 1 70.24 369 PRO B C 1
ATOM 7259 O O . PRO B 1 369 ? -29.789 -2.217 -9.299 1 70.24 369 PRO B O 1
ATOM 7262 N N . VAL B 1 370 ? -28.033 -0.918 -9.253 1 70.97 370 VAL B N 1
ATOM 7263 C CA . VAL B 1 370 ? -27.119 -2.016 -8.956 1 70.97 370 VAL B CA 1
ATOM 7264 C C . VAL B 1 370 ? -27.459 -2.617 -7.594 1 70.97 370 VAL B C 1
ATOM 7266 O O . VAL B 1 370 ? -27.359 -3.831 -7.402 1 70.97 370 VAL B O 1
ATOM 7269 N N . LEU B 1 371 ? -27.898 -1.826 -6.697 1 73.31 371 LEU B N 1
ATOM 7270 C CA . LEU B 1 371 ? -28.214 -2.253 -5.338 1 73.31 371 LEU B CA 1
ATOM 7271 C C . LEU B 1 371 ? -29.641 -2.784 -5.253 1 73.31 371 LEU B C 1
ATOM 7273 O O . LEU B 1 371 ? -29.957 -3.591 -4.376 1 73.31 371 LEU B O 1
ATOM 7277 N N . HIS B 1 372 ? -30.513 -2.384 -6.055 1 61.93 372 HIS B N 1
ATOM 7278 C CA . HIS B 1 372 ? -31.927 -2.741 -6.012 1 61.93 372 HIS B CA 1
ATOM 7279 C C . HIS B 1 372 ? -32.139 -4.198 -6.41 1 61.93 372 HIS B C 1
ATOM 7281 O O . HIS B 1 372 ? -33.066 -4.85 -5.925 1 61.93 372 HIS B O 1
ATOM 7287 N N . ASN B 1 373 ? -31.388 -4.639 -7.268 1 56.53 373 ASN B N 1
ATOM 7288 C CA . ASN B 1 373 ? -31.578 -5.996 -7.769 1 56.53 373 ASN B CA 1
ATOM 7289 C C . ASN B 1 373 ? -31.12 -7.038 -6.753 1 56.53 373 ASN B C 1
ATOM 7291 O O . ASN B 1 373 ? -31.181 -8.239 -7.02 1 56.53 373 ASN B O 1
ATOM 7295 N N . ARG B 1 374 ? -30.734 -6.581 -5.59 1 56.35 374 ARG B N 1
ATOM 7296 C CA . ARG B 1 374 ? -30.212 -7.526 -4.608 1 56.35 374 ARG B CA 1
ATOM 7297 C C . ARG B 1 374 ? -31.226 -7.778 -3.497 1 56.35 374 ARG B C 1
ATOM 7299 O O . ARG B 1 374 ? -30.85 -7.994 -2.343 1 56.35 374 ARG B O 1
ATOM 7306 N N . ASN B 1 375 ? -32.531 -7.675 -3.746 1 48.09 375 ASN B N 1
ATOM 7307 C CA . ASN B 1 375 ? -33.714 -7.767 -2.897 1 48.09 375 ASN B CA 1
ATOM 7308 C C . ASN B 1 375 ? -33.698 -9.034 -2.047 1 48.09 375 ASN B C 1
ATOM 7310 O O . ASN B 1 375 ? -34.326 -9.084 -0.988 1 48.09 375 ASN B O 1
ATOM 7314 N N . GLY B 1 376 ? -32.968 -9.998 -2.325 1 50.83 376 GLY B N 1
ATOM 7315 C CA . GLY B 1 376 ? -33.096 -11.194 -1.508 1 50.83 376 GLY B CA 1
ATOM 7316 C C . GLY B 1 376 ? -32.209 -11.174 -0.278 1 50.83 376 GLY B C 1
ATOM 7317 O O . GLY B 1 376 ? -32.219 -12.116 0.517 1 50.83 376 GLY B O 1
ATOM 7318 N N . SER B 1 377 ? -31.542 -10.02 -0.067 1 58.46 377 SER B N 1
ATOM 7319 C CA . SER B 1 377 ? -30.613 -10.004 1.059 1 58.46 377 SER B CA 1
ATOM 7320 C C . SER B 1 377 ? -31.267 -9.419 2.306 1 58.46 377 SER B C 1
ATOM 7322 O O . SER B 1 377 ? -32.138 -8.552 2.208 1 58.46 377 SER B O 1
ATOM 7324 N N . MET B 1 378 ? -31.158 -10.099 3.347 1 59.46 378 MET B N 1
ATOM 7325 C CA . MET B 1 378 ? -31.613 -9.614 4.647 1 59.46 378 MET B CA 1
ATOM 7326 C C . MET B 1 378 ? -30.925 -8.303 5.011 1 59.46 378 MET B C 1
ATOM 7328 O O . MET B 1 378 ? -31.367 -7.595 5.917 1 59.46 378 MET B O 1
ATOM 7332 N N . LEU B 1 379 ? -29.953 -7.868 4.278 1 64.86 379 LEU B N 1
ATOM 7333 C CA . LEU B 1 379 ? -29.195 -6.674 4.637 1 64.86 379 LEU B CA 1
ATOM 7334 C C . LEU B 1 379 ? -29.891 -5.415 4.131 1 64.86 379 LEU B C 1
ATOM 7336 O O . LEU B 1 379 ? -29.601 -4.311 4.595 1 64.86 379 LEU B O 1
ATOM 7340 N N . HIS B 1 380 ? -31.002 -5.497 3.396 1 71.47 380 HIS B N 1
ATOM 7341 C CA . HIS B 1 380 ? -31.795 -4.396 2.862 1 71.47 380 HIS B CA 1
ATOM 7342 C C . HIS B 1 380 ? -30.903 -3.308 2.275 1 71.47 380 HIS B C 1
ATOM 7344 O O . HIS B 1 380 ? -31.063 -2.128 2.595 1 71.47 380 HIS B O 1
ATOM 7350 N N . LEU B 1 381 ? -29.962 -3.616 1.53 1 72.77 381 LEU B N 1
ATOM 7351 C CA . LEU B 1 381 ? -29.009 -2.689 0.93 1 72.77 381 LEU B CA 1
ATOM 7352 C C . LEU B 1 381 ? -29.688 -1.809 -0.114 1 72.77 381 LEU B C 1
ATOM 7354 O O . LEU B 1 381 ? -29.134 -0.789 -0.528 1 72.77 381 LEU B O 1
ATOM 7358 N N . SER B 1 382 ? -30.932 -2.139 -0.45 1 71.51 382 SER B N 1
ATOM 7359 C CA . SER B 1 382 ? -31.74 -1.344 -1.369 1 71.51 382 SER B CA 1
ATOM 7360 C C . SER B 1 382 ? -32.073 0.02 -0.775 1 71.51 382 SER B C 1
ATOM 7362 O O . SER B 1 382 ? -32.5 0.928 -1.492 1 71.51 382 SER B O 1
ATOM 7364 N N . SER B 1 383 ? -31.835 0.167 0.497 1 76.55 383 SER B N 1
ATOM 7365 C CA . SER B 1 383 ? -32.097 1.438 1.165 1 76.55 383 SER B CA 1
ATOM 7366 C C . SER B 1 383 ? -31.001 2.456 0.866 1 76.55 383 SER B C 1
ATOM 7368 O O . SER B 1 383 ? -31.176 3.652 1.107 1 76.55 383 SER B O 1
ATOM 7370 N N . LEU B 1 384 ? -29.913 1.983 0.373 1 85.82 384 LEU B N 1
ATOM 7371 C CA . LEU B 1 384 ? -28.835 2.898 0.015 1 85.82 384 LEU B CA 1
ATOM 7372 C C . LEU B 1 384 ? -29.172 3.663 -1.26 1 85.82 384 LEU B C 1
ATOM 7374 O O . LEU B 1 384 ? -29.667 3.079 -2.227 1 85.82 384 LEU B O 1
ATOM 7378 N N . ARG B 1 385 ? -29.028 5.006 -1.235 1 90.51 385 ARG B N 1
ATOM 7379 C CA . ARG B 1 385 ? -29.36 5.87 -2.364 1 90.51 385 ARG B CA 1
ATOM 7380 C C . ARG B 1 385 ? -28.141 6.663 -2.823 1 90.51 385 ARG B C 1
ATOM 7382 O O . ARG B 1 385 ? -27.173 6.812 -2.075 1 90.51 385 ARG B O 1
ATOM 7389 N N . VAL B 1 386 ? -28.163 7.054 -4.049 1 93.7 386 VAL B N 1
ATOM 7390 C CA . VAL B 1 386 ? -27.075 7.798 -4.675 1 93.7 386 VAL B CA 1
ATOM 7391 C C . VAL B 1 386 ? -27.404 9.289 -4.68 1 93.7 386 VAL B C 1
ATOM 7393 O O . VAL B 1 386 ? -28.54 9.68 -4.961 1 93.7 386 VAL B O 1
ATOM 7396 N N . SER B 1 387 ? -26.455 10.087 -4.278 1 96.16 387 SER B N 1
ATOM 7397 C CA . SER B 1 387 ? -26.646 11.534 -4.306 1 96.16 387 SER B CA 1
ATOM 7398 C C . SER B 1 387 ? -26.698 12.057 -5.737 1 96.16 387 SER B C 1
ATOM 7400 O O . SER B 1 387 ? -25.76 11.856 -6.511 1 96.16 387 SER B O 1
ATOM 7402 N N . ASN B 1 388 ? -27.739 12.802 -6.087 1 95.52 388 ASN B N 1
ATOM 7403 C CA . ASN B 1 388 ? -27.895 13.323 -7.441 1 95.52 388 ASN B CA 1
ATOM 7404 C C . ASN B 1 388 ? -27.005 14.539 -7.68 1 95.52 388 ASN B C 1
ATOM 7406 O O . ASN B 1 388 ? -26.624 14.821 -8.818 1 95.52 388 ASN B O 1
ATOM 7410 N N . GLY B 1 389 ? -26.673 15.233 -6.647 1 96.54 389 GLY B N 1
ATOM 7411 C CA . GLY B 1 389 ? -25.855 16.428 -6.779 1 96.54 389 GLY B CA 1
ATOM 7412 C C . GLY B 1 389 ? -24.424 16.225 -6.318 1 96.54 389 GLY B C 1
ATOM 7413 O O . GLY B 1 389 ? -23.654 17.183 -6.226 1 96.54 389 GLY B O 1
ATOM 7414 N N . GLY B 1 390 ? -24.045 14.998 -6.029 1 97.08 390 GLY B N 1
ATOM 7415 C CA . GLY B 1 390 ? -22.763 14.71 -5.406 1 97.08 390 GLY B CA 1
ATOM 7416 C C . GLY B 1 390 ? -21.581 15.194 -6.224 1 97.08 390 GLY B C 1
ATOM 7417 O O . GLY B 1 390 ? -20.636 15.769 -5.679 1 97.08 390 GLY B O 1
ATOM 7418 N N . GLN B 1 391 ? -21.592 15.02 -7.498 1 96.41 391 GLN B N 1
ATOM 7419 C CA . GLN B 1 391 ? -20.49 15.408 -8.372 1 96.41 391 GLN B CA 1
ATOM 7420 C C . GLN B 1 391 ? -20.348 16.926 -8.438 1 96.41 391 GLN B C 1
ATOM 7422 O O . GLN B 1 391 ? -19.236 17.454 -8.368 1 96.41 391 GLN B O 1
ATOM 7427 N N . GLN B 1 392 ? -21.446 17.581 -8.597 1 97.54 392 GLN B N 1
ATOM 7428 C CA . GLN B 1 392 ? -21.419 19.04 -8.624 1 97.54 392 GLN B CA 1
ATOM 7429 C C . GLN B 1 392 ? -20.943 19.606 -7.29 1 97.54 392 GLN B C 1
ATOM 7431 O O . GLN B 1 392 ? -20.187 20.58 -7.257 1 97.54 392 GLN B O 1
ATOM 7436 N N . PHE B 1 393 ? -21.501 19.042 -6.267 1 98.24 393 PHE B N 1
ATOM 7437 C CA . PHE B 1 393 ? -21.092 19.503 -4.946 1 98.24 393 PHE B CA 1
ATOM 7438 C C . PHE B 1 393 ? -19.596 19.295 -4.739 1 98.24 393 PHE B C 1
ATOM 7440 O O . PHE B 1 393 ? -18.913 20.164 -4.192 1 98.24 393 PHE B O 1
ATOM 7447 N N . LEU B 1 394 ? -19.059 18.127 -5.175 1 97.83 394 LEU B N 1
ATOM 7448 C CA . LEU B 1 394 ? -17.629 17.849 -5.109 1 97.83 394 LEU B CA 1
ATOM 7449 C C . LEU B 1 394 ? -16.828 18.943 -5.806 1 97.83 394 LEU B C 1
ATOM 7451 O O . LEU B 1 394 ? -15.832 19.43 -5.266 1 97.83 394 LEU B O 1
ATOM 7455 N N . GLN B 1 395 ? -17.234 19.384 -6.919 1 97.26 395 GLN B N 1
ATOM 7456 C CA . GLN B 1 395 ? -16.553 20.437 -7.666 1 97.26 395 GLN B CA 1
ATOM 7457 C C . GLN B 1 395 ? -16.597 21.762 -6.911 1 97.26 395 GLN B C 1
ATOM 7459 O O . GLN B 1 395 ? -15.625 22.521 -6.922 1 97.26 395 GLN B O 1
ATOM 7464 N N . THR B 1 396 ? -17.718 21.993 -6.303 1 98.42 396 THR B N 1
ATOM 7465 C CA . THR B 1 396 ? -17.848 23.216 -5.518 1 98.42 396 THR B CA 1
ATOM 7466 C C . THR B 1 396 ? -16.878 23.208 -4.34 1 98.42 396 THR B C 1
ATOM 7468 O O . THR B 1 396 ? -16.264 24.23 -4.027 1 98.42 396 THR B O 1
ATOM 7471 N N . ILE B 1 397 ? -16.753 22.046 -3.681 1 98.25 397 ILE B N 1
ATOM 7472 C CA . ILE B 1 397 ? -15.819 21.915 -2.568 1 98.25 397 ILE B CA 1
ATOM 7473 C C . ILE B 1 397 ? -14.402 22.227 -3.045 1 98.25 397 ILE B C 1
ATOM 7475 O O . ILE B 1 397 ? -13.677 22.988 -2.4 1 98.25 397 ILE B O 1
ATOM 7479 N N . LEU B 1 398 ? -14.007 21.716 -4.177 1 97.15 398 LEU B N 1
ATOM 7480 C CA . LEU B 1 398 ? -12.643 21.823 -4.683 1 97.15 398 LEU B CA 1
ATOM 7481 C C . LEU B 1 398 ? -12.328 23.256 -5.098 1 97.15 398 LEU B C 1
ATOM 7483 O O . LEU B 1 398 ? -11.166 23.667 -5.094 1 97.15 398 LEU B O 1
ATOM 7487 N N . ARG B 1 399 ? -13.371 24.04 -5.317 1 97.11 399 ARG B N 1
ATOM 7488 C CA . ARG B 1 399 ? -13.175 25.429 -5.717 1 97.11 399 ARG B CA 1
ATOM 7489 C C . ARG B 1 399 ? -13.29 26.365 -4.518 1 97.11 399 ARG B C 1
ATOM 7491 O O . ARG B 1 399 ? -12.95 27.547 -4.612 1 97.11 399 ARG B O 1
ATOM 7498 N N . THR B 1 400 ? -13.74 25.859 -3.488 1 97.48 400 THR B N 1
ATOM 7499 C CA . THR B 1 400 ? -13.929 26.684 -2.3 1 97.48 400 THR B CA 1
ATOM 7500 C C . THR B 1 400 ? -12.584 27.089 -1.703 1 97.48 400 THR B C 1
ATOM 7502 O O . THR B 1 400 ? -11.664 26.273 -1.623 1 97.48 400 THR B O 1
ATOM 7505 N N . ASN B 1 401 ? -12.493 28.324 -1.372 1 95.86 401 ASN B N 1
ATOM 7506 C CA . ASN B 1 401 ? -11.3 28.88 -0.741 1 95.86 401 ASN B CA 1
ATOM 7507 C C . ASN B 1 401 ? -11.659 29.803 0.42 1 95.86 401 ASN B C 1
ATOM 7509 O O . ASN B 1 401 ? -12.544 30.652 0.293 1 95.86 401 ASN B O 1
ATOM 7513 N N . PHE B 1 402 ? -11.081 29.631 1.569 1 96.32 402 PHE B N 1
ATOM 7514 C CA . PHE B 1 402 ? -11.255 30.511 2.719 1 96.32 402 PHE B CA 1
ATOM 7515 C C . PHE B 1 402 ? -10.109 30.34 3.709 1 96.32 402 PHE B C 1
ATOM 7517 O O . PHE B 1 402 ? -9.308 29.411 3.586 1 96.32 402 PHE B O 1
ATOM 7524 N N . THR B 1 403 ? -9.988 31.223 4.6 1 95.72 403 THR B N 1
ATOM 7525 C CA . THR B 1 403 ? -9.001 31.125 5.669 1 95.72 403 THR B CA 1
ATOM 7526 C C . THR B 1 403 ? -9.646 30.619 6.956 1 95.72 403 THR B C 1
ATOM 7528 O O . THR B 1 403 ? -10.498 31.295 7.537 1 95.72 403 THR B O 1
ATOM 7531 N N . GLY B 1 404 ? -9.295 29.434 7.362 1 96.59 404 GLY B N 1
ATOM 7532 C CA . GLY B 1 404 ? -9.785 28.854 8.602 1 96.59 404 GLY B CA 1
ATOM 7533 C C . GLY B 1 404 ? -8.796 28.967 9.746 1 96.59 404 GLY B C 1
ATOM 7534 O O . GLY B 1 404 ? -7.844 29.747 9.676 1 96.59 404 GLY B O 1
ATOM 7535 N N . ILE B 1 405 ? -9.06 28.286 10.825 1 97.18 405 ILE B N 1
ATOM 7536 C CA . ILE B 1 405 ? -8.224 28.338 12.019 1 97.18 405 ILE B CA 1
ATOM 7537 C C . ILE B 1 405 ? -6.925 27.575 11.773 1 97.18 405 ILE B C 1
ATOM 7539 O O . ILE B 1 405 ? -5.926 27.799 12.462 1 97.18 405 ILE B O 1
ATOM 7543 N N . SER B 1 406 ? -6.887 26.613 10.774 1 96.97 406 SER B N 1
ATOM 7544 C CA . SER B 1 406 ? -5.679 25.865 10.443 1 96.97 406 SER B CA 1
ATOM 7545 C C . SER B 1 406 ? -4.886 26.556 9.339 1 96.97 406 SER B C 1
ATOM 7547 O O . SER B 1 406 ? -3.831 26.07 8.927 1 96.97 406 SER B O 1
ATOM 7549 N N . GLY B 1 407 ? -5.365 27.682 8.863 1 94.89 407 GLY B N 1
ATOM 7550 C CA . GLY B 1 407 ? -4.729 28.392 7.764 1 94.89 407 GLY B CA 1
ATOM 7551 C C . GLY B 1 407 ? -5.578 28.429 6.507 1 94.89 407 GLY B C 1
ATOM 7552 O O . GLY B 1 407 ? -6.802 28.305 6.575 1 94.89 407 GLY B O 1
ATOM 7553 N N . GLN B 1 408 ? -4.962 28.691 5.367 1 95.26 408 GLN B N 1
ATOM 7554 C CA . GLN B 1 408 ? -5.662 28.779 4.091 1 95.26 408 GLN B CA 1
ATOM 7555 C C . GLN B 1 408 ? -6.137 27.404 3.628 1 95.26 408 GLN B C 1
ATOM 7557 O O . GLN B 1 408 ? -5.35 26.456 3.572 1 95.26 408 GLN B O 1
ATOM 7562 N N . ILE B 1 409 ? -7.447 27.294 3.37 1 97.47 409 ILE B N 1
ATOM 7563 C CA . ILE B 1 409 ? -8.043 26.071 2.842 1 97.47 409 ILE B CA 1
ATOM 7564 C C . ILE B 1 409 ? -8.306 26.23 1.346 1 97.47 409 ILE B C 1
ATOM 7566 O O . ILE B 1 409 ? -9.231 26.939 0.944 1 97.47 409 ILE B O 1
ATOM 7570 N N . GLN B 1 410 ? -7.491 25.676 0.584 1 97.26 410 GLN B N 1
ATOM 7571 C CA . GLN B 1 410 ? -7.54 25.621 -0.873 1 97.26 410 GLN B CA 1
ATOM 7572 C C . GLN B 1 410 ? -6.84 24.371 -1.4 1 97.26 410 GLN B C 1
ATOM 7574 O O . GLN B 1 410 ? -5.842 23.926 -0.83 1 97.26 410 GLN B O 1
ATOM 7579 N N . PHE B 1 411 ? -7.356 23.843 -2.486 1 96.62 411 PHE B N 1
ATOM 7580 C CA . PHE B 1 411 ? -6.859 22.554 -2.954 1 96.62 411 PHE B CA 1
ATOM 7581 C C . PHE B 1 411 ? -6.136 22.705 -4.287 1 96.62 411 PHE B C 1
ATOM 7583 O O . PHE B 1 411 ? -6.484 23.569 -5.095 1 96.62 411 PHE B O 1
ATOM 7590 N N . ASP B 1 412 ? -5.134 21.944 -4.445 1 93.41 412 ASP B N 1
ATOM 7591 C CA . ASP B 1 412 ? -4.481 21.859 -5.747 1 93.41 412 ASP B CA 1
ATOM 7592 C C . ASP B 1 412 ? -5.151 20.808 -6.63 1 93.41 412 ASP B C 1
ATOM 7594 O O . ASP B 1 412 ? -6.215 20.288 -6.287 1 93.41 412 ASP B O 1
ATOM 7598 N N . MET B 1 413 ? -4.595 20.505 -7.72 1 87.13 413 MET B N 1
ATOM 7599 C CA . MET B 1 413 ? -5.206 19.615 -8.703 1 87.13 413 MET B CA 1
ATOM 7600 C C . MET B 1 413 ? -5.251 18.181 -8.186 1 87.13 413 MET B C 1
ATOM 7602 O O . MET B 1 413 ? -6.08 17.383 -8.628 1 87.13 413 MET B O 1
ATOM 7606 N N . ASP B 1 414 ? -4.417 17.869 -7.237 1 87.79 414 ASP B N 1
ATOM 7607 C CA . ASP B 1 414 ? -4.378 16.524 -6.673 1 87.79 414 ASP B CA 1
ATOM 7608 C C . ASP B 1 414 ? -5.197 16.443 -5.387 1 87.79 414 ASP B C 1
ATOM 7610 O O . ASP B 1 414 ? -5.134 15.445 -4.666 1 87.79 414 ASP B O 1
ATOM 7614 N N . LYS B 1 415 ? -5.972 17.535 -5.017 1 93.11 415 LYS B N 1
ATOM 7615 C CA . LYS B 1 415 ? -6.892 17.629 -3.888 1 93.11 415 LYS B CA 1
ATOM 7616 C C . LYS B 1 415 ? -6.136 17.65 -2.563 1 93.11 415 LYS B C 1
ATOM 7618 O O . LYS B 1 415 ? -6.612 17.111 -1.562 1 93.11 415 LYS B O 1
ATOM 7623 N N . ASN B 1 416 ? -4.875 18.141 -2.664 1 94.36 416 ASN B N 1
ATOM 7624 C CA . ASN B 1 416 ? -4.127 18.443 -1.448 1 94.36 416 ASN B CA 1
ATOM 7625 C C . ASN B 1 416 ? -4.227 19.921 -1.081 1 94.36 416 ASN B C 1
ATOM 7627 O O . ASN B 1 416 ? -4.467 20.765 -1.946 1 94.36 416 ASN B O 1
ATOM 7631 N N . LEU B 1 417 ? -4.059 20.185 0.167 1 95.71 417 LEU B N 1
ATOM 7632 C CA . LEU B 1 417 ? -3.932 21.581 0.57 1 95.71 417 LEU B CA 1
ATOM 7633 C C . LEU B 1 417 ? -2.716 22.228 -0.084 1 95.71 417 LEU B C 1
ATOM 7635 O O . LEU B 1 417 ? -1.664 21.598 -0.207 1 95.71 417 LEU B O 1
ATOM 7639 N N . ILE B 1 418 ? -2.735 23.422 -0.465 1 94.24 418 ILE B N 1
ATOM 7640 C CA . ILE B 1 418 ? -1.755 24.065 -1.333 1 94.24 418 ILE B CA 1
ATOM 7641 C C . ILE B 1 418 ? -0.528 24.466 -0.518 1 94.24 418 ILE B C 1
ATOM 7643 O O . ILE B 1 418 ? 0.537 24.734 -1.078 1 94.24 418 ILE B O 1
ATOM 7647 N N . HIS B 1 419 ? -0.61 24.547 0.816 1 94.21 419 HIS B N 1
ATOM 7648 C CA . HIS B 1 419 ? 0.504 25.005 1.639 1 94.21 419 HIS B CA 1
ATOM 7649 C C . HIS B 1 419 ? 0.855 23.977 2.71 1 94.21 419 HIS B C 1
ATOM 7651 O O . HIS B 1 419 ? 0.754 24.261 3.906 1 94.21 419 HIS B O 1
ATOM 7657 N N . PRO B 1 420 ? 1.299 22.819 2.263 1 96.35 420 PRO B N 1
ATOM 7658 C CA . PRO B 1 420 ? 1.744 21.87 3.286 1 96.35 420 PRO B CA 1
ATOM 7659 C C . PRO B 1 420 ? 2.993 22.342 4.026 1 96.35 420 PRO B C 1
ATOM 7661 O O . PRO B 1 420 ? 3.95 22.801 3.397 1 96.35 420 PRO B O 1
ATOM 7664 N N . ALA B 1 421 ? 2.981 22.351 5.304 1 98.12 421 ALA B N 1
ATOM 7665 C CA . ALA B 1 421 ? 4.101 22.804 6.125 1 98.12 421 ALA B CA 1
ATOM 7666 C C . ALA B 1 421 ? 4.124 22.081 7.469 1 98.12 421 ALA B C 1
ATOM 7668 O O . ALA B 1 421 ? 3.091 21.6 7.939 1 98.12 421 ALA B O 1
ATOM 7669 N N . TYR B 1 422 ? 5.295 21.997 8.054 1 98.58 422 TYR B N 1
ATOM 7670 C CA . TYR B 1 422 ? 5.496 21.317 9.329 1 98.58 422 TYR B CA 1
ATOM 7671 C C . TYR B 1 422 ? 6.396 22.135 10.247 1 98.58 422 TYR B C 1
ATOM 7673 O O . TYR B 1 422 ? 7.34 22.781 9.787 1 98.58 422 TYR B O 1
ATOM 7681 N N . ASP B 1 423 ? 6.064 22.103 11.526 1 98.49 423 ASP B N 1
ATOM 7682 C CA . ASP B 1 423 ? 7.016 22.501 12.558 1 98.49 423 ASP B CA 1
ATOM 7683 C C . ASP B 1 423 ? 7.981 21.364 12.884 1 98.49 423 ASP B C 1
ATOM 7685 O O . ASP B 1 423 ? 7.569 20.209 13.009 1 98.49 423 ASP B O 1
ATOM 7689 N N . ILE B 1 424 ? 9.194 21.687 12.923 1 98.78 424 ILE B N 1
ATOM 7690 C CA . ILE B 1 424 ? 10.173 20.699 13.362 1 98.78 424 ILE B CA 1
ATOM 7691 C C . ILE B 1 424 ? 10.481 20.9 14.844 1 98.78 424 ILE B C 1
ATOM 7693 O O . ILE B 1 424 ? 10.985 21.953 15.243 1 98.78 424 ILE B O 1
ATOM 7697 N N . LEU B 1 425 ? 10.188 19.855 15.63 1 98.11 425 LEU B N 1
ATOM 7698 C CA . LEU B 1 425 ? 10.326 19.956 17.078 1 98.11 425 LEU B CA 1
ATOM 7699 C C . LEU B 1 425 ? 11.432 19.035 17.584 1 98.11 425 LEU B C 1
ATOM 7701 O O . LEU B 1 425 ? 11.619 17.936 17.058 1 98.11 425 LEU B O 1
ATOM 7705 N N . ASN B 1 426 ? 12.146 19.471 18.484 1 98.07 426 ASN B N 1
ATOM 7706 C CA . ASN B 1 426 ? 13.137 18.705 19.232 1 98.07 426 ASN B CA 1
ATOM 7707 C C . ASN B 1 426 ? 12.746 18.565 20.7 1 98.07 426 ASN B C 1
ATOM 7709 O O . ASN B 1 426 ? 12.552 19.566 21.393 1 98.07 426 ASN B O 1
ATOM 7713 N N . ILE B 1 427 ? 12.608 17.311 21.1 1 95.74 427 ILE B N 1
ATOM 7714 C CA . ILE B 1 427 ? 12.151 17.064 22.463 1 95.74 427 ILE B CA 1
ATOM 7715 C C . ILE B 1 427 ? 13.336 17.127 23.424 1 95.74 427 ILE B C 1
ATOM 7717 O O . ILE B 1 427 ? 14.379 16.519 23.173 1 95.74 427 ILE B O 1
ATOM 7721 N N . GLY B 1 428 ? 13.176 17.895 24.467 1 90.37 428 GLY B N 1
ATOM 7722 C CA . GLY B 1 428 ? 14.206 18.043 25.483 1 90.37 428 GLY B CA 1
ATOM 7723 C C . GLY B 1 428 ? 13.671 18.565 26.803 1 90.37 428 GLY B C 1
ATOM 7724 O O . GLY B 1 428 ? 12.76 19.395 26.825 1 90.37 428 GLY B O 1
ATOM 7725 N N . GLY B 1 429 ? 14.282 18.075 27.759 1 84.97 429 GLY B N 1
ATOM 7726 C CA . GLY B 1 429 ? 13.797 18.483 29.068 1 84.97 429 GLY B CA 1
ATOM 7727 C C . GLY B 1 429 ? 12.349 18.105 29.312 1 84.97 429 GLY B C 1
ATOM 7728 O O . GLY B 1 429 ? 11.97 16.942 29.156 1 84.97 429 GLY B O 1
ATOM 7729 N N . PHE B 1 430 ? 11.495 19.143 29.608 1 81.98 430 PHE B N 1
ATOM 7730 C CA . PHE B 1 430 ? 10.1 18.866 29.929 1 81.98 430 PHE B CA 1
ATOM 7731 C C . PHE B 1 430 ? 9.184 19.326 28.801 1 81.98 430 PHE B C 1
ATOM 7733 O O . PHE B 1 430 ? 7.971 19.443 28.988 1 81.98 430 PHE B O 1
ATOM 7740 N N . GLY B 1 431 ? 9.839 19.506 27.67 1 87.28 431 GLY B N 1
ATOM 7741 C CA . GLY B 1 431 ? 8.989 19.948 26.576 1 87.28 431 GLY B CA 1
ATOM 7742 C C . GLY B 1 431 ? 9.643 19.8 25.216 1 87.28 431 GLY B C 1
ATOM 7743 O O . GLY B 1 431 ? 10.504 18.938 25.025 1 87.28 431 GLY B O 1
ATOM 7744 N N . SER B 1 432 ? 8.984 20.474 24.304 1 91.95 432 SER B N 1
ATOM 7745 C CA . SER B 1 432 ? 9.515 20.475 22.945 1 91.95 432 SER B CA 1
ATOM 7746 C C . SER B 1 432 ? 9.922 21.88 22.511 1 91.95 432 SER B C 1
ATOM 7748 O O . SER B 1 432 ? 9.359 22.869 22.986 1 91.95 432 SER B O 1
ATOM 7750 N N . ARG B 1 433 ? 10.965 21.942 21.816 1 94.71 433 ARG B N 1
ATOM 7751 C CA . ARG B 1 433 ? 11.448 23.192 21.239 1 94.71 433 ARG B CA 1
ATOM 7752 C C . ARG B 1 433 ? 11.385 23.153 19.715 1 94.71 433 ARG B C 1
ATOM 7754 O O . ARG B 1 433 ? 11.81 22.174 19.097 1 94.71 433 ARG B O 1
ATOM 7761 N N . ARG B 1 434 ? 10.83 24.185 19.173 1 97.22 434 ARG B N 1
ATOM 7762 C CA . ARG B 1 434 ? 10.819 24.276 17.716 1 97.22 434 ARG B CA 1
ATOM 7763 C C . ARG B 1 434 ? 12.193 24.665 17.182 1 97.22 434 ARG B C 1
ATOM 7765 O O . ARG B 1 434 ? 12.75 25.692 17.576 1 97.22 434 ARG B O 1
ATOM 7772 N N . ILE B 1 435 ? 12.74 23.926 16.315 1 98.25 435 ILE B N 1
ATOM 7773 C CA . ILE B 1 435 ? 14.073 24.213 15.795 1 98.25 435 ILE B CA 1
ATOM 7774 C C . ILE B 1 435 ? 13.966 24.761 14.374 1 98.25 435 ILE B C 1
ATOM 7776 O O . ILE B 1 435 ? 14.968 25.171 13.783 1 98.25 435 ILE B O 1
ATOM 7780 N N . GLY B 1 436 ? 12.784 24.741 13.809 1 98.47 436 GLY B N 1
ATOM 7781 C CA . GLY B 1 436 ? 12.544 25.301 12.488 1 98.47 436 GLY B CA 1
ATOM 7782 C C . GLY B 1 436 ? 11.243 24.829 11.867 1 98.47 436 GLY B C 1
ATOM 7783 O O . GLY B 1 436 ? 10.351 24.35 12.57 1 98.47 436 GLY B O 1
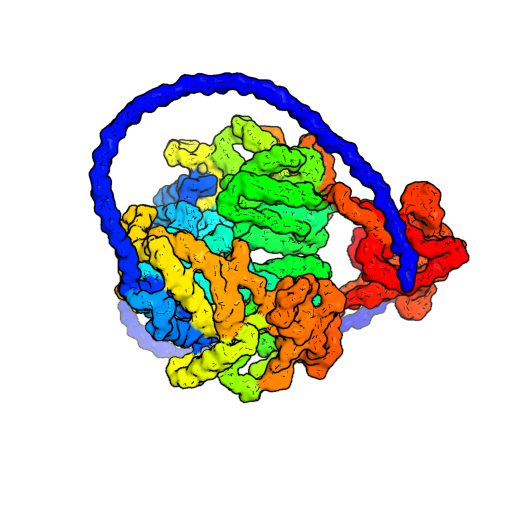ATOM 7784 N N . TYR B 1 437 ? 11.143 25.121 10.566 1 98.44 437 TYR B N 1
ATOM 7785 C CA . TYR B 1 437 ? 9.978 24.77 9.762 1 98.44 437 TYR B CA 1
ATOM 7786 C C . TYR B 1 437 ? 10.394 24.047 8.487 1 98.44 437 TYR B C 1
ATOM 7788 O O . TYR B 1 437 ? 11.57 24.054 8.117 1 98.44 437 TYR B O 1
ATOM 7796 N N . TRP B 1 438 ? 9.453 23.35 7.975 1 98.26 438 TRP B N 1
ATOM 7797 C CA . TRP B 1 438 ? 9.55 22.872 6.6 1 98.26 438 TRP B CA 1
ATOM 7798 C C . TRP B 1 438 ? 8.303 23.243 5.805 1 98.26 438 TRP B C 1
ATOM 7800 O O . TRP B 1 438 ? 7.185 23.167 6.32 1 98.26 438 TRP B O 1
ATOM 7810 N N . SER B 1 439 ? 8.436 23.703 4.585 1 97.46 439 SER B N 1
ATOM 7811 C CA . SER B 1 439 ? 7.338 23.849 3.635 1 97.46 439 SER B CA 1
ATOM 7812 C C . SER B 1 439 ? 7.751 23.392 2.239 1 97.46 439 SER B C 1
ATOM 7814 O O . SER B 1 439 ? 8.943 23.307 1.935 1 97.46 439 SER B O 1
ATOM 7816 N N . ASN B 1 440 ? 6.726 23.032 1.483 1 93.89 440 ASN B N 1
ATOM 7817 C CA . ASN B 1 440 ? 7.021 22.643 0.108 1 93.89 440 ASN B CA 1
ATOM 7818 C C . ASN B 1 440 ? 7.488 23.834 -0.724 1 93.89 440 ASN B C 1
ATOM 7820 O O . ASN B 1 440 ? 7.988 23.662 -1.837 1 93.89 440 ASN B O 1
ATOM 7824 N N . HIS B 1 441 ? 7.482 25.015 -0.099 1 93.82 441 HIS B N 1
ATOM 7825 C CA . HIS B 1 441 ? 7.838 26.261 -0.768 1 93.82 441 HIS B CA 1
ATOM 7826 C C . HIS B 1 441 ? 9.28 26.656 -0.467 1 93.82 441 HIS B C 1
ATOM 7828 O O . HIS B 1 441 ? 9.992 27.141 -1.349 1 93.82 441 HIS B O 1
ATOM 7834 N N . SER B 1 442 ? 9.762 26.408 0.714 1 94.01 442 SER B N 1
ATOM 7835 C CA . SER B 1 442 ? 11.041 26.961 1.144 1 94.01 442 SER B CA 1
ATOM 7836 C C . SER B 1 442 ? 11.994 25.861 1.601 1 94.01 442 SER B C 1
ATOM 7838 O O . SER B 1 442 ? 13.192 26.098 1.763 1 94.01 442 SER B O 1
ATOM 7840 N N . GLY B 1 443 ? 11.475 24.643 1.783 1 95.57 443 GLY B N 1
ATOM 7841 C CA . GLY B 1 443 ? 12.297 23.66 2.47 1 95.57 443 GLY B CA 1
ATOM 7842 C C . GLY B 1 443 ? 12.502 23.977 3.94 1 95.57 443 GLY B C 1
ATOM 7843 O O . GLY B 1 443 ? 11.583 24.446 4.613 1 95.57 443 GLY B O 1
ATOM 7844 N N . LEU B 1 444 ? 13.664 23.671 4.481 1 97.91 444 LEU B N 1
ATOM 7845 C CA . LEU B 1 444 ? 13.968 23.904 5.888 1 97.91 444 LEU B CA 1
ATOM 7846 C C . LEU B 1 444 ? 14.279 25.376 6.141 1 97.91 444 LEU B C 1
ATOM 7848 O O . LEU B 1 444 ? 15.085 25.976 5.427 1 97.91 444 LEU B O 1
ATOM 7852 N N . SER B 1 445 ? 13.586 25.932 7.164 1 97.59 445 SER B N 1
ATOM 7853 C CA . SER B 1 445 ? 13.781 27.347 7.463 1 97.59 445 SER B CA 1
ATOM 7854 C C . SER B 1 445 ? 13.476 27.651 8.925 1 97.59 445 SER B C 1
ATOM 7856 O O . SER B 1 445 ? 12.694 26.941 9.562 1 97.59 445 SER B O 1
ATOM 7858 N N . VAL B 1 446 ? 14.046 28.703 9.472 1 97.28 446 VAL B N 1
ATOM 7859 C CA . VAL B 1 446 ? 13.741 29.161 10.823 1 97.28 446 VAL B CA 1
ATOM 7860 C C . VAL B 1 446 ? 12.665 30.243 10.772 1 97.28 446 VAL B C 1
ATOM 7862 O O . VAL B 1 446 ? 12.177 30.692 11.812 1 97.28 446 VAL B O 1
ATOM 7865 N N . ILE B 1 447 ? 12.345 30.622 9.516 1 96.02 447 ILE B N 1
ATOM 7866 C CA . ILE B 1 447 ? 11.3 31.617 9.304 1 96.02 447 ILE B CA 1
ATOM 7867 C C . ILE B 1 447 ? 9.965 30.919 9.055 1 96.02 447 ILE B C 1
ATOM 7869 O O . ILE B 1 447 ? 9.903 29.927 8.325 1 96.02 447 ILE B O 1
ATOM 7873 N N . ALA B 1 448 ? 8.957 31.445 9.593 1 96.25 448 ALA B N 1
ATOM 7874 C CA . ALA B 1 448 ? 7.625 30.857 9.47 1 96.25 448 ALA B CA 1
ATOM 7875 C C . ALA B 1 448 ? 7.18 30.805 8.012 1 96.25 448 ALA B C 1
ATOM 7877 O O . ALA B 1 448 ? 7.446 31.732 7.242 1 96.25 448 ALA B O 1
ATOM 7878 N N . PRO B 1 449 ? 6.458 29.742 7.66 1 96.53 449 PRO B N 1
ATOM 7879 C CA . PRO B 1 449 ? 6.069 29.541 6.262 1 96.53 449 PRO B CA 1
ATOM 7880 C C . PRO B 1 449 ? 5.234 30.694 5.711 1 96.53 449 PRO B C 1
ATOM 7882 O O . PRO B 1 449 ? 5.403 31.084 4.552 1 96.53 449 PRO B O 1
ATOM 7885 N N . GLU B 1 450 ? 4.272 31.261 6.514 1 94.55 450 GLU B N 1
ATOM 7886 C CA . GLU B 1 450 ? 3.36 32.283 6.01 1 94.55 450 GLU B CA 1
ATOM 7887 C C . GLU B 1 450 ? 4.116 33.543 5.598 1 94.55 450 GLU B C 1
ATOM 7889 O O . GLU B 1 450 ? 3.664 34.287 4.725 1 94.55 450 GLU B O 1
ATOM 7894 N N . VAL B 1 451 ? 5.279 33.796 6.23 1 94.32 451 VAL B N 1
ATOM 7895 C CA . VAL B 1 451 ? 6.135 34.915 5.85 1 94.32 451 VAL B CA 1
ATOM 7896 C C . VAL B 1 451 ? 6.817 34.615 4.518 1 94.32 451 VAL B C 1
ATOM 7898 O O . VAL B 1 451 ? 6.922 35.491 3.656 1 94.32 451 VAL B O 1
ATOM 7901 N N . LEU B 1 452 ? 7.208 33.408 4.293 1 92.4 452 LEU B N 1
ATOM 7902 C CA . LEU B 1 452 ? 7.992 33.02 3.126 1 92.4 452 LEU B CA 1
ATOM 7903 C C . LEU B 1 452 ? 7.099 32.857 1.901 1 92.4 452 LEU B C 1
ATOM 7905 O O . LEU B 1 452 ? 7.571 32.951 0.766 1 92.4 452 LEU B O 1
ATOM 7909 N N . TYR B 1 453 ? 5.825 32.614 2.098 1 91.92 453 TYR B N 1
ATOM 7910 C CA . TYR B 1 453 ? 4.887 32.484 0.989 1 91.92 453 TYR B CA 1
ATOM 7911 C C . TYR B 1 453 ? 4.807 33.778 0.188 1 91.92 453 TYR B C 1
ATOM 7913 O O . TYR B 1 453 ? 4.353 33.779 -0.959 1 91.92 453 TYR B O 1
ATOM 7921 N N . GLN B 1 454 ? 5.223 34.849 0.787 1 90.73 454 GLN B N 1
ATOM 7922 C CA . GLN B 1 454 ? 5.185 36.155 0.137 1 90.73 454 GLN B CA 1
ATOM 7923 C C . GLN B 1 454 ? 6.413 36.368 -0.743 1 90.73 454 GLN B C 1
ATOM 7925 O O . GLN B 1 454 ? 6.489 37.35 -1.485 1 90.73 454 GLN B O 1
ATOM 7930 N N . LYS B 1 455 ? 7.306 35.453 -0.718 1 89.94 455 LYS B N 1
ATOM 7931 C CA . LYS B 1 455 ? 8.534 35.502 -1.506 1 89.94 455 LYS B CA 1
ATOM 7932 C C . LYS B 1 455 ? 8.56 34.393 -2.553 1 89.94 455 LYS B C 1
ATOM 7934 O O . LYS B 1 455 ? 7.783 33.439 -2.475 1 89.94 455 LYS B O 1
ATOM 7939 N N . PRO B 1 456 ? 9.395 34.494 -3.586 1 86.84 456 PRO B N 1
ATOM 7940 C CA . PRO B 1 456 ? 9.512 33.395 -4.548 1 86.84 456 PRO B CA 1
ATOM 7941 C C . PRO B 1 456 ? 9.99 32.096 -3.905 1 86.84 456 PRO B C 1
ATOM 7943 O O . PRO B 1 456 ? 10.822 32.123 -2.994 1 86.84 456 PRO B O 1
ATOM 7946 N N . PRO B 1 457 ? 9.411 31.059 -4.39 1 86.31 457 PRO B N 1
ATOM 7947 C CA . PRO B 1 457 ? 9.823 29.763 -3.846 1 86.31 457 PRO B CA 1
ATOM 7948 C C . PRO B 1 457 ? 11.321 29.508 -3.997 1 86.31 457 PRO B C 1
ATOM 7950 O O . PRO B 1 457 ? 11.914 29.879 -5.013 1 86.31 457 PRO B O 1
ATOM 7953 N N . ASN B 1 458 ? 12.047 28.984 -2.964 1 82.53 458 ASN B N 1
ATOM 7954 C CA . ASN B 1 458 ? 13.471 28.67 -2.941 1 82.53 458 ASN B CA 1
ATOM 7955 C C . ASN B 1 458 ? 13.767 27.476 -2.039 1 82.53 458 ASN B C 1
ATOM 7957 O O . ASN B 1 458 ? 13.771 27.604 -0.813 1 82.53 458 ASN B O 1
ATOM 7961 N N . THR B 1 459 ? 14.067 26.352 -2.673 1 81.72 459 THR B N 1
ATOM 7962 C CA . THR B 1 459 ? 14.341 25.146 -1.9 1 81.72 459 THR B CA 1
ATOM 7963 C C . THR B 1 459 ? 15.795 24.715 -2.068 1 81.72 459 THR B C 1
ATOM 7965 O O . THR B 1 459 ? 16.128 23.544 -1.872 1 81.72 459 THR B O 1
ATOM 7968 N N . SER B 1 460 ? 16.585 25.685 -2.398 1 78.22 460 SER B N 1
ATOM 7969 C CA . SER B 1 460 ? 17.998 25.386 -2.602 1 78.22 460 SER B CA 1
ATOM 7970 C C . SER B 1 460 ? 18.664 24.947 -1.302 1 78.22 460 SER B C 1
ATOM 7972 O O . SER B 1 460 ? 18.311 25.43 -0.224 1 78.22 460 SER B O 1
ATOM 7974 N N . THR B 1 461 ? 19.6 24.133 -1.406 1 77.46 461 THR B N 1
ATOM 7975 C CA . THR B 1 461 ? 20.293 23.56 -0.257 1 77.46 461 THR B CA 1
ATOM 7976 C C . THR B 1 461 ? 21.023 24.645 0.53 1 77.46 461 THR B C 1
ATOM 7978 O O . THR B 1 461 ? 21.163 24.545 1.751 1 77.46 461 THR B O 1
ATOM 7981 N N . SER B 1 462 ? 21.428 25.646 -0.087 1 73.79 462 SER B N 1
ATOM 7982 C CA . SER B 1 462 ? 22.202 26.702 0.557 1 73.79 462 SER B CA 1
ATOM 7983 C C . SER B 1 462 ? 21.322 27.565 1.454 1 73.79 462 SER B C 1
ATOM 7985 O O . SER B 1 462 ? 21.82 28.238 2.359 1 73.79 462 SER B O 1
ATOM 7987 N N . ASN B 1 463 ? 20.114 27.493 1.298 1 83.66 463 ASN B N 1
ATOM 7988 C CA . ASN B 1 463 ? 19.192 28.345 2.042 1 83.66 463 ASN B CA 1
ATOM 7989 C C . ASN B 1 463 ? 18.565 27.6 3.217 1 83.66 463 ASN B C 1
ATOM 7991 O O . ASN B 1 463 ? 17.781 28.174 3.975 1 83.66 463 ASN B O 1
ATOM 7995 N N . GLN B 1 464 ? 19.008 26.356 3.383 1 90.28 464 GLN B N 1
ATOM 7996 C CA . GLN B 1 464 ? 18.406 25.55 4.44 1 90.28 464 GLN B CA 1
ATOM 7997 C C . GLN B 1 464 ? 19.024 25.874 5.797 1 90.28 464 GLN B C 1
ATOM 7999 O O . GLN B 1 464 ? 20.248 25.932 5.931 1 90.28 464 GLN B O 1
ATOM 8004 N N . GLN B 1 465 ? 18.194 26.207 6.769 1 94.14 465 GLN B N 1
ATOM 8005 C CA . GLN B 1 465 ? 18.674 26.572 8.098 1 94.14 465 GLN B CA 1
ATOM 8006 C C . GLN B 1 465 ? 17.771 25.997 9.186 1 94.14 465 GLN B C 1
ATOM 8008 O O . GLN B 1 465 ? 16.545 26.018 9.057 1 94.14 465 GLN B O 1
ATOM 8013 N N . LEU B 1 466 ? 18.354 25.424 10.221 1 97.73 466 LEU B N 1
ATOM 8014 C CA . LEU B 1 466 ? 17.678 24.985 11.437 1 97.73 466 LEU B CA 1
ATOM 8015 C C . LEU B 1 466 ? 18.446 25.431 12.677 1 97.73 466 LEU B C 1
ATOM 8017 O O . LEU B 1 466 ? 19.656 25.658 12.614 1 97.73 466 LEU B O 1
ATOM 8021 N N . TYR B 1 467 ? 17.743 25.644 13.766 1 97.26 467 TYR B N 1
ATOM 8022 C CA . TYR B 1 467 ? 18.422 25.837 15.043 1 97.26 467 TYR B CA 1
ATOM 8023 C C . TYR B 1 467 ? 19.082 24.546 15.51 1 97.26 467 TYR B C 1
ATOM 8025 O O . TYR B 1 467 ? 18.787 23.467 14.99 1 97.26 467 TYR B O 1
ATOM 8033 N N . SER B 1 468 ? 19.912 24.706 16.44 1 95.86 468 SER B N 1
ATOM 8034 C CA . SER B 1 468 ? 20.677 23.569 16.941 1 95.86 468 SER B CA 1
ATOM 8035 C C . SER B 1 468 ? 19.768 22.54 17.605 1 95.86 468 SER B C 1
ATOM 8037 O O . SER B 1 468 ? 18.731 22.893 18.17 1 95.86 468 SER B O 1
ATOM 8039 N N . VAL B 1 469 ? 20.176 21.299 17.525 1 97.31 469 VAL B N 1
ATOM 8040 C CA . VAL B 1 469 ? 19.416 20.172 18.055 1 97.31 469 VAL B CA 1
ATOM 8041 C C . VAL B 1 469 ? 20.121 19.604 19.284 1 97.31 469 VAL B C 1
ATOM 8043 O O . VAL B 1 469 ? 21.353 19.579 19.345 1 97.31 469 VAL B O 1
ATOM 8046 N N . ILE B 1 470 ? 19.36 19.262 20.254 1 96.56 470 ILE B N 1
ATOM 8047 C CA . ILE B 1 470 ? 19.845 18.404 21.329 1 96.56 470 ILE B CA 1
ATOM 8048 C C . ILE B 1 470 ? 19.527 16.945 21.008 1 96.56 470 ILE B C 1
ATOM 8050 O O . ILE B 1 470 ? 18.358 16.567 20.902 1 96.56 470 ILE B O 1
ATOM 8054 N N . TRP B 1 471 ? 20.566 16.21 20.872 1 96.7 471 TRP B N 1
ATOM 8055 C CA . TRP B 1 471 ? 20.421 14.819 20.458 1 96.7 471 TRP B CA 1
ATOM 8056 C C . TRP B 1 471 ? 20.335 13.896 21.669 1 96.7 471 TRP B C 1
ATOM 8058 O O . TRP B 1 471 ? 20.625 14.31 22.795 1 96.7 471 TRP B O 1
ATOM 8068 N N . PRO B 1 472 ? 19.797 12.608 21.413 1 95.98 472 PRO B N 1
ATOM 8069 C CA . PRO B 1 472 ? 19.863 11.653 22.522 1 95.98 472 PRO B CA 1
ATOM 8070 C C . PRO B 1 472 ? 21.239 11.612 23.184 1 95.98 472 PRO B C 1
ATOM 8072 O O . PRO B 1 472 ? 22.261 11.702 22.498 1 95.98 472 PRO B O 1
ATOM 8075 N N . GLY B 1 473 ? 21.237 11.49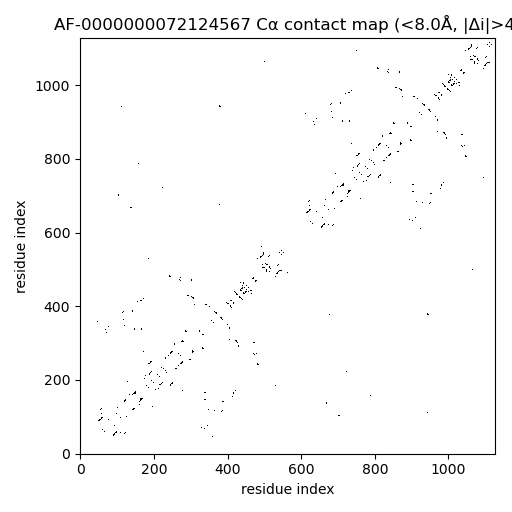2 24.502 1 93.17 473 GLY B N 1
ATOM 8076 C CA . GLY B 1 473 ? 22.473 11.604 25.26 1 93.17 473 GLY B CA 1
ATOM 8077 C C . GLY B 1 473 ? 22.784 13.025 25.688 1 93.17 473 GLY B C 1
ATOM 8078 O O . GLY B 1 473 ? 23.854 13.294 26.238 1 93.17 473 GLY B O 1
ATOM 8079 N N . GLU B 1 474 ? 21.898 13.918 25.362 1 92.36 474 GLU B N 1
ATOM 8080 C CA . GLU B 1 474 ? 21.971 15.316 25.775 1 92.36 474 GLU B CA 1
ATOM 8081 C C . GLU B 1 474 ? 23.217 15.994 25.21 1 92.36 474 GLU B C 1
ATOM 8083 O O . GLU B 1 474 ? 23.97 16.633 25.948 1 92.36 474 GLU B O 1
ATOM 8088 N N . THR B 1 475 ? 23.437 15.874 23.991 1 92.93 475 THR B N 1
ATOM 8089 C CA . THR B 1 475 ? 24.579 16.468 23.304 1 92.93 475 THR B CA 1
ATOM 8090 C C . THR B 1 475 ? 24.119 17.295 22.107 1 92.93 475 THR B C 1
ATOM 8092 O O . THR B 1 475 ? 23.023 17.085 21.584 1 92.93 475 THR B O 1
ATOM 8095 N N . THR B 1 476 ? 24.923 18.169 21.706 1 93.95 476 THR B N 1
ATOM 8096 C CA . THR B 1 476 ? 24.627 18.99 20.537 1 93.95 476 THR B CA 1
ATOM 8097 C C . THR B 1 476 ? 25.482 18.564 19.347 1 93.95 476 THR B C 1
ATOM 8099 O O . THR B 1 476 ? 25.34 19.105 18.248 1 93.95 476 THR B O 1
ATOM 8102 N N . LYS B 1 477 ? 26.296 17.584 19.648 1 91.24 477 LYS B N 1
ATOM 8103 C CA . LYS B 1 477 ? 27.103 17.048 18.556 1 91.24 477 LYS B CA 1
ATOM 8104 C C . LYS B 1 477 ? 26.249 16.235 17.588 1 91.24 477 LYS B C 1
ATOM 8106 O O . LYS B 1 477 ? 25.551 15.306 17.998 1 91.24 477 LYS B O 1
ATOM 8111 N N . ILE B 1 478 ? 26.348 16.562 16.371 1 92.49 478 ILE B N 1
ATOM 8112 C CA . ILE B 1 478 ? 25.55 15.892 15.351 1 92.49 478 ILE B CA 1
ATOM 8113 C C . ILE B 1 478 ? 25.987 14.434 15.229 1 92.49 478 ILE B C 1
ATOM 8115 O O . ILE B 1 478 ? 27.163 14.149 14.989 1 92.49 478 ILE B O 1
ATOM 8119 N N . PRO B 1 479 ? 25.071 13.539 15.399 1 92.47 479 PRO B N 1
ATOM 8120 C CA . PRO B 1 479 ? 25.437 12.134 15.203 1 92.47 479 PRO B CA 1
ATOM 8121 C C . PRO B 1 479 ? 25.865 11.831 13.769 1 92.47 479 PRO B C 1
ATOM 8123 O O . PRO B 1 479 ? 25.308 12.393 12.822 1 92.47 479 PRO B O 1
ATOM 8126 N N . ARG B 1 480 ? 26.707 10.877 13.55 1 82.43 480 ARG B N 1
ATOM 8127 C CA . ARG B 1 480 ? 27.195 10.487 12.231 1 82.43 480 ARG B CA 1
ATOM 8128 C C . ARG B 1 480 ? 26.128 9.721 11.457 1 82.43 480 ARG B C 1
ATOM 8130 O O . ARG B 1 480 ? 26.119 9.733 10.224 1 82.43 480 ARG B O 1
ATOM 8137 N N . GLY B 1 481 ? 25.287 9.015 12.182 1 83.53 481 GLY B N 1
ATOM 8138 C CA . GLY B 1 481 ? 24.192 8.294 11.553 1 83.53 481 GLY B CA 1
ATOM 8139 C C . GLY B 1 481 ? 24.506 6.831 11.304 1 83.53 481 GLY B C 1
ATOM 8140 O O . GLY B 1 481 ? 23.679 6.098 10.759 1 83.53 481 GLY B O 1
ATOM 8141 N N . TRP B 1 482 ? 25.739 6.359 11.512 1 73.14 482 TRP B N 1
ATOM 8142 C CA . TRP B 1 482 ? 26.116 4.958 11.353 1 73.14 482 TRP B CA 1
ATOM 8143 C C . TRP B 1 482 ? 27.197 4.568 12.356 1 73.14 482 TRP B C 1
ATOM 8145 O O . TRP B 1 482 ? 27.856 5.433 12.936 1 73.14 482 TRP B O 1
ATOM 8155 N N . VAL B 1 483 ? 27.079 3.355 12.668 1 65.06 483 VAL B N 1
ATOM 8156 C CA . VAL B 1 483 ? 28.161 2.783 13.463 1 65.06 483 VAL B CA 1
ATOM 8157 C C . VAL B 1 483 ? 28.671 1.506 12.799 1 65.06 483 VAL B C 1
ATOM 8159 O O . VAL B 1 483 ? 27.945 0.863 12.037 1 65.06 483 VAL B O 1
ATOM 8162 N N . PHE B 1 484 ? 29.919 1.294 12.631 1 54.87 484 PHE B N 1
ATOM 8163 C CA . PHE B 1 484 ? 30.46 0.029 12.147 1 54.87 484 PHE B CA 1
ATOM 8164 C C . PHE B 1 484 ? 29.968 -1.133 13 1 54.87 484 PHE B C 1
ATOM 8166 O O . PHE B 1 484 ? 30.046 -1.085 14.229 1 54.87 484 PHE B O 1
ATOM 8173 N N . PRO B 1 485 ? 29.244 -1.901 12.182 1 47.77 485 PRO B N 1
ATOM 8174 C CA . PRO B 1 485 ? 28.84 -3.023 13.032 1 47.77 485 PRO B CA 1
ATOM 8175 C C . PRO B 1 485 ? 30.03 -3.755 13.649 1 47.77 485 PRO B C 1
ATOM 8177 O O . PRO B 1 485 ? 31.122 -3.757 13.076 1 47.77 485 PRO B O 1
ATOM 8180 N N . ASN B 1 486 ? 30.061 -3.911 14.815 1 42.64 486 ASN B N 1
ATOM 8181 C CA . ASN B 1 486 ? 31.136 -4.676 15.438 1 42.64 486 ASN B CA 1
ATOM 8182 C C . ASN B 1 486 ? 31.614 -5.809 14.534 1 42.64 486 ASN B C 1
ATOM 8184 O O . ASN B 1 486 ? 32.794 -6.164 14.547 1 42.64 486 ASN B O 1
ATOM 8188 N N . ASN B 1 487 ? 30.764 -6.373 13.64 1 38.49 487 ASN B N 1
ATOM 8189 C CA . ASN B 1 487 ? 31.099 -7.506 12.784 1 38.49 487 ASN B CA 1
ATOM 8190 C C . ASN B 1 487 ? 31.365 -7.065 11.348 1 38.49 487 ASN B C 1
ATOM 8192 O O . ASN B 1 487 ? 31.449 -7.897 10.444 1 38.49 487 ASN B O 1
ATOM 8196 N N . GLY B 1 488 ? 31.353 -5.863 10.958 1 46.8 488 GLY B N 1
ATOM 8197 C CA . GLY B 1 488 ? 31.483 -5.49 9.558 1 46.8 488 GLY B CA 1
ATOM 8198 C C . GLY B 1 488 ? 32.92 -5.493 9.071 1 46.8 488 GLY B C 1
ATOM 8199 O O . GLY B 1 488 ? 33.848 -5.295 9.857 1 46.8 488 GLY B O 1
ATOM 8200 N N . LYS B 1 489 ? 33.317 -5.951 7.785 1 50.13 489 LYS B N 1
ATOM 8201 C CA . LYS B 1 489 ? 34.651 -6.011 7.195 1 50.13 489 LYS B CA 1
ATOM 8202 C C . LYS B 1 489 ? 35.029 -4.68 6.553 1 50.13 489 LYS B C 1
ATOM 8204 O O . LYS B 1 489 ? 34.242 -4.103 5.799 1 50.13 489 LYS B O 1
ATOM 8209 N N . PRO B 1 490 ? 36.033 -4.189 7.096 1 55.22 490 PRO B N 1
ATOM 8210 C CA . PRO B 1 490 ? 36.518 -2.943 6.499 1 55.22 490 PRO B CA 1
ATOM 8211 C C . PRO B 1 490 ? 36.663 -3.033 4.981 1 55.22 490 PRO B C 1
ATOM 8213 O O . PRO B 1 490 ? 36.866 -4.123 4.44 1 55.22 490 PRO B O 1
ATOM 8216 N N . LEU B 1 491 ? 36.347 -1.984 4.234 1 61.73 491 LEU B N 1
ATOM 8217 C CA . LEU B 1 491 ? 36.643 -1.878 2.81 1 61.73 491 LEU B CA 1
ATOM 8218 C C . LEU B 1 491 ? 38.106 -2.209 2.533 1 61.73 491 LEU B C 1
ATOM 8220 O O . LEU B 1 491 ? 39.005 -1.616 3.133 1 61.73 491 LEU B O 1
ATOM 8224 N N . ARG B 1 492 ? 38.442 -3.272 1.755 1 63.96 492 ARG B N 1
ATOM 8225 C CA . ARG B 1 492 ? 39.809 -3.622 1.386 1 63.96 492 ARG B CA 1
ATOM 8226 C C . ARG B 1 492 ? 40.234 -2.903 0.111 1 63.96 492 ARG B C 1
ATOM 8228 O O . ARG B 1 492 ? 39.653 -3.121 -0.954 1 63.96 492 ARG B O 1
ATOM 8235 N N . ILE B 1 493 ? 41.018 -2.025 0.185 1 68.43 493 ILE B N 1
ATOM 8236 C CA . ILE B 1 493 ? 41.543 -1.244 -0.929 1 68.43 493 ILE B CA 1
ATOM 8237 C C . ILE B 1 493 ? 42.872 -1.836 -1.394 1 68.43 493 ILE B C 1
ATOM 8239 O O . ILE B 1 493 ? 43.857 -1.826 -0.652 1 68.43 493 ILE B O 1
ATOM 8243 N N . ALA B 1 494 ? 42.887 -2.324 -2.605 1 71.73 494 ALA B N 1
ATOM 8244 C CA . ALA B 1 494 ? 44.123 -2.881 -3.147 1 71.73 494 ALA B CA 1
ATOM 8245 C C . ALA B 1 494 ? 45.035 -1.778 -3.678 1 71.73 494 ALA B C 1
ATOM 8247 O O . ALA B 1 494 ? 44.612 -0.95 -4.488 1 71.73 494 ALA B O 1
ATOM 8248 N N . VAL B 1 495 ? 46.127 -1.781 -3.199 1 73.47 495 VAL B N 1
ATOM 8249 C CA . VAL B 1 495 ? 47.16 -0.833 -3.6 1 73.47 495 VAL B CA 1
ATOM 8250 C C . VAL B 1 495 ? 48.315 -1.577 -4.266 1 73.47 495 VAL B C 1
ATOM 8252 O O . VAL B 1 495 ? 48.857 -2.529 -3.7 1 73.47 495 VAL B O 1
ATOM 8255 N N . PRO B 1 496 ? 48.527 -1.188 -5.548 1 72.23 496 PRO B N 1
ATOM 8256 C CA . PRO B 1 496 ? 49.666 -1.865 -6.172 1 72.23 496 PRO B CA 1
ATOM 8257 C C . PRO B 1 496 ? 50.983 -1.594 -5.448 1 72.23 496 PRO B C 1
ATOM 8259 O O . PRO B 1 496 ? 51.288 -0.444 -5.123 1 72.23 496 PRO B O 1
ATOM 8262 N N . ASN B 1 497 ? 51.591 -2.647 -5.153 1 78.72 497 ASN B N 1
ATOM 8263 C CA . ASN B 1 497 ? 52.953 -2.562 -4.636 1 78.72 497 ASN B CA 1
ATOM 8264 C C . ASN B 1 497 ? 53.974 -2.438 -5.764 1 78.72 497 ASN B C 1
ATOM 8266 O O . ASN B 1 497 ? 54.537 -3.44 -6.209 1 78.72 497 ASN B O 1
ATOM 8270 N N . ARG B 1 498 ? 54.11 -1.24 -6.149 1 73.92 498 ARG B N 1
ATOM 8271 C CA . ARG B 1 498 ? 54.906 -0.98 -7.344 1 73.92 498 ARG B CA 1
ATOM 8272 C C . ARG B 1 498 ? 56.36 -0.696 -6.983 1 73.92 498 ARG B C 1
ATOM 8274 O O . ARG B 1 498 ? 56.662 -0.326 -5.846 1 73.92 498 ARG B O 1
ATOM 8281 N N . VAL B 1 499 ? 57.274 -0.957 -8.048 1 73.77 499 VAL B N 1
ATOM 8282 C CA . VAL B 1 499 ? 58.691 -0.645 -7.897 1 73.77 499 VAL B CA 1
ATOM 8283 C C . VAL B 1 499 ? 58.971 0.759 -8.427 1 73.77 499 VAL B C 1
ATOM 8285 O O . VAL B 1 499 ? 59.996 1.361 -8.097 1 73.77 499 VAL B O 1
ATOM 8288 N N . SER B 1 500 ? 58.024 1.255 -9.214 1 67.08 500 SER B N 1
ATOM 8289 C CA . SER B 1 500 ? 58.203 2.585 -9.786 1 67.08 500 SER B CA 1
ATOM 8290 C C . SER B 1 500 ? 57.081 3.526 -9.361 1 67.08 500 SER B C 1
ATOM 8292 O O . SER B 1 500 ? 56.033 3.077 -8.89 1 67.08 500 SER B O 1
ATOM 8294 N N . TYR B 1 501 ? 57.269 4.773 -9.265 1 65.77 501 TYR B N 1
ATOM 8295 C CA . TYR B 1 501 ? 56.32 5.847 -8.994 1 65.77 501 TYR B CA 1
ATOM 8296 C C . TYR B 1 501 ? 55.839 5.799 -7.548 1 65.77 501 TYR B C 1
ATOM 8298 O O . TYR B 1 501 ? 54.638 5.882 -7.284 1 65.77 501 TYR B O 1
ATOM 8306 N N . LEU B 1 502 ? 56.688 5.646 -6.808 1 72.1 502 LEU B N 1
ATOM 8307 C CA . LEU B 1 502 ? 56.441 5.408 -5.39 1 72.1 502 LEU B CA 1
ATOM 8308 C C . LEU B 1 502 ? 55.798 6.627 -4.738 1 72.1 502 LEU B C 1
ATOM 8310 O O . LEU B 1 502 ? 55.163 6.511 -3.687 1 72.1 502 LEU B O 1
ATOM 8314 N N . GLU B 1 503 ? 55.919 7.709 -5.375 1 70.34 503 GLU B N 1
ATOM 8315 C CA . GLU B 1 503 ? 55.294 8.912 -4.831 1 70.34 503 GLU B CA 1
ATOM 8316 C C . GLU B 1 503 ? 53.773 8.841 -4.941 1 70.34 503 GLU B C 1
ATOM 8318 O O . GLU B 1 503 ? 53.06 9.476 -4.162 1 70.34 503 GLU B O 1
ATOM 8323 N N . PHE B 1 504 ? 53.307 8.149 -5.816 1 71.55 504 PHE B N 1
ATOM 8324 C CA . PHE B 1 504 ? 51.868 8.04 -6.022 1 71.55 504 PHE B CA 1
ATOM 8325 C C . PHE B 1 504 ? 51.261 7.013 -5.072 1 71.55 504 PHE B C 1
ATOM 8327 O O . PHE B 1 504 ? 50.19 7.241 -4.505 1 71.55 504 PHE B O 1
ATOM 8334 N N . VAL B 1 505 ? 51.899 5.891 -5.079 1 76.42 505 VAL B N 1
ATOM 8335 C CA . VAL B 1 505 ? 51.466 4.861 -4.141 1 76.42 505 VAL B CA 1
ATOM 8336 C C . VAL B 1 505 ? 52.648 3.967 -3.773 1 76.42 505 VAL B C 1
ATOM 8338 O O . VAL B 1 505 ? 53.408 3.542 -4.646 1 76.42 505 VAL B O 1
ATOM 8341 N N . SER B 1 506 ? 52.914 3.898 -2.547 1 78.17 506 SER B N 1
ATOM 8342 C CA . SER B 1 506 ? 53.991 3.03 -2.08 1 78.17 506 SER B CA 1
ATOM 8343 C C . SER B 1 506 ? 53.658 2.417 -0.724 1 78.17 506 SER B C 1
ATOM 8345 O O . SER B 1 506 ? 52.779 2.909 -0.013 1 78.17 506 SER B O 1
ATOM 8347 N N . LYS B 1 507 ? 54.274 1.35 -0.507 1 81.27 507 LYS B N 1
ATOM 8348 C CA . LYS B 1 507 ? 54.162 0.719 0.805 1 81.27 507 LYS B CA 1
ATOM 8349 C C . LYS B 1 507 ? 54.756 1.607 1.895 1 81.27 507 LYS B C 1
ATOM 8351 O O . LYS B 1 507 ? 55.77 2.272 1.677 1 81.27 507 LYS B O 1
ATOM 8356 N N . ASP B 1 508 ? 53.952 1.735 2.971 1 80.15 508 ASP B N 1
ATOM 8357 C CA . ASP B 1 508 ? 54.402 2.501 4.129 1 80.15 508 ASP B CA 1
ATOM 8358 C C . ASP B 1 508 ? 54.433 1.632 5.384 1 80.15 508 ASP B C 1
ATOM 8360 O O . ASP B 1 508 ? 53.621 0.717 5.532 1 80.15 508 ASP B O 1
ATOM 8364 N N . LYS B 1 509 ? 55.418 1.92 6.33 1 77.83 509 LYS B N 1
ATOM 8365 C CA . LYS B 1 509 ? 55.541 1.17 7.577 1 77.83 509 LYS B CA 1
ATOM 8366 C C . LYS B 1 509 ? 54.543 1.667 8.618 1 77.83 509 LYS B C 1
ATOM 8368 O O . LYS B 1 509 ? 54.154 0.921 9.519 1 77.83 509 LYS B O 1
ATOM 8373 N N . ASN B 1 510 ? 54.164 2.819 8.446 1 68.96 510 ASN B N 1
ATOM 8374 C CA . ASN B 1 510 ? 53.198 3.398 9.373 1 68.96 510 ASN B CA 1
ATOM 8375 C C . ASN B 1 510 ? 51.764 3.17 8.903 1 68.96 510 ASN B C 1
ATOM 8377 O O . ASN B 1 510 ? 51.511 3.05 7.703 1 68.96 510 ASN B O 1
ATOM 8381 N N . PRO B 1 511 ? 50.909 2.935 9.93 1 69.7 511 PRO B N 1
ATOM 8382 C CA . PRO B 1 511 ? 49.511 2.927 9.491 1 69.7 511 PRO B CA 1
ATOM 8383 C C . PRO B 1 511 ? 49.143 4.162 8.672 1 69.7 511 PRO B C 1
ATOM 8385 O O . PRO B 1 511 ? 49.611 5.264 8.966 1 69.7 511 PRO B O 1
ATOM 8388 N N . PRO B 1 512 ? 48.507 3.745 7.516 1 72.35 512 PRO B N 1
ATOM 8389 C CA . PRO B 1 512 ? 47.711 2.555 7.206 1 72.35 512 PRO B CA 1
ATOM 8390 C C . PRO B 1 512 ? 48.478 1.534 6.369 1 72.35 512 PRO B C 1
ATOM 8392 O O . PRO B 1 512 ? 47.882 0.591 5.842 1 72.35 512 PRO B O 1
ATOM 8395 N N . GLY B 1 513 ? 49.715 1.72 6.159 1 77.75 513 GLY B N 1
ATOM 8396 C CA . GLY B 1 513 ? 50.575 0.768 5.474 1 77.75 513 GLY B CA 1
ATOM 8397 C C . GLY B 1 513 ? 50.911 1.182 4.054 1 77.75 513 GLY B C 1
ATOM 8398 O O . GLY B 1 513 ? 51.686 0.508 3.372 1 77.75 513 GLY B O 1
ATOM 8399 N N . VAL B 1 514 ? 50.162 2.174 3.62 1 80.7 514 VAL B N 1
ATOM 8400 C CA . VAL B 1 514 ? 50.39 2.713 2.284 1 80.7 514 VAL B CA 1
ATOM 8401 C C . VAL B 1 514 ? 50.445 4.238 2.343 1 80.7 514 VAL B C 1
ATOM 8403 O O . VAL B 1 514 ? 49.895 4.85 3.261 1 80.7 514 VAL B O 1
ATOM 8406 N N . LYS B 1 515 ? 51.234 4.727 1.446 1 79.51 515 LYS B N 1
ATOM 8407 C CA . LYS B 1 515 ? 51.343 6.18 1.355 1 79.51 515 LYS B CA 1
ATOM 8408 C C . LYS B 1 515 ? 51.466 6.632 -0.098 1 79.51 515 LYS B C 1
ATOM 8410 O O . LYS B 1 515 ? 51.686 5.812 -0.992 1 79.51 515 LYS B O 1
ATOM 8415 N N . GLY B 1 516 ? 51.101 7.887 -0.34 1 75.89 516 GLY B N 1
ATOM 8416 C CA . GLY B 1 516 ? 51.247 8.493 -1.654 1 75.89 516 GLY B CA 1
ATOM 8417 C C . GLY B 1 516 ? 50.083 9.39 -2.03 1 75.89 516 GLY B C 1
ATOM 8418 O O . GLY B 1 516 ? 49.112 9.504 -1.279 1 75.89 516 GLY B O 1
ATOM 8419 N N . TYR B 1 517 ? 50.31 9.887 -3.116 1 69.43 517 TYR B N 1
ATOM 8420 C CA . TYR B 1 517 ? 49.346 10.866 -3.607 1 69.43 517 TYR B CA 1
ATOM 8421 C C . TYR B 1 517 ? 47.967 10.238 -3.771 1 69.43 517 TYR B C 1
ATOM 8423 O O . TYR B 1 517 ? 46.956 10.84 -3.399 1 69.43 517 TYR B O 1
ATOM 8431 N N . CYS B 1 518 ? 47.918 9.111 -4.306 1 71.08 518 CYS B N 1
ATOM 8432 C CA . CYS B 1 518 ? 46.646 8.438 -4.547 1 71.08 518 CYS B CA 1
ATOM 8433 C C . CYS B 1 518 ? 45.937 8.126 -3.235 1 71.08 518 CYS B C 1
ATOM 8435 O O . CYS B 1 518 ? 44.711 8.221 -3.149 1 71.08 518 CYS B O 1
ATOM 8437 N N . ILE B 1 519 ? 46.705 7.823 -2.333 1 71.96 519 ILE B N 1
ATOM 8438 C CA . ILE B 1 519 ? 46.148 7.497 -1.025 1 71.96 519 ILE B CA 1
ATOM 8439 C C . ILE B 1 519 ? 45.615 8.765 -0.361 1 71.96 519 ILE B C 1
ATOM 8441 O O . ILE B 1 519 ? 44.516 8.764 0.2 1 71.96 519 ILE B O 1
ATOM 8445 N N . ASP B 1 520 ? 46.35 9.783 -0.535 1 68.98 520 ASP B N 1
ATOM 8446 C CA . ASP B 1 520 ? 45.93 11.056 0.042 1 68.98 520 ASP B CA 1
ATOM 8447 C C . ASP B 1 520 ? 44.607 11.522 -0.562 1 68.98 520 ASP B C 1
ATOM 8449 O O . ASP B 1 520 ? 43.715 11.974 0.159 1 68.98 520 ASP B O 1
ATOM 8453 N N . VAL B 1 521 ? 44.61 11.436 -1.857 1 64.78 521 VAL B N 1
ATOM 8454 C CA . VAL B 1 521 ? 43.384 11.839 -2.538 1 64.78 521 VAL B CA 1
ATOM 8455 C C . VAL B 1 521 ? 42.224 10.957 -2.081 1 64.78 521 VAL B C 1
ATOM 8457 O O . VAL B 1 521 ? 41.12 11.449 -1.838 1 64.78 521 VAL B O 1
ATOM 8460 N N . PHE B 1 522 ? 42.509 9.698 -2.008 1 69.4 522 PHE B N 1
ATOM 8461 C CA . PHE B 1 522 ? 41.475 8.761 -1.584 1 69.4 522 PHE B CA 1
ATOM 8462 C C . PHE B 1 522 ? 41.006 9.077 -0.169 1 69.4 522 PHE B C 1
ATOM 8464 O O . PHE B 1 522 ? 39.802 9.129 0.094 1 69.4 522 PHE B O 1
ATOM 8471 N N . GLU B 1 523 ? 41.943 9.235 0.605 1 68.94 523 GLU B N 1
ATOM 8472 C CA . GLU B 1 523 ? 41.605 9.537 1.993 1 68.94 523 GLU B CA 1
ATOM 8473 C C . GLU B 1 523 ? 40.847 10.857 2.101 1 68.94 523 GLU B C 1
ATOM 8475 O O . GLU B 1 523 ? 39.906 10.975 2.89 1 68.94 523 GLU B O 1
ATOM 8480 N N . ALA B 1 524 ? 41.299 11.766 1.308 1 63.06 524 ALA B N 1
ATOM 8481 C CA . ALA B 1 524 ? 40.583 13.039 1.284 1 63.06 524 ALA B CA 1
ATOM 8482 C C . ALA B 1 524 ? 39.153 12.853 0.785 1 63.06 524 ALA B C 1
ATOM 8484 O O . ALA B 1 524 ? 38.217 13.445 1.328 1 63.06 524 ALA B O 1
ATOM 8485 N N . ALA B 1 525 ? 39.123 12.02 -0.173 1 61.93 525 ALA B N 1
ATOM 8486 C CA . ALA B 1 525 ? 37.803 11.756 -0.74 1 61.93 525 ALA B CA 1
ATOM 8487 C C . ALA B 1 525 ? 36.906 11.044 0.268 1 61.93 525 ALA B C 1
ATOM 8489 O O . ALA B 1 525 ? 35.724 11.373 0.396 1 61.93 525 ALA B O 1
ATOM 8490 N N . ILE B 1 526 ? 37.484 10.06 0.904 1 61.93 526 ILE B N 1
ATOM 8491 C CA . ILE B 1 526 ? 36.731 9.283 1.882 1 61.93 526 ILE B CA 1
ATOM 8492 C C . ILE B 1 526 ? 36.252 10.197 3.008 1 61.93 526 ILE B C 1
ATOM 8494 O O . ILE B 1 526 ? 35.145 10.028 3.526 1 61.93 526 ILE B O 1
ATOM 8498 N N . ASN B 1 527 ? 37.082 11.063 3.312 1 57.36 527 ASN B N 1
ATOM 8499 C CA . ASN B 1 527 ? 36.759 11.974 4.405 1 57.36 527 ASN B CA 1
ATOM 8500 C C . ASN B 1 527 ? 35.605 12.903 4.038 1 57.36 527 ASN B C 1
ATOM 8502 O O . ASN B 1 527 ? 35.02 13.547 4.91 1 57.36 527 ASN B O 1
ATOM 8506 N N . LEU B 1 528 ? 35.448 12.92 2.763 1 50.16 528 LEU B N 1
ATOM 8507 C CA . LEU B 1 528 ? 34.333 13.744 2.308 1 50.16 528 LEU B CA 1
ATOM 8508 C C . LEU B 1 528 ? 33.029 12.954 2.33 1 50.16 528 LEU B C 1
ATOM 8510 O O . LEU B 1 528 ? 31.949 13.525 2.16 1 50.16 528 LEU B O 1
ATOM 8514 N N . LEU B 1 529 ? 33.331 11.697 2.448 1 51.56 529 LEU B N 1
ATOM 8515 C CA . LEU B 1 529 ? 32.142 10.854 2.515 1 51.56 529 LEU B CA 1
ATOM 8516 C C . LEU B 1 529 ? 31.442 11.008 3.861 1 51.56 529 LEU B C 1
ATOM 8518 O O . LEU B 1 529 ? 32.099 11.171 4.892 1 51.56 529 LEU B O 1
ATOM 8522 N N . PRO B 1 530 ? 30.281 11.217 3.78 1 43.39 530 PRO B N 1
ATOM 8523 C CA . PRO B 1 530 ? 29.551 11.48 5.022 1 43.39 530 PRO B CA 1
ATOM 8524 C C . PRO B 1 530 ? 29.451 10.248 5.92 1 43.39 530 PRO B C 1
ATOM 8526 O O . PRO B 1 530 ? 28.756 10.277 6.938 1 43.39 530 PRO B O 1
ATOM 8529 N N . TYR B 1 531 ? 30.032 9.146 5.476 1 46.08 531 TYR B N 1
ATOM 8530 C CA . TYR B 1 531 ? 30.02 7.934 6.287 1 46.08 531 TYR B CA 1
ATOM 8531 C C . TYR B 1 531 ? 31.414 7.324 6.378 1 46.08 531 TYR B C 1
ATOM 8533 O O . TYR B 1 531 ? 32.239 7.51 5.48 1 46.08 531 TYR B O 1
ATOM 8541 N N . PRO B 1 532 ? 31.731 6.81 7.686 1 48.84 532 PRO B N 1
ATOM 8542 C CA . PRO B 1 532 ? 33.053 6.189 7.797 1 48.84 532 PRO B CA 1
ATOM 8543 C C . PRO B 1 532 ? 33.215 4.978 6.882 1 48.84 532 PRO B C 1
ATOM 8545 O O . PRO B 1 532 ? 32.261 4.224 6.675 1 48.84 532 PRO B O 1
ATOM 8548 N N . VAL B 1 533 ? 34.152 4.98 6.124 1 54.77 533 VAL B N 1
ATOM 8549 C CA . VAL B 1 533 ? 34.529 3.847 5.286 1 54.77 533 VAL B CA 1
ATOM 8550 C C . VAL B 1 533 ? 35.755 3.153 5.876 1 54.77 533 VAL B C 1
ATOM 8552 O O . VAL B 1 533 ? 36.891 3.54 5.593 1 54.77 533 VAL B O 1
ATOM 8555 N N . PRO B 1 534 ? 35.389 2.241 6.965 1 59.13 534 PRO B N 1
ATOM 8556 C CA . PRO B 1 534 ? 36.569 1.469 7.361 1 59.13 534 PRO B CA 1
ATOM 8557 C C . PRO B 1 534 ? 37.263 0.803 6.175 1 59.13 534 PRO B C 1
ATOM 8559 O O . PRO B 1 534 ? 36.596 0.271 5.284 1 59.13 534 PRO B O 1
ATOM 8562 N N . ARG B 1 535 ? 38.449 1.124 6.05 1 63.09 535 ARG B N 1
ATOM 8563 C CA . ARG B 1 535 ? 39.186 0.593 4.907 1 63.09 535 ARG B CA 1
ATOM 8564 C C . ARG B 1 535 ? 40.529 0.017 5.342 1 63.09 535 ARG B C 1
ATOM 8566 O O . ARG B 1 535 ? 41.054 0.379 6.397 1 63.09 535 ARG B O 1
ATOM 8573 N N . GLN B 1 536 ? 40.797 -1.034 4.706 1 70.81 536 GLN B N 1
ATOM 8574 C CA . GLN B 1 536 ? 42.125 -1.627 4.814 1 70.81 536 GLN B CA 1
ATOM 8575 C C . GLN B 1 536 ? 42.825 -1.66 3.458 1 70.81 536 GLN B C 1
ATOM 8577 O O . GLN B 1 536 ? 42.211 -1.998 2.444 1 70.81 536 GLN B O 1
ATOM 8582 N N . TYR B 1 537 ? 43.95 -1.082 3.465 1 74.08 537 TYR B N 1
ATOM 8583 C CA . TYR B 1 537 ? 44.766 -1.133 2.257 1 74.08 537 TYR B CA 1
ATOM 8584 C C . TYR B 1 537 ? 45.514 -2.457 2.159 1 74.08 537 TYR B C 1
ATOM 8586 O O . TYR B 1 537 ? 46.129 -2.903 3.131 1 74.08 537 TYR B O 1
ATOM 8594 N N . ILE B 1 538 ? 45.356 -3.068 1.008 1 75.57 538 ILE B N 1
ATOM 8595 C CA . ILE B 1 538 ? 46.044 -4.326 0.741 1 75.57 538 ILE B CA 1
ATOM 8596 C C . ILE B 1 538 ? 47.024 -4.144 -0.416 1 75.57 538 ILE B C 1
ATOM 8598 O O . ILE B 1 538 ? 46.637 -3.705 -1.502 1 75.57 538 ILE B O 1
ATOM 8602 N N . LEU B 1 539 ? 48.239 -4.489 -0.19 1 75.9 539 LEU B N 1
ATOM 8603 C CA . LEU B 1 539 ? 49.264 -4.368 -1.221 1 75.9 539 LEU B CA 1
ATOM 8604 C C . LEU B 1 539 ? 49.15 -5.499 -2.237 1 75.9 539 LEU B C 1
ATOM 8606 O O . LEU B 1 539 ? 48.984 -6.662 -1.862 1 75.9 539 LEU B O 1
ATOM 8610 N N . PHE B 1 540 ? 49.083 -5.048 -3.424 1 76.69 540 PHE B N 1
ATOM 8611 C CA . PHE B 1 540 ? 49.001 -6 -4.526 1 76.69 540 PHE B CA 1
ATOM 8612 C C . PHE B 1 540 ? 50.306 -6.032 -5.312 1 76.69 540 PHE B C 1
ATOM 8614 O O . PHE B 1 540 ? 50.731 -5.013 -5.861 1 76.69 540 PHE B O 1
ATOM 8621 N N . GLY B 1 541 ? 50.813 -7.179 -5.367 1 75.99 541 GLY B N 1
ATOM 8622 C CA . GLY B 1 541 ? 52.092 -7.348 -6.037 1 75.99 541 GLY B CA 1
ATOM 8623 C C . GLY B 1 541 ? 53.225 -7.683 -5.086 1 75.99 541 GLY B C 1
ATOM 8624 O O . GLY B 1 541 ? 53.077 -7.562 -3.868 1 75.99 541 GLY B O 1
ATOM 8625 N N . ASN B 1 542 ? 54.369 -8.157 -5.573 1 75.3 542 ASN B N 1
ATOM 8626 C CA . ASN B 1 542 ? 55.494 -8.626 -4.77 1 75.3 542 ASN B CA 1
ATOM 8627 C C . ASN B 1 542 ? 56.492 -7.505 -4.496 1 75.3 542 ASN B C 1
ATOM 8629 O O . ASN B 1 542 ? 57.449 -7.691 -3.743 1 75.3 542 ASN B O 1
ATOM 8633 N N . GLY B 1 543 ? 56.258 -6.287 -5.075 1 74.2 543 GLY B N 1
ATOM 8634 C CA . GLY B 1 543 ? 57.148 -5.161 -4.844 1 74.2 543 GLY B CA 1
ATOM 8635 C C . GLY B 1 543 ? 58.412 -5.218 -5.68 1 74.2 543 GLY B C 1
ATOM 8636 O O . GLY B 1 543 ? 59.226 -4.293 -5.649 1 74.2 543 GLY B O 1
ATOM 8637 N N . ASP B 1 544 ? 58.612 -6.306 -6.423 1 78.56 544 ASP B N 1
ATOM 8638 C CA . ASP B 1 544 ? 59.799 -6.461 -7.259 1 78.56 544 ASP B CA 1
ATOM 8639 C C . ASP B 1 544 ? 59.507 -6.072 -8.706 1 78.56 544 ASP B C 1
ATOM 8641 O O . ASP B 1 544 ? 60.411 -5.667 -9.44 1 78.56 544 ASP B O 1
ATOM 8645 N N . THR B 1 545 ? 58.253 -6.297 -9.134 1 76.2 545 THR B N 1
ATOM 8646 C CA . THR B 1 545 ? 57.779 -5.896 -10.454 1 76.2 545 THR B CA 1
ATOM 8647 C C . THR B 1 545 ? 56.439 -5.173 -10.35 1 76.2 545 THR B C 1
ATOM 8649 O O . THR B 1 545 ? 55.718 -5.329 -9.362 1 76.2 545 THR B O 1
ATOM 8652 N N . ASN B 1 546 ? 56.161 -4.371 -11.335 1 71.8 546 ASN B N 1
ATOM 8653 C CA . ASN B 1 546 ? 54.853 -3.726 -11.368 1 71.8 546 ASN B CA 1
ATOM 8654 C C . ASN B 1 546 ? 53.733 -4.739 -11.586 1 71.8 546 ASN B C 1
ATOM 8656 O O . ASN B 1 546 ? 53.839 -5.612 -12.449 1 71.8 546 ASN B O 1
ATOM 8660 N N . PRO B 1 547 ? 52.796 -4.731 -10.736 1 73.75 547 PRO B N 1
ATOM 8661 C CA . PRO B 1 547 ? 51.701 -5.695 -10.87 1 73.75 547 PRO B CA 1
ATOM 8662 C C . PRO B 1 547 ? 50.888 -5.489 -12.146 1 73.75 547 PRO B C 1
ATOM 8664 O O . PRO B 1 547 ? 50.885 -4.393 -12.711 1 73.75 547 PRO B O 1
ATOM 8667 N N . ASP B 1 548 ? 50.323 -6.564 -12.708 1 68.37 548 ASP B N 1
ATOM 8668 C CA . ASP B 1 548 ? 49.451 -6.531 -13.878 1 68.37 548 ASP B CA 1
ATOM 8669 C C . ASP B 1 548 ? 48.082 -5.954 -13.526 1 68.37 548 ASP B C 1
ATOM 8671 O O . ASP B 1 548 ? 47.352 -6.525 -12.713 1 68.37 548 ASP B O 1
ATOM 8675 N N . TYR B 1 549 ? 47.67 -4.922 -14.208 1 62.65 549 TYR B N 1
ATOM 8676 C CA . TYR B 1 549 ? 46.462 -4.172 -13.883 1 62.65 549 TYR B CA 1
ATOM 8677 C C . TYR B 1 549 ? 45.215 -4.933 -14.315 1 62.65 549 TYR B C 1
ATOM 8679 O O . TYR B 1 549 ? 44.155 -4.802 -13.697 1 62.65 549 TYR B O 1
ATOM 8687 N N . ASN B 1 550 ? 45.401 -5.6 -15.364 1 63.14 550 ASN B N 1
ATOM 8688 C CA . ASN B 1 550 ? 44.278 -6.448 -15.749 1 63.14 550 ASN B CA 1
ATOM 8689 C C . ASN B 1 550 ? 43.971 -7.492 -14.679 1 63.14 550 ASN B C 1
ATOM 8691 O O . ASN B 1 550 ? 42.805 -7.783 -14.406 1 63.14 550 ASN B O 1
ATOM 8695 N N . ASP B 1 551 ? 44.999 -7.87 -14.162 1 64.84 551 ASP B N 1
ATOM 8696 C CA . ASP B 1 551 ? 44.843 -8.847 -13.089 1 64.84 551 ASP B CA 1
ATOM 8697 C C . ASP B 1 551 ? 44.231 -8.204 -11.846 1 64.84 551 ASP B C 1
ATOM 8699 O O . ASP B 1 551 ? 43.364 -8.794 -11.198 1 64.84 551 ASP B O 1
ATOM 8703 N N . LEU B 1 552 ? 44.623 -6.994 -11.556 1 65.32 552 LEU B N 1
ATOM 8704 C CA . LEU B 1 552 ? 44.075 -6.266 -10.417 1 65.32 552 LEU B CA 1
ATOM 8705 C C . LEU B 1 552 ? 42.583 -6.01 -10.602 1 65.32 552 LEU B C 1
ATOM 8707 O O . LEU B 1 552 ? 41.787 -6.28 -9.701 1 65.32 552 LEU B O 1
ATOM 8711 N N . ALA B 1 553 ? 42.32 -5.47 -11.694 1 62.94 553 ALA B N 1
ATOM 8712 C CA . ALA B 1 553 ? 40.918 -5.18 -11.981 1 62.94 553 ALA B CA 1
ATOM 8713 C C . ALA B 1 553 ? 40.07 -6.447 -11.912 1 62.94 553 ALA B C 1
ATOM 8715 O O . ALA B 1 553 ? 38.951 -6.425 -11.395 1 62.94 553 ALA B O 1
ATOM 8716 N N . TYR B 1 554 ? 40.625 -7.429 -12.361 1 62.09 554 TYR B N 1
ATOM 8717 C CA . TYR B 1 554 ? 39.931 -8.711 -12.332 1 62.09 554 TYR B CA 1
ATOM 8718 C C . TYR B 1 554 ? 39.716 -9.183 -10.899 1 62.09 554 TYR B C 1
ATOM 8720 O O . TYR B 1 554 ? 38.623 -9.627 -10.542 1 62.09 554 TYR B O 1
ATOM 8728 N N . GLN B 1 555 ? 40.704 -9.058 -10.135 1 63.12 555 GLN B N 1
ATOM 8729 C CA . GLN B 1 555 ? 40.614 -9.511 -8.751 1 63.12 555 GLN B CA 1
ATOM 8730 C C . GLN B 1 555 ? 39.61 -8.675 -7.963 1 63.12 555 GLN B C 1
ATOM 8732 O O . GLN B 1 555 ? 38.862 -9.206 -7.139 1 63.12 555 GLN B O 1
ATOM 8737 N N . VAL B 1 556 ? 39.637 -7.423 -8.23 1 60.95 556 VAL B N 1
ATOM 8738 C CA . VAL B 1 556 ? 38.694 -6.521 -7.578 1 60.95 556 VAL B CA 1
ATOM 8739 C C . VAL B 1 556 ? 37.268 -6.877 -7.992 1 60.95 556 VAL B C 1
ATOM 8741 O O . VAL B 1 556 ? 36.353 -6.863 -7.165 1 60.95 556 VAL B O 1
ATOM 8744 N N . SER B 1 557 ? 37.201 -7.165 -9.199 1 56.69 557 SER B N 1
ATOM 8745 C CA . SER B 1 557 ? 35.876 -7.512 -9.704 1 56.69 557 SER B CA 1
ATOM 8746 C C . SER B 1 557 ? 35.37 -8.809 -9.082 1 56.69 557 SER B C 1
ATOM 8748 O O . SER B 1 557 ? 34.161 -9.011 -8.95 1 56.69 557 SER B O 1
ATOM 8750 N N . GLN B 1 558 ? 36.32 -9.663 -8.855 1 53.73 558 GLN B N 1
ATOM 8751 C CA . GLN B 1 558 ? 35.959 -10.96 -8.292 1 53.73 558 GLN B CA 1
ATOM 8752 C C . GLN B 1 558 ? 35.706 -10.856 -6.791 1 53.73 558 GLN B C 1
ATOM 8754 O O . GLN B 1 558 ? 35.004 -11.69 -6.215 1 53.73 558 GLN B O 1
ATOM 8759 N N . ASN B 1 559 ? 36.469 -10.022 -6.126 1 49.59 559 ASN B N 1
ATOM 8760 C CA . ASN B 1 559 ? 36.346 -9.887 -4.678 1 49.59 559 ASN B CA 1
ATOM 8761 C C . ASN B 1 559 ? 35.585 -8.62 -4.296 1 49.59 559 ASN B C 1
ATOM 8763 O O . ASN B 1 559 ? 36.107 -7.512 -4.434 1 49.59 559 ASN B O 1
ATOM 8767 N N . VAL B 1 560 ? 34.339 -8.69 -4.181 1 45 560 VAL B N 1
ATOM 8768 C CA . VAL B 1 560 ? 33.38 -7.616 -3.945 1 45 560 VAL B CA 1
ATOM 8769 C C . VAL B 1 560 ? 33.889 -6.703 -2.833 1 45 560 VAL B C 1
ATOM 8771 O O . VAL B 1 560 ? 33.549 -5.518 -2.789 1 45 560 VAL B O 1
ATOM 8774 N N . SER B 1 561 ? 34.644 -7.201 -1.89 1 41.9 561 SER B N 1
ATOM 8775 C CA . SER B 1 561 ? 35.09 -6.372 -0.775 1 41.9 561 SER B CA 1
ATOM 8776 C C . SER B 1 561 ? 36.248 -5.469 -1.186 1 41.9 561 SER B C 1
ATOM 8778 O O . SER B 1 561 ? 36.644 -4.577 -0.433 1 41.9 561 SER B O 1
ATOM 8780 N N . PHE B 1 562 ? 36.878 -5.726 -2.336 1 38.79 562 PHE B N 1
ATOM 8781 C CA . PHE B 1 562 ? 38.03 -4.944 -2.768 1 38.79 562 PHE B CA 1
ATOM 8782 C C . PHE B 1 562 ? 37.597 -3.793 -3.669 1 38.79 562 PHE B C 1
ATOM 8784 O O . PHE B 1 562 ? 36.741 -3.968 -4.539 1 38.79 562 PHE B O 1
ATOM 8791 N N . LYS B 1 563 ? 37.661 -2.563 -3.26 1 43.67 563 LYS B N 1
ATOM 8792 C CA . LYS B 1 563 ? 37.436 -1.405 -4.12 1 43.67 563 LYS B CA 1
ATOM 8793 C C . LYS B 1 563 ? 38.758 -0.762 -4.532 1 43.67 563 LYS B C 1
ATOM 8795 O O . LYS B 1 563 ? 39.737 -0.811 -3.785 1 43.67 563 LYS B O 1
ATOM 8800 N N . VAL B 1 564 ? 38.954 -0.591 -5.851 1 41.63 564 VAL B N 1
ATOM 8801 C CA . VAL B 1 564 ? 40.128 0.125 -6.34 1 41.63 564 VAL B CA 1
ATOM 8802 C C . VAL B 1 564 ? 39.92 1.629 -6.179 1 41.63 564 VAL B C 1
ATOM 8804 O O . VAL B 1 564 ? 38.854 2.154 -6.51 1 41.63 564 VAL B O 1
#

pLDDT: mean 81.53, std 22.69, range [15.09, 98.78]

Secondary structure (DSSP, 8-state):
---------------------------------------------------SEEEEEEEE-SSSHHHHHHHHHHHHHHHHHHH-SSSSTT-EEEEEEEE-TT-HHHHHHHHHHHHHT--S-EE--S-HHHHHHHHHHHHHHT--EEESS---TT--TTT-TTEEE-S--HHHHHHHHHHHHHHTT--EEEEEEESSHHHHHHHHHHHHHHHTTT-EEEEEEEE-TT--HHHHHHHHHHHHTSSB-EEEEE--HHHHHHHHHHHHHTT-SSTT-EEEE-THHHHHHHH-S-TTT-HHHHHHTTT-EEEEE-----HHHHHHHHHHHH-SS-S-SS--HHHHHHHHHHHHHHHHHHHHHHTT----EEE-HHHHTTTT-TT-GGG-EEETTHHHHHHHHHH--EEETTEEE-B-TTS-BS--EEEEEEEETTEEEEEEEEETTTEEESS-HHHHTTS-----GGG------PBTTTB-SPP-SB---TTPPPEEEEEE--SS-TTTSEE-SSTTSEESHHHHHHHHHHTTSSS---EEEEEES-SSSPPPHHHHHHHHHH-TTEE-/------------GGG-TT---------------------------------SEEEEEEEE-SSSHHHHHHHHHHHHHHHHHHH-SSSSTT-EEEEEEEE-TT-HHHHHHHHHHHHHT--S-EE--S-HHHHHHHHHHHHHHT--EEESS---TT--TTT-TTEEE-S--HHHHHHHHHHHHHHTT--EEEEEEESSHHHHHHHHHHHHHHHTTT-EEEEEEEE-TT--HHHHHHHHHHHHTSSB-EEEEE--HHHHHHHHHHHHHTT-SSTT-EEEE-THHHHHHHH-S-TTT-HHHHHHTTT-EEEEE-----HHHHHHHHHHHH-SS-S-SS--HHHHHHHHHHHHHHHHHHHHHHTT----EEE-HHHHTTTT-TT-GGG-EEETTHHHHHHHHHH--EEETTEEE-B-TTS-BS--EEEEEEEETTEEEEEEEEETTTEEESS-HHHHTTS-----GGG------PBTTTB-SPP-SB---TTPPPEEEEEE--SS-TTTSEE-SSTTSEESHHHHHHHHHHTTSSS---EEEEEES-SSSPPPHHHHHHHHHH-TTEE-

Nearest PDB structures (foldseek):
  7lzh-assembly1_D  TM=8.716E-01  e=7.050E-67  Arabidopsis thaliana
  7lzh-assembly1_A  TM=8.725E-01  e=3.119E-66  Arabidopsis thaliana
  5k5s-assembly1_A  TM=7.458E-01  e=2.175E-22  Homo sapiens
  9c2f-assembly1_B  TM=7.402E-01  e=1.095E-22  Homo sapiens
  4eyk-assembly1_A  TM=8.014E-01  e=4.014E-17  Rhodopseudomonas palustris BisB5

InterPro domains:
  IPR001828 Receptor, ligand binding region [PF01094] (71-427)
  IPR015683 Ionotropic glutamate receptor [PTHR34836] (51-559)
  IPR028082 Periplasmic binding protein-like I [SSF53822] (49-483)
  IPR044440 Plant glutamate receptor, periplasmic ligand-binding domain [cd19990] (55-446)

Organism: Lupinus angustifolius (NCBI:txid3871)